Protein AF-A0AAU9JLN0-F1 (afdb_monomer)

pLDDT: mean 71.58, std 26.57, range [26.84, 98.38]

Structure (mmCIF, N/CA/C/O backbone):
data_AF-A0AAU9JLN0-F1
#
_entry.id   AF-A0AAU9JLN0-F1
#
loop_
_atom_site.group_PDB
_atom_site.id
_atom_site.type_symbol
_atom_site.label_atom_id
_atom_site.label_alt_id
_atom_site.label_comp_id
_atom_site.label_asym_id
_atom_site.label_entity_id
_atom_site.label_seq_id
_atom_site.pdbx_PDB_ins_code
_atom_site.Cartn_x
_atom_site.Cartn_y
_atom_site.Cartn_z
_atom_site.occupancy
_atom_site.B_iso_or_equiv
_atom_site.auth_seq_id
_atom_site.auth_comp_id
_atom_site.auth_asym_id
_atom_site.auth_atom_id
_atom_site.pdbx_PDB_model_num
ATOM 1 N N . MET A 1 1 ? 37.972 -68.932 9.916 1.00 33.62 1 MET A N 1
ATOM 2 C CA . MET A 1 1 ? 37.592 -70.362 9.798 1.00 33.62 1 MET A CA 1
ATOM 3 C C . MET A 1 1 ? 36.226 -70.548 10.461 1.00 33.62 1 MET A C 1
ATOM 5 O O . MET A 1 1 ? 35.851 -69.656 11.204 1.00 33.62 1 MET A O 1
ATOM 9 N N . SER A 1 2 ? 35.538 -71.670 10.201 1.00 33.97 2 SER A N 1
ATOM 10 C CA . SER A 1 2 ? 34.490 -72.303 11.046 1.00 33.97 2 SER A CA 1
ATOM 11 C C . SER A 1 2 ? 33.268 -71.503 11.576 1.00 33.97 2 SER A C 1
ATOM 13 O O . SER A 1 2 ? 33.394 -70.605 12.398 1.00 33.97 2 SER A O 1
ATOM 15 N N . PHE A 1 3 ? 32.080 -71.997 11.185 1.00 37.94 3 PHE A N 1
ATOM 16 C CA . PHE A 1 3 ? 30.768 -72.075 11.891 1.00 37.94 3 PHE A CA 1
ATOM 17 C C . PHE A 1 3 ? 30.858 -72.501 13.390 1.00 37.94 3 PHE A C 1
ATOM 19 O O . PHE A 1 3 ? 31.962 -72.914 13.759 1.00 37.94 3 PHE A O 1
ATOM 26 N N . PRO A 1 4 ? 29.780 -72.532 14.244 1.00 56.56 4 PRO A N 1
ATOM 27 C CA . PRO A 1 4 ? 28.303 -72.656 14.000 1.00 56.56 4 PRO A CA 1
ATOM 28 C C . PRO A 1 4 ? 27.383 -71.593 14.692 1.00 56.56 4 PRO A C 1
ATOM 30 O O . PRO A 1 4 ? 27.896 -70.743 15.404 1.00 56.56 4 PRO A O 1
ATOM 33 N N . GLN A 1 5 ? 26.078 -71.412 14.368 1.00 38.59 5 GLN A N 1
ATOM 34 C CA . GLN A 1 5 ? 24.814 -72.167 14.693 1.00 38.59 5 GLN A CA 1
ATOM 35 C C . GLN A 1 5 ? 24.485 -72.303 16.217 1.00 38.59 5 GLN A C 1
ATOM 37 O O . GLN A 1 5 ? 25.422 -72.431 16.990 1.00 38.59 5 GLN A O 1
ATOM 42 N N . MET A 1 6 ? 23.237 -72.361 16.752 1.00 33.56 6 MET A N 1
ATOM 43 C CA . MET A 1 6 ? 21.840 -72.296 16.228 1.00 33.56 6 MET A CA 1
ATOM 44 C C . MET A 1 6 ? 20.778 -72.152 17.371 1.00 33.56 6 MET A C 1
ATOM 46 O O . MET A 1 6 ? 21.068 -72.601 18.476 1.00 33.56 6 MET A O 1
ATOM 50 N N . LYS A 1 7 ? 19.511 -71.796 17.031 1.00 42.31 7 LYS A N 1
ATOM 51 C CA . LYS A 1 7 ? 18.227 -72.150 17.738 1.00 42.31 7 LYS A CA 1
ATOM 52 C C . LYS A 1 7 ? 17.957 -71.496 19.131 1.00 42.31 7 LYS A C 1
ATOM 54 O O . LYS A 1 7 ? 18.898 -70.928 19.675 1.00 42.31 7 LYS A O 1
ATOM 59 N N . PRO A 1 8 ? 16.727 -71.561 19.729 1.00 47.78 8 PRO A N 1
ATOM 60 C CA . PRO A 1 8 ? 15.522 -72.334 19.341 1.00 47.78 8 PRO A CA 1
ATOM 61 C C . PRO A 1 8 ? 14.133 -71.610 19.366 1.00 47.78 8 PRO A C 1
ATOM 63 O O . PRO A 1 8 ? 13.951 -70.582 20.008 1.00 47.78 8 PRO A O 1
ATOM 66 N N . ASP A 1 9 ? 13.130 -72.251 18.747 1.00 36.97 9 ASP A N 1
ATOM 67 C CA . ASP A 1 9 ? 11.669 -72.196 19.042 1.00 36.97 9 ASP A CA 1
ATOM 68 C C . ASP A 1 9 ? 11.343 -72.813 20.446 1.00 36.97 9 ASP A C 1
ATOM 70 O O . ASP A 1 9 ? 12.251 -73.470 20.968 1.00 36.97 9 ASP A O 1
ATOM 74 N N . PRO A 1 10 ? 10.113 -72.778 21.066 1.00 52.09 10 PRO A N 1
ATOM 75 C CA . PRO A 1 10 ? 8.803 -72.882 20.377 1.00 52.09 10 PRO A CA 1
ATOM 76 C C . PRO A 1 10 ? 7.479 -72.423 21.092 1.00 52.09 10 PRO A C 1
ATOM 78 O O . PRO A 1 10 ? 7.471 -71.969 22.230 1.00 52.09 10 PRO A O 1
ATOM 81 N N . LYS A 1 11 ? 6.341 -72.763 20.442 1.00 34.28 11 LYS A N 1
ATOM 82 C CA . LYS A 1 11 ? 4.957 -73.019 20.957 1.00 34.28 11 LYS A CA 1
ATOM 83 C C . LYS A 1 11 ? 3.983 -71.847 21.212 1.00 34.28 11 LYS A C 1
ATOM 85 O O . LYS A 1 11 ? 3.979 -71.235 22.273 1.00 34.28 11 LYS A O 1
ATOM 90 N N . SER A 1 12 ? 2.997 -71.735 20.315 1.00 37.78 12 SER A N 1
ATOM 91 C CA . SER A 1 12 ? 1.608 -71.298 20.594 1.00 37.78 12 SER A CA 1
ATOM 92 C C . SER A 1 12 ? 0.840 -72.371 21.406 1.00 37.78 12 SER A C 1
ATOM 94 O O . SER A 1 12 ? 1.302 -73.521 21.441 1.00 37.78 12 SER A O 1
ATOM 96 N N . PRO A 1 13 ? -0.300 -72.055 22.066 1.00 49.09 13 PRO A N 1
ATOM 97 C CA . PRO A 1 13 ? -1.613 -71.908 21.384 1.00 49.09 13 PRO A CA 1
ATOM 98 C C . PRO A 1 13 ? -2.563 -70.850 22.026 1.00 49.09 13 PRO A C 1
ATOM 100 O O . PRO A 1 13 ? -2.192 -70.244 23.023 1.00 49.09 13 PRO A O 1
ATOM 103 N N . ALA A 1 14 ? -3.835 -70.656 21.632 1.00 33.91 14 ALA A N 1
ATOM 104 C CA . ALA A 1 14 ? -4.521 -70.571 20.319 1.00 33.91 14 ALA A CA 1
ATOM 105 C C . ALA A 1 14 ? -6.039 -70.293 20.548 1.00 33.91 14 ALA A C 1
ATOM 107 O O . ALA A 1 14 ? -6.548 -70.618 21.619 1.00 33.91 14 ALA A O 1
ATOM 108 N N . SER A 1 15 ? -6.770 -69.831 19.515 1.00 35.56 15 SER A N 1
ATOM 109 C CA . SER A 1 15 ? -8.240 -69.572 19.476 1.00 35.56 15 SER A CA 1
ATOM 110 C C . SER A 1 15 ? -8.756 -68.405 20.355 1.00 35.56 15 SER A C 1
ATOM 112 O O . SER A 1 15 ? -8.112 -68.065 21.339 1.00 35.56 15 SER A O 1
ATOM 114 N N . HIS A 1 16 ? -9.876 -67.727 20.056 1.00 31.72 16 HIS A N 1
ATOM 115 C CA . HIS A 1 16 ? -10.867 -67.870 18.967 1.00 31.72 16 HIS A CA 1
ATOM 116 C C . HIS A 1 16 ? -11.436 -66.469 18.598 1.00 31.72 16 HIS A C 1
ATOM 118 O O . HIS A 1 16 ? -11.669 -65.690 19.514 1.00 31.72 16 HIS A O 1
ATOM 124 N N . TYR A 1 17 ? -11.607 -66.188 17.293 1.00 33.59 17 TYR A N 1
ATOM 125 C CA . TYR A 1 17 ? -12.673 -65.438 16.575 1.00 33.59 17 TYR A CA 1
ATOM 126 C C . TYR A 1 17 ? -13.617 -64.492 17.388 1.00 33.59 17 TYR A C 1
ATOM 128 O O . TYR A 1 17 ? -14.069 -64.857 18.469 1.00 33.59 17 TYR A O 1
ATOM 136 N N . ASP A 1 18 ? -14.025 -63.303 16.913 1.00 33.94 18 ASP A N 1
ATOM 137 C CA . ASP A 1 18 ? -14.249 -62.898 15.508 1.00 33.94 18 ASP A CA 1
ATOM 138 C C . ASP A 1 18 ? -14.056 -61.389 15.188 1.00 33.94 18 ASP A C 1
ATOM 140 O O . ASP A 1 18 ? -13.785 -60.577 16.071 1.00 33.94 18 ASP A O 1
ATOM 144 N N . GLU A 1 19 ? -14.197 -61.095 13.888 1.00 33.62 19 GLU A N 1
ATOM 145 C CA . GLU A 1 19 ? -14.323 -59.834 13.113 1.00 33.62 19 GLU A CA 1
ATOM 146 C C . GLU A 1 19 ? -14.952 -58.601 13.841 1.00 33.62 19 GLU A C 1
ATOM 148 O O . GLU A 1 19 ? -15.715 -58.739 14.792 1.00 33.62 19 GLU A O 1
ATOM 153 N N . GLU A 1 20 ? -14.715 -57.331 13.461 1.00 34.06 20 GLU A N 1
ATOM 154 C CA . GLU A 1 20 ? -14.281 -56.767 12.165 1.00 34.06 20 GLU A CA 1
ATOM 155 C C . GLU A 1 20 ? -13.652 -55.350 12.338 1.00 34.06 20 GLU A C 1
ATOM 157 O O . GLU A 1 20 ? -14.201 -54.552 13.097 1.00 34.06 20 GLU A O 1
ATOM 162 N N . ILE A 1 21 ? -12.531 -55.029 11.654 1.00 31.73 21 ILE A N 1
ATOM 163 C CA . ILE A 1 21 ? -12.060 -53.688 11.176 1.00 31.73 21 ILE A CA 1
ATOM 164 C C . ILE A 1 21 ? -10.569 -53.745 10.756 1.00 31.73 21 ILE A C 1
ATOM 166 O O . ILE A 1 21 ? -9.749 -54.353 11.433 1.00 31.73 21 ILE A O 1
ATOM 170 N N . SER A 1 22 ? -10.211 -52.987 9.704 1.00 33.84 22 SER A N 1
ATOM 171 C CA . SER A 1 22 ? -8.844 -52.645 9.238 1.00 33.84 22 SER A CA 1
ATOM 172 C C . SER A 1 22 ? -8.024 -53.696 8.457 1.00 33.84 22 SER A C 1
ATOM 174 O O . SER A 1 22 ? -7.289 -54.477 9.045 1.00 33.84 22 SER A O 1
ATOM 176 N N . LYS A 1 23 ? -7.955 -53.460 7.132 1.00 38.16 23 LYS A N 1
ATOM 177 C CA . LYS A 1 23 ? -6.810 -53.668 6.208 1.00 38.16 23 LYS A CA 1
ATOM 178 C C . LYS A 1 23 ? -6.261 -55.087 5.992 1.00 38.16 23 LYS A C 1
ATOM 180 O O . LYS A 1 23 ? -5.541 -55.598 6.833 1.00 38.16 23 LYS A O 1
ATOM 185 N N . GLU A 1 24 ? -6.405 -55.567 4.755 1.00 31.73 24 GLU A N 1
ATOM 186 C CA . GLU A 1 24 ? -5.376 -56.214 3.907 1.00 31.73 24 GLU A CA 1
ATOM 187 C C . GLU A 1 24 ? -6.020 -56.521 2.530 1.00 31.73 24 GLU A C 1
ATOM 189 O O . GLU A 1 24 ? -7.243 -56.486 2.417 1.00 31.73 24 GLU A O 1
ATOM 194 N N . SER A 1 25 ? -5.319 -56.763 1.417 1.00 32.12 25 SER A N 1
ATOM 195 C CA . SER A 1 25 ? -3.880 -56.701 1.101 1.00 32.12 25 SER A CA 1
ATOM 196 C C . SER A 1 25 ? -3.711 -56.459 -0.410 1.00 32.12 25 SER A C 1
ATOM 198 O O . SER A 1 25 ? -4.575 -56.878 -1.175 1.00 32.12 25 SER A O 1
ATOM 200 N N . ASP A 1 26 ? -2.602 -55.837 -0.835 1.00 30.94 26 ASP A N 1
ATOM 201 C CA . ASP A 1 26 ? -1.974 -56.131 -2.141 1.00 30.94 26 ASP A CA 1
ATOM 202 C C . ASP A 1 26 ? -0.512 -55.614 -2.178 1.00 30.94 26 ASP A C 1
ATOM 204 O O . ASP A 1 26 ? -0.141 -54.711 -2.933 1.00 30.94 26 ASP A O 1
ATOM 208 N N . GLU A 1 27 ? 0.349 -56.146 -1.296 1.00 34.91 27 GLU A N 1
ATOM 209 C CA . GLU A 1 27 ? 1.791 -55.829 -1.276 1.00 34.91 27 GLU A CA 1
ATOM 210 C C . GLU A 1 27 ? 2.532 -56.485 -2.455 1.00 34.91 27 GLU A C 1
ATOM 212 O O . GLU A 1 27 ? 3.310 -57.434 -2.311 1.00 34.91 27 GLU A O 1
ATOM 217 N N . HIS A 1 28 ? 2.306 -55.974 -3.664 1.00 36.28 28 HIS A N 1
ATOM 218 C CA . HIS A 1 28 ? 2.964 -56.498 -4.851 1.00 36.28 28 HIS A CA 1
ATOM 219 C C . HIS A 1 28 ? 4.433 -56.038 -4.932 1.00 36.28 28 HIS A C 1
ATOM 221 O O . HIS A 1 28 ? 4.737 -54.883 -5.238 1.00 36.28 28 HIS A O 1
ATOM 227 N N . LEU A 1 29 ? 5.358 -56.974 -4.677 1.00 35.97 29 LEU A N 1
ATOM 228 C CA . LEU A 1 29 ? 6.812 -56.759 -4.690 1.00 35.97 29 LEU A CA 1
ATOM 229 C C . LEU A 1 29 ? 7.298 -55.981 -5.926 1.00 35.97 29 LEU A C 1
ATOM 231 O O . LEU A 1 29 ? 7.240 -56.486 -7.048 1.00 35.97 29 LEU A O 1
ATOM 235 N N . PHE A 1 30 ? 7.958 -54.845 -5.691 1.00 34.69 30 PHE A N 1
ATOM 236 C CA . PHE A 1 30 ? 8.853 -54.211 -6.662 1.00 34.69 30 PHE A CA 1
ATOM 237 C C . PHE A 1 30 ? 10.308 -54.195 -6.169 1.00 34.69 30 PHE A C 1
ATOM 239 O O . PHE A 1 30 ? 10.913 -53.149 -5.933 1.00 34.69 30 PHE A O 1
ATOM 246 N N . GLU A 1 31 ? 10.921 -55.384 -6.103 1.00 33.72 31 GLU A N 1
ATOM 247 C CA . GLU A 1 31 ? 12.384 -55.512 -6.154 1.00 33.72 31 GLU A CA 1
ATOM 248 C C . GLU A 1 31 ? 12.900 -54.946 -7.493 1.00 33.72 31 GLU A C 1
ATOM 250 O O . GLU A 1 31 ? 13.101 -55.678 -8.469 1.00 33.72 31 GLU A O 1
ATOM 255 N N . LYS A 1 32 ? 13.140 -53.633 -7.566 1.00 35.75 32 LYS A N 1
ATOM 256 C CA . LYS A 1 32 ? 13.672 -52.977 -8.768 1.00 35.75 32 LYS A CA 1
ATOM 257 C C . LYS A 1 32 ? 15.176 -53.240 -8.910 1.00 35.75 32 LYS A C 1
ATOM 259 O O . LYS A 1 32 ? 16.009 -52.347 -8.774 1.00 35.75 32 LYS A O 1
ATOM 264 N N . LYS A 1 33 ? 15.520 -54.507 -9.172 1.00 32.62 33 LYS A N 1
ATOM 265 C CA . LYS A 1 33 ? 16.886 -55.007 -9.367 1.00 32.62 33 LYS A CA 1
ATOM 266 C C . LYS A 1 33 ? 17.632 -54.140 -10.381 1.00 32.62 33 LYS A C 1
ATOM 268 O O . LYS A 1 33 ? 17.256 -54.079 -11.552 1.00 32.62 33 LYS A O 1
ATOM 273 N N . VAL A 1 34 ? 18.725 -53.517 -9.935 1.00 35.38 34 VAL A N 1
ATOM 274 C CA . VAL A 1 34 ? 19.612 -52.686 -10.764 1.00 35.38 34 VAL A CA 1
ATOM 275 C C . VAL A 1 34 ? 20.434 -53.578 -11.701 1.00 35.38 34 VAL A C 1
ATOM 277 O O . VAL A 1 34 ? 21.626 -53.821 -11.507 1.00 35.38 34 VAL A O 1
ATOM 280 N N . TYR A 1 35 ? 19.786 -54.089 -12.746 1.00 32.38 35 TYR A N 1
ATOM 281 C CA . TYR A 1 35 ? 20.476 -54.727 -13.857 1.00 32.38 35 TYR A CA 1
ATOM 282 C C . TYR A 1 35 ? 21.181 -53.663 -14.697 1.00 32.38 35 TYR A C 1
ATOM 284 O O . TYR A 1 35 ? 20.546 -52.860 -15.378 1.00 32.38 35 TYR A O 1
ATOM 292 N N . ARG A 1 36 ? 22.518 -53.702 -14.689 1.00 34.16 36 ARG A N 1
ATOM 293 C CA . ARG A 1 36 ? 23.358 -52.970 -15.644 1.00 34.16 36 ARG A CA 1
ATOM 294 C C . ARG A 1 36 ? 23.072 -53.466 -17.065 1.00 34.16 36 ARG A C 1
ATOM 296 O O . ARG A 1 36 ? 23.708 -54.414 -17.522 1.00 34.16 36 ARG A O 1
ATOM 303 N N . GLN A 1 37 ? 22.138 -52.835 -17.773 1.00 34.88 37 GLN A N 1
ATOM 304 C CA . GLN A 1 37 ? 21.998 -53.050 -19.211 1.00 34.88 37 GLN A CA 1
ATOM 305 C C . GLN A 1 37 ? 23.091 -52.279 -19.959 1.00 34.88 37 GLN A C 1
ATOM 307 O O . GLN A 1 37 ? 23.350 -51.105 -19.699 1.00 34.88 37 GLN A O 1
ATOM 312 N N . SER A 1 38 ? 23.779 -52.976 -20.861 1.00 33.19 38 SER A N 1
ATOM 313 C CA . SER A 1 38 ? 24.889 -52.438 -21.645 1.00 33.19 38 SER A CA 1
ATOM 314 C C . SER A 1 38 ? 24.422 -51.413 -22.676 1.00 33.19 38 SER A C 1
ATOM 316 O O . SER A 1 38 ? 23.384 -51.588 -23.314 1.00 33.19 38 SER A O 1
ATOM 318 N N . SER A 1 39 ? 25.232 -50.379 -22.903 1.00 35.88 39 SER A N 1
ATOM 319 C CA . SER A 1 39 ? 24.972 -49.322 -23.880 1.00 35.88 39 SER A CA 1
ATOM 320 C C . SER A 1 39 ? 24.990 -49.842 -25.325 1.00 35.88 39 SER A C 1
ATOM 322 O O . SER A 1 39 ? 26.033 -49.926 -25.979 1.00 35.88 39 SER A O 1
ATOM 324 N N . ASN A 1 40 ? 23.805 -50.158 -25.852 1.00 35.91 40 ASN A N 1
ATOM 325 C CA . ASN A 1 40 ? 23.616 -50.499 -27.260 1.00 35.91 40 ASN A CA 1
ATOM 326 C C . ASN A 1 40 ? 23.890 -49.276 -28.147 1.00 35.91 40 ASN A C 1
ATOM 328 O O . ASN A 1 40 ? 23.070 -48.369 -28.276 1.00 35.91 40 ASN A O 1
ATOM 332 N N . ARG A 1 41 ? 25.069 -49.266 -28.775 1.00 39.62 41 ARG A N 1
ATOM 333 C CA . ARG A 1 41 ? 25.470 -48.263 -29.769 1.00 39.62 41 ARG A CA 1
ATOM 334 C C . ARG A 1 41 ? 24.532 -48.284 -30.987 1.00 39.62 41 ARG A C 1
ATOM 336 O O . ARG A 1 41 ? 24.311 -49.366 -31.534 1.00 39.62 41 ARG A O 1
ATOM 343 N N . PRO A 1 42 ? 24.117 -47.125 -31.529 1.00 43.03 42 PRO A N 1
ATOM 344 C CA . PRO A 1 42 ? 23.539 -47.058 -32.867 1.00 43.03 42 PRO A CA 1
ATOM 345 C C . PRO A 1 42 ? 24.624 -47.308 -33.933 1.00 43.03 42 PRO A C 1
ATOM 347 O O . PRO A 1 42 ? 25.301 -46.396 -34.402 1.00 43.03 42 PRO A O 1
ATOM 350 N N . HIS A 1 43 ? 24.798 -48.569 -34.331 1.00 32.16 43 HIS A N 1
ATOM 351 C CA . HIS A 1 43 ? 25.574 -48.949 -35.513 1.00 32.16 43 HIS A CA 1
ATOM 352 C C . HIS A 1 43 ? 24.659 -49.014 -36.749 1.00 32.16 43 HIS A C 1
ATOM 354 O O . HIS A 1 43 ? 24.009 -50.036 -36.934 1.00 32.16 43 HIS A O 1
ATOM 360 N N . SER A 1 44 ? 24.654 -47.993 -37.622 1.00 37.16 44 SER A N 1
ATOM 361 C CA . SER A 1 44 ? 24.560 -48.164 -39.094 1.00 37.16 44 SER A CA 1
ATOM 362 C C . SER A 1 44 ? 24.452 -46.835 -39.865 1.00 37.16 44 SER A C 1
ATOM 364 O O . SER A 1 44 ? 23.380 -46.246 -39.959 1.00 37.16 44 SER A O 1
ATOM 366 N N . ALA A 1 45 ? 25.527 -46.460 -40.556 1.00 39.09 45 ALA A N 1
ATOM 367 C CA . ALA A 1 45 ? 25.456 -45.867 -41.893 1.00 39.09 45 ALA A CA 1
ATOM 368 C C . ALA A 1 45 ? 26.704 -46.347 -42.649 1.00 39.09 45 ALA A C 1
ATOM 370 O O . ALA A 1 45 ? 27.827 -46.035 -42.255 1.00 39.09 45 ALA A O 1
ATOM 371 N N . LYS A 1 46 ? 26.533 -47.211 -43.657 1.00 40.28 46 LYS A N 1
ATOM 372 C CA . LYS A 1 46 ? 27.663 -47.831 -44.372 1.00 40.28 46 LYS A CA 1
ATOM 373 C C . LYS A 1 46 ? 28.161 -46.932 -45.502 1.00 40.28 46 LYS A C 1
ATOM 375 O O . LYS A 1 46 ? 27.370 -46.255 -46.152 1.00 40.28 46 LYS A O 1
ATOM 380 N N . ALA A 1 47 ? 29.462 -47.005 -45.777 1.00 34.94 47 ALA A N 1
ATOM 381 C CA . ALA A 1 47 ? 30.027 -46.493 -47.019 1.00 34.94 47 ALA A CA 1
ATOM 382 C C . ALA A 1 47 ? 29.454 -47.242 -48.237 1.00 34.94 47 ALA A C 1
ATOM 384 O O . ALA A 1 47 ? 29.152 -48.437 -48.156 1.00 34.94 47 ALA A O 1
ATOM 385 N N . ALA A 1 48 ? 29.356 -46.539 -49.364 1.00 37.31 48 ALA A N 1
ATOM 386 C CA . ALA A 1 48 ? 29.005 -47.096 -50.664 1.00 37.31 48 ALA A CA 1
ATOM 387 C C . ALA A 1 48 ? 29.966 -46.542 -51.729 1.00 37.31 48 ALA A C 1
ATOM 389 O O . ALA A 1 48 ? 29.714 -45.500 -52.332 1.00 37.31 48 ALA A O 1
ATOM 390 N N . ASP A 1 49 ? 31.088 -47.231 -51.941 1.00 33.56 49 ASP A N 1
ATOM 391 C CA . ASP A 1 49 ? 32.011 -46.933 -53.038 1.00 33.56 49 ASP A CA 1
ATOM 392 C C . ASP A 1 49 ? 31.374 -47.276 -54.391 1.00 33.56 49 ASP A C 1
ATOM 394 O O . ASP A 1 49 ? 31.025 -48.432 -54.633 1.00 33.56 49 ASP A O 1
ATOM 398 N N . PHE A 1 50 ? 31.307 -46.312 -55.317 1.00 36.03 50 PHE A N 1
ATOM 399 C CA . PHE A 1 50 ? 30.985 -46.594 -56.721 1.00 36.03 50 PHE A CA 1
ATOM 400 C C . PHE A 1 50 ? 31.912 -45.886 -57.722 1.00 36.03 50 PHE A C 1
ATOM 402 O O . PHE A 1 50 ? 31.646 -44.807 -58.238 1.00 36.03 50 PHE A O 1
ATOM 409 N N . GLN A 1 51 ? 33.012 -46.583 -58.016 1.00 36.88 51 GLN A N 1
ATOM 410 C CA . GLN A 1 51 ? 33.585 -46.777 -59.357 1.00 36.88 51 GLN A CA 1
ATOM 411 C C . GLN A 1 51 ? 33.585 -45.580 -60.337 1.00 36.88 51 GLN A C 1
ATOM 413 O O . GLN A 1 51 ? 32.768 -45.497 -61.253 1.00 36.88 51 GLN A O 1
ATOM 418 N N . ILE A 1 52 ? 34.637 -44.757 -60.283 1.00 33.56 52 ILE A N 1
ATOM 419 C CA . ILE A 1 52 ? 35.041 -43.930 -61.434 1.00 33.56 52 ILE A CA 1
ATOM 420 C C . ILE A 1 52 ? 35.661 -44.842 -62.506 1.00 33.56 52 ILE A C 1
ATOM 422 O O . ILE A 1 52 ? 36.638 -45.544 -62.233 1.00 33.56 52 ILE A O 1
ATOM 426 N N . SER A 1 53 ? 35.145 -44.817 -63.743 1.00 36.69 53 SER A N 1
ATOM 427 C CA . SER A 1 53 ? 35.654 -45.653 -64.842 1.00 36.69 53 SER A CA 1
ATOM 428 C C . SER A 1 53 ? 36.118 -44.868 -66.085 1.00 36.69 53 SER A C 1
ATOM 430 O O . SER A 1 53 ? 35.341 -44.362 -66.881 1.00 36.69 53 SER A O 1
ATOM 432 N N . LYS A 1 54 ? 37.447 -44.846 -66.255 1.00 34.38 54 LYS A N 1
ATOM 433 C CA . LYS A 1 54 ? 38.211 -44.925 -67.520 1.00 34.38 54 LYS A CA 1
ATOM 434 C C . LYS A 1 54 ? 37.679 -44.195 -68.778 1.00 34.38 54 LYS A C 1
ATOM 436 O O . LYS A 1 54 ? 36.942 -44.786 -69.560 1.00 34.38 54 LYS A O 1
ATOM 441 N N . THR A 1 55 ? 38.369 -43.119 -69.172 1.00 33.78 55 THR A N 1
ATOM 442 C CA . THR A 1 55 ? 38.786 -42.938 -70.583 1.00 33.78 55 THR A CA 1
ATOM 443 C C . THR A 1 55 ? 40.234 -42.446 -70.703 1.00 33.78 55 THR A C 1
ATOM 445 O O . THR A 1 55 ? 40.605 -41.417 -70.154 1.00 33.78 55 THR A O 1
ATOM 448 N N . SER A 1 56 ? 41.023 -43.215 -71.459 1.00 35.72 56 SER A N 1
ATOM 449 C CA . SER A 1 56 ? 42.322 -42.937 -72.112 1.00 35.72 56 SER A CA 1
ATOM 450 C C . SER A 1 56 ? 42.714 -41.457 -72.351 1.00 35.72 56 SER A C 1
ATOM 452 O O . SER A 1 56 ? 41.852 -40.665 -72.710 1.00 35.72 56 SER A O 1
ATOM 454 N N . ASN A 1 57 ? 43.998 -41.053 -72.382 1.00 35.03 57 ASN A N 1
ATOM 455 C CA . ASN A 1 57 ? 45.028 -41.564 -73.314 1.00 35.03 57 ASN A CA 1
ATOM 456 C C . ASN A 1 57 ? 46.451 -40.990 -73.047 1.00 35.03 57 ASN A C 1
ATOM 458 O O . ASN A 1 57 ? 46.538 -39.858 -72.601 1.00 35.03 57 ASN A O 1
ATOM 462 N N . ARG A 1 58 ? 47.513 -41.706 -73.495 1.00 35.81 58 ARG A N 1
ATOM 463 C CA . ARG A 1 58 ? 48.904 -41.243 -73.840 1.00 35.81 58 ARG A CA 1
ATOM 464 C C . ARG A 1 58 ? 49.705 -40.463 -72.756 1.00 35.81 58 ARG A C 1
ATOM 466 O O . ARG A 1 58 ? 49.235 -39.459 -72.262 1.00 35.81 58 ARG A O 1
ATOM 473 N N . LYS A 1 59 ? 50.932 -40.797 -72.313 1.00 42.44 59 LYS A N 1
ATOM 474 C CA . LYS A 1 59 ? 52.210 -41.362 -72.856 1.00 42.44 59 LYS A CA 1
ATOM 475 C C . LYS A 1 59 ? 53.337 -40.306 -72.703 1.00 42.44 59 LYS A C 1
ATOM 477 O O . LYS A 1 59 ? 53.080 -39.124 -72.878 1.00 42.44 59 LYS A O 1
ATOM 482 N N . THR A 1 60 ? 54.586 -40.766 -72.512 1.00 42.31 60 THR A N 1
ATOM 483 C CA . THR A 1 60 ? 55.840 -39.988 -72.260 1.00 42.31 60 THR A CA 1
ATOM 484 C C . THR A 1 60 ? 55.942 -39.347 -70.858 1.00 42.31 60 THR A C 1
ATOM 486 O O . THR A 1 60 ? 54.922 -38.976 -70.297 1.00 42.31 60 THR A O 1
ATOM 489 N N . GLY A 1 61 ? 57.114 -39.244 -70.206 1.00 36.06 61 GLY A N 1
ATOM 490 C CA . GLY A 1 61 ? 58.446 -39.811 -70.507 1.00 36.06 61 GLY A CA 1
ATOM 491 C C . GLY A 1 61 ? 59.466 -39.596 -69.357 1.00 36.06 61 GLY A C 1
ATOM 492 O O . GLY A 1 61 ? 59.356 -38.622 -68.623 1.00 36.06 61 GLY A O 1
ATOM 493 N N . ARG A 1 62 ? 60.446 -40.506 -69.182 1.00 40.62 62 ARG A N 1
ATOM 494 C CA . ARG A 1 62 ? 61.612 -40.362 -68.257 1.00 40.62 62 ARG A CA 1
ATOM 495 C C . ARG A 1 62 ? 62.727 -39.521 -68.928 1.00 40.62 62 ARG A C 1
ATOM 497 O O . ARG A 1 62 ? 62.768 -39.544 -70.158 1.00 40.62 62 ARG A O 1
ATOM 504 N N . PRO A 1 63 ? 63.605 -38.791 -68.195 1.00 51.44 63 PRO A N 1
ATOM 505 C CA . PRO A 1 63 ? 64.760 -39.328 -67.423 1.00 51.44 63 PRO A CA 1
ATOM 506 C C . PRO A 1 63 ? 64.872 -38.715 -65.996 1.00 51.44 63 PRO A C 1
ATOM 508 O O . PRO A 1 63 ? 64.067 -37.861 -65.654 1.00 51.44 63 PRO A O 1
ATOM 511 N N . ILE A 1 64 ? 65.720 -39.113 -65.028 1.00 42.91 64 ILE A N 1
ATOM 512 C CA . ILE A 1 64 ? 67.014 -39.845 -64.930 1.00 42.91 64 ILE A CA 1
ATOM 513 C C . ILE A 1 64 ? 68.294 -39.039 -65.271 1.00 42.91 64 ILE A C 1
ATOM 515 O O . ILE A 1 64 ? 68.881 -39.235 -66.329 1.00 42.91 64 ILE A O 1
ATOM 519 N N . SER A 1 65 ? 68.773 -38.224 -64.320 1.00 39.06 65 SER A N 1
ATOM 520 C CA . SER A 1 65 ? 70.196 -37.975 -63.952 1.00 39.06 65 SER A CA 1
ATOM 521 C C . SER A 1 65 ? 70.231 -36.890 -62.847 1.00 39.06 65 SER A C 1
ATOM 523 O O . SER A 1 65 ? 69.397 -35.996 -62.866 1.00 39.06 65 SER A O 1
ATOM 525 N N . ALA A 1 66 ? 71.005 -36.914 -61.754 1.00 41.59 66 ALA A N 1
ATOM 526 C CA . ALA A 1 66 ? 72.340 -37.433 -61.422 1.00 41.59 66 ALA A CA 1
ATOM 527 C C . ALA A 1 66 ? 73.518 -36.494 -61.773 1.00 41.59 66 ALA A C 1
ATOM 529 O O . ALA A 1 66 ? 74.186 -36.687 -62.788 1.00 41.59 66 ALA A O 1
ATOM 530 N N . HIS A 1 67 ? 73.859 -35.565 -60.863 1.00 39.38 67 HIS A N 1
ATOM 531 C CA . HIS A 1 67 ? 75.251 -35.114 -60.710 1.00 39.38 67 HIS A CA 1
ATOM 532 C C . HIS A 1 67 ? 75.627 -34.621 -59.302 1.00 39.38 67 HIS A C 1
ATOM 534 O O . HIS A 1 67 ? 74.792 -34.107 -58.561 1.00 39.38 67 HIS A O 1
ATOM 540 N N . LYS A 1 68 ? 76.913 -34.777 -58.957 1.00 47.12 68 LYS A N 1
ATOM 541 C CA . LYS A 1 68 ? 77.594 -34.143 -57.813 1.00 47.12 68 LYS A CA 1
ATOM 542 C C . LYS A 1 68 ? 78.482 -33.012 -58.337 1.00 47.12 68 LYS A C 1
ATOM 544 O O . LYS A 1 68 ? 79.180 -33.254 -59.311 1.00 47.12 68 LYS A O 1
ATOM 549 N N . GLN A 1 69 ? 78.539 -31.884 -57.629 1.00 38.94 69 GLN A N 1
ATOM 550 C CA . GLN A 1 69 ? 79.698 -30.990 -57.376 1.00 38.94 69 GLN A CA 1
ATOM 551 C C . GLN A 1 69 ? 79.124 -29.689 -56.762 1.00 38.94 69 GLN A C 1
ATOM 553 O O . GLN A 1 69 ? 78.057 -29.266 -57.186 1.00 38.94 69 GLN A O 1
ATOM 558 N N . ALA A 1 70 ? 79.605 -29.057 -55.685 1.00 37.06 70 ALA A N 1
ATOM 559 C CA . ALA A 1 70 ? 80.915 -28.890 -55.031 1.00 37.06 70 ALA A CA 1
ATOM 560 C C . ALA A 1 70 ? 81.499 -27.480 -55.273 1.00 37.06 70 ALA A C 1
ATOM 562 O O . ALA A 1 70 ? 82.017 -27.207 -56.348 1.00 37.06 70 ALA A O 1
ATOM 563 N N . GLN A 1 71 ? 81.491 -26.656 -54.209 1.00 39.75 71 GLN A N 1
ATOM 564 C CA . GLN A 1 71 ? 82.090 -25.304 -54.105 1.00 39.75 71 GLN A CA 1
ATOM 565 C C . GLN A 1 71 ? 81.377 -24.233 -54.984 1.00 39.75 71 GLN A C 1
ATOM 567 O O . GLN A 1 71 ? 80.714 -24.568 -55.953 1.00 39.75 71 GLN A O 1
ATOM 572 N N . VAL A 1 72 ? 81.334 -22.932 -54.656 1.00 38.09 72 VAL A N 1
ATOM 573 C CA . VAL A 1 72 ? 82.335 -22.055 -54.013 1.00 38.09 72 VAL A CA 1
ATOM 574 C C . VAL A 1 72 ? 81.741 -21.093 -52.958 1.00 38.09 72 VAL A C 1
ATOM 576 O O . VAL A 1 72 ? 80.590 -20.676 -53.017 1.00 38.09 72 VAL A O 1
ATOM 579 N N . SER A 1 73 ? 82.596 -20.726 -52.001 1.00 42.78 73 SER A N 1
ATOM 580 C CA . SER A 1 73 ? 82.448 -19.805 -50.864 1.00 42.78 73 SER A CA 1
ATOM 581 C C . SER A 1 73 ? 81.811 -18.424 -51.118 1.00 42.78 73 SER A C 1
ATOM 583 O O . SER A 1 73 ? 82.178 -17.750 -52.079 1.00 42.78 73 SER A O 1
ATOM 585 N N . ARG A 1 74 ? 81.059 -17.900 -50.124 1.00 35.44 74 ARG A N 1
ATOM 586 C CA . ARG A 1 74 ? 81.027 -16.456 -49.762 1.00 35.44 74 ARG A CA 1
ATOM 587 C C . ARG A 1 74 ? 80.518 -16.170 -48.325 1.00 35.44 74 ARG A C 1
ATOM 589 O O . ARG A 1 74 ? 79.328 -16.124 -48.075 1.00 35.44 74 ARG A O 1
ATOM 596 N N . LEU A 1 75 ? 81.486 -15.966 -47.423 1.00 47.69 75 LEU A N 1
ATOM 597 C CA . LEU A 1 75 ? 81.582 -15.022 -46.282 1.00 47.69 75 LEU A CA 1
ATOM 598 C C . LEU A 1 75 ? 80.358 -14.528 -45.452 1.00 47.69 75 LEU A C 1
ATOM 600 O O . LEU A 1 75 ? 79.366 -14.051 -45.983 1.00 47.69 75 LEU A O 1
ATOM 604 N N . ARG A 1 76 ? 80.651 -14.362 -44.140 1.00 39.56 76 ARG A N 1
ATOM 605 C CA . ARG A 1 76 ? 79.957 -13.622 -43.042 1.00 39.56 76 ARG A CA 1
ATOM 606 C C . ARG A 1 76 ? 78.759 -14.309 -42.358 1.00 39.56 76 ARG A C 1
ATOM 608 O O . ARG A 1 76 ? 77.856 -14.797 -43.015 1.00 39.56 76 ARG A O 1
ATOM 615 N N . GLY A 1 77 ? 78.740 -14.259 -41.013 1.00 39.09 77 GLY A N 1
ATOM 616 C CA . GLY A 1 77 ? 77.571 -14.660 -40.205 1.00 39.09 77 GLY A CA 1
ATOM 617 C C . GLY A 1 77 ? 77.806 -15.362 -38.851 1.00 39.09 77 GLY A C 1
ATOM 618 O O . GLY A 1 77 ? 76.998 -16.208 -38.492 1.00 39.09 77 GLY A O 1
ATOM 619 N N . LYS A 1 78 ? 78.866 -15.070 -38.073 1.00 50.22 78 LYS A N 1
ATOM 620 C CA . LYS A 1 78 ? 79.004 -15.638 -36.707 1.00 50.22 78 LYS A CA 1
ATOM 621 C C . LYS A 1 78 ? 78.038 -14.963 -35.716 1.00 50.22 78 LYS A C 1
ATOM 623 O O . LYS A 1 78 ? 78.418 -14.000 -35.052 1.00 50.22 78 LYS A O 1
ATOM 628 N N . THR A 1 79 ? 76.813 -15.465 -35.583 1.00 46.66 79 THR A N 1
ATOM 629 C CA . THR A 1 79 ? 75.884 -15.057 -34.513 1.00 46.66 79 THR A CA 1
ATOM 630 C C . THR A 1 79 ? 76.135 -15.853 -33.233 1.00 46.66 79 THR A C 1
ATOM 632 O O . THR A 1 79 ? 76.024 -17.076 -33.240 1.00 46.66 79 THR A O 1
ATOM 635 N N . LYS A 1 80 ? 76.421 -15.165 -32.118 1.00 54.34 80 LYS A N 1
ATOM 636 C CA . LYS A 1 80 ? 76.350 -15.755 -30.768 1.00 54.34 80 LYS A CA 1
ATOM 637 C C . LYS A 1 80 ? 74.929 -16.283 -30.521 1.00 54.34 80 LYS A C 1
ATOM 639 O O . LYS A 1 80 ? 73.995 -15.497 -30.676 1.00 54.34 80 LYS A O 1
ATOM 644 N N . ARG A 1 81 ? 74.764 -17.545 -30.100 1.00 53.38 81 ARG A N 1
ATOM 645 C CA . ARG A 1 81 ? 73.504 -18.028 -29.488 1.00 53.38 81 ARG A CA 1
ATOM 646 C C . ARG A 1 81 ? 73.607 -19.237 -28.543 1.00 53.38 81 ARG A C 1
ATOM 648 O O . ARG A 1 81 ? 72.626 -19.537 -27.876 1.00 53.38 81 ARG A O 1
ATOM 655 N N . ASP A 1 82 ? 74.781 -19.857 -28.401 1.00 49.03 82 ASP A N 1
ATOM 656 C CA . ASP A 1 82 ? 74.976 -21.038 -27.534 1.00 49.03 82 ASP A CA 1
ATOM 657 C C . ASP A 1 82 ? 75.482 -20.717 -26.109 1.00 49.03 82 ASP A C 1
ATOM 659 O O . ASP A 1 82 ? 75.721 -21.615 -25.302 1.00 49.03 82 ASP A O 1
ATOM 663 N N . SER A 1 83 ? 75.648 -19.436 -25.756 1.00 55.44 83 SER A N 1
ATOM 664 C CA . SER A 1 83 ? 76.056 -19.023 -24.402 1.00 55.44 83 SER A CA 1
ATOM 665 C C . SER A 1 83 ? 74.977 -19.280 -23.344 1.00 55.44 83 SER A C 1
ATOM 667 O O . SER A 1 83 ? 75.291 -19.608 -22.198 1.00 55.44 83 SER A O 1
ATOM 669 N N . ASP A 1 84 ? 73.708 -19.159 -23.727 1.00 52.66 84 ASP A N 1
ATOM 670 C CA . ASP A 1 84 ? 72.640 -18.839 -22.774 1.00 52.66 84 ASP A CA 1
ATOM 671 C C . ASP A 1 84 ? 72.015 -20.106 -22.161 1.00 52.66 84 ASP A C 1
ATOM 673 O O . ASP A 1 84 ? 71.661 -20.127 -20.980 1.00 52.66 84 ASP A O 1
ATOM 677 N N . VAL A 1 85 ? 72.002 -21.213 -22.916 1.00 56.94 85 VAL A N 1
ATOM 678 C CA . VAL A 1 85 ? 71.611 -22.553 -22.430 1.00 56.94 85 VAL A CA 1
ATOM 679 C C . VAL A 1 85 ? 72.504 -22.987 -21.258 1.00 56.94 85 VAL A C 1
ATOM 681 O O . VAL A 1 85 ? 72.028 -23.516 -20.253 1.00 56.94 85 VAL A O 1
ATOM 684 N N . THR A 1 86 ? 73.804 -22.691 -21.350 1.00 56.00 86 THR A N 1
ATOM 685 C CA . THR A 1 86 ? 74.801 -23.008 -20.315 1.00 56.00 86 THR A CA 1
ATOM 686 C C . THR A 1 86 ? 74.653 -22.129 -19.066 1.00 56.00 86 THR A C 1
ATOM 688 O O . THR A 1 86 ? 75.063 -22.532 -17.976 1.00 56.00 86 THR A O 1
ATOM 691 N N . PHE A 1 87 ? 74.058 -20.938 -19.200 1.00 59.31 87 PHE A N 1
ATOM 692 C CA . PHE A 1 87 ? 73.816 -20.019 -18.087 1.00 59.31 87 PHE A CA 1
ATOM 693 C C . PHE A 1 87 ? 72.578 -20.431 -17.279 1.00 59.31 87 PHE A C 1
ATOM 695 O O . PHE A 1 87 ? 72.660 -20.578 -16.060 1.00 59.31 87 PHE A O 1
ATOM 702 N N . LEU A 1 88 ? 71.461 -20.732 -17.954 1.00 55.47 88 LEU A N 1
ATOM 703 C CA . LEU A 1 88 ? 70.227 -21.197 -17.304 1.00 55.47 88 LEU A CA 1
ATOM 704 C C . LEU A 1 88 ? 70.428 -22.511 -16.528 1.00 55.47 88 LEU A C 1
ATOM 706 O O . LEU A 1 88 ? 69.877 -22.680 -15.442 1.00 55.47 88 LEU A O 1
ATOM 710 N N . ALA A 1 89 ? 71.291 -23.409 -17.016 1.00 58.03 89 ALA A N 1
ATOM 711 C CA . ALA A 1 89 ? 71.652 -24.640 -16.309 1.00 58.03 89 ALA A CA 1
ATOM 712 C C . ALA A 1 89 ? 72.341 -24.407 -14.944 1.00 58.03 89 ALA A C 1
ATOM 714 O O . ALA A 1 89 ? 72.287 -25.284 -14.080 1.00 58.03 89 ALA A O 1
ATOM 715 N N . ARG A 1 90 ? 72.968 -23.239 -14.727 1.00 58.25 90 ARG A N 1
ATOM 716 C CA . ARG A 1 90 ? 73.603 -22.854 -13.451 1.00 58.25 90 ARG A CA 1
ATOM 717 C C . ARG A 1 90 ? 72.657 -22.149 -12.475 1.00 58.25 90 ARG A C 1
ATOM 719 O O . ARG A 1 90 ? 73.009 -22.020 -11.310 1.00 58.25 90 ARG A O 1
ATOM 726 N N . LEU A 1 91 ? 71.471 -21.735 -12.926 1.00 57.31 91 LEU A N 1
ATOM 727 C CA . LEU A 1 91 ? 70.460 -21.058 -12.103 1.00 57.31 91 LEU A CA 1
ATOM 728 C C . LEU A 1 91 ? 69.426 -22.010 -11.477 1.00 57.31 91 LEU A C 1
ATOM 730 O O . LEU A 1 91 ? 68.531 -21.548 -10.779 1.00 57.31 91 LEU A O 1
ATOM 734 N N . ARG A 1 92 ? 69.537 -23.334 -11.678 1.00 53.62 92 ARG A N 1
ATOM 735 C CA . ARG A 1 92 ? 68.734 -24.321 -10.930 1.00 53.62 92 ARG A CA 1
ATOM 736 C C . ARG A 1 92 ? 69.150 -24.318 -9.450 1.00 53.62 92 ARG A C 1
ATOM 738 O O . ARG A 1 92 ? 70.272 -24.752 -9.170 1.00 53.62 92 ARG A O 1
ATOM 745 N N . PRO A 1 93 ? 68.283 -23.922 -8.497 1.00 58.28 93 PRO A N 1
ATOM 746 C CA . PRO A 1 93 ? 68.647 -23.929 -7.085 1.00 58.28 93 PRO A CA 1
ATOM 747 C C . PRO A 1 93 ? 68.813 -25.373 -6.597 1.00 58.28 93 PRO A C 1
ATOM 749 O O . PRO A 1 93 ? 67.890 -26.187 -6.677 1.00 58.28 93 PRO A O 1
ATOM 752 N N . ARG A 1 94 ? 70.011 -25.720 -6.119 1.00 51.34 94 ARG A N 1
ATOM 753 C CA . ARG A 1 94 ? 70.301 -27.051 -5.570 1.00 51.34 94 ARG A CA 1
ATOM 754 C C . ARG A 1 94 ? 69.909 -27.097 -4.098 1.00 51.34 94 ARG A C 1
ATOM 756 O O . ARG A 1 94 ? 70.734 -26.822 -3.237 1.00 51.34 94 ARG A O 1
ATOM 763 N N . GLY A 1 95 ? 68.655 -27.469 -3.852 1.00 60.56 95 GLY A N 1
ATOM 764 C CA . GLY A 1 95 ? 68.067 -27.528 -2.516 1.00 60.56 95 GLY A CA 1
ATOM 765 C C . GLY A 1 95 ? 67.240 -26.285 -2.215 1.00 60.56 95 GLY A C 1
ATOM 766 O O . GLY A 1 95 ? 67.677 -25.417 -1.471 1.00 60.56 95 GLY A O 1
ATOM 767 N N . ILE A 1 96 ? 66.035 -26.214 -2.788 1.00 63.34 96 ILE A N 1
ATOM 768 C CA . ILE A 1 96 ? 64.971 -25.392 -2.206 1.00 63.34 96 ILE A CA 1
ATOM 769 C C . ILE A 1 96 ? 64.301 -26.265 -1.137 1.00 63.34 96 ILE A C 1
ATOM 771 O O . ILE A 1 96 ? 63.762 -27.310 -1.509 1.00 63.34 96 ILE A O 1
ATOM 775 N N . PRO A 1 97 ? 64.297 -25.882 0.150 1.00 66.00 97 PRO A N 1
ATOM 776 C CA . PRO A 1 97 ? 63.480 -26.527 1.171 1.00 66.00 97 PRO A CA 1
ATOM 777 C C . PRO A 1 97 ? 62.031 -26.012 1.081 1.00 66.00 97 PRO A C 1
ATOM 779 O O . PRO A 1 97 ? 61.495 -25.461 2.034 1.00 66.00 97 PRO A O 1
ATOM 782 N N . MET A 1 98 ? 61.413 -26.139 -0.097 1.00 65.19 98 MET A N 1
ATOM 783 C CA . MET A 1 98 ? 59.960 -26.027 -0.231 1.00 65.19 98 MET A CA 1
ATOM 784 C C . MET A 1 98 ? 59.359 -27.413 -0.051 1.00 65.19 98 MET A C 1
ATOM 786 O O . MET A 1 98 ? 59.899 -28.392 -0.576 1.00 65.19 98 MET A O 1
ATOM 790 N N . ASP A 1 99 ? 58.242 -27.480 0.668 1.00 79.50 99 ASP A N 1
ATOM 791 C CA . ASP A 1 99 ? 57.513 -28.729 0.829 1.00 79.50 99 ASP A CA 1
ATOM 792 C C . ASP A 1 99 ? 57.025 -29.251 -0.530 1.00 79.50 99 ASP A C 1
ATOM 794 O O . ASP A 1 99 ? 56.663 -28.477 -1.419 1.00 79.50 99 ASP A O 1
ATOM 798 N N . LYS A 1 100 ? 57.022 -30.574 -0.699 1.00 80.62 100 LYS A N 1
ATOM 799 C CA . LYS A 1 100 ? 56.553 -31.237 -1.921 1.00 80.62 100 LYS A CA 1
ATOM 800 C C . LYS A 1 100 ? 55.061 -31.019 -2.135 1.00 80.62 100 LYS A C 1
ATOM 802 O O . LYS A 1 100 ? 54.642 -30.943 -3.285 1.00 80.62 100 LYS A O 1
ATOM 807 N N . GLU A 1 101 ? 54.299 -30.930 -1.047 1.00 75.69 101 GLU A N 1
ATOM 808 C CA . GLU A 1 101 ? 52.861 -30.666 -1.061 1.00 75.69 101 GLU A CA 1
ATOM 809 C C . GLU A 1 10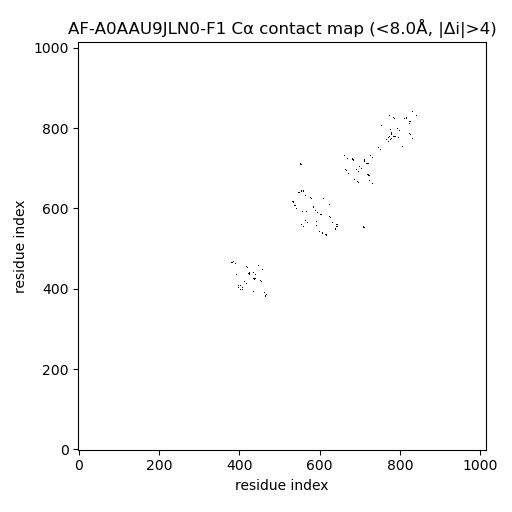1 ? 52.588 -29.260 -1.604 1.00 75.69 101 GLU A C 1
ATOM 811 O O . GLU A 1 101 ? 52.044 -29.124 -2.698 1.00 75.69 101 GLU A O 1
ATOM 816 N N . ARG A 1 102 ? 53.152 -28.228 -0.965 1.00 83.75 102 ARG A N 1
ATOM 817 C CA . ARG A 1 102 ? 53.106 -26.843 -1.458 1.00 83.75 102 ARG A CA 1
ATOM 818 C C . ARG A 1 102 ? 53.614 -26.693 -2.896 1.00 83.75 102 ARG A C 1
ATOM 820 O O . ARG A 1 102 ? 53.023 -25.973 -3.694 1.00 83.75 102 ARG A O 1
ATOM 827 N N . LEU A 1 103 ? 54.691 -27.392 -3.269 1.00 87.25 103 LEU A N 1
ATOM 828 C CA . LEU A 1 103 ? 55.215 -27.355 -4.640 1.00 87.25 103 LEU A CA 1
ATOM 829 C C . LEU A 1 103 ? 54.274 -28.029 -5.660 1.00 87.25 103 LEU A C 1
ATOM 831 O O . LEU A 1 103 ? 54.338 -27.711 -6.848 1.00 87.25 103 LEU A O 1
ATOM 835 N N . TYR A 1 104 ? 53.425 -28.962 -5.225 1.00 89.25 104 TYR A N 1
ATOM 836 C CA . TYR A 1 104 ? 52.377 -29.583 -6.036 1.00 89.25 104 TYR A CA 1
ATOM 837 C C . TYR A 1 104 ? 51.141 -28.678 -6.142 1.00 89.25 104 TYR A C 1
ATOM 839 O O . TYR A 1 104 ? 50.613 -28.514 -7.243 1.00 89.25 104 TYR A O 1
ATOM 847 N N . GLU A 1 105 ? 50.741 -28.022 -5.050 1.00 87.94 105 GLU A N 1
ATOM 848 C CA . GLU A 1 105 ? 49.685 -26.999 -5.026 1.00 87.94 105 GLU A CA 1
ATOM 849 C C . GLU A 1 105 ? 50.021 -25.816 -5.943 1.00 87.94 105 GLU A C 1
ATOM 851 O O . GLU A 1 105 ? 49.243 -25.506 -6.846 1.00 87.94 105 GLU A O 1
ATOM 856 N N . ASP A 1 106 ? 51.214 -25.222 -5.801 1.00 89.19 106 ASP A N 1
ATOM 857 C CA . ASP A 1 106 ? 51.709 -24.148 -6.673 1.00 89.19 106 ASP A CA 1
ATOM 858 C C . ASP A 1 106 ? 51.711 -24.592 -8.149 1.00 89.19 106 ASP A C 1
ATOM 860 O O . ASP A 1 106 ? 51.347 -23.825 -9.043 1.00 89.19 106 ASP A O 1
ATOM 864 N N . ASN A 1 107 ? 52.069 -25.851 -8.435 1.00 92.00 107 ASN A N 1
ATOM 865 C CA . ASN A 1 107 ? 52.042 -26.402 -9.793 1.00 92.00 107 ASN A CA 1
ATOM 866 C C . ASN A 1 107 ? 50.606 -26.551 -10.323 1.00 92.00 107 ASN A C 1
ATOM 868 O O . ASN A 1 107 ? 50.334 -26.189 -11.469 1.00 92.00 107 ASN A O 1
ATOM 872 N N . MET A 1 108 ? 49.671 -27.019 -9.491 1.00 92.38 108 MET A N 1
ATOM 873 C CA . MET A 1 108 ? 48.257 -27.140 -9.848 1.00 92.38 108 MET A CA 1
ATOM 874 C C . MET A 1 108 ? 47.617 -25.764 -10.078 1.00 92.38 108 MET A C 1
ATOM 876 O O . MET A 1 108 ? 46.952 -25.563 -11.094 1.00 92.38 108 MET A O 1
ATOM 880 N N . ALA A 1 109 ? 47.884 -24.790 -9.207 1.00 88.31 109 ALA A N 1
ATOM 881 C CA . ALA A 1 109 ? 47.429 -23.409 -9.348 1.00 88.31 109 ALA A CA 1
ATOM 882 C C . ALA A 1 109 ? 48.002 -22.746 -10.614 1.00 88.31 109 ALA A C 1
ATOM 884 O O . ALA A 1 109 ? 47.267 -22.117 -11.379 1.00 88.31 109 ALA A O 1
ATOM 885 N N . LEU A 1 110 ? 49.294 -22.946 -10.906 1.00 92.62 110 LEU A N 1
ATOM 886 C CA . LEU A 1 110 ? 49.914 -22.495 -12.157 1.00 92.62 110 LEU A CA 1
ATOM 887 C C . LEU A 1 110 ? 49.309 -23.185 -13.388 1.00 92.62 110 LEU A C 1
ATOM 889 O O . LEU A 1 110 ? 49.127 -22.532 -14.413 1.00 92.62 110 LEU A O 1
ATOM 893 N N . LYS A 1 111 ? 48.954 -24.471 -13.301 1.00 93.69 111 LYS A N 1
ATOM 894 C CA . LYS A 1 111 ? 48.309 -25.234 -14.382 1.00 93.69 111 LYS A CA 1
ATOM 895 C C . LYS A 1 111 ? 46.875 -24.760 -14.646 1.00 93.69 111 LYS A C 1
ATOM 897 O O . LYS A 1 111 ? 46.510 -24.574 -15.805 1.00 93.69 111 LYS A O 1
ATOM 902 N N . LEU A 1 112 ? 46.092 -24.493 -13.599 1.00 88.06 112 LEU A N 1
ATOM 903 C CA . LEU A 1 112 ? 44.765 -23.872 -13.705 1.00 88.06 112 LEU A CA 1
ATOM 904 C C . LEU A 1 112 ? 44.866 -22.474 -14.330 1.00 88.06 112 LEU A C 1
ATOM 906 O O . LEU A 1 112 ? 44.190 -22.187 -15.317 1.00 88.06 112 LEU A O 1
ATOM 910 N N . LYS A 1 113 ? 45.792 -21.638 -13.848 1.00 89.88 113 LYS A N 1
ATOM 911 C CA . LYS A 1 113 ? 46.050 -20.303 -14.407 1.00 89.88 113 LYS A CA 1
ATOM 912 C C . LYS A 1 113 ? 46.516 -20.351 -15.868 1.00 89.88 113 LYS A C 1
ATOM 914 O O . LYS A 1 113 ? 46.103 -19.516 -16.669 1.00 89.88 113 LYS A O 1
ATOM 919 N N . MET A 1 114 ? 47.329 -21.340 -16.241 1.00 94.56 114 MET A N 1
ATOM 920 C CA . MET A 1 114 ? 47.742 -21.573 -17.628 1.00 94.56 114 MET A CA 1
ATOM 921 C C . MET A 1 114 ? 46.549 -21.959 -18.514 1.00 94.56 114 MET A C 1
ATOM 923 O O . MET A 1 114 ? 46.456 -21.485 -19.645 1.00 94.56 114 MET A O 1
ATOM 927 N N . ASN A 1 115 ? 45.610 -22.765 -18.009 1.00 89.00 115 ASN A N 1
ATOM 928 C CA . ASN A 1 115 ? 44.371 -23.082 -18.724 1.00 89.00 115 ASN A CA 1
ATOM 929 C C . ASN A 1 115 ? 43.502 -21.831 -18.928 1.00 89.00 115 ASN A C 1
ATOM 931 O O . ASN A 1 115 ? 43.090 -21.578 -20.058 1.00 89.00 115 ASN A O 1
ATOM 935 N N . MET A 1 116 ? 43.311 -21.001 -17.895 1.00 86.06 116 MET A N 1
ATOM 936 C CA . MET A 1 116 ? 42.574 -19.730 -18.009 1.00 86.06 116 MET A CA 1
ATOM 937 C C . MET A 1 116 ? 43.191 -18.802 -19.069 1.00 86.06 116 MET A C 1
ATOM 939 O O . MET A 1 116 ? 42.489 -18.324 -19.957 1.00 86.06 116 MET A O 1
ATOM 943 N N . ILE A 1 117 ? 44.515 -18.612 -19.044 1.00 90.06 117 ILE A N 1
ATOM 944 C CA . ILE A 1 117 ? 45.236 -17.782 -20.028 1.00 90.06 117 ILE A CA 1
ATOM 945 C C . ILE A 1 117 ? 45.138 -18.375 -21.447 1.00 90.06 117 ILE A C 1
ATOM 947 O O . ILE A 1 117 ? 45.030 -17.635 -22.427 1.00 90.06 117 ILE A O 1
ATOM 951 N 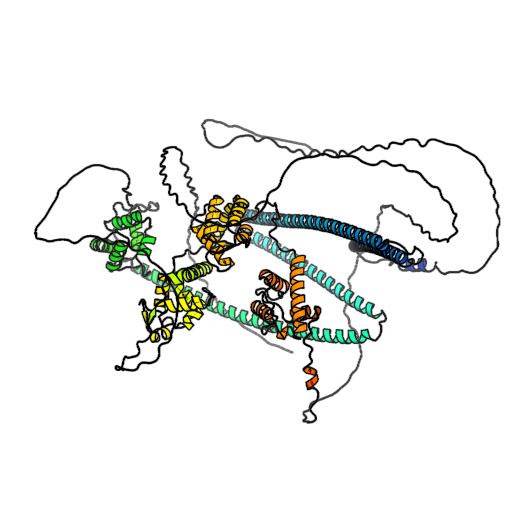N . ASN A 1 118 ? 45.138 -19.705 -21.586 1.00 91.69 118 ASN A N 1
ATOM 952 C CA . ASN A 1 118 ? 44.920 -20.364 -22.875 1.00 91.69 118 ASN A CA 1
ATOM 953 C C . ASN A 1 118 ? 43.487 -20.154 -23.393 1.00 91.69 118 ASN A C 1
ATOM 955 O O . ASN A 1 118 ? 43.312 -19.870 -24.579 1.00 91.69 118 ASN A O 1
ATOM 959 N N . GLU A 1 119 ? 42.470 -20.237 -22.533 1.00 90.69 119 GLU A N 1
ATOM 960 C CA . GLU A 1 119 ? 41.091 -19.909 -22.901 1.00 90.69 119 GLU A CA 1
ATOM 961 C C . GLU A 1 119 ? 40.933 -18.445 -23.315 1.00 90.69 119 GLU A C 1
ATOM 963 O O . GLU A 1 119 ? 40.278 -18.164 -24.316 1.00 90.69 119 GLU A O 1
ATOM 968 N N . GLU A 1 120 ? 41.537 -17.507 -22.582 1.00 87.62 120 GLU A N 1
ATOM 969 C CA . GLU A 1 120 ? 41.566 -16.092 -22.959 1.00 87.62 120 GLU A CA 1
ATOM 970 C C . GLU A 1 120 ? 42.250 -15.891 -24.313 1.00 87.62 120 GLU A C 1
ATOM 972 O O . GLU A 1 120 ? 41.705 -15.202 -25.172 1.00 87.62 120 GLU A O 1
ATOM 977 N N . MET A 1 121 ? 43.379 -16.560 -24.572 1.00 92.81 121 MET A N 1
ATOM 978 C CA . MET A 1 121 ? 44.012 -16.553 -25.894 1.00 92.81 121 MET A CA 1
ATOM 979 C C . MET A 1 121 ? 43.103 -17.116 -26.995 1.00 92.81 121 MET A C 1
ATOM 981 O O . MET A 1 121 ? 43.102 -16.577 -28.101 1.00 92.81 121 MET A O 1
ATOM 985 N N . VAL A 1 122 ? 42.315 -18.163 -26.731 1.00 92.00 122 VAL A N 1
ATOM 986 C CA . VAL A 1 122 ? 41.341 -18.698 -27.701 1.00 92.00 122 VAL A CA 1
ATOM 987 C C . VAL A 1 122 ? 40.189 -17.711 -27.926 1.00 92.00 122 VAL A C 1
ATOM 989 O O . VAL A 1 122 ? 39.845 -17.435 -29.078 1.00 92.00 122 VAL A O 1
ATOM 992 N N . LYS A 1 123 ? 39.641 -17.111 -26.861 1.00 89.31 123 LYS A N 1
ATOM 993 C CA . LYS A 1 123 ? 38.589 -16.079 -26.920 1.00 89.31 123 LYS A CA 1
ATOM 994 C C . LYS A 1 123 ? 39.075 -14.848 -27.706 1.00 89.31 123 LYS A C 1
ATOM 996 O O . LYS A 1 123 ? 38.387 -14.388 -28.618 1.00 89.31 123 LYS A O 1
ATOM 1001 N N . LEU A 1 124 ? 40.289 -14.365 -27.433 1.00 86.12 124 LEU A N 1
ATOM 1002 C CA . LEU A 1 124 ? 40.908 -13.223 -28.117 1.00 86.12 124 LEU A CA 1
ATOM 1003 C C . LEU A 1 124 ? 41.246 -13.522 -29.583 1.00 86.12 124 LEU A C 1
ATOM 1005 O O . LEU A 1 124 ? 40.925 -12.703 -30.439 1.00 86.12 124 LEU A O 1
ATOM 1009 N N . ARG A 1 125 ? 41.810 -14.695 -29.906 1.00 91.06 125 ARG A N 1
ATOM 1010 C CA . ARG A 1 125 ? 42.017 -15.120 -31.307 1.00 91.06 125 ARG A CA 1
ATOM 1011 C C . ARG A 1 125 ? 40.698 -15.234 -32.067 1.00 91.06 125 ARG A C 1
ATOM 1013 O O . ARG A 1 125 ? 40.633 -14.846 -33.224 1.00 91.06 125 ARG A O 1
ATOM 1020 N N . THR A 1 126 ? 39.636 -15.709 -31.419 1.00 89.94 126 THR A N 1
ATOM 1021 C CA . THR A 1 126 ? 38.308 -15.803 -32.045 1.00 89.94 126 THR A CA 1
ATOM 1022 C C . THR A 1 126 ? 37.746 -14.416 -32.372 1.00 89.94 126 THR A C 1
ATOM 1024 O O . THR A 1 126 ? 37.290 -14.211 -33.496 1.00 89.94 126 THR A O 1
ATOM 1027 N N . LYS A 1 127 ? 37.868 -13.444 -31.451 1.00 85.69 127 LYS A N 1
ATOM 1028 C CA . LYS A 1 127 ? 37.513 -12.033 -31.701 1.00 85.69 127 LYS A CA 1
ATOM 1029 C C . LYS A 1 127 ? 38.376 -11.390 -32.791 1.00 85.69 127 LYS A C 1
ATOM 1031 O O . LYS A 1 127 ? 37.850 -10.706 -33.662 1.00 85.69 127 LYS A O 1
ATOM 1036 N N . LEU A 1 128 ? 39.684 -11.646 -32.795 1.00 89.38 128 LEU A N 1
ATOM 1037 C CA . LEU A 1 128 ? 40.605 -11.146 -33.821 1.00 89.38 128 LEU A CA 1
ATOM 1038 C C . LEU A 1 128 ? 40.198 -11.672 -35.211 1.00 89.38 128 LEU A C 1
ATOM 1040 O O . LEU A 1 128 ? 39.971 -10.879 -36.120 1.00 89.38 128 LEU A O 1
ATOM 1044 N N . ASN A 1 129 ? 39.936 -12.976 -35.331 1.00 90.69 129 ASN A N 1
ATOM 1045 C CA . ASN A 1 129 ? 39.425 -13.600 -36.555 1.00 90.69 129 ASN A CA 1
ATOM 1046 C C . ASN A 1 129 ? 38.001 -13.130 -36.941 1.00 90.69 129 ASN A C 1
ATOM 1048 O O . ASN A 1 129 ? 37.560 -13.379 -38.063 1.00 90.69 129 ASN A O 1
ATOM 1052 N N . GLN A 1 130 ? 37.215 -12.529 -36.038 1.00 86.50 130 GLN A N 1
ATOM 1053 C CA . GLN A 1 130 ? 35.949 -11.863 -36.385 1.00 86.50 130 GLN A CA 1
ATOM 1054 C C . GLN A 1 130 ? 36.229 -10.487 -37.001 1.00 86.50 130 GLN A C 1
ATOM 1056 O O . GLN A 1 130 ? 35.788 -10.232 -38.122 1.00 86.50 130 GLN A O 1
ATOM 1061 N N . TYR A 1 131 ? 37.043 -9.657 -36.342 1.00 87.00 131 TYR A N 1
ATOM 1062 C CA . TYR A 1 131 ? 37.401 -8.329 -36.847 1.00 87.00 131 TYR A CA 1
ATOM 1063 C C . TYR A 1 131 ? 38.177 -8.369 -38.171 1.00 87.00 131 TYR A C 1
ATOM 1065 O O . TYR A 1 131 ? 37.907 -7.547 -39.039 1.00 87.00 131 TYR A O 1
ATOM 1073 N N . GLU A 1 132 ? 39.063 -9.345 -38.396 1.00 87.12 132 GLU A N 1
ATOM 1074 C CA . GLU A 1 132 ? 39.715 -9.537 -39.705 1.00 87.12 132 GLU A CA 1
ATOM 1075 C C . GLU A 1 132 ? 38.694 -9.776 -40.829 1.00 87.12 132 GLU A C 1
ATOM 1077 O O . GLU A 1 132 ? 38.814 -9.199 -41.908 1.00 87.12 132 GLU A O 1
ATOM 1082 N N . ARG A 1 133 ? 37.641 -10.567 -40.576 1.00 89.88 133 ARG A N 1
ATOM 1083 C CA . ARG A 1 133 ? 36.568 -10.807 -41.557 1.00 89.88 133 ARG A CA 1
ATOM 1084 C C . ARG A 1 133 ? 35.683 -9.579 -41.773 1.00 89.88 133 ARG A C 1
ATOM 1086 O O . ARG A 1 133 ? 35.225 -9.367 -42.892 1.00 89.88 133 ARG A O 1
ATOM 1093 N N . GLU A 1 134 ? 35.456 -8.758 -40.749 1.00 84.12 134 GLU A N 1
ATOM 1094 C CA . GLU A 1 134 ? 34.798 -7.459 -40.931 1.00 84.12 134 GLU A CA 1
ATOM 1095 C C . GLU A 1 134 ? 35.653 -6.464 -41.723 1.00 84.12 134 GLU A C 1
ATOM 1097 O O . GLU A 1 134 ? 35.110 -5.717 -42.532 1.00 84.12 134 GLU A O 1
ATOM 1102 N N . ILE A 1 135 ? 36.969 -6.434 -41.494 1.00 87.62 135 ILE A N 1
ATOM 1103 C CA . ILE A 1 135 ? 37.895 -5.569 -42.235 1.00 87.62 135 ILE A CA 1
ATOM 1104 C C . ILE A 1 135 ? 37.891 -5.971 -43.710 1.00 87.62 135 ILE A C 1
ATOM 1106 O O . ILE A 1 135 ? 37.641 -5.112 -44.545 1.00 87.62 135 ILE A O 1
ATOM 1110 N N . ILE A 1 136 ? 38.005 -7.268 -44.024 1.00 89.88 136 ILE A N 1
ATOM 1111 C CA . ILE A 1 136 ? 37.896 -7.775 -45.403 1.00 89.88 136 ILE A CA 1
ATOM 1112 C C . ILE A 1 136 ? 36.556 -7.365 -46.042 1.00 89.88 136 ILE A C 1
ATOM 1114 O O . ILE A 1 136 ? 36.565 -6.775 -47.116 1.00 89.88 136 ILE A O 1
ATOM 1118 N N . LYS A 1 137 ? 35.411 -7.554 -45.359 1.00 88.56 137 LYS A N 1
ATOM 1119 C CA . LYS A 1 137 ? 34.099 -7.077 -45.855 1.00 88.56 137 LYS A CA 1
ATOM 1120 C C . LYS A 1 137 ? 34.074 -5.566 -46.143 1.00 88.56 137 LYS A C 1
ATOM 1122 O O . LYS A 1 137 ? 33.403 -5.132 -47.079 1.00 88.56 137 LYS A O 1
ATOM 1127 N N . ARG A 1 138 ? 34.728 -4.751 -45.306 1.00 83.81 138 ARG A N 1
ATOM 1128 C CA . ARG A 1 138 ? 34.790 -3.289 -45.472 1.00 83.81 138 ARG A CA 1
ATOM 1129 C C . ARG A 1 138 ? 35.725 -2.898 -46.616 1.00 83.81 138 ARG A C 1
ATOM 1131 O O . ARG A 1 138 ? 35.369 -2.001 -47.373 1.00 83.81 138 ARG A O 1
ATOM 1138 N N . ASP A 1 139 ? 36.852 -3.583 -46.780 1.00 84.19 139 ASP A N 1
ATOM 1139 C CA . ASP A 1 139 ? 37.792 -3.365 -47.882 1.00 84.19 139 ASP A CA 1
ATOM 1140 C C . ASP A 1 139 ? 37.190 -3.792 -49.235 1.00 84.19 139 ASP A C 1
ATOM 1142 O O . ASP A 1 139 ? 37.273 -3.021 -50.190 1.00 84.19 139 ASP A O 1
ATOM 1146 N N . ASP A 1 140 ? 36.478 -4.927 -49.301 1.00 84.56 140 ASP A N 1
ATOM 1147 C CA . ASP A 1 140 ? 35.699 -5.358 -50.478 1.00 84.56 140 ASP A CA 1
ATOM 1148 C C . ASP A 1 140 ? 34.680 -4.276 -50.899 1.00 84.56 140 ASP A C 1
ATOM 1150 O O . ASP A 1 140 ? 34.597 -3.891 -52.069 1.00 84.56 140 ASP A O 1
ATOM 1154 N N . LEU A 1 141 ? 33.925 -3.736 -49.931 1.00 79.75 141 LEU A N 1
ATOM 1155 C CA . LEU A 1 141 ? 32.951 -2.663 -50.160 1.00 79.75 141 LEU A CA 1
ATOM 1156 C C . LEU A 1 141 ? 33.628 -1.353 -50.599 1.00 79.75 141 LEU A C 1
ATOM 1158 O O . LEU A 1 141 ? 33.105 -0.639 -51.457 1.00 79.75 141 LEU A O 1
ATOM 1162 N N . ILE A 1 142 ? 34.795 -1.029 -50.035 1.00 79.38 142 ILE A N 1
ATOM 1163 C CA . ILE A 1 142 ? 35.599 0.125 -50.451 1.00 79.38 142 ILE A CA 1
ATOM 1164 C C . ILE A 1 142 ? 36.103 -0.067 -51.886 1.00 79.38 142 ILE A C 1
ATOM 1166 O O . ILE A 1 142 ? 36.058 0.889 -52.656 1.00 79.38 142 ILE A O 1
ATOM 1170 N N . GLU A 1 143 ? 36.535 -1.264 -52.291 1.00 83.81 143 GLU A N 1
ATOM 1171 C CA . GLU A 1 143 ? 37.002 -1.526 -53.658 1.00 83.81 143 GLU A CA 1
ATOM 1172 C C . GLU A 1 143 ? 35.859 -1.526 -54.694 1.00 83.81 143 GLU A C 1
ATOM 1174 O O . GLU A 1 143 ? 36.046 -1.002 -55.801 1.00 83.81 143 GLU A O 1
ATOM 1179 N N . GLU A 1 144 ? 34.650 -1.980 -54.331 1.00 80.19 144 GLU A N 1
ATOM 1180 C CA . GLU A 1 144 ? 33.445 -1.790 -55.157 1.00 80.19 144 GLU A CA 1
ATOM 1181 C C . GLU A 1 144 ? 33.118 -0.292 -55.328 1.00 80.19 144 GLU A C 1
ATOM 1183 O O . GLU A 1 144 ? 32.908 0.180 -56.450 1.00 80.19 144 GLU A O 1
ATOM 1188 N N . LEU A 1 145 ? 33.151 0.486 -54.238 1.00 75.81 145 LEU A N 1
ATOM 1189 C CA . LEU A 1 145 ? 32.906 1.935 -54.259 1.00 75.81 145 LEU A CA 1
ATOM 1190 C C . LEU A 1 145 ? 34.016 2.744 -54.953 1.00 75.81 145 LEU A C 1
ATOM 1192 O O . LEU A 1 145 ? 33.760 3.861 -55.409 1.00 75.81 145 LEU A O 1
ATOM 1196 N N . ARG A 1 146 ? 35.239 2.208 -55.050 1.00 80.62 146 ARG A N 1
ATOM 1197 C CA . ARG A 1 146 ? 36.414 2.887 -55.628 1.00 80.62 146 ARG A CA 1
ATOM 1198 C C . ARG A 1 146 ? 36.501 2.784 -57.151 1.00 80.62 146 ARG A C 1
ATOM 1200 O O . ARG A 1 146 ? 37.199 3.595 -57.759 1.00 80.62 146 ARG A O 1
ATOM 1207 N N . ASN A 1 147 ? 35.758 1.866 -57.775 1.00 70.69 147 ASN A N 1
ATOM 1208 C CA . ASN A 1 147 ? 35.742 1.656 -59.230 1.00 70.69 147 ASN A CA 1
ATOM 1209 C C . ASN A 1 147 ? 34.416 2.058 -59.939 1.00 70.69 147 ASN A C 1
ATOM 1211 O O . ASN A 1 147 ? 33.928 1.311 -60.792 1.00 70.69 147 ASN A O 1
ATOM 1215 N N . PRO A 1 148 ? 33.816 3.245 -59.684 1.00 58.75 148 PRO A N 1
ATOM 1216 C CA . PRO A 1 148 ? 32.555 3.649 -60.316 1.00 58.75 148 PRO A CA 1
ATOM 1217 C C . PRO A 1 148 ? 32.718 4.116 -61.778 1.00 58.75 148 PRO A C 1
ATOM 1219 O O . PRO A 1 148 ? 31.727 4.429 -62.432 1.00 58.75 148 PRO A O 1
ATOM 1222 N N . ALA A 1 149 ? 33.953 4.220 -62.284 1.00 52.84 149 ALA A N 1
ATOM 1223 C CA . ALA A 1 149 ? 34.273 4.950 -63.513 1.00 52.84 149 ALA A CA 1
ATOM 1224 C C . ALA A 1 149 ? 34.091 4.157 -64.825 1.00 52.84 149 ALA A C 1
ATOM 1226 O O . ALA A 1 149 ? 33.898 4.775 -65.869 1.00 52.84 149 ALA A O 1
ATOM 1227 N N . GLU A 1 150 ? 34.138 2.819 -64.806 1.00 54.47 150 GLU A N 1
ATOM 1228 C CA . GLU A 1 150 ? 34.134 2.007 -66.043 1.00 54.47 150 GLU A CA 1
ATOM 1229 C C . GLU A 1 150 ? 32.765 1.406 -66.425 1.00 54.47 150 GLU A C 1
ATOM 1231 O O . GLU A 1 150 ? 32.609 0.863 -67.520 1.00 54.47 150 GLU A O 1
ATOM 1236 N N . LYS A 1 151 ? 31.735 1.514 -65.572 1.00 53.38 151 LYS A N 1
ATOM 1237 C CA . LYS A 1 151 ? 30.412 0.902 -65.813 1.00 53.38 151 LYS A CA 1
ATOM 1238 C C . LYS A 1 151 ? 29.354 1.905 -66.295 1.00 53.38 151 LYS A C 1
ATOM 1240 O O . LYS A 1 151 ? 28.459 2.275 -65.549 1.00 53.38 151 LYS A O 1
ATOM 1245 N N . ILE A 1 152 ? 29.481 2.253 -67.580 1.00 49.91 152 ILE A N 1
ATOM 1246 C CA . ILE A 1 152 ? 28.435 2.621 -68.567 1.00 49.91 152 ILE A CA 1
ATOM 1247 C C . ILE A 1 152 ? 27.352 3.643 -68.120 1.00 49.91 152 ILE A C 1
ATOM 1249 O O . ILE A 1 152 ? 26.516 3.342 -67.268 1.00 49.91 152 ILE A O 1
ATOM 1253 N N . PRO A 1 153 ? 27.229 4.812 -68.786 1.00 50.22 153 PRO A N 1
ATOM 1254 C CA . PRO A 1 153 ? 26.165 5.774 -68.500 1.00 50.22 153 PRO A CA 1
ATOM 1255 C C . PRO A 1 153 ? 24.806 5.329 -69.077 1.00 50.22 153 PRO A C 1
ATOM 1257 O O . PRO A 1 153 ? 24.458 5.664 -70.208 1.00 50.22 153 PRO A O 1
ATOM 1260 N N . GLY A 1 154 ? 24.002 4.611 -68.286 1.00 52.25 154 GLY A N 1
ATOM 1261 C CA . GLY A 1 154 ? 22.601 4.340 -68.624 1.00 52.25 154 GLY A CA 1
ATOM 1262 C C . GLY A 1 154 ? 21.886 3.358 -67.690 1.00 52.25 154 GLY A C 1
ATOM 1263 O O . GLY A 1 154 ? 22.381 2.268 -67.447 1.00 52.25 154 GLY A O 1
ATOM 1264 N N . GLN A 1 155 ? 20.682 3.742 -67.246 1.00 52.50 155 GLN A N 1
ATOM 1265 C CA . GLN A 1 155 ? 19.642 2.901 -66.620 1.00 52.50 155 GLN A CA 1
ATOM 1266 C C . GLN A 1 155 ? 19.963 2.211 -65.266 1.00 52.50 155 GLN A C 1
ATOM 1268 O O . GLN A 1 155 ? 20.667 1.215 -65.173 1.00 52.50 155 GLN A O 1
ATOM 1273 N N . ASN A 1 156 ? 19.287 2.692 -64.215 1.00 51.62 156 ASN A N 1
ATOM 1274 C CA . ASN A 1 156 ? 18.693 1.952 -63.079 1.00 51.62 156 ASN A CA 1
ATOM 1275 C C . ASN A 1 156 ? 19.558 1.063 -62.145 1.00 51.62 156 ASN A C 1
ATOM 1277 O O . ASN A 1 156 ? 19.057 0.640 -61.100 1.00 51.62 156 ASN A O 1
ATOM 1281 N N . ILE A 1 157 ? 20.847 0.832 -62.411 1.00 54.38 157 ILE A N 1
ATOM 1282 C CA . ILE A 1 157 ? 21.708 -0.050 -61.588 1.00 54.38 157 ILE A CA 1
ATOM 1283 C C . ILE A 1 157 ? 21.781 0.391 -60.109 1.00 54.38 157 ILE A C 1
ATOM 1285 O O . ILE A 1 157 ? 21.715 -0.452 -59.212 1.00 54.38 157 ILE A O 1
ATOM 1289 N N . LYS A 1 158 ? 21.825 1.704 -59.825 1.00 56.31 158 LYS A N 1
ATOM 1290 C CA . LYS A 1 158 ? 21.939 2.242 -58.450 1.00 56.31 158 LYS A CA 1
ATOM 1291 C C . LYS A 1 158 ? 20.803 1.807 -57.514 1.00 56.31 158 LYS A C 1
ATOM 1293 O O . LYS A 1 158 ? 21.049 1.568 -56.336 1.00 56.31 158 LYS A O 1
ATOM 1298 N N . GLN A 1 159 ? 19.580 1.669 -58.029 1.00 58.44 159 GLN A N 1
ATOM 1299 C CA . GLN A 1 159 ? 18.433 1.234 -57.225 1.00 58.44 159 GLN A CA 1
ATOM 1300 C C . GLN A 1 159 ? 18.534 -0.260 -56.869 1.00 58.44 159 GLN A C 1
ATOM 1302 O O . GLN A 1 159 ? 18.125 -0.671 -55.787 1.00 58.44 159 GLN A O 1
ATOM 1307 N N . THR A 1 160 ? 19.155 -1.059 -57.743 1.00 57.53 160 THR A N 1
ATOM 1308 C CA . THR A 1 160 ? 19.342 -2.503 -57.539 1.00 57.53 160 THR A CA 1
ATOM 1309 C C . THR A 1 160 ? 20.409 -2.795 -56.480 1.00 57.53 160 THR A C 1
ATOM 1311 O O . THR A 1 160 ? 20.159 -3.613 -55.599 1.00 57.53 160 THR A O 1
ATOM 1314 N N . HIS A 1 161 ? 21.554 -2.095 -56.498 1.00 68.50 161 HIS A N 1
ATOM 1315 C CA . HIS A 1 161 ? 22.589 -2.261 -55.462 1.00 68.50 161 HIS A CA 1
ATOM 1316 C C . HIS A 1 161 ? 22.103 -1.802 -54.078 1.00 68.50 161 HIS A C 1
ATOM 1318 O O . HIS A 1 161 ? 22.346 -2.494 -53.095 1.00 68.50 161 HIS A O 1
ATOM 1324 N N . LEU A 1 162 ? 21.343 -0.701 -53.979 1.00 75.38 162 LEU A N 1
ATOM 1325 C CA . LEU A 1 162 ? 20.771 -0.281 -52.693 1.00 75.38 162 LEU A CA 1
ATOM 1326 C C . LEU A 1 162 ? 19.804 -1.336 -52.128 1.00 75.38 162 LEU A C 1
ATOM 1328 O O . LEU A 1 162 ? 19.883 -1.674 -50.950 1.00 75.38 162 LEU A O 1
ATOM 1332 N N . VAL A 1 163 ? 18.936 -1.912 -52.968 1.00 72.44 163 VAL A N 1
ATOM 1333 C CA . VAL A 1 163 ? 18.033 -3.005 -52.561 1.00 72.44 163 VAL A CA 1
ATOM 1334 C C . VAL A 1 163 ? 18.800 -4.290 -52.217 1.00 72.44 163 VAL A C 1
ATOM 1336 O O . VAL A 1 163 ? 18.379 -5.012 -51.316 1.00 72.44 163 VAL A O 1
ATOM 1339 N N . ALA A 1 164 ? 19.921 -4.583 -52.883 1.00 77.00 164 ALA A N 1
ATOM 1340 C CA . ALA A 1 164 ? 20.783 -5.714 -52.538 1.00 77.00 164 ALA A CA 1
ATOM 1341 C C . ALA A 1 164 ? 21.446 -5.524 -51.163 1.00 77.00 164 ALA A C 1
ATOM 1343 O O . ALA A 1 164 ? 21.355 -6.416 -50.320 1.00 77.00 164 ALA A O 1
ATOM 1344 N N . ASN A 1 165 ? 22.016 -4.344 -50.899 1.00 75.44 165 ASN A N 1
ATOM 1345 C CA . ASN A 1 165 ? 22.655 -4.029 -49.621 1.00 75.44 165 ASN A CA 1
ATOM 1346 C C . ASN A 1 165 ? 21.637 -4.024 -48.475 1.00 75.44 165 ASN A C 1
ATOM 1348 O O . ASN A 1 165 ? 21.878 -4.660 -47.456 1.00 75.44 165 ASN A O 1
ATOM 1352 N N . LEU A 1 166 ? 20.456 -3.420 -48.662 1.00 78.69 166 LEU A N 1
ATOM 1353 C CA . LEU A 1 166 ? 19.377 -3.473 -47.668 1.00 78.69 166 LEU A CA 1
ATOM 1354 C C . LEU A 1 166 ? 18.908 -4.912 -47.399 1.00 78.69 166 LEU A C 1
ATOM 1356 O O . LEU A 1 166 ? 18.688 -5.274 -46.247 1.00 78.69 166 LEU A O 1
ATOM 1360 N N . LYS A 1 167 ? 18.811 -5.771 -48.426 1.00 84.12 167 LYS A N 1
ATOM 1361 C CA . LYS A 1 167 ? 18.511 -7.203 -48.238 1.00 84.12 167 LYS A CA 1
ATOM 1362 C C . LYS A 1 167 ? 19.616 -7.943 -47.481 1.00 84.12 167 LYS A C 1
ATOM 1364 O O . LYS A 1 167 ? 19.291 -8.812 -46.675 1.00 84.12 167 LYS A O 1
ATOM 1369 N N . GLN A 1 168 ? 20.886 -7.609 -47.711 1.00 88.38 168 GLN A N 1
ATOM 1370 C CA . GLN A 1 168 ? 22.003 -8.185 -46.961 1.00 88.38 168 GLN A CA 1
ATOM 1371 C C . GLN A 1 168 ? 21.987 -7.718 -45.500 1.00 88.38 168 GLN A C 1
ATOM 1373 O O . GLN A 1 168 ? 22.066 -8.565 -44.619 1.00 88.38 168 GLN A O 1
ATOM 1378 N N . SER A 1 169 ? 21.771 -6.429 -45.220 1.00 86.88 169 SER A N 1
ATOM 1379 C CA . SER A 1 169 ? 21.636 -5.926 -43.845 1.00 86.88 169 SER A CA 1
ATOM 1380 C C . SER A 1 169 ? 20.427 -6.525 -43.120 1.00 86.88 169 SER A C 1
ATOM 1382 O O . SER A 1 169 ? 20.553 -6.920 -41.970 1.00 86.88 169 SER A O 1
ATOM 1384 N N . ILE A 1 170 ? 19.277 -6.692 -43.788 1.00 89.12 170 ILE A N 1
ATOM 1385 C CA . ILE A 1 170 ? 18.113 -7.402 -43.219 1.00 89.12 170 ILE A CA 1
ATOM 1386 C C . ILE A 1 170 ? 18.446 -8.874 -42.928 1.00 89.12 170 ILE A C 1
ATOM 1388 O O . ILE A 1 170 ? 17.959 -9.431 -41.947 1.00 89.12 170 ILE A O 1
ATOM 1392 N N . LYS A 1 171 ? 19.273 -9.524 -43.757 1.00 93.56 171 LYS A N 1
ATOM 1393 C CA . LYS A 1 171 ? 19.729 -10.899 -43.512 1.00 93.56 171 LYS A CA 1
ATOM 1394 C C . LYS A 1 171 ? 20.709 -10.976 -42.338 1.00 93.56 171 LYS A C 1
ATOM 1396 O O . LYS A 1 171 ? 20.589 -11.894 -41.537 1.00 93.56 171 LYS A O 1
ATOM 1401 N N . GLU A 1 172 ? 21.648 -10.041 -42.237 1.00 89.75 172 GLU A N 1
ATOM 1402 C CA . GLU A 1 172 ? 22.624 -9.982 -41.143 1.00 89.75 172 GLU A CA 1
ATOM 1403 C C . GLU A 1 172 ? 21.927 -9.674 -39.812 1.00 89.75 172 GLU A C 1
ATOM 1405 O O . GLU A 1 172 ? 22.059 -10.466 -38.889 1.00 89.75 172 GLU A O 1
ATOM 1410 N N . LEU A 1 173 ? 21.035 -8.677 -39.759 1.00 89.62 173 LEU A N 1
ATOM 1411 C CA . LEU A 1 173 ? 20.203 -8.396 -38.579 1.00 89.62 173 LEU A CA 1
ATOM 1412 C C . LEU A 1 173 ? 19.334 -9.592 -38.153 1.00 89.62 173 LEU A C 1
ATOM 1414 O O . LEU A 1 173 ? 19.144 -9.814 -36.963 1.00 89.62 173 LEU A O 1
ATOM 1418 N N . ARG A 1 174 ? 18.825 -10.397 -39.096 1.00 89.19 174 ARG A N 1
ATOM 1419 C CA . ARG A 1 174 ? 18.099 -11.643 -38.774 1.00 89.19 174 ARG A CA 1
ATOM 1420 C C . ARG A 1 174 ? 19.004 -12.743 -38.220 1.00 89.19 174 ARG A C 1
ATOM 1422 O O . ARG A 1 174 ? 18.546 -13.522 -37.394 1.00 89.19 174 ARG A O 1
ATOM 1429 N N . MET A 1 175 ? 20.257 -12.821 -38.666 1.00 89.69 175 MET A N 1
ATOM 1430 C CA . MET A 1 175 ? 21.239 -13.751 -38.100 1.00 89.69 175 MET A CA 1
ATOM 1431 C C . MET A 1 175 ? 21.710 -13.299 -36.714 1.00 89.69 175 MET A C 1
ATOM 1433 O O . MET A 1 175 ? 21.890 -14.145 -35.845 1.00 89.69 175 MET A O 1
ATOM 1437 N N . ASP A 1 176 ? 21.857 -11.992 -36.491 1.00 88.19 176 ASP A N 1
ATOM 1438 C CA . ASP A 1 176 ? 22.220 -11.429 -35.188 1.00 88.19 176 ASP A CA 1
ATOM 1439 C C . ASP A 1 176 ? 21.074 -11.577 -34.172 1.00 88.19 176 ASP A C 1
ATOM 1441 O O . ASP A 1 176 ? 21.331 -11.948 -33.028 1.00 88.19 176 ASP A O 1
ATOM 1445 N N . LEU A 1 177 ? 19.813 -11.386 -34.594 1.00 87.19 177 LEU A N 1
ATOM 1446 C CA . LEU A 1 177 ? 18.630 -11.721 -33.789 1.00 87.19 177 LEU A CA 1
ATOM 1447 C C . LEU A 1 177 ? 18.610 -13.211 -33.427 1.00 87.19 177 LEU A C 1
ATOM 1449 O O . LEU A 1 177 ? 18.604 -13.528 -32.246 1.00 87.19 177 LEU A O 1
ATOM 1453 N N . GLN A 1 178 ? 18.732 -14.121 -34.403 1.00 91.62 178 GLN A N 1
ATOM 1454 C CA . GLN A 1 178 ? 18.771 -15.562 -34.118 1.00 91.62 178 GLN A CA 1
ATOM 1455 C C . GLN A 1 178 ? 19.923 -15.934 -33.161 1.00 91.62 178 GLN A C 1
ATOM 1457 O O . GLN A 1 178 ? 19.744 -16.743 -32.254 1.00 91.62 178 GLN A O 1
ATOM 1462 N N . ALA A 1 179 ? 21.105 -15.330 -33.320 1.00 87.50 179 ALA A N 1
ATOM 1463 C CA . ALA A 1 179 ? 22.231 -15.554 -32.414 1.00 87.50 179 ALA A CA 1
ATOM 1464 C C . ALA A 1 179 ? 21.957 -15.028 -30.992 1.00 87.50 179 ALA A C 1
ATOM 1466 O O . ALA A 1 179 ? 22.429 -15.621 -30.019 1.00 87.50 179 ALA A O 1
ATOM 1467 N N . LYS A 1 180 ? 21.176 -13.947 -30.856 1.00 91.44 180 LYS A N 1
ATOM 1468 C CA . LYS A 1 180 ? 20.696 -13.435 -29.566 1.00 91.44 180 LYS A CA 1
ATOM 1469 C C . LYS A 1 180 ? 19.610 -14.319 -28.962 1.00 91.44 180 LYS A C 1
ATOM 1471 O O . LYS A 1 180 ? 19.691 -14.600 -27.772 1.00 91.44 180 LYS A O 1
ATOM 1476 N N . ASP A 1 181 ? 18.690 -14.848 -29.761 1.00 90.00 181 ASP A N 1
ATOM 1477 C CA . ASP A 1 181 ? 17.704 -15.837 -29.317 1.00 90.00 181 ASP A CA 1
ATOM 1478 C C . ASP A 1 181 ? 18.398 -17.110 -28.805 1.00 90.00 181 ASP A C 1
ATOM 1480 O O . ASP A 1 181 ? 18.037 -17.641 -27.755 1.00 90.00 181 ASP A O 1
ATOM 1484 N N . GLU A 1 182 ? 19.438 -17.589 -29.494 1.00 91.75 182 GLU A N 1
ATOM 1485 C CA . GLU A 1 182 ? 20.259 -18.727 -29.057 1.00 91.75 182 GLU A CA 1
ATOM 1486 C C . GLU A 1 182 ? 21.042 -18.425 -27.760 1.00 91.75 182 GLU A C 1
ATOM 1488 O O . GLU A 1 182 ? 21.150 -19.294 -26.888 1.00 91.75 182 GLU A O 1
ATOM 1493 N N . GLU A 1 183 ? 21.537 -17.194 -27.581 1.00 90.00 183 GLU A N 1
ATOM 1494 C CA . GLU A 1 183 ? 22.194 -16.738 -26.347 1.00 90.00 183 GLU A CA 1
ATOM 1495 C C . GLU A 1 183 ? 21.207 -16.635 -25.169 1.00 90.00 183 GLU A C 1
ATOM 1497 O O . GLU A 1 183 ? 21.480 -17.179 -24.097 1.00 90.00 183 GLU A O 1
ATOM 1502 N N . ILE A 1 184 ? 20.025 -16.046 -25.375 1.00 87.38 184 ILE A N 1
ATOM 1503 C CA . ILE A 1 184 ? 18.938 -15.959 -24.385 1.00 87.38 184 ILE A CA 1
ATOM 1504 C C . ILE A 1 184 ? 18.460 -17.361 -23.989 1.00 87.38 184 ILE A C 1
ATOM 1506 O O . ILE A 1 184 ? 18.359 -17.668 -22.802 1.00 87.38 184 ILE A O 1
ATOM 1510 N N . ASN A 1 185 ? 18.239 -18.258 -24.954 1.00 87.31 185 ASN A N 1
ATOM 1511 C CA . ASN A 1 185 ? 17.852 -19.645 -24.680 1.00 87.31 185 ASN A CA 1
ATOM 1512 C C . ASN A 1 185 ? 18.928 -20.421 -23.903 1.00 87.31 185 ASN A C 1
ATOM 1514 O O . ASN A 1 185 ? 18.603 -21.329 -23.133 1.00 87.31 185 ASN A O 1
ATOM 1518 N N . LYS A 1 186 ? 20.209 -20.076 -24.074 1.00 91.31 186 LYS A N 1
ATOM 1519 C CA . LYS A 1 186 ? 21.302 -20.629 -23.267 1.00 91.31 186 LYS A CA 1
ATOM 1520 C C . LYS A 1 186 ? 21.308 -20.050 -21.849 1.00 91.31 186 LYS A C 1
ATOM 1522 O O . LYS A 1 186 ? 21.481 -20.811 -20.901 1.00 91.31 186 LYS A O 1
ATOM 1527 N N . LEU A 1 187 ? 21.074 -18.746 -21.689 1.00 89.44 187 LEU A N 1
ATOM 1528 C CA . LEU A 1 187 ? 20.966 -18.101 -20.377 1.00 89.44 187 LEU A CA 1
ATOM 1529 C C . LEU A 1 187 ? 19.766 -18.633 -19.580 1.00 89.44 187 LEU A C 1
ATOM 1531 O O . LEU A 1 187 ? 19.960 -19.053 -18.444 1.00 89.44 187 LEU A O 1
ATOM 1535 N N . LYS A 1 188 ? 18.573 -18.751 -20.184 1.00 88.50 188 LYS A N 1
ATOM 1536 C CA . LYS A 1 188 ? 17.389 -19.362 -19.543 1.00 88.50 188 LYS A CA 1
ATOM 1537 C C . LYS A 1 188 ? 17.668 -20.792 -19.049 1.00 88.50 188 LYS A C 1
ATOM 1539 O O . LYS A 1 188 ? 17.300 -21.142 -17.929 1.00 88.50 188 LYS A O 1
ATOM 1544 N N . LYS A 1 189 ? 18.380 -21.610 -19.839 1.00 88.69 189 LYS A N 1
ATOM 1545 C CA . LYS A 1 189 ? 18.804 -22.968 -19.434 1.00 88.69 189 LYS A CA 1
ATOM 1546 C C . LYS A 1 189 ? 19.814 -22.959 -18.287 1.00 88.69 189 LYS A C 1
ATOM 1548 O O . LYS A 1 189 ? 19.682 -23.770 -17.375 1.00 88.69 189 LYS A O 1
ATOM 1553 N N . ASN A 1 190 ? 20.787 -22.049 -18.314 1.00 88.31 190 ASN A N 1
ATOM 1554 C CA . ASN A 1 190 ? 21.748 -21.895 -17.224 1.00 88.31 190 ASN A CA 1
ATOM 1555 C C . ASN A 1 190 ? 21.047 -21.474 -15.924 1.00 88.31 190 ASN A C 1
ATOM 1557 O O . ASN A 1 190 ? 21.238 -22.141 -14.918 1.00 88.31 190 ASN A O 1
ATOM 1561 N N . ILE A 1 191 ? 20.193 -20.444 -15.953 1.00 87.88 191 ILE A N 1
ATOM 1562 C CA . ILE A 1 191 ? 19.459 -19.943 -14.777 1.00 87.88 191 ILE A CA 1
ATOM 1563 C C . ILE A 1 191 ? 18.600 -21.052 -14.154 1.00 87.88 191 ILE A C 1
ATOM 1565 O O . ILE A 1 191 ? 18.679 -21.275 -12.949 1.00 87.88 191 ILE A O 1
ATOM 1569 N N . LYS A 1 192 ? 17.853 -21.818 -14.967 1.00 88.50 192 LYS A N 1
ATOM 1570 C CA . LYS A 1 192 ? 17.076 -22.968 -14.471 1.00 88.50 192 LYS A CA 1
ATOM 1571 C C . LYS A 1 192 ? 17.963 -24.056 -13.846 1.00 88.50 192 LYS A C 1
ATOM 1573 O O . LYS A 1 192 ? 17.558 -24.670 -12.865 1.00 88.50 192 LYS A O 1
ATOM 1578 N N . SER A 1 193 ? 19.170 -24.275 -14.374 1.00 89.62 193 SER A N 1
ATOM 1579 C CA . SER A 1 193 ? 20.135 -25.220 -13.795 1.00 89.62 193 SER A CA 1
ATOM 1580 C C . SER A 1 193 ? 20.750 -24.714 -12.486 1.00 89.62 193 SER A C 1
ATOM 1582 O O . SER A 1 193 ? 20.946 -25.518 -11.579 1.00 89.62 193 SER A O 1
ATOM 1584 N N . THR A 1 194 ? 21.049 -23.415 -12.375 1.00 91.12 194 THR A N 1
ATOM 1585 C CA . THR A 1 194 ? 21.578 -22.810 -11.144 1.00 91.12 194 THR A CA 1
ATOM 1586 C C . THR A 1 194 ? 20.526 -22.848 -10.039 1.00 91.12 194 THR A C 1
ATOM 1588 O O . THR A 1 194 ? 20.804 -23.408 -8.987 1.00 91.12 194 THR A O 1
ATOM 1591 N N . ARG A 1 195 ? 19.293 -22.393 -10.313 1.00 90.12 195 ARG A N 1
ATOM 1592 C CA . ARG A 1 195 ? 18.188 -22.383 -9.337 1.00 90.12 195 ARG A CA 1
ATOM 1593 C C . ARG A 1 195 ? 17.837 -23.787 -8.823 1.00 90.12 195 ARG A C 1
ATOM 1595 O O . ARG A 1 195 ? 17.526 -23.940 -7.648 1.00 90.12 195 ARG A O 1
ATOM 1602 N N . SER A 1 196 ? 17.933 -24.818 -9.675 1.00 85.94 196 SER A N 1
ATOM 1603 C CA . SER A 1 196 ? 17.821 -26.225 -9.241 1.00 85.94 196 SER A CA 1
ATOM 1604 C C . SER A 1 196 ? 18.943 -26.591 -8.269 1.00 85.94 196 SER A C 1
ATOM 1606 O O . SER A 1 196 ? 18.671 -27.059 -7.171 1.00 85.94 196 SER A O 1
ATOM 1608 N N . SER A 1 197 ? 20.198 -26.297 -8.629 1.00 90.50 197 SER A N 1
ATOM 1609 C CA . SER A 1 197 ? 21.361 -26.593 -7.785 1.00 90.50 197 SER A CA 1
ATOM 1610 C C . SER A 1 197 ? 21.359 -25.830 -6.456 1.00 90.50 197 SER A C 1
ATOM 1612 O O . SER A 1 197 ? 21.862 -26.357 -5.470 1.00 90.50 197 SER A O 1
ATOM 1614 N N . GLU A 1 198 ? 20.832 -24.606 -6.416 1.00 89.06 198 GLU A N 1
ATOM 1615 C CA . GLU A 1 198 ? 20.684 -23.807 -5.194 1.00 89.06 198 GLU A CA 1
ATOM 1616 C C . GLU A 1 198 ? 19.631 -24.430 -4.267 1.00 89.06 198 GLU A C 1
ATOM 1618 O O . GLU A 1 198 ? 19.917 -24.673 -3.096 1.00 89.06 198 GLU A O 1
ATOM 1623 N N . MET A 1 199 ? 18.467 -24.804 -4.809 1.00 90.75 199 MET A N 1
ATOM 1624 C CA . MET A 1 199 ? 17.408 -25.480 -4.051 1.00 90.75 199 MET A CA 1
ATOM 1625 C C . MET A 1 199 ? 17.825 -26.892 -3.592 1.00 90.75 199 MET A C 1
ATOM 1627 O O . MET A 1 199 ? 17.467 -27.322 -2.500 1.00 90.75 199 MET A O 1
ATOM 1631 N N . GLU A 1 200 ? 18.630 -27.612 -4.380 1.00 89.88 200 GLU A N 1
ATOM 1632 C CA . GLU A 1 200 ? 19.237 -28.895 -3.990 1.00 89.88 200 GLU A CA 1
ATOM 1633 C C . GLU A 1 200 ? 20.217 -28.737 -2.808 1.00 89.88 200 GLU A C 1
ATOM 1635 O O . GLU A 1 200 ? 20.228 -29.576 -1.905 1.00 89.88 200 GLU A O 1
ATOM 1640 N N . ILE A 1 201 ? 21.002 -27.651 -2.771 1.00 91.62 201 ILE A N 1
ATOM 1641 C CA . ILE A 1 201 ? 21.899 -27.320 -1.648 1.00 91.62 201 ILE A CA 1
ATOM 1642 C C . ILE A 1 201 ? 21.096 -26.938 -0.396 1.00 91.62 201 ILE A C 1
ATOM 1644 O O . ILE A 1 201 ? 21.416 -27.399 0.699 1.00 91.62 201 ILE A O 1
ATOM 1648 N N . GLU A 1 202 ? 20.042 -26.135 -0.547 1.00 92.38 202 GLU A N 1
ATOM 1649 C CA . GLU A 1 202 ? 19.156 -25.726 0.549 1.00 92.38 202 GLU A CA 1
ATOM 1650 C C . GLU A 1 202 ? 18.420 -26.926 1.171 1.00 92.38 202 GLU A C 1
ATOM 1652 O O . GLU A 1 202 ? 18.436 -27.108 2.390 1.00 92.38 202 GLU A O 1
ATOM 1657 N N . ILE A 1 203 ? 17.863 -27.816 0.342 1.00 90.62 203 ILE A N 1
ATOM 1658 C CA . ILE A 1 203 ? 17.242 -29.070 0.793 1.00 90.62 203 ILE A CA 1
ATOM 1659 C C . ILE A 1 203 ? 18.256 -29.948 1.542 1.00 90.62 203 ILE A C 1
ATOM 1661 O O . ILE A 1 203 ? 17.918 -30.505 2.588 1.00 90.62 203 ILE A O 1
ATOM 1665 N N . GLN A 1 204 ? 19.503 -30.053 1.064 1.00 92.00 204 GLN A N 1
ATOM 1666 C CA . GLN A 1 204 ? 20.541 -30.808 1.772 1.00 92.00 204 GLN A CA 1
ATOM 1667 C C . GLN A 1 204 ? 20.885 -30.177 3.131 1.00 92.00 204 GLN A C 1
ATOM 1669 O O . GLN A 1 204 ? 20.986 -30.900 4.120 1.00 92.00 204 GLN A O 1
ATOM 1674 N N . ALA A 1 205 ? 20.988 -28.847 3.216 1.00 89.06 205 ALA A N 1
ATOM 1675 C CA . ALA A 1 205 ? 21.231 -28.148 4.478 1.00 89.06 205 ALA A CA 1
ATOM 1676 C C . ALA A 1 205 ? 20.104 -28.386 5.502 1.00 89.06 205 ALA A C 1
ATOM 1678 O O . ALA A 1 205 ? 20.382 -28.640 6.676 1.00 89.06 205 ALA A O 1
ATOM 1679 N N . TYR A 1 206 ? 18.838 -28.392 5.064 1.00 94.94 206 TYR A N 1
ATOM 1680 C CA . TYR A 1 206 ? 17.708 -28.759 5.924 1.00 94.94 206 TYR A CA 1
ATOM 1681 C C . TYR A 1 206 ? 17.742 -30.235 6.358 1.00 94.94 206 TYR A C 1
ATOM 1683 O O . TYR A 1 206 ? 17.446 -30.533 7.515 1.00 94.94 206 TYR A O 1
ATOM 1691 N N . ILE A 1 207 ? 18.141 -31.165 5.483 1.00 90.81 207 ILE A N 1
ATOM 1692 C CA . ILE A 1 207 ? 18.314 -32.589 5.831 1.00 90.81 207 ILE A CA 1
ATOM 1693 C C . ILE A 1 207 ? 19.410 -32.769 6.893 1.00 90.81 207 ILE A C 1
ATOM 1695 O O . ILE A 1 207 ? 19.215 -33.514 7.862 1.00 90.81 207 ILE A O 1
ATOM 1699 N N . ASP A 1 208 ? 20.536 -32.074 6.743 1.00 91.62 208 ASP A N 1
ATOM 1700 C CA . ASP A 1 208 ? 21.664 -32.140 7.672 1.00 91.62 208 ASP A CA 1
ATOM 1701 C C . ASP A 1 208 ? 21.292 -31.534 9.038 1.00 91.62 208 ASP A C 1
ATOM 1703 O O . ASP A 1 208 ? 21.550 -32.147 10.078 1.00 91.62 208 ASP A O 1
ATOM 1707 N N . GLU A 1 209 ? 20.584 -30.400 9.060 1.00 94.38 209 GLU A N 1
ATOM 1708 C CA . GLU A 1 209 ? 20.089 -29.773 10.294 1.00 94.38 209 GLU A CA 1
ATOM 1709 C C . GLU A 1 209 ? 19.020 -30.628 10.996 1.00 94.38 209 GLU A C 1
ATOM 1711 O O . GLU A 1 209 ? 19.106 -30.860 12.204 1.00 94.38 209 GLU A O 1
ATOM 1716 N N . CYS A 1 210 ? 18.057 -31.198 10.263 1.00 92.38 210 CYS A N 1
ATOM 1717 C CA . CYS A 1 210 ? 17.100 -32.153 10.830 1.00 92.38 210 CYS A CA 1
ATOM 1718 C C . CYS A 1 210 ? 17.792 -33.402 11.404 1.00 92.38 210 CYS A C 1
ATOM 1720 O O . CYS A 1 210 ? 17.335 -33.961 12.406 1.00 92.38 210 CYS A O 1
ATOM 1722 N N . THR A 1 211 ? 18.907 -33.831 10.808 1.00 90.75 211 THR A N 1
ATOM 1723 C CA . THR A 1 211 ? 19.724 -34.944 11.313 1.00 90.75 211 THR A CA 1
ATOM 1724 C C . THR A 1 211 ? 20.481 -34.545 12.585 1.00 90.75 211 THR A C 1
ATOM 1726 O O . THR A 1 211 ? 20.484 -35.306 13.557 1.00 90.75 211 THR A O 1
ATOM 1729 N N . ARG A 1 212 ? 21.040 -33.327 12.638 1.00 97.00 212 ARG A N 1
ATOM 1730 C CA . ARG A 1 212 ? 21.690 -32.752 13.830 1.00 97.00 212 ARG A CA 1
ATOM 1731 C C . ARG A 1 212 ? 20.717 -32.630 15.006 1.00 97.00 212 ARG A C 1
ATOM 1733 O O . ARG A 1 212 ? 21.034 -33.066 16.114 1.00 97.00 212 ARG A O 1
ATOM 1740 N N . LEU A 1 213 ? 19.518 -32.097 14.763 1.00 93.75 213 LEU A N 1
ATOM 1741 C CA . LEU A 1 213 ? 18.464 -31.958 15.771 1.00 93.75 213 LEU A CA 1
ATOM 1742 C C . LEU A 1 213 ? 17.963 -33.318 16.271 1.00 93.75 213 LEU A C 1
ATOM 1744 O O . LEU A 1 213 ? 17.766 -33.486 17.475 1.00 93.75 213 LEU A O 1
ATOM 1748 N N . ARG A 1 214 ? 17.832 -34.317 15.385 1.00 90.88 214 ARG A N 1
ATOM 1749 C CA . ARG A 1 214 ? 17.496 -35.691 15.789 1.00 90.88 214 ARG A CA 1
ATOM 1750 C C . ARG A 1 214 ? 18.565 -36.292 16.699 1.00 90.88 214 ARG A C 1
ATOM 1752 O O . ARG A 1 214 ? 18.216 -36.795 17.760 1.00 90.88 214 ARG A O 1
ATOM 1759 N N . HIS A 1 215 ? 19.847 -36.184 16.343 1.00 88.62 215 HIS A N 1
ATOM 1760 C CA . HIS A 1 215 ? 20.937 -36.674 17.194 1.00 88.62 215 HIS A CA 1
ATOM 1761 C C . HIS A 1 215 ? 20.957 -35.958 18.557 1.00 88.62 215 HIS A C 1
ATOM 1763 O O . HIS A 1 215 ? 21.242 -36.583 19.581 1.00 88.62 215 HIS A O 1
ATOM 1769 N N . HIS A 1 216 ? 20.638 -34.661 18.608 1.00 87.69 216 HIS A N 1
ATOM 1770 C CA . HIS A 1 216 ? 20.529 -33.943 19.878 1.00 87.69 216 HIS A CA 1
ATOM 1771 C C . HIS A 1 216 ? 19.357 -34.459 20.732 1.00 87.69 216 HIS A C 1
ATOM 1773 O O . HIS A 1 216 ? 19.530 -34.691 21.927 1.00 87.69 216 HIS A O 1
ATOM 1779 N N . LEU A 1 217 ? 18.194 -34.717 20.123 1.00 88.19 217 LEU A N 1
ATOM 1780 C CA . LEU A 1 217 ? 17.034 -35.289 20.813 1.00 88.19 217 LEU A CA 1
ATOM 1781 C C . LEU A 1 217 ? 17.293 -36.724 21.304 1.00 88.19 217 LEU A C 1
ATOM 1783 O O . LEU A 1 217 ? 16.968 -37.037 22.445 1.00 88.19 217 LEU A O 1
ATOM 1787 N N . GLU A 1 218 ? 17.915 -37.575 20.483 1.00 89.44 218 GLU A N 1
ATOM 1788 C CA . GLU A 1 218 ? 18.307 -38.943 20.856 1.00 89.44 218 GLU A CA 1
ATOM 1789 C C . GLU A 1 218 ? 19.287 -38.955 22.040 1.00 89.44 218 GLU A C 1
ATOM 1791 O O . GLU A 1 218 ? 19.166 -39.788 22.938 1.00 89.44 218 GLU A O 1
ATOM 1796 N N . GLU A 1 219 ? 20.222 -38.003 22.089 1.00 85.75 219 GLU A N 1
ATOM 1797 C CA . GLU A 1 219 ? 21.169 -37.866 23.198 1.00 85.75 219 GLU A CA 1
ATOM 1798 C C . GLU A 1 219 ? 20.493 -37.318 24.472 1.00 85.75 219 GLU A C 1
ATOM 1800 O O . GLU A 1 219 ? 20.716 -37.850 25.559 1.00 85.75 219 GLU A O 1
ATOM 1805 N N . VAL A 1 220 ? 19.576 -36.348 24.361 1.00 80.94 220 VAL A N 1
ATOM 1806 C CA . VAL A 1 220 ? 18.745 -35.887 25.494 1.00 80.94 220 VAL A CA 1
ATOM 1807 C C . VAL A 1 220 ? 17.849 -37.013 26.031 1.00 80.94 220 VAL A C 1
ATOM 1809 O O . VAL A 1 220 ? 17.718 -37.167 27.248 1.00 80.94 220 VAL A O 1
ATOM 1812 N N . MET A 1 221 ? 17.273 -37.845 25.157 1.00 81.00 221 MET A N 1
ATOM 1813 C CA . MET A 1 221 ? 16.517 -39.035 25.563 1.00 81.00 221 MET A CA 1
ATOM 1814 C C . MET A 1 221 ? 17.419 -40.066 26.247 1.00 81.00 221 MET A C 1
ATOM 1816 O O . MET A 1 221 ? 17.085 -40.521 27.337 1.00 81.00 221 MET A O 1
ATOM 1820 N N . ARG A 1 222 ? 18.608 -40.362 25.705 1.00 84.69 222 ARG A N 1
ATOM 1821 C CA . ARG A 1 222 ? 19.597 -41.246 26.351 1.00 84.69 222 ARG A CA 1
ATOM 1822 C C . ARG A 1 222 ? 19.994 -40.752 27.749 1.00 84.69 222 ARG A C 1
ATOM 1824 O O . ARG A 1 222 ? 20.112 -41.562 28.666 1.00 84.69 222 ARG A O 1
ATOM 1831 N N . GLN A 1 223 ? 20.171 -39.444 27.933 1.00 78.25 223 GLN A N 1
ATOM 1832 C CA . GLN A 1 223 ? 20.498 -38.849 29.235 1.00 78.25 223 GLN A CA 1
ATOM 1833 C C . GLN A 1 223 ? 19.329 -38.892 30.230 1.00 78.25 223 GLN A C 1
ATOM 1835 O O . GLN A 1 223 ? 19.558 -39.014 31.434 1.00 78.25 223 GLN A O 1
ATOM 1840 N N . ARG A 1 224 ? 18.085 -38.813 29.743 1.00 78.50 224 ARG A N 1
ATOM 1841 C CA . ARG A 1 224 ? 16.858 -38.936 30.544 1.00 78.50 224 ARG A CA 1
ATOM 1842 C C . ARG A 1 224 ? 16.559 -40.382 30.949 1.00 78.50 224 ARG A C 1
ATOM 1844 O O . ARG A 1 224 ? 16.181 -40.618 32.095 1.00 78.50 224 ARG A O 1
ATOM 1851 N N . ASP A 1 225 ? 16.705 -41.315 30.014 1.00 73.12 225 ASP A N 1
ATOM 1852 C CA . ASP A 1 225 ? 16.310 -42.717 30.177 1.00 73.12 225 ASP A CA 1
ATOM 1853 C C . ASP A 1 225 ? 17.428 -43.577 30.793 1.00 73.12 225 ASP A C 1
ATOM 1855 O O . ASP A 1 225 ? 17.188 -44.724 31.172 1.00 73.12 225 ASP A O 1
ATOM 1859 N N . SER A 1 226 ? 18.630 -43.015 30.975 1.00 68.69 226 SER A N 1
ATOM 1860 C CA . SER A 1 226 ? 19.650 -43.556 31.878 1.00 68.69 226 SER A CA 1
ATOM 1861 C C . SER A 1 226 ? 19.102 -43.564 33.317 1.00 68.69 226 SER A C 1
ATOM 1863 O O . SER A 1 226 ? 18.927 -42.497 33.921 1.00 68.69 226 SER A O 1
ATOM 1865 N N . PRO A 1 227 ? 18.772 -44.737 33.894 1.00 56.69 227 PRO A N 1
ATOM 1866 C CA . PRO A 1 227 ? 18.097 -44.793 35.182 1.00 56.69 227 PRO A CA 1
ATOM 1867 C C . PRO A 1 227 ? 19.040 -44.300 36.281 1.00 56.69 227 PRO A C 1
ATOM 1869 O O . PRO A 1 227 ? 20.230 -44.605 36.266 1.00 56.69 227 PRO A O 1
ATOM 1872 N N . ARG A 1 228 ? 18.504 -43.566 37.267 1.00 54.03 228 ARG A N 1
ATOM 1873 C CA . ARG A 1 228 ? 19.264 -42.992 38.395 1.00 54.03 228 ARG A CA 1
ATOM 1874 C C . ARG A 1 228 ? 19.899 -44.072 39.291 1.00 54.03 228 ARG A C 1
ATOM 1876 O O . ARG A 1 228 ? 19.413 -44.341 40.389 1.00 54.03 228 ARG A O 1
ATOM 1883 N N . SER A 1 229 ? 21.004 -44.666 38.848 1.00 51.16 229 SER A N 1
ATOM 1884 C CA . SER A 1 229 ? 21.868 -45.521 39.659 1.00 51.16 229 SER A CA 1
ATOM 1885 C C . SER A 1 229 ? 22.425 -44.714 40.831 1.00 51.16 229 SER A C 1
ATOM 1887 O O . SER A 1 229 ? 22.938 -43.609 40.656 1.00 51.16 229 SER A O 1
ATOM 1889 N N . SER A 1 230 ? 22.311 -45.252 42.044 1.00 49.09 230 SER A N 1
ATOM 1890 C CA . SER A 1 230 ? 22.479 -44.516 43.303 1.00 49.09 230 SER A CA 1
ATOM 1891 C C . SER A 1 230 ? 23.942 -44.261 43.710 1.00 49.09 230 SER A C 1
ATOM 1893 O O . SER A 1 230 ? 24.310 -44.453 44.867 1.00 49.09 230 SER A O 1
ATOM 1895 N N . GLN A 1 231 ? 24.781 -43.819 42.770 1.00 48.47 231 GLN A N 1
ATOM 1896 C CA . GLN A 1 231 ? 26.162 -43.373 42.989 1.00 48.47 231 GLN A CA 1
ATOM 1897 C C . GLN A 1 231 ? 26.309 -41.903 42.574 1.00 48.47 231 GLN A C 1
ATOM 1899 O O . GLN A 1 231 ? 27.007 -41.565 41.623 1.00 48.47 231 GLN A O 1
ATOM 1904 N N . GLY A 1 232 ? 25.649 -41.008 43.317 1.00 51.19 232 GLY A N 1
ATOM 1905 C CA . GLY A 1 232 ? 25.580 -39.569 43.014 1.00 51.19 232 GLY A CA 1
ATOM 1906 C C . GLY A 1 232 ? 26.912 -38.799 43.015 1.00 51.19 232 GLY A C 1
ATOM 1907 O O . GLY A 1 232 ? 26.899 -37.613 42.708 1.00 51.19 232 GLY A O 1
ATOM 1908 N N . PHE A 1 233 ? 28.035 -39.451 43.337 1.00 48.59 233 PHE A N 1
ATOM 1909 C CA . PHE A 1 233 ? 29.381 -38.871 43.280 1.00 48.59 233 PHE A CA 1
ATOM 1910 C C . PHE A 1 233 ? 30.150 -39.240 42.000 1.00 48.59 233 PHE A C 1
ATOM 1912 O O . PHE A 1 233 ? 30.769 -38.361 41.411 1.00 48.59 233 PHE A O 1
ATOM 1919 N N . ALA A 1 234 ? 30.046 -40.478 41.499 1.00 53.62 234 ALA A N 1
ATOM 1920 C CA . ALA A 1 234 ? 30.719 -40.884 40.255 1.00 53.62 234 ALA A CA 1
ATOM 1921 C C . ALA A 1 234 ? 30.207 -40.075 39.048 1.00 53.62 234 ALA A C 1
ATOM 1923 O O . ALA A 1 234 ? 30.982 -39.549 38.255 1.00 53.62 234 ALA A O 1
ATOM 1924 N N . ASN A 1 235 ? 28.890 -39.850 38.987 1.00 54.69 235 ASN A N 1
ATOM 1925 C CA . ASN A 1 235 ? 28.258 -39.048 37.937 1.00 54.69 235 ASN A CA 1
ATOM 1926 C C . ASN A 1 235 ? 28.630 -37.547 37.998 1.00 54.69 235 ASN A C 1
ATOM 1928 O O . ASN A 1 235 ? 28.267 -36.804 37.087 1.00 54.69 235 ASN A O 1
ATOM 1932 N N . ALA A 1 236 ? 29.297 -37.078 39.061 1.00 60.12 236 ALA A N 1
ATOM 1933 C CA . ALA A 1 236 ? 29.860 -35.729 39.125 1.00 60.12 236 ALA A CA 1
ATOM 1934 C C . ALA A 1 236 ? 31.263 -35.687 38.498 1.00 60.12 236 ALA A C 1
ATOM 1936 O O . ALA A 1 236 ? 31.554 -34.762 37.746 1.00 60.12 236 ALA A O 1
ATOM 1937 N N . GLU A 1 237 ? 32.091 -36.712 38.726 1.00 66.31 237 GLU A N 1
ATOM 1938 C CA . GLU A 1 237 ? 33.386 -36.863 38.049 1.00 66.31 237 GLU A CA 1
ATOM 1939 C C . GLU A 1 237 ? 33.203 -37.080 36.540 1.00 66.31 237 GLU A C 1
ATOM 1941 O O . GLU A 1 237 ? 33.821 -36.360 35.762 1.00 66.31 237 GLU A O 1
ATOM 1946 N N . ASP A 1 238 ? 32.276 -37.945 36.107 1.00 69.00 238 ASP A N 1
ATOM 1947 C CA . ASP A 1 238 ? 31.966 -38.128 34.676 1.00 69.00 238 ASP A CA 1
ATOM 1948 C C . ASP A 1 238 ? 31.442 -36.840 34.014 1.00 69.00 238 ASP A C 1
ATOM 1950 O O . ASP A 1 238 ? 31.765 -36.555 32.860 1.00 69.00 238 ASP A O 1
ATOM 1954 N N . ARG A 1 239 ? 30.659 -36.022 34.732 1.00 73.44 239 ARG A N 1
ATOM 1955 C CA . ARG A 1 239 ? 30.194 -34.717 34.225 1.00 73.44 239 ARG A CA 1
ATOM 1956 C C . ARG A 1 239 ? 31.317 -33.694 34.146 1.00 73.44 239 ARG A C 1
ATOM 1958 O O . ARG A 1 239 ? 31.395 -32.984 33.147 1.00 73.44 239 ARG A O 1
ATOM 1965 N N . ASN A 1 240 ? 32.187 -33.635 35.151 1.00 75.56 240 ASN A N 1
ATOM 1966 C CA . ASN A 1 240 ? 33.371 -32.781 35.114 1.00 75.56 240 ASN A CA 1
ATOM 1967 C C . ASN A 1 240 ? 34.311 -33.213 33.980 1.00 75.56 240 ASN A C 1
ATOM 1969 O O . ASN A 1 240 ? 34.800 -32.357 33.257 1.00 75.56 240 ASN A O 1
ATOM 1973 N N . TYR A 1 241 ? 34.485 -34.518 33.753 1.00 82.00 241 TYR A N 1
ATOM 1974 C CA . TYR A 1 241 ? 35.277 -35.055 32.648 1.00 82.00 241 TYR A CA 1
ATOM 1975 C C . TYR A 1 241 ? 34.654 -34.745 31.278 1.00 82.00 241 TYR A C 1
ATOM 1977 O O . TYR A 1 241 ? 35.356 -34.317 30.366 1.00 82.00 241 TYR A O 1
ATOM 1985 N N . GLN A 1 242 ? 33.330 -34.867 31.121 1.00 78.00 242 GLN A N 1
ATOM 1986 C CA . GLN A 1 242 ? 32.637 -34.431 29.901 1.00 78.00 242 GLN A CA 1
ATOM 1987 C C . GLN A 1 242 ? 32.777 -32.920 29.664 1.00 78.00 242 GLN A C 1
ATOM 1989 O O . GLN A 1 242 ? 33.036 -32.505 28.535 1.00 78.00 242 GLN A O 1
ATOM 1994 N N . GLN A 1 243 ? 32.668 -32.099 30.714 1.00 78.06 243 GLN A N 1
ATOM 1995 C CA . GLN A 1 243 ? 32.905 -30.656 30.633 1.00 78.06 243 GLN A CA 1
ATOM 1996 C C . GLN A 1 243 ? 34.370 -30.331 30.318 1.00 78.06 243 GLN A C 1
ATOM 1998 O O . GLN A 1 243 ? 34.624 -29.439 29.519 1.00 78.06 243 GLN A O 1
ATOM 2003 N N . GLU A 1 244 ? 35.335 -31.066 30.867 1.00 87.25 244 GLU A N 1
ATOM 2004 C CA . GLU A 1 244 ? 36.765 -30.906 30.586 1.00 87.25 244 GLU A CA 1
ATOM 2005 C C . GLU A 1 244 ? 37.106 -31.315 29.145 1.00 87.25 244 GLU A C 1
ATOM 2007 O O . GLU A 1 244 ? 37.842 -30.605 28.460 1.00 87.25 244 GLU A O 1
ATOM 2012 N N . VAL A 1 245 ? 36.519 -32.398 28.627 1.00 87.69 245 VAL A N 1
ATOM 2013 C CA . VAL A 1 245 ? 36.618 -32.780 27.208 1.00 87.69 245 VAL A CA 1
ATOM 2014 C C . VAL A 1 245 ? 35.975 -31.716 26.313 1.00 87.69 245 VAL A C 1
ATOM 2016 O O . VAL A 1 245 ? 36.564 -31.334 25.303 1.00 87.69 245 VAL A O 1
ATOM 2019 N N . GLN A 1 246 ? 34.810 -31.176 26.683 1.00 86.06 246 GLN A N 1
ATOM 2020 C CA . GLN A 1 246 ? 34.153 -30.109 25.924 1.00 86.06 246 GLN A CA 1
ATOM 2021 C C . GLN A 1 246 ? 34.959 -28.799 25.951 1.00 86.06 246 GLN A C 1
ATOM 2023 O O . GLN A 1 246 ? 35.120 -28.165 24.911 1.00 86.06 246 GLN A O 1
ATOM 2028 N N . MET A 1 247 ? 35.527 -28.426 27.100 1.00 86.62 247 MET A N 1
ATOM 2029 C CA . MET A 1 247 ? 36.414 -27.269 27.256 1.00 86.62 247 MET A CA 1
ATOM 2030 C C . MET A 1 247 ? 37.702 -27.433 26.447 1.00 86.62 247 MET A C 1
ATOM 2032 O O . MET A 1 247 ? 38.104 -26.497 25.763 1.00 86.62 247 MET A O 1
ATOM 2036 N N . ASN A 1 248 ? 38.320 -28.618 26.453 1.00 88.81 248 ASN A N 1
ATOM 2037 C CA . ASN A 1 248 ? 39.490 -28.907 25.621 1.00 88.81 248 ASN A CA 1
ATOM 2038 C C . ASN A 1 248 ? 39.151 -28.876 24.122 1.00 88.81 248 ASN A C 1
ATOM 2040 O O . ASN A 1 248 ? 39.926 -28.335 23.337 1.00 88.81 248 ASN A O 1
ATOM 2044 N N . ASN A 1 249 ? 37.982 -29.377 23.711 1.00 86.69 249 ASN A N 1
ATOM 2045 C CA . ASN A 1 249 ? 37.523 -29.276 22.323 1.00 86.69 249 ASN A CA 1
ATOM 2046 C C . ASN A 1 249 ? 37.307 -27.813 21.903 1.00 86.69 249 ASN A C 1
ATOM 2048 O O . ASN A 1 249 ? 37.845 -27.400 20.880 1.00 86.69 249 ASN A O 1
ATOM 2052 N N . LEU A 1 250 ? 36.620 -27.010 22.722 1.00 87.12 250 LEU A N 1
ATOM 2053 C CA . LEU A 1 250 ? 36.430 -25.574 22.482 1.00 87.12 250 LEU A CA 1
ATOM 2054 C C . LEU A 1 250 ? 37.756 -24.794 22.513 1.00 87.12 250 LEU A C 1
ATOM 2056 O O . LEU A 1 250 ? 37.911 -23.817 21.782 1.00 87.12 250 LEU A O 1
ATOM 2060 N N . HIS A 1 251 ? 38.733 -25.217 23.320 1.00 89.38 251 HIS A N 1
ATOM 2061 C CA . HIS A 1 251 ? 40.073 -24.627 23.341 1.00 89.38 251 HIS A CA 1
ATOM 2062 C C . HIS A 1 251 ? 40.852 -24.953 22.058 1.00 89.38 251 HIS A C 1
ATOM 2064 O O . HIS A 1 251 ? 41.415 -24.052 21.438 1.00 89.38 251 HIS A O 1
ATOM 2070 N N . ASN A 1 252 ? 40.815 -26.212 21.608 1.00 91.44 252 ASN A N 1
ATOM 2071 C CA . ASN A 1 252 ? 41.395 -26.648 20.336 1.00 91.44 252 ASN A CA 1
ATOM 2072 C C . ASN A 1 252 ? 40.740 -25.940 19.138 1.00 91.44 252 ASN A C 1
ATOM 2074 O O . ASN A 1 252 ? 41.440 -25.516 18.221 1.00 91.44 252 ASN A O 1
ATOM 2078 N N . GLU A 1 253 ? 39.418 -25.766 19.150 1.00 89.75 253 GLU A N 1
ATOM 2079 C CA . GLU A 1 253 ? 38.675 -25.032 18.120 1.00 89.75 253 GLU A CA 1
ATOM 2080 C C . GLU A 1 253 ? 39.060 -23.545 18.103 1.00 89.75 253 GLU A C 1
ATOM 2082 O O . GLU A 1 253 ? 39.425 -23.020 17.053 1.00 89.75 253 GLU A O 1
ATOM 2087 N N . ASN A 1 254 ? 39.113 -22.878 19.262 1.00 86.19 254 ASN A N 1
ATOM 2088 C CA . ASN A 1 254 ? 39.615 -21.502 19.358 1.00 86.19 254 ASN A CA 1
ATOM 2089 C C . ASN A 1 254 ? 41.075 -21.378 18.890 1.00 86.19 254 ASN A C 1
ATOM 2091 O O . ASN A 1 254 ? 41.427 -20.393 18.238 1.00 86.19 254 ASN A O 1
ATOM 2095 N N . GLN A 1 255 ? 41.928 -22.369 19.166 1.00 92.75 255 GLN A N 1
ATOM 2096 C CA . GLN A 1 255 ? 43.309 -22.394 18.681 1.00 92.75 255 GLN A CA 1
ATOM 2097 C C . GLN A 1 255 ? 43.372 -22.556 17.150 1.00 92.75 255 GLN A C 1
ATOM 2099 O O . GLN A 1 255 ? 44.157 -21.865 16.496 1.00 92.75 255 GLN A O 1
ATOM 2104 N N . GLN A 1 256 ? 42.519 -23.402 16.562 1.00 89.69 256 GLN A N 1
ATOM 2105 C CA . GLN A 1 256 ? 42.395 -23.552 15.107 1.00 89.69 256 GLN A CA 1
ATOM 2106 C C . GLN A 1 256 ? 41.865 -22.273 14.446 1.00 89.69 256 GLN A C 1
ATOM 2108 O O . GLN A 1 256 ? 42.471 -21.797 13.489 1.00 89.69 256 GLN A O 1
ATOM 2113 N N . LEU A 1 257 ? 40.808 -21.661 14.987 1.00 88.25 257 LEU A N 1
ATOM 2114 C CA . LEU A 1 257 ? 40.269 -20.386 14.502 1.00 88.25 257 LEU A CA 1
ATOM 2115 C C . LEU A 1 257 ? 41.305 -19.256 14.609 1.00 88.25 257 LEU A C 1
ATOM 2117 O O . LEU A 1 257 ? 41.472 -18.484 13.667 1.00 88.25 257 LEU A O 1
ATOM 2121 N N . THR A 1 258 ? 42.075 -19.204 15.701 1.00 88.94 258 THR A N 1
ATOM 2122 C CA . THR A 1 258 ? 43.192 -18.254 15.866 1.00 88.94 258 THR A CA 1
ATOM 2123 C C . THR A 1 258 ? 44.279 -18.471 14.808 1.00 88.94 258 THR A C 1
ATOM 2125 O O . THR A 1 258 ? 44.792 -17.505 14.242 1.00 88.94 258 THR A O 1
ATOM 2128 N N . LYS A 1 259 ? 44.605 -19.730 14.488 1.00 91.69 259 LYS A N 1
ATOM 2129 C CA . LYS A 1 259 ? 45.567 -20.084 13.433 1.00 91.69 259 LYS A CA 1
ATOM 2130 C C . LYS A 1 259 ? 45.063 -19.688 12.040 1.00 91.69 259 LYS A C 1
ATOM 2132 O O . LYS A 1 259 ? 45.816 -19.072 11.292 1.00 91.69 259 LYS A O 1
ATOM 2137 N N . VAL A 1 260 ? 43.796 -19.957 11.719 1.00 89.00 260 VAL A N 1
ATOM 2138 C CA . VAL A 1 260 ? 43.171 -19.554 10.445 1.00 89.00 260 VAL A CA 1
ATOM 2139 C C . VAL A 1 260 ? 43.114 -18.027 10.314 1.00 89.00 260 VAL A C 1
ATOM 2141 O O . VAL A 1 260 ? 43.450 -17.492 9.260 1.00 89.00 260 VAL A O 1
ATOM 2144 N N . LEU A 1 261 ? 42.775 -17.300 11.385 1.00 84.94 261 LEU A N 1
ATOM 2145 C CA . LEU A 1 261 ? 42.821 -15.832 11.399 1.00 84.94 261 LEU A CA 1
ATOM 2146 C C . LEU A 1 261 ? 44.241 -15.299 11.156 1.00 84.94 261 LEU A C 1
ATOM 2148 O O . LEU A 1 261 ? 44.411 -14.362 10.376 1.00 84.94 261 LEU A O 1
ATOM 2152 N N . ALA A 1 262 ? 45.264 -15.913 11.759 1.00 91.12 262 ALA A N 1
ATOM 2153 C CA . ALA A 1 262 ? 46.661 -15.551 11.520 1.00 91.12 262 ALA A CA 1
ATOM 2154 C C . ALA A 1 262 ? 47.099 -15.828 10.067 1.00 91.12 262 ALA A C 1
ATOM 2156 O O . ALA A 1 262 ? 47.774 -14.995 9.463 1.00 91.12 262 ALA A O 1
ATOM 2157 N N . GLU A 1 263 ? 46.673 -16.948 9.477 1.00 90.50 263 GLU A N 1
ATOM 2158 C CA . GLU A 1 263 ? 46.942 -17.299 8.075 1.00 90.50 263 GLU A CA 1
ATOM 2159 C C . GLU A 1 263 ? 46.268 -16.317 7.102 1.00 90.50 263 GLU A C 1
ATOM 2161 O O . GLU A 1 263 ? 46.930 -15.784 6.210 1.00 90.50 263 GLU A O 1
ATOM 2166 N N . VAL A 1 264 ? 44.993 -15.978 7.324 1.00 88.69 264 VAL A N 1
ATOM 2167 C CA . VAL A 1 264 ? 44.262 -14.955 6.550 1.00 88.69 264 VAL A CA 1
ATOM 2168 C C . VAL A 1 264 ? 44.892 -13.563 6.716 1.00 88.69 264 VAL A C 1
ATOM 2170 O O . VAL A 1 264 ? 44.973 -12.791 5.756 1.00 88.69 264 VAL A O 1
ATOM 2173 N N . GLN A 1 265 ? 45.397 -13.231 7.906 1.00 89.62 265 GLN A N 1
ATOM 2174 C CA . GLN A 1 265 ? 46.114 -11.979 8.155 1.00 89.62 265 GLN A CA 1
ATOM 2175 C C . GLN A 1 265 ? 47.488 -11.944 7.456 1.00 89.62 265 GLN A C 1
ATOM 2177 O O . GLN A 1 265 ? 47.896 -10.883 6.962 1.00 89.62 265 GLN A O 1
ATOM 2182 N N . GLU A 1 266 ? 48.190 -13.078 7.346 1.00 92.31 266 GLU A N 1
ATOM 2183 C CA . GLU A 1 266 ? 49.423 -13.184 6.557 1.00 92.31 266 GLU A CA 1
ATOM 2184 C C . GLU A 1 266 ? 49.127 -13.074 5.052 1.00 92.31 266 GLU A C 1
ATOM 2186 O O . GLU A 1 266 ? 49.780 -12.301 4.354 1.00 92.31 266 GLU A O 1
ATOM 2191 N N . GLU A 1 267 ? 48.092 -13.756 4.550 1.00 88.00 267 GLU A N 1
ATOM 2192 C CA . GLU A 1 267 ? 47.595 -13.639 3.171 1.00 88.00 267 GLU A CA 1
ATOM 2193 C C . GLU A 1 267 ? 47.271 -12.182 2.809 1.00 88.00 267 GLU A C 1
ATOM 2195 O O . GLU A 1 267 ? 47.792 -11.647 1.825 1.00 88.00 267 GLU A O 1
ATOM 2200 N N . ALA A 1 268 ? 46.474 -11.494 3.633 1.00 84.44 268 ALA A N 1
ATOM 2201 C CA . ALA A 1 268 ? 46.140 -10.082 3.448 1.00 84.44 268 ALA A CA 1
ATOM 2202 C C . ALA A 1 268 ? 47.389 -9.178 3.449 1.00 84.44 268 ALA A C 1
ATOM 2204 O O . ALA A 1 268 ? 47.439 -8.173 2.733 1.00 84.44 268 ALA A O 1
ATOM 2205 N N . SER A 1 269 ? 48.423 -9.543 4.212 1.00 88.38 269 SER A N 1
ATOM 2206 C CA . SER A 1 269 ? 49.711 -8.842 4.236 1.00 88.38 269 SER A CA 1
ATOM 2207 C C . SER A 1 269 ? 50.531 -9.106 2.965 1.00 88.38 269 SER A C 1
ATOM 2209 O O . SER A 1 269 ? 51.009 -8.154 2.344 1.00 88.38 269 SER A O 1
ATOM 2211 N N . ARG A 1 270 ? 50.593 -10.358 2.486 1.00 90.06 270 ARG A N 1
ATOM 2212 C CA . ARG A 1 270 ? 51.198 -10.735 1.193 1.00 90.06 270 ARG A CA 1
ATOM 2213 C C . ARG A 1 270 ? 50.506 -10.037 0.014 1.00 90.06 270 ARG A C 1
ATOM 2215 O O . ARG A 1 270 ? 51.171 -9.637 -0.941 1.00 90.06 270 ARG A O 1
ATOM 2222 N N . TRP A 1 271 ? 49.183 -9.861 0.055 1.00 82.75 271 TRP A N 1
ATOM 2223 C CA . TRP A 1 271 ? 48.441 -9.112 -0.969 1.00 82.75 271 TRP A CA 1
ATOM 2224 C C . TRP A 1 271 ? 48.749 -7.610 -0.937 1.00 82.75 271 TRP A C 1
ATOM 2226 O O . TRP A 1 271 ? 48.986 -7.021 -1.996 1.00 82.75 271 TRP A O 1
ATOM 2236 N N . LYS A 1 272 ? 48.843 -7.000 0.255 1.00 86.44 272 LYS A N 1
ATOM 2237 C CA . LYS A 1 272 ? 49.310 -5.610 0.417 1.00 86.44 272 LYS A CA 1
ATOM 2238 C C . LYS A 1 272 ? 50.731 -5.427 -0.125 1.00 86.44 272 LYS A C 1
ATOM 2240 O O . LYS A 1 272 ? 50.975 -4.467 -0.856 1.00 86.44 272 LYS A O 1
ATOM 2245 N N . GLU A 1 273 ? 51.648 -6.354 0.152 1.00 89.00 273 GLU A N 1
ATOM 2246 C CA . GLU A 1 273 ? 53.018 -6.300 -0.374 1.00 89.00 273 GLU A CA 1
ATOM 2247 C C . GLU A 1 273 ? 53.059 -6.422 -1.905 1.00 89.00 273 GLU A C 1
ATOM 2249 O O . GLU A 1 273 ? 53.652 -5.565 -2.563 1.00 89.00 273 GLU A O 1
ATOM 2254 N N . LYS A 1 274 ? 52.351 -7.398 -2.496 1.00 83.88 274 LYS A N 1
ATOM 2255 C CA . LYS A 1 274 ? 52.215 -7.539 -3.962 1.00 83.88 274 LYS A CA 1
ATOM 2256 C C . LYS A 1 274 ? 51.646 -6.277 -4.620 1.00 83.88 274 LYS A C 1
ATOM 2258 O O . LYS A 1 274 ? 52.072 -5.909 -5.716 1.00 83.88 274 LYS A O 1
ATOM 2263 N N . ALA A 1 275 ? 50.691 -5.592 -3.989 1.00 81.25 275 ALA A N 1
ATOM 2264 C CA . ALA A 1 275 ? 50.164 -4.325 -4.501 1.00 81.25 275 ALA A CA 1
ATOM 2265 C C . ALA A 1 275 ? 51.242 -3.221 -4.493 1.00 81.25 275 ALA A C 1
ATOM 2267 O O . ALA A 1 275 ? 51.417 -2.511 -5.486 1.00 81.25 275 ALA A O 1
ATOM 2268 N N . LEU A 1 276 ? 52.018 -3.137 -3.409 1.00 83.81 276 LEU A N 1
ATOM 2269 C CA . LEU A 1 276 ? 53.113 -2.179 -3.223 1.00 83.81 276 LEU A CA 1
ATOM 2270 C C . LEU A 1 276 ? 54.307 -2.464 -4.161 1.00 83.81 276 LEU A C 1
ATOM 2272 O O . LEU A 1 276 ? 54.959 -1.540 -4.651 1.00 83.81 276 LEU A O 1
ATOM 2276 N N . GLU A 1 277 ? 54.576 -3.730 -4.481 1.00 80.38 277 GLU A N 1
ATOM 2277 C CA . GLU A 1 277 ? 55.567 -4.125 -5.485 1.00 80.38 277 GLU A CA 1
ATOM 2278 C C . GLU A 1 277 ? 55.107 -3.787 -6.913 1.00 80.38 277 GLU A C 1
ATOM 2280 O O . GLU A 1 277 ? 55.877 -3.222 -7.692 1.00 80.38 277 GLU A O 1
ATOM 2285 N N . ASN A 1 278 ? 53.833 -4.010 -7.250 1.00 75.38 278 ASN A N 1
ATOM 2286 C CA . ASN A 1 278 ? 53.263 -3.564 -8.527 1.00 75.38 278 ASN A CA 1
ATOM 2287 C C . ASN A 1 278 ? 53.316 -2.028 -8.690 1.00 75.38 278 ASN A C 1
ATOM 2289 O O . ASN A 1 278 ? 53.603 -1.524 -9.777 1.00 75.38 278 ASN A O 1
ATOM 2293 N N . GLU A 1 279 ? 53.116 -1.277 -7.606 1.00 75.06 279 GLU A N 1
ATOM 2294 C CA . GLU A 1 279 ? 53.355 0.173 -7.513 1.00 75.06 279 GLU A CA 1
ATOM 2295 C C . GLU A 1 279 ? 54.818 0.559 -7.808 1.00 75.06 279 GLU A C 1
ATOM 2297 O O . GLU A 1 279 ? 55.075 1.514 -8.547 1.00 75.06 279 GLU A O 1
ATOM 2302 N N . LYS A 1 280 ? 55.794 -0.173 -7.247 1.00 77.69 280 LYS A N 1
ATOM 2303 C CA . LYS A 1 280 ? 57.233 0.028 -7.512 1.00 77.69 280 LYS A CA 1
ATOM 2304 C C . LYS A 1 280 ? 57.572 -0.279 -8.975 1.00 77.69 280 LYS A C 1
ATOM 2306 O O . LYS A 1 280 ? 58.224 0.531 -9.629 1.00 77.69 280 LYS A O 1
ATOM 2311 N N . ASN A 1 281 ? 57.066 -1.384 -9.518 1.00 66.88 281 ASN A N 1
ATOM 2312 C CA . ASN A 1 281 ? 57.332 -1.807 -10.894 1.00 66.88 281 ASN A CA 1
ATOM 2313 C C . ASN A 1 281 ? 56.737 -0.846 -11.939 1.00 66.88 281 ASN A C 1
ATOM 2315 O O . ASN A 1 281 ? 57.397 -0.546 -12.937 1.00 66.88 281 ASN A O 1
ATOM 2319 N N . LYS A 1 282 ? 55.558 -0.256 -11.682 1.00 63.78 282 LYS A N 1
ATOM 2320 C CA . LYS A 1 282 ? 54.983 0.805 -12.534 1.00 63.78 282 LYS A CA 1
ATOM 2321 C C . LYS A 1 282 ? 55.874 2.054 -12.646 1.00 63.78 282 LYS A C 1
ATOM 2323 O O . LYS A 1 282 ? 55.828 2.725 -13.673 1.00 63.78 282 LYS A O 1
ATOM 2328 N N . LYS A 1 283 ? 56.723 2.355 -11.653 1.00 57.97 283 LYS A N 1
ATOM 2329 C CA . LYS A 1 283 ? 57.596 3.552 -11.650 1.00 57.97 283 LYS A CA 1
ATOM 2330 C C . LYS A 1 283 ? 58.790 3.452 -12.616 1.00 57.97 283 LYS A C 1
ATOM 2332 O O . LYS A 1 283 ? 59.401 4.475 -12.912 1.00 57.97 283 LYS A O 1
ATOM 2337 N N . ASN A 1 284 ? 59.075 2.265 -13.164 1.00 53.66 284 ASN A N 1
ATOM 2338 C CA . ASN A 1 284 ? 60.128 2.053 -14.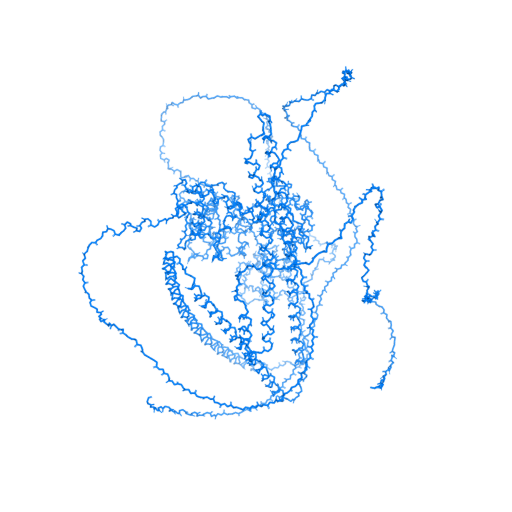168 1.00 53.66 284 ASN A CA 1
ATOM 2339 C C . ASN A 1 284 ? 59.647 2.217 -15.627 1.00 53.66 284 ASN A C 1
ATOM 2341 O O . ASN A 1 284 ? 60.470 2.261 -16.542 1.00 53.66 284 ASN A O 1
ATOM 2345 N N . ALA A 1 285 ? 58.337 2.347 -15.870 1.00 51.41 285 ALA A N 1
ATOM 2346 C CA . ALA A 1 285 ? 57.793 2.664 -17.191 1.00 51.41 285 ALA A CA 1
ATOM 2347 C C . ALA A 1 285 ? 57.811 4.189 -17.413 1.00 51.41 285 ALA A C 1
ATOM 2349 O O . ALA A 1 285 ? 56.975 4.910 -16.873 1.00 51.41 285 ALA A O 1
ATOM 2350 N N . ALA A 1 286 ? 58.781 4.691 -18.185 1.00 51.09 286 ALA A N 1
ATOM 2351 C CA . ALA A 1 286 ? 59.039 6.127 -18.340 1.00 51.09 286 ALA A CA 1
ATOM 2352 C C . ALA A 1 286 ? 57.822 6.913 -18.904 1.00 51.09 286 ALA A C 1
ATOM 2354 O O . ALA A 1 286 ? 57.466 6.722 -20.070 1.00 51.09 286 ALA A O 1
ATOM 2355 N N . PRO A 1 287 ? 57.197 7.826 -18.128 1.00 54.00 287 PRO A N 1
ATOM 2356 C CA . PRO A 1 287 ? 55.972 8.506 -18.539 1.00 54.00 287 PRO A CA 1
ATOM 2357 C C . PRO A 1 287 ? 56.234 9.824 -19.284 1.00 54.00 287 PRO A C 1
ATOM 2359 O O . PRO A 1 287 ? 57.259 10.490 -19.105 1.00 54.00 287 PRO A O 1
ATOM 2362 N N . LYS A 1 288 ? 55.245 10.264 -20.072 1.00 58.56 288 LYS A N 1
ATOM 2363 C CA . LYS A 1 288 ? 55.210 11.615 -20.652 1.00 58.56 288 LYS A CA 1
ATOM 2364 C C . LYS A 1 288 ? 55.050 12.640 -19.516 1.00 58.56 288 LYS A C 1
ATOM 2366 O O . LYS A 1 288 ? 54.101 12.574 -18.741 1.00 58.56 288 LYS A O 1
ATOM 2371 N N . LYS A 1 289 ? 55.980 13.596 -19.406 1.00 55.03 289 LYS A N 1
ATOM 2372 C CA . LYS A 1 289 ? 56.147 14.461 -18.213 1.00 55.03 289 LYS A CA 1
ATOM 2373 C C . LYS A 1 289 ? 55.020 15.469 -17.910 1.00 55.03 289 LYS A C 1
ATOM 2375 O O . LYS A 1 289 ? 55.089 16.110 -16.867 1.00 55.03 289 LYS A O 1
ATOM 2380 N N . GLY A 1 290 ? 54.030 15.640 -18.788 1.00 60.00 290 GLY A N 1
ATOM 2381 C CA . GLY A 1 290 ? 52.912 16.572 -18.577 1.00 60.00 290 GLY A CA 1
ATOM 2382 C C . GLY A 1 290 ? 51.846 15.995 -17.645 1.00 60.00 290 GLY A C 1
ATOM 2383 O O . GLY A 1 290 ? 51.777 16.346 -16.469 1.00 60.00 290 GLY A O 1
ATOM 2384 N N . GLU A 1 291 ? 51.053 15.062 -18.172 1.00 58.19 291 GLU A N 1
ATOM 2385 C CA . GLU A 1 291 ? 49.915 14.419 -17.490 1.00 58.19 291 GLU A CA 1
ATOM 2386 C C . GLU A 1 291 ? 50.312 13.803 -16.139 1.00 58.19 291 GLU A C 1
ATOM 2388 O O . GLU A 1 291 ? 49.582 13.932 -15.159 1.00 58.19 291 GLU A O 1
ATOM 2393 N N . ALA A 1 292 ? 51.513 13.219 -16.052 1.00 62.81 292 ALA A N 1
ATOM 2394 C CA . ALA A 1 292 ? 52.027 12.597 -14.833 1.00 62.81 292 ALA A CA 1
ATOM 2395 C C . ALA A 1 292 ? 52.140 13.558 -13.630 1.00 62.81 292 ALA A C 1
ATOM 2397 O O . ALA A 1 292 ? 52.017 13.107 -12.494 1.00 62.81 292 ALA A O 1
ATOM 2398 N N . ASN A 1 293 ? 52.352 14.863 -13.846 1.00 69.62 293 ASN A N 1
ATOM 2399 C CA . ASN A 1 293 ? 52.375 15.842 -12.751 1.00 69.62 293 ASN A CA 1
ATOM 2400 C C . ASN A 1 293 ? 50.962 16.256 -12.317 1.00 69.62 293 ASN A C 1
ATOM 2402 O O . ASN A 1 293 ? 50.726 16.414 -11.122 1.00 69.62 293 ASN A O 1
ATOM 2406 N N . ASN A 1 294 ? 50.020 16.379 -13.257 1.00 70.31 294 ASN A N 1
ATOM 2407 C CA . ASN A 1 294 ? 48.624 16.685 -12.934 1.00 70.31 294 ASN A CA 1
ATOM 2408 C C . ASN A 1 294 ? 47.997 15.529 -12.145 1.00 70.31 294 ASN A C 1
ATOM 2410 O O . ASN A 1 294 ? 47.532 15.743 -11.029 1.00 70.31 294 ASN A O 1
ATOM 2414 N N . LEU A 1 295 ? 48.124 14.297 -12.654 1.00 73.75 295 LEU A N 1
ATOM 2415 C CA . LEU A 1 295 ? 47.668 13.083 -11.972 1.00 73.75 295 LEU A CA 1
ATOM 2416 C C . LEU A 1 295 ? 48.338 12.905 -10.602 1.00 73.75 295 LEU A C 1
ATOM 2418 O O . LEU A 1 295 ? 47.690 12.481 -9.653 1.00 73.75 295 LEU A O 1
ATOM 2422 N N . LYS A 1 296 ? 49.619 13.266 -10.448 1.00 81.38 296 LYS A N 1
ATOM 2423 C CA . LYS A 1 296 ? 50.296 13.220 -9.142 1.00 81.38 296 LYS A CA 1
ATOM 2424 C C . LYS A 1 296 ? 49.716 14.228 -8.143 1.00 81.38 296 LYS A C 1
ATOM 2426 O O . LYS A 1 296 ? 49.539 13.874 -6.980 1.00 81.38 296 LYS A O 1
ATOM 2431 N N . ASN A 1 297 ? 49.415 15.452 -8.577 1.00 79.62 297 ASN A N 1
ATOM 2432 C CA . ASN A 1 297 ? 48.782 16.466 -7.728 1.00 79.62 297 ASN A CA 1
ATOM 2433 C C . ASN A 1 297 ? 47.343 16.068 -7.358 1.00 79.62 297 ASN A C 1
ATOM 2435 O O . ASN A 1 297 ? 46.917 16.270 -6.224 1.00 79.62 297 ASN A O 1
ATOM 2439 N N . GLU A 1 298 ? 46.616 15.460 -8.294 1.00 83.12 298 GLU A N 1
ATOM 2440 C CA . GLU A 1 298 ? 45.259 14.950 -8.104 1.00 83.12 298 GLU A CA 1
ATOM 2441 C C . GLU A 1 298 ? 45.221 13.755 -7.143 1.00 83.12 298 GLU A C 1
ATOM 2443 O O . GLU A 1 298 ? 44.492 13.797 -6.157 1.00 83.12 298 GLU A O 1
ATOM 2448 N N . ILE A 1 299 ? 46.098 12.762 -7.319 1.00 83.88 299 ILE A N 1
ATOM 2449 C CA . ILE A 1 299 ? 46.299 11.657 -6.365 1.00 83.88 299 ILE A CA 1
ATOM 2450 C C . ILE A 1 299 ? 46.686 12.193 -4.978 1.00 83.88 299 ILE A C 1
ATOM 2452 O O . ILE A 1 299 ? 46.211 11.679 -3.967 1.00 83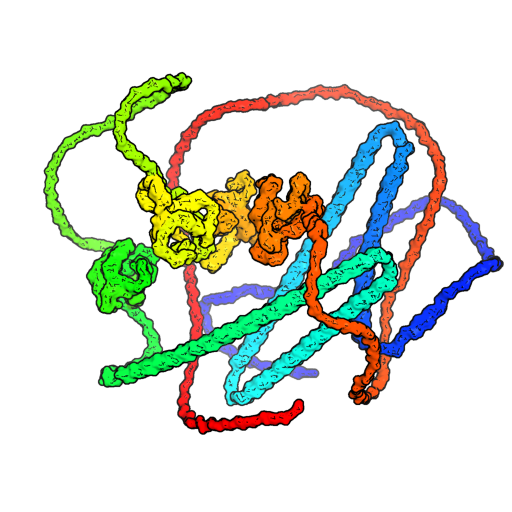.88 299 ILE A O 1
ATOM 2456 N N . GLN A 1 300 ? 47.509 13.245 -4.896 1.00 90.50 300 GLN A N 1
ATOM 2457 C CA . GLN A 1 300 ? 47.864 13.866 -3.616 1.00 90.50 300 GLN A CA 1
ATOM 2458 C C . GLN A 1 300 ? 46.676 14.604 -2.968 1.00 90.50 300 GLN A C 1
ATOM 2460 O O . GLN A 1 300 ? 46.533 14.551 -1.746 1.00 90.50 300 GLN A O 1
ATOM 2465 N N . LYS A 1 301 ? 45.801 15.239 -3.760 1.00 88.38 301 LYS A N 1
ATOM 2466 C CA . LYS A 1 301 ? 44.555 15.867 -3.287 1.00 88.38 301 LYS A CA 1
ATOM 2467 C C . LYS A 1 301 ? 43.550 14.816 -2.802 1.00 88.38 301 LYS A C 1
ATOM 2469 O O . LYS A 1 301 ? 43.072 14.924 -1.677 1.00 88.38 301 LYS A O 1
ATOM 2474 N N . LEU A 1 302 ? 43.298 13.779 -3.603 1.00 87.50 302 LEU A N 1
ATOM 2475 C CA . LEU A 1 302 ? 42.424 12.655 -3.255 1.00 87.50 302 LEU A CA 1
ATOM 2476 C C . LEU A 1 302 ? 42.917 11.941 -1.993 1.00 87.50 302 LEU A C 1
ATOM 2478 O O . LEU A 1 302 ? 42.125 11.666 -1.098 1.00 87.50 302 LEU A O 1
ATOM 2482 N N . LYS A 1 303 ? 44.232 11.721 -1.861 1.00 90.44 303 LYS A N 1
ATOM 2483 C CA . LYS A 1 303 ? 44.808 11.152 -0.640 1.00 90.44 303 LYS A CA 1
ATOM 2484 C C . LYS A 1 303 ? 44.598 12.054 0.579 1.00 90.44 303 LYS A C 1
ATOM 2486 O O . LYS A 1 303 ? 44.207 11.551 1.622 1.00 90.44 303 LYS A O 1
ATOM 2491 N N . ALA A 1 304 ? 44.776 13.369 0.451 1.00 86.75 304 ALA A N 1
ATOM 2492 C CA . ALA A 1 304 ? 44.489 14.299 1.545 1.00 86.75 304 ALA A CA 1
ATOM 2493 C C . ALA A 1 304 ? 42.994 14.330 1.930 1.00 86.75 304 ALA A C 1
ATOM 2495 O O . ALA A 1 304 ? 42.674 14.492 3.106 1.00 86.75 304 ALA A O 1
ATOM 2496 N N . GLN A 1 305 ? 42.080 14.140 0.969 1.00 85.62 305 GLN A N 1
ATOM 2497 C CA . GLN A 1 305 ? 40.645 13.983 1.238 1.00 85.62 305 GLN A CA 1
ATOM 2498 C C . GLN A 1 305 ? 40.338 12.652 1.943 1.00 85.62 305 GLN A C 1
ATOM 2500 O O . GLN A 1 305 ? 39.550 12.640 2.884 1.00 85.62 305 GLN A O 1
ATOM 2505 N N . LEU A 1 306 ? 40.995 11.555 1.556 1.00 86.25 306 LEU A N 1
ATOM 2506 C CA . LEU A 1 306 ? 40.836 10.233 2.174 1.00 86.25 306 LEU A CA 1
ATOM 2507 C C . LEU A 1 306 ? 41.396 10.214 3.611 1.00 86.25 306 LEU A C 1
ATOM 2509 O O . LEU A 1 306 ? 40.695 9.799 4.532 1.00 86.25 306 LEU A O 1
ATOM 2513 N N . ASP A 1 307 ? 42.593 10.768 3.827 1.00 88.06 307 ASP A N 1
ATOM 2514 C CA . ASP A 1 307 ? 43.207 10.940 5.154 1.00 88.06 307 ASP A CA 1
ATOM 2515 C C . ASP A 1 307 ? 42.344 11.841 6.075 1.00 88.06 307 ASP A C 1
ATOM 2517 O O . ASP A 1 307 ? 42.335 11.666 7.296 1.00 88.06 307 ASP A O 1
ATOM 2521 N N . ALA A 1 308 ? 41.611 12.814 5.515 1.00 87.56 308 ALA A N 1
ATOM 2522 C CA . ALA A 1 308 ? 40.653 13.643 6.255 1.00 87.56 308 ALA A CA 1
ATOM 2523 C C . ALA A 1 308 ? 39.335 12.899 6.545 1.00 87.56 308 ALA A C 1
ATOM 2525 O O . ALA A 1 308 ? 38.823 12.976 7.662 1.00 87.56 308 ALA A O 1
ATOM 2526 N N . GLY A 1 309 ? 38.821 12.133 5.579 1.00 88.25 309 GLY A N 1
ATOM 2527 C CA . GLY A 1 309 ? 37.648 11.275 5.745 1.00 88.25 309 GLY A CA 1
ATOM 2528 C C . GLY A 1 309 ? 37.846 10.241 6.854 1.00 88.25 309 GLY A C 1
ATOM 2529 O O . GLY A 1 309 ? 37.013 10.148 7.750 1.00 88.25 309 GLY A O 1
ATOM 2530 N N . GLN A 1 310 ? 38.992 9.551 6.870 1.00 86.38 310 GLN A N 1
ATOM 2531 C CA . GLN A 1 310 ? 39.341 8.594 7.928 1.00 86.38 310 GLN A CA 1
ATOM 2532 C C . GLN A 1 310 ? 39.415 9.243 9.317 1.00 86.38 310 GLN A C 1
ATOM 2534 O O . GLN A 1 310 ? 38.949 8.651 10.287 1.00 86.38 310 GLN A O 1
ATOM 2539 N N . LYS A 1 311 ? 39.934 10.474 9.431 1.00 89.94 311 LYS A N 1
ATOM 2540 C CA . LYS A 1 311 ? 39.936 11.213 10.707 1.00 89.94 311 LYS A CA 1
ATOM 2541 C C . LYS A 1 311 ? 38.527 11.573 11.170 1.00 89.94 311 LYS A C 1
ATOM 2543 O O . LYS A 1 311 ? 38.221 11.396 12.343 1.00 89.94 311 LYS A O 1
ATOM 2548 N N . ASN A 1 312 ? 37.665 12.027 10.262 1.00 86.06 312 ASN A N 1
ATOM 2549 C CA . ASN A 1 312 ? 36.268 12.323 10.585 1.00 86.06 312 ASN A CA 1
ATOM 2550 C C . ASN A 1 312 ? 35.495 11.056 10.994 1.00 86.06 312 ASN A C 1
ATOM 2552 O O . ASN A 1 312 ? 34.658 11.117 11.891 1.00 86.06 312 ASN A O 1
ATOM 2556 N N . LEU A 1 313 ? 35.791 9.912 10.367 1.00 87.19 313 LEU A N 1
ATOM 2557 C CA . LEU A 1 313 ? 35.195 8.617 10.702 1.00 8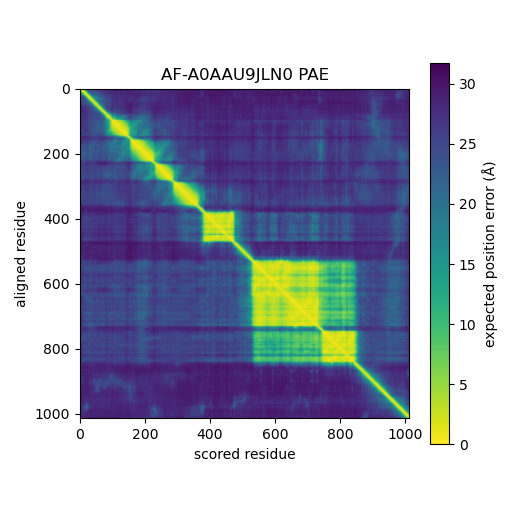7.19 313 LEU A CA 1
ATOM 2558 C C . LEU A 1 313 ? 35.651 8.151 12.096 1.00 87.19 313 LEU A C 1
ATOM 2560 O O . LEU A 1 313 ? 34.805 7.869 12.935 1.00 87.19 313 LEU A O 1
ATOM 2564 N N . ALA A 1 314 ? 36.954 8.199 12.392 1.00 90.62 314 ALA A N 1
ATOM 2565 C CA . ALA A 1 314 ? 37.494 7.844 13.709 1.00 90.62 314 ALA A CA 1
ATOM 2566 C C . ALA A 1 314 ? 36.968 8.738 14.854 1.00 90.62 314 ALA A C 1
ATOM 2568 O O . ALA A 1 314 ? 36.791 8.264 15.975 1.00 90.62 314 ALA A O 1
ATOM 2569 N N . VAL A 1 315 ? 36.679 10.021 14.588 1.00 91.06 315 VAL A N 1
ATOM 2570 C CA . VAL A 1 315 ? 36.005 10.904 15.561 1.00 91.06 315 VAL A CA 1
ATOM 2571 C C . VAL A 1 315 ? 34.553 10.467 15.781 1.00 91.06 315 VAL A C 1
ATOM 2573 O O . VAL A 1 315 ? 34.159 10.263 16.926 1.00 91.06 315 VAL A O 1
ATOM 2576 N N . LYS A 1 316 ? 33.780 10.226 14.709 1.00 90.06 316 LYS A N 1
ATOM 2577 C CA . LYS A 1 316 ? 32.406 9.696 14.819 1.00 90.06 316 LYS A CA 1
ATOM 2578 C C . LYS A 1 316 ? 32.353 8.355 15.561 1.00 90.06 316 LYS A C 1
ATOM 2580 O O . LYS A 1 316 ? 31.439 8.133 16.347 1.00 90.06 316 LYS A O 1
ATOM 2585 N N . GLU A 1 317 ? 33.321 7.472 15.330 1.00 87.06 317 GLU A N 1
ATOM 2586 C CA . GLU A 1 317 ? 33.437 6.175 16.005 1.00 87.06 317 GLU A CA 1
ATOM 2587 C C . GLU A 1 317 ? 33.688 6.342 17.514 1.00 87.06 317 GLU A C 1
ATOM 2589 O O . GLU A 1 317 ? 33.041 5.681 18.328 1.00 87.06 317 GLU A O 1
ATOM 2594 N N . ALA A 1 318 ? 34.558 7.281 17.906 1.00 90.94 318 ALA A N 1
ATOM 2595 C CA . ALA A 1 318 ? 34.788 7.624 19.309 1.00 90.94 318 ALA A CA 1
ATOM 2596 C C . ALA A 1 318 ? 33.539 8.229 19.982 1.00 90.94 318 ALA A C 1
ATOM 2598 O O . ALA A 1 318 ? 33.208 7.846 21.107 1.00 90.94 318 ALA A O 1
ATOM 2599 N N . ASP A 1 319 ? 32.810 9.112 19.292 1.00 89.69 319 ASP A N 1
ATOM 2600 C CA . ASP A 1 319 ? 31.561 9.701 19.794 1.00 89.69 319 ASP A CA 1
ATOM 2601 C C . ASP A 1 319 ? 30.460 8.638 19.966 1.00 89.69 319 ASP A C 1
ATOM 2603 O O . ASP A 1 319 ? 29.832 8.557 21.025 1.00 89.69 319 ASP A O 1
ATOM 2607 N N . LEU A 1 320 ? 30.267 7.758 18.975 1.00 89.00 320 LEU A N 1
ATOM 2608 C CA . LEU A 1 320 ? 29.332 6.628 19.059 1.00 89.00 320 LEU A CA 1
ATOM 2609 C C . LEU A 1 320 ? 29.700 5.662 20.193 1.00 89.00 320 LEU A C 1
ATOM 2611 O O . LEU A 1 320 ? 28.815 5.176 20.903 1.00 89.00 320 LEU A O 1
ATOM 2615 N N . LYS A 1 321 ? 30.996 5.422 20.422 1.00 91.62 321 LYS A N 1
ATOM 2616 C CA . LYS A 1 321 ? 31.468 4.615 21.551 1.00 91.62 321 LYS A CA 1
ATOM 2617 C C . LYS A 1 321 ? 31.140 5.268 22.898 1.00 91.62 321 LYS A C 1
ATOM 2619 O O . LYS A 1 321 ? 30.623 4.581 23.777 1.00 91.62 321 LYS A O 1
ATOM 2624 N N . MET A 1 322 ? 31.347 6.580 23.050 1.00 93.56 322 MET A N 1
ATOM 2625 C CA . MET A 1 322 ? 30.945 7.311 24.263 1.00 93.56 322 MET A CA 1
ATOM 2626 C C . MET A 1 322 ? 29.427 7.266 24.498 1.00 93.56 322 MET A C 1
ATOM 2628 O O . MET A 1 322 ? 28.992 7.087 25.637 1.00 93.56 322 MET A O 1
ATOM 2632 N N . ILE A 1 323 ? 28.616 7.373 23.440 1.00 89.81 323 ILE A N 1
ATOM 2633 C CA . ILE A 1 323 ? 27.154 7.225 23.528 1.00 89.81 323 ILE A CA 1
ATOM 2634 C C . ILE A 1 323 ? 26.788 5.803 23.985 1.00 89.81 323 ILE A C 1
ATOM 2636 O O . ILE A 1 323 ? 26.008 5.652 24.924 1.00 89.81 323 ILE A O 1
ATOM 2640 N N . SER A 1 324 ? 27.401 4.765 23.406 1.00 86.06 324 SER A N 1
ATOM 2641 C CA . SER A 1 324 ? 27.177 3.367 23.806 1.00 86.06 324 SER A CA 1
ATOM 2642 C C . SER A 1 324 ? 27.552 3.107 25.271 1.00 86.06 324 SER A C 1
ATOM 2644 O O . SER A 1 324 ? 26.784 2.492 26.011 1.00 86.06 324 SER A O 1
ATOM 2646 N N . GLU A 1 325 ? 28.699 3.615 25.733 1.00 91.69 325 GLU A N 1
ATOM 2647 C CA . GLU A 1 325 ? 29.127 3.496 27.133 1.00 91.69 325 GLU A CA 1
ATOM 2648 C C . GLU A 1 325 ? 28.206 4.261 28.098 1.00 91.69 325 GLU A C 1
ATOM 2650 O O . GLU A 1 325 ? 27.956 3.790 29.211 1.00 91.69 325 GLU A O 1
ATOM 2655 N N . LYS A 1 326 ? 27.646 5.402 27.673 1.00 92.81 326 LYS A N 1
ATOM 2656 C CA . LYS A 1 326 ? 26.637 6.145 28.438 1.00 92.81 326 LYS A CA 1
ATOM 2657 C C . LYS A 1 326 ? 25.326 5.361 28.549 1.00 92.81 326 LYS A C 1
ATOM 2659 O O . LYS A 1 326 ? 24.847 5.162 29.663 1.00 92.81 326 LYS A O 1
ATOM 2664 N N . SER A 1 327 ? 24.789 4.849 27.442 1.00 86.12 327 SER A N 1
ATOM 2665 C CA . SER A 1 327 ? 23.552 4.053 27.453 1.00 86.12 327 SER A CA 1
ATOM 2666 C C . SER A 1 327 ? 23.699 2.735 28.220 1.00 86.12 327 SER A C 1
ATOM 2668 O O . SER A 1 327 ? 22.759 2.320 28.891 1.00 86.12 327 SER A O 1
ATOM 2670 N N . LYS A 1 328 ? 24.883 2.103 28.211 1.00 90.00 328 LYS A N 1
ATOM 2671 C CA . LYS A 1 328 ? 25.172 0.930 29.059 1.00 90.00 328 LYS A CA 1
ATOM 2672 C C . LYS A 1 328 ? 25.107 1.260 30.553 1.00 90.00 328 LYS A C 1
ATOM 2674 O O . LYS A 1 328 ? 24.521 0.488 31.306 1.00 90.00 328 LYS A O 1
ATOM 2679 N N . LYS A 1 329 ? 25.642 2.412 30.976 1.00 94.00 329 LYS A N 1
ATOM 2680 C CA . LYS A 1 329 ? 25.520 2.885 32.368 1.00 94.00 329 LYS A CA 1
ATOM 2681 C C . LYS A 1 329 ? 24.072 3.205 32.731 1.00 94.00 329 LYS A C 1
ATOM 2683 O O . LYS A 1 329 ? 23.614 2.778 33.780 1.00 94.00 329 LYS A O 1
ATOM 2688 N N . GLU A 1 330 ? 23.332 3.878 31.850 1.00 91.25 330 GLU A N 1
ATOM 2689 C CA . GLU A 1 330 ? 21.909 4.186 32.065 1.00 91.25 330 GLU A CA 1
ATOM 2690 C C . GLU A 1 330 ? 21.046 2.914 32.169 1.00 91.25 330 GLU A C 1
ATOM 2692 O O . GLU A 1 330 ? 20.145 2.856 33.005 1.00 91.25 330 GLU A O 1
ATOM 2697 N N . ALA A 1 331 ? 21.357 1.867 31.398 1.00 89.19 331 ALA A N 1
ATOM 2698 C CA . ALA A 1 331 ? 20.723 0.555 31.525 1.00 89.19 331 ALA A CA 1
ATOM 2699 C C . ALA A 1 331 ? 21.089 -0.153 32.844 1.00 89.19 331 ALA A C 1
ATOM 2701 O O . ALA A 1 331 ? 20.202 -0.661 33.526 1.00 89.19 331 ALA A O 1
ATOM 2702 N N . GLN A 1 332 ? 22.365 -0.146 33.244 1.00 93.50 332 GLN A N 1
ATOM 2703 C CA . GLN A 1 332 ? 22.820 -0.733 34.512 1.00 93.50 332 GLN A CA 1
ATOM 2704 C C . GLN A 1 332 ? 22.166 -0.043 35.725 1.00 93.50 332 GLN A C 1
ATOM 2706 O O . GLN A 1 332 ? 21.654 -0.710 36.620 1.00 93.50 332 GLN A O 1
ATOM 2711 N N . ASP A 1 333 ? 22.071 1.286 35.693 1.00 92.06 333 ASP A N 1
ATOM 2712 C CA . ASP A 1 333 ? 21.351 2.108 36.669 1.00 92.06 333 ASP A CA 1
ATOM 2713 C C . ASP A 1 333 ? 19.848 1.790 36.749 1.00 92.06 333 ASP A C 1
ATOM 2715 O O . ASP A 1 333 ? 19.224 2.041 37.782 1.00 92.06 333 ASP A O 1
ATOM 2719 N N . LEU A 1 334 ? 19.229 1.329 35.656 1.00 91.38 334 LEU A N 1
ATOM 2720 C CA . LEU A 1 334 ? 17.823 0.912 35.625 1.00 91.38 334 LEU A CA 1
ATOM 2721 C C . LEU A 1 334 ? 17.647 -0.505 36.181 1.00 91.38 334 LEU A C 1
ATOM 2723 O O . LEU A 1 334 ? 16.733 -0.712 36.977 1.00 91.38 334 LEU A O 1
ATOM 2727 N N . VAL A 1 335 ? 18.546 -1.437 35.847 1.00 91.31 335 VAL A N 1
ATOM 2728 C CA . VAL A 1 335 ? 18.579 -2.794 36.424 1.00 91.31 335 VAL A CA 1
ATOM 2729 C C . VAL A 1 335 ? 18.710 -2.720 37.948 1.00 91.31 335 VAL A C 1
ATOM 2731 O O . VAL A 1 335 ? 17.848 -3.238 38.651 1.00 91.31 335 VAL A O 1
ATOM 2734 N N . SER A 1 336 ? 19.675 -1.959 38.476 1.00 93.12 336 SER A N 1
ATOM 2735 C CA . SER A 1 336 ? 19.857 -1.810 39.931 1.00 93.12 336 SER A CA 1
ATOM 2736 C C . SER A 1 336 ? 18.657 -1.166 40.646 1.00 93.12 336 SER A C 1
ATOM 2738 O O . SER A 1 336 ? 18.403 -1.434 41.822 1.00 93.12 336 SER A O 1
ATOM 2740 N N . LYS A 1 337 ? 17.876 -0.319 39.958 1.00 93.69 337 LYS A N 1
ATOM 2741 C CA . LYS A 1 337 ? 16.611 0.229 40.493 1.00 93.69 337 LYS A CA 1
ATOM 2742 C C . LYS A 1 337 ? 15.483 -0.802 40.471 1.00 93.69 337 LYS A C 1
ATOM 2744 O O . LYS A 1 337 ? 14.646 -0.781 41.374 1.00 93.69 337 LYS A O 1
ATOM 2749 N N . LEU A 1 338 ? 15.462 -1.678 39.467 1.00 91.25 338 LEU A N 1
ATOM 2750 C CA . LEU A 1 338 ? 14.490 -2.759 39.328 1.00 91.25 338 LEU A CA 1
ATOM 2751 C C . LEU A 1 338 ? 14.721 -3.828 40.404 1.00 91.25 338 LEU A C 1
ATOM 2753 O O . LEU A 1 338 ? 13.782 -4.138 41.133 1.00 91.25 338 LEU A O 1
ATOM 2757 N N . GLU A 1 339 ? 15.963 -4.269 40.612 1.00 91.81 339 GLU A N 1
ATOM 2758 C CA . GLU A 1 339 ? 16.362 -5.180 41.701 1.00 91.81 339 GLU A CA 1
ATOM 2759 C C . GLU A 1 339 ? 15.921 -4.641 43.077 1.00 91.81 339 GLU A C 1
ATOM 2761 O O . GLU A 1 339 ? 15.201 -5.314 43.814 1.00 91.81 339 GLU A O 1
ATOM 2766 N N . MET A 1 340 ? 16.221 -3.369 43.385 1.00 93.50 340 MET A N 1
ATOM 2767 C CA . MET A 1 340 ? 15.747 -2.694 44.608 1.00 93.50 340 MET A CA 1
ATOM 2768 C C . MET A 1 340 ? 14.216 -2.552 44.720 1.00 93.50 340 MET A C 1
ATOM 2770 O O . MET A 1 340 ? 13.711 -2.214 45.797 1.00 93.50 340 MET A O 1
ATOM 2774 N N . SER A 1 341 ? 13.468 -2.731 43.628 1.00 90.50 341 SER A N 1
ATOM 2775 C CA . SER A 1 341 ? 12.001 -2.743 43.638 1.00 90.50 341 SER A CA 1
ATOM 2776 C C . SER A 1 341 ? 11.446 -4.153 43.855 1.00 90.50 341 SER A C 1
ATOM 2778 O O . SER A 1 341 ? 10.506 -4.316 44.632 1.00 90.50 341 SER A O 1
ATOM 2780 N N . GLU A 1 342 ? 12.081 -5.176 43.278 1.00 91.31 342 GLU A N 1
ATOM 2781 C CA . GLU A 1 342 ? 11.758 -6.583 43.528 1.00 91.31 342 GLU A CA 1
ATOM 2782 C C . GLU A 1 342 ? 12.054 -6.995 44.971 1.00 91.31 342 GLU A C 1
ATOM 2784 O O . GLU A 1 342 ? 11.258 -7.717 45.568 1.00 91.31 342 GLU A O 1
ATOM 2789 N N . GLU A 1 343 ? 13.142 -6.488 45.557 1.00 94.38 343 GLU A N 1
ATOM 2790 C CA . GLU A 1 343 ? 13.482 -6.688 46.971 1.00 94.38 343 GLU A CA 1
ATOM 2791 C C . GLU A 1 343 ? 12.318 -6.248 47.876 1.00 94.38 343 GLU A C 1
ATOM 2793 O O . GLU A 1 343 ? 11.813 -7.019 48.690 1.00 94.38 343 GLU A O 1
ATOM 2798 N N . LYS A 1 344 ? 11.783 -5.044 47.631 1.00 95.12 344 LYS A N 1
ATOM 2799 C CA . LYS A 1 344 ? 10.636 -4.481 48.366 1.00 95.12 344 LYS A CA 1
ATOM 2800 C C . LYS A 1 344 ? 9.334 -5.233 48.102 1.00 95.12 344 LYS A C 1
ATOM 2802 O O . LYS A 1 344 ? 8.484 -5.310 48.986 1.00 95.12 344 LYS A O 1
ATOM 2807 N N . ILE A 1 345 ? 9.154 -5.795 46.907 1.00 91.00 345 ILE A N 1
ATOM 2808 C CA . ILE A 1 345 ? 8.008 -6.659 46.594 1.00 91.00 345 ILE A CA 1
ATOM 2809 C C . ILE A 1 345 ? 8.129 -7.993 47.351 1.00 91.00 345 ILE A C 1
ATOM 2811 O O . ILE A 1 345 ? 7.131 -8.476 47.887 1.00 91.00 345 ILE A O 1
ATOM 2815 N N . ARG A 1 346 ? 9.336 -8.564 47.476 1.00 93.00 346 ARG A N 1
ATOM 2816 C CA . ARG A 1 346 ? 9.601 -9.751 48.308 1.00 93.00 346 ARG A CA 1
ATOM 2817 C C . ARG A 1 346 ? 9.340 -9.463 49.794 1.00 93.00 346 ARG A C 1
ATOM 2819 O O . ARG A 1 346 ? 8.600 -10.223 50.418 1.00 93.00 346 ARG A O 1
ATOM 2826 N N . GLU A 1 347 ? 9.815 -8.335 50.329 1.00 94.06 347 GLU A N 1
ATOM 2827 C CA . GLU A 1 347 ? 9.501 -7.879 51.698 1.00 94.06 347 GLU A CA 1
ATOM 2828 C C . GLU A 1 347 ? 7.987 -7.719 51.935 1.00 94.06 347 GLU A C 1
ATOM 2830 O O . GLU A 1 347 ? 7.448 -8.224 52.923 1.00 94.06 347 GLU A O 1
ATOM 2835 N N . GLN A 1 348 ? 7.271 -7.050 51.022 1.00 91.94 348 GLN A N 1
ATOM 2836 C CA . GLN A 1 348 ? 5.822 -6.843 51.137 1.00 91.94 348 GLN A CA 1
ATOM 2837 C C . GLN A 1 348 ? 5.036 -8.157 51.065 1.00 91.94 348 GLN A C 1
ATOM 2839 O O . GLN A 1 348 ? 4.096 -8.346 51.838 1.00 91.94 348 GLN A O 1
ATOM 2844 N N . ASN A 1 349 ? 5.426 -9.086 50.188 1.00 89.69 349 ASN A N 1
ATOM 2845 C CA . ASN A 1 349 ? 4.804 -10.407 50.108 1.00 89.69 349 ASN A CA 1
ATOM 2846 C C . ASN A 1 349 ? 5.021 -11.219 51.394 1.00 89.69 349 ASN A C 1
ATOM 2848 O O . ASN A 1 349 ? 4.072 -11.819 51.900 1.00 89.69 349 ASN A O 1
ATOM 2852 N N . LEU A 1 350 ? 6.224 -11.168 51.974 1.00 94.44 350 LEU A N 1
ATOM 2853 C CA . LEU A 1 350 ? 6.536 -11.828 53.243 1.00 94.44 350 LEU A CA 1
ATOM 2854 C C . LEU A 1 350 ? 5.742 -11.222 54.418 1.00 94.44 350 LEU A C 1
ATOM 2856 O O . LEU A 1 350 ? 5.235 -11.958 55.266 1.00 94.44 350 LEU A O 1
ATOM 2860 N N . LEU A 1 351 ? 5.529 -9.901 54.434 1.00 94.88 351 LEU A N 1
ATOM 2861 C CA . LEU A 1 351 ? 4.642 -9.240 55.400 1.00 94.88 351 LEU A CA 1
ATOM 2862 C C . LEU A 1 351 ? 3.166 -9.651 55.215 1.00 94.88 351 LEU A C 1
ATOM 2864 O O . LEU A 1 351 ? 2.466 -9.910 56.196 1.00 94.88 351 LEU A O 1
ATOM 2868 N N . ILE A 1 352 ? 2.686 -9.756 53.971 1.00 89.62 352 ILE A N 1
ATOM 2869 C CA . ILE A 1 352 ? 1.334 -10.251 53.653 1.00 89.62 352 ILE A CA 1
ATOM 2870 C C . ILE A 1 352 ? 1.159 -11.700 54.129 1.00 89.62 352 ILE A C 1
ATOM 2872 O O . ILE A 1 352 ? 0.103 -12.049 54.662 1.00 89.62 352 ILE A O 1
ATOM 2876 N N . GLU A 1 353 ? 2.179 -12.545 53.980 1.00 92.12 353 GLU A N 1
ATOM 2877 C CA . GLU A 1 353 ? 2.162 -13.925 54.464 1.00 92.12 353 GLU A CA 1
ATOM 2878 C C . GLU A 1 353 ? 2.157 -14.004 55.999 1.00 92.12 353 GLU A C 1
ATOM 2880 O O . GLU A 1 353 ? 1.330 -14.719 56.569 1.00 92.12 353 GLU A O 1
ATOM 2885 N N . GLN A 1 354 ? 2.972 -13.200 56.689 1.00 92.38 354 GLN A N 1
ATOM 2886 C CA . GLN A 1 354 ? 2.920 -13.083 58.153 1.00 92.38 354 GLN A CA 1
ATOM 2887 C C . GLN A 1 354 ? 1.525 -12.664 58.648 1.00 92.38 354 GLN A C 1
ATOM 2889 O O . GLN A 1 354 ? 0.992 -13.277 59.576 1.00 92.38 354 GLN A O 1
ATOM 2894 N N . LEU A 1 355 ? 0.894 -11.676 58.005 1.00 89.06 355 LEU A N 1
ATOM 2895 C CA . LEU A 1 355 ? -0.461 -11.223 58.344 1.00 89.06 355 LEU A CA 1
ATOM 2896 C C . LEU A 1 355 ? -1.525 -12.304 58.078 1.00 89.06 355 LEU A C 1
ATOM 2898 O O . LEU A 1 355 ? -2.410 -12.513 58.911 1.00 89.06 355 LEU A O 1
ATOM 2902 N N . ARG A 1 356 ? -1.424 -13.047 56.966 1.00 86.06 356 ARG A N 1
ATOM 2903 C CA . ARG A 1 356 ? -2.284 -14.216 56.690 1.00 86.06 356 ARG A CA 1
ATOM 2904 C C . ARG A 1 356 ? -2.132 -15.292 57.765 1.00 86.06 356 ARG A C 1
ATOM 2906 O O . ARG A 1 356 ? -3.137 -15.816 58.247 1.00 86.06 356 ARG A O 1
ATOM 2913 N N . ASN A 1 357 ? -0.902 -15.580 58.182 1.00 85.19 357 ASN A N 1
ATOM 2914 C CA . ASN A 1 357 ? -0.618 -16.581 59.205 1.00 85.19 357 ASN A CA 1
ATOM 2915 C C . ASN A 1 357 ? -1.174 -16.161 60.578 1.00 85.19 357 ASN A C 1
ATOM 2917 O O . ASN A 1 357 ? -1.843 -16.972 61.224 1.00 85.19 357 ASN A O 1
ATOM 2921 N N . GLN A 1 358 ? -1.030 -14.889 60.974 1.00 87.62 358 GLN A N 1
ATOM 2922 C CA . GLN A 1 358 ? -1.651 -14.341 62.192 1.00 87.62 358 GLN A CA 1
ATOM 2923 C C . GLN A 1 358 ? -3.186 -14.463 62.173 1.00 87.62 358 GLN A C 1
ATOM 2925 O O . GLN A 1 358 ? -3.774 -14.965 63.135 1.00 87.62 358 GLN A O 1
ATOM 2930 N N . LEU A 1 359 ? -3.836 -14.091 61.063 1.00 79.50 359 LEU A N 1
ATOM 2931 C CA . LEU A 1 359 ? -5.288 -14.243 60.888 1.00 79.50 359 LEU A CA 1
ATOM 2932 C C . LEU A 1 359 ? -5.730 -15.716 60.956 1.00 79.50 359 LEU A C 1
ATOM 2934 O O . LEU A 1 359 ? -6.745 -16.031 61.577 1.00 79.50 359 LEU A O 1
ATOM 2938 N N . SER A 1 360 ? -4.948 -16.637 60.381 1.00 73.44 360 SER A N 1
ATOM 2939 C CA . SER A 1 360 ? -5.239 -18.080 60.419 1.00 73.44 360 SER A CA 1
ATOM 2940 C C . SER A 1 360 ? -5.139 -18.692 61.826 1.00 73.44 360 SER A C 1
ATOM 2942 O O . SER A 1 360 ? -5.834 -19.668 62.128 1.00 73.44 360 SER A O 1
ATOM 2944 N N . GLY A 1 361 ? -4.300 -18.115 62.695 1.00 66.44 361 GLY A N 1
ATOM 2945 C CA . GLY A 1 361 ? -4.120 -18.552 64.080 1.00 66.44 361 GLY A CA 1
ATOM 2946 C C . GLY A 1 361 ? -5.285 -18.156 64.989 1.00 66.44 361 GLY A C 1
ATOM 2947 O O . GLY A 1 361 ? -5.723 -18.959 65.812 1.00 66.44 361 GLY A O 1
ATOM 2948 N N . GLN A 1 362 ? -5.836 -16.951 64.813 1.00 57.00 362 GLN A N 1
ATOM 2949 C CA . GLN A 1 362 ? -6.919 -16.439 65.665 1.00 57.00 362 GLN A CA 1
ATOM 2950 C C . GLN A 1 362 ? -8.275 -17.131 65.424 1.00 57.00 362 GLN A C 1
ATOM 2952 O O . GLN A 1 362 ? -9.113 -17.169 66.321 1.00 57.00 362 GLN A O 1
ATOM 2957 N N . GLY A 1 363 ? -8.487 -17.748 64.256 1.00 49.88 363 GLY A N 1
ATOM 2958 C CA . GLY A 1 363 ? -9.753 -18.404 63.897 1.00 49.88 363 GLY A CA 1
ATOM 2959 C C . GLY A 1 363 ? -10.031 -19.778 64.534 1.00 49.88 363 GLY A C 1
ATOM 2960 O O . GLY A 1 363 ? -11.046 -20.385 64.204 1.00 49.88 363 GLY A O 1
ATOM 2961 N N . LYS A 1 364 ? -9.152 -20.313 65.398 1.00 47.22 364 LYS A N 1
ATOM 2962 C CA . LYS A 1 364 ? -9.209 -21.721 65.863 1.00 47.22 364 LYS A CA 1
ATOM 2963 C C . LYS A 1 364 ? -9.664 -21.938 67.318 1.00 47.22 364 LYS A C 1
ATOM 2965 O O . LYS A 1 364 ? -9.559 -23.056 67.817 1.00 47.22 364 LYS A O 1
ATOM 2970 N N . ALA A 1 365 ? -10.192 -20.914 67.991 1.00 44.56 365 ALA A N 1
ATOM 2971 C CA . ALA A 1 365 ? -10.688 -21.034 69.370 1.00 44.56 365 ALA A CA 1
ATOM 2972 C C . ALA A 1 365 ? -12.145 -21.540 69.472 1.00 44.56 365 ALA A C 1
ATOM 2974 O O . ALA A 1 365 ? -12.462 -22.326 70.363 1.00 44.56 365 ALA A O 1
ATOM 2975 N N . GLU A 1 366 ? -13.028 -21.131 68.555 1.00 44.25 366 GLU A N 1
ATOM 2976 C CA . GLU A 1 366 ? -14.476 -21.370 68.654 1.00 44.25 366 GLU A CA 1
ATOM 2977 C C . GLU A 1 366 ? -15.042 -22.096 67.426 1.00 44.25 366 GLU A C 1
ATOM 2979 O O . GLU A 1 366 ? -15.594 -21.476 66.522 1.00 44.25 366 GLU A O 1
ATOM 2984 N N . ASN A 1 367 ? -14.903 -23.428 67.401 1.00 40.88 367 ASN A N 1
ATOM 2985 C CA . ASN A 1 367 ? -15.925 -24.385 66.931 1.00 40.88 367 ASN A CA 1
ATOM 2986 C C . ASN A 1 367 ? -15.386 -25.825 67.011 1.00 40.88 367 ASN A C 1
ATOM 2988 O O . ASN A 1 367 ? -14.838 -26.361 66.050 1.00 40.88 367 ASN A O 1
ATOM 2992 N N . SER A 1 368 ? -15.557 -26.480 68.165 1.00 39.50 368 SER A N 1
ATOM 2993 C CA . SER A 1 368 ? -15.306 -27.921 68.307 1.00 39.50 368 SER A CA 1
ATOM 2994 C C . SER A 1 368 ? -16.560 -28.665 68.777 1.00 39.50 368 SER A C 1
ATOM 2996 O O . SER A 1 368 ? -16.909 -28.634 69.956 1.00 39.50 368 SER A O 1
ATOM 2998 N N . LYS A 1 369 ? -17.237 -29.338 67.832 1.00 41.72 369 LYS A N 1
ATOM 2999 C CA . LYS A 1 369 ? -18.072 -30.552 67.990 1.00 41.72 369 LYS A CA 1
ATOM 3000 C C . LYS A 1 369 ? -18.748 -30.884 66.655 1.00 41.72 369 LYS A C 1
ATOM 3002 O O . LYS A 1 369 ? -19.292 -29.988 66.029 1.00 41.72 369 LYS A O 1
ATOM 3007 N N . GLN A 1 370 ? -18.778 -32.181 66.318 1.00 38.56 370 GLN A N 1
ATOM 3008 C CA . GLN A 1 370 ? -19.372 -32.771 65.101 1.00 38.56 370 GLN A CA 1
ATOM 3009 C C . GLN A 1 370 ? -18.659 -32.350 63.786 1.00 38.56 370 GLN A C 1
ATOM 3011 O O . GLN A 1 370 ? -18.264 -31.206 63.628 1.00 38.56 370 GLN A O 1
ATOM 3016 N N . ASN A 1 371 ? -18.401 -33.224 62.806 1.00 36.81 371 ASN A N 1
ATOM 3017 C CA . ASN A 1 371 ? -18.633 -34.673 62.697 1.00 36.81 371 ASN A CA 1
ATOM 3018 C C . ASN A 1 371 ? -17.373 -35.408 62.195 1.00 36.81 371 ASN A C 1
ATOM 3020 O O . ASN A 1 371 ? -16.426 -34.789 61.721 1.00 36.81 371 ASN A O 1
ATOM 3024 N N . LYS A 1 372 ? -17.362 -36.742 62.328 1.00 40.84 372 LYS A N 1
ATOM 3025 C CA . LYS A 1 372 ? -16.211 -37.613 62.039 1.00 40.84 372 LYS A CA 1
ATOM 3026 C C . LYS A 1 372 ? -16.646 -38.823 61.205 1.00 40.84 372 LYS A C 1
ATOM 3028 O O . LYS A 1 372 ? -17.056 -39.821 61.793 1.00 40.84 372 LYS A O 1
ATOM 3033 N N . MET A 1 373 ? -16.517 -38.762 59.877 1.00 34.88 373 MET A N 1
ATOM 3034 C CA . MET A 1 373 ? -16.495 -39.964 59.029 1.00 34.88 373 MET A CA 1
ATOM 3035 C C . MET A 1 373 ? -15.915 -39.700 57.627 1.00 34.88 373 MET A C 1
ATOM 3037 O O . MET A 1 373 ? -16.156 -38.646 57.054 1.00 34.88 373 MET A O 1
ATOM 3041 N N . GLU A 1 374 ? -15.159 -40.692 57.144 1.00 35.34 374 GLU A N 1
ATOM 3042 C CA . GLU A 1 374 ? -14.852 -41.052 55.745 1.00 35.34 374 GLU A CA 1
ATOM 3043 C C . GLU A 1 374 ? -14.307 -39.993 54.758 1.00 35.34 374 GLU A C 1
ATOM 3045 O O . GLU A 1 374 ? -15.018 -39.157 54.207 1.00 35.34 374 GLU A O 1
ATOM 3050 N N . GLU A 1 375 ? -13.018 -40.142 54.418 1.00 35.22 375 GLU A N 1
ATOM 3051 C CA . GLU A 1 375 ? -12.452 -39.620 53.171 1.00 35.22 375 GLU A CA 1
ATOM 3052 C C . GLU A 1 375 ? -12.784 -40.545 51.988 1.00 35.22 375 GLU A C 1
ATOM 3054 O O . GLU A 1 375 ? -12.394 -41.711 51.978 1.00 35.22 375 GLU A O 1
ATOM 3059 N N . SER A 1 376 ? -13.366 -39.994 50.922 1.00 36.31 376 SER A N 1
ATOM 3060 C CA . SER A 1 376 ? -13.369 -40.618 49.592 1.00 36.31 376 SER A CA 1
ATOM 3061 C C . SER A 1 376 ? -13.043 -39.566 48.529 1.00 36.31 376 SER A C 1
ATOM 3063 O O . SER A 1 376 ? -13.874 -38.714 48.206 1.00 36.31 376 SER A O 1
ATOM 3065 N N . LYS A 1 377 ? -11.816 -39.588 47.996 1.00 42.34 377 LYS A N 1
ATOM 3066 C CA . LYS A 1 377 ? -11.321 -38.575 47.048 1.00 42.34 377 LYS A CA 1
ATOM 3067 C C . LYS A 1 377 ? -11.781 -38.856 45.614 1.00 42.34 377 LYS A C 1
ATOM 3069 O O . LYS A 1 377 ? -11.021 -39.348 44.789 1.00 42.34 377 LYS A O 1
ATOM 3074 N N . VAL A 1 378 ? -13.019 -38.470 45.321 1.00 39.72 378 VAL A N 1
ATOM 3075 C CA . VAL A 1 378 ? -13.524 -38.248 43.958 1.00 39.72 378 VAL A CA 1
ATOM 3076 C C . VAL A 1 378 ? -13.771 -36.749 43.806 1.00 39.72 378 VAL A C 1
ATOM 3078 O O . VAL A 1 378 ? -14.367 -36.141 44.695 1.00 39.72 378 VAL A O 1
ATOM 3081 N N . GLN A 1 379 ? -13.322 -36.128 42.708 1.00 40.06 379 GLN A N 1
ATOM 3082 C CA . GLN A 1 379 ? -13.663 -34.723 42.457 1.00 40.06 379 GLN A CA 1
ATOM 3083 C C . GLN A 1 379 ? -15.191 -34.586 42.348 1.00 40.06 379 GLN A C 1
ATOM 3085 O O . GLN A 1 379 ? -15.797 -35.271 41.516 1.00 40.06 379 GLN A O 1
ATOM 3090 N N . PRO A 1 380 ? -15.842 -33.713 43.139 1.00 39.66 380 PRO A N 1
ATOM 3091 C CA . PRO A 1 380 ? -17.278 -33.533 43.042 1.00 39.66 380 PRO A CA 1
ATOM 3092 C C . PRO A 1 380 ? -17.605 -32.818 41.730 1.00 39.66 380 PRO A C 1
ATOM 3094 O O . PRO A 1 380 ? -17.564 -31.588 41.646 1.00 39.66 380 PRO A O 1
ATOM 3097 N N . LYS A 1 381 ? -17.991 -33.597 40.710 1.00 44.31 381 LYS A N 1
ATOM 3098 C CA . LYS A 1 381 ? -18.809 -33.107 39.595 1.00 44.31 381 LYS A CA 1
ATOM 3099 C C . LYS A 1 381 ? -20.042 -32.458 40.222 1.00 44.31 381 LYS A C 1
ATOM 3101 O O . LYS A 1 381 ? -20.950 -33.169 40.645 1.00 44.31 381 LYS A O 1
ATOM 3106 N N . LYS A 1 382 ? -20.035 -31.126 40.353 1.00 56.84 382 LYS A N 1
ATOM 3107 C CA . LYS A 1 382 ? -21.127 -30.364 40.970 1.00 56.84 382 LYS A CA 1
ATOM 3108 C C . LYS A 1 382 ? -22.403 -30.679 40.198 1.00 56.84 382 LYS A C 1
ATOM 3110 O O . LYS A 1 382 ? -22.557 -30.246 39.058 1.00 56.84 382 LYS A O 1
ATOM 3115 N N . SER A 1 383 ? -23.279 -31.481 40.796 1.00 70.12 383 SER A N 1
ATOM 3116 C CA . SER A 1 383 ? -24.550 -31.855 40.195 1.00 70.12 383 SER A CA 1
ATOM 3117 C C . SER A 1 383 ? -25.366 -30.585 40.003 1.00 70.12 383 SER A C 1
ATOM 3119 O O . SER A 1 383 ? -25.771 -29.946 40.976 1.00 70.12 383 SER A O 1
ATOM 3121 N N . LYS A 1 384 ? -25.559 -30.187 38.740 1.00 84.12 384 LYS A N 1
ATOM 3122 C CA . LYS A 1 384 ? -26.312 -28.980 38.406 1.00 84.12 384 LYS A CA 1
ATOM 3123 C C . LYS A 1 384 ? -27.679 -29.041 39.076 1.00 84.12 384 LYS A C 1
ATOM 3125 O O . LYS A 1 384 ? -28.379 -30.054 39.006 1.00 84.12 384 LYS A O 1
ATOM 3130 N N . LEU A 1 385 ? -28.045 -27.957 39.748 1.00 85.38 385 LEU A N 1
ATOM 3131 C CA . LEU A 1 385 ? -29.292 -27.878 40.486 1.00 85.38 385 LEU A CA 1
ATOM 3132 C C . LEU A 1 385 ? -30.455 -27.971 39.497 1.00 85.38 385 LEU A C 1
ATOM 3134 O O . LEU A 1 385 ? -30.596 -27.155 38.582 1.00 85.38 385 LEU A O 1
ATOM 3138 N N . LYS A 1 386 ? -31.304 -28.981 39.683 1.00 82.06 386 LYS A N 1
ATOM 3139 C CA . LYS A 1 386 ? -32.560 -29.099 38.942 1.00 82.06 386 LYS A CA 1
ATOM 3140 C C . LYS A 1 386 ? -33.577 -28.133 39.551 1.00 82.06 386 LYS A C 1
ATOM 3142 O O . LYS A 1 386 ? -33.584 -27.908 40.757 1.00 82.06 386 LYS A O 1
ATOM 3147 N N . ASN A 1 387 ? -34.446 -27.573 38.710 1.00 88.44 387 ASN A N 1
ATOM 3148 C CA . ASN A 1 387 ? -35.358 -26.460 39.021 1.00 88.44 387 ASN A CA 1
ATOM 3149 C C . ASN A 1 387 ? -34.710 -25.080 39.289 1.00 88.44 387 ASN A C 1
ATOM 3151 O O . ASN A 1 387 ? -34.860 -24.531 40.381 1.00 88.44 387 ASN A O 1
ATOM 3155 N N . PRO A 1 388 ? -34.132 -24.426 38.259 1.00 92.38 388 PRO A N 1
ATOM 3156 C CA . PRO A 1 388 ? -33.795 -23.002 38.321 1.00 92.38 388 PRO A CA 1
ATOM 3157 C C . PRO A 1 388 ? -34.981 -22.111 38.716 1.00 92.38 388 PRO A C 1
ATOM 3159 O O . PRO A 1 388 ? -36.137 -22.368 38.352 1.00 92.38 388 PRO A O 1
ATOM 3162 N N . ASN A 1 389 ? -34.687 -21.035 39.452 1.00 93.06 389 ASN A N 1
ATOM 3163 C CA . ASN A 1 389 ? -35.696 -20.123 39.991 1.00 93.06 389 ASN A CA 1
ATOM 3164 C C . ASN A 1 389 ? -36.460 -19.353 38.877 1.00 93.06 389 ASN A C 1
ATOM 3166 O O . ASN A 1 389 ? -36.069 -19.316 37.704 1.00 93.06 389 ASN A O 1
ATOM 3170 N N . LYS A 1 390 ? -37.583 -18.702 39.228 1.00 93.62 390 LYS A N 1
ATOM 3171 C CA . LYS A 1 390 ? -38.465 -17.975 38.276 1.00 93.62 390 LYS A CA 1
ATOM 3172 C C . LYS A 1 390 ? -37.834 -16.712 37.651 1.00 93.62 390 LYS A C 1
ATOM 3174 O O . LYS A 1 390 ? -38.511 -16.004 36.895 1.00 93.62 390 LYS A O 1
ATOM 3179 N N . PHE A 1 391 ? -36.584 -16.403 37.982 1.00 95.06 391 PHE A N 1
ATOM 3180 C CA . PHE A 1 391 ? -35.771 -15.346 37.387 1.00 95.06 391 PHE A CA 1
ATOM 3181 C C . PHE A 1 391 ? -34.801 -15.948 36.358 1.00 95.06 391 PHE A C 1
ATOM 3183 O O . PHE A 1 391 ? -34.889 -15.595 35.182 1.00 95.06 391 PHE A O 1
ATOM 3190 N N . LEU A 1 392 ? -34.013 -16.959 36.740 1.00 95.31 392 LEU A N 1
ATOM 3191 C CA . LEU A 1 392 ? -33.141 -17.714 35.832 1.00 95.31 392 LEU A CA 1
ATOM 3192 C C . LEU A 1 392 ? -33.913 -18.350 34.666 1.00 95.31 392 LEU A C 1
ATOM 3194 O O . LEU A 1 392 ? -33.529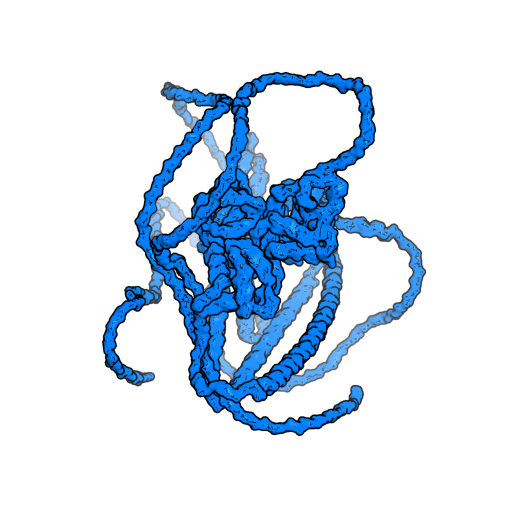 -18.169 33.512 1.00 95.31 392 LEU A O 1
ATOM 3198 N N . LYS A 1 393 ? -35.064 -18.994 34.925 1.00 94.88 393 LYS A N 1
ATOM 3199 C CA . LYS A 1 393 ? -35.934 -19.545 33.862 1.00 94.88 393 LYS A CA 1
ATOM 3200 C C . LYS A 1 393 ? -36.424 -18.472 32.872 1.00 94.88 393 LYS A C 1
ATOM 3202 O O . LYS A 1 393 ? -36.699 -18.785 31.718 1.00 94.88 393 LYS A O 1
ATOM 3207 N N . LYS A 1 394 ? -36.502 -17.195 33.280 1.00 95.38 394 LYS A N 1
ATOM 3208 C CA . LYS A 1 394 ? -36.803 -16.076 32.367 1.00 95.38 394 LYS A CA 1
ATOM 3209 C C . LYS A 1 394 ? -35.583 -15.599 31.584 1.00 95.38 394 LYS A C 1
ATOM 3211 O O . LYS A 1 394 ? -35.758 -15.282 30.413 1.00 95.38 394 LYS A O 1
ATOM 3216 N N . ILE A 1 395 ? -34.396 -15.570 32.194 1.00 96.06 395 ILE A N 1
ATOM 3217 C CA . ILE A 1 395 ? -33.137 -15.247 31.503 1.00 96.06 395 ILE A CA 1
ATOM 3218 C C . ILE A 1 395 ? -32.861 -16.296 30.426 1.00 96.06 395 ILE A C 1
ATOM 3220 O O . ILE A 1 395 ? -32.792 -15.936 29.261 1.00 96.06 395 ILE A O 1
ATOM 3224 N N . HIS A 1 396 ? -32.847 -17.587 30.769 1.00 96.25 396 HIS A N 1
ATOM 3225 C CA . HIS A 1 396 ? -32.679 -18.675 29.798 1.00 96.25 396 HIS A CA 1
ATOM 3226 C C . HIS A 1 396 ? -33.703 -18.590 28.644 1.00 96.25 396 HIS A C 1
ATOM 3228 O O . HIS A 1 396 ? -33.341 -18.679 27.477 1.00 96.25 396 HIS A O 1
ATOM 3234 N N . SER A 1 397 ? -34.970 -18.270 28.938 1.00 95.44 397 SER A N 1
ATOM 3235 C CA . SER A 1 397 ? -36.001 -18.052 27.909 1.00 95.44 397 SER A CA 1
ATOM 3236 C C . SER A 1 397 ? -35.807 -16.768 27.066 1.00 95.44 397 SER A C 1
ATOM 3238 O O . SER A 1 397 ? -36.466 -16.610 26.036 1.00 95.44 397 SER A O 1
ATOM 3240 N N . ILE A 1 398 ? -34.942 -15.829 27.466 1.00 95.50 398 ILE A N 1
ATOM 3241 C CA . ILE A 1 398 ? -34.446 -14.740 26.603 1.00 95.50 398 ILE A CA 1
ATOM 3242 C C . ILE A 1 398 ? -33.290 -15.259 25.743 1.00 95.50 398 ILE A C 1
ATOM 3244 O O . ILE A 1 398 ? -33.375 -15.132 24.524 1.00 95.50 398 ILE A O 1
ATOM 3248 N N . LEU A 1 399 ? -32.279 -15.880 26.364 1.00 96.19 399 LEU A N 1
ATOM 3249 C CA . LEU A 1 399 ? -31.090 -16.440 25.707 1.00 96.19 399 LEU A CA 1
ATOM 3250 C C . LEU A 1 399 ? -31.472 -17.355 24.535 1.00 96.19 399 LEU A C 1
ATOM 3252 O O . LEU A 1 399 ? -31.148 -17.055 23.388 1.00 96.19 399 LEU A O 1
ATOM 3256 N N . ALA A 1 400 ? -32.291 -18.378 24.796 1.00 95.38 400 ALA A N 1
ATOM 3257 C CA . ALA A 1 400 ? -32.766 -19.326 23.789 1.00 95.38 400 ALA A CA 1
ATOM 3258 C C . ALA A 1 400 ? -33.593 -18.661 22.668 1.00 95.38 400 ALA A C 1
ATOM 3260 O O . ALA A 1 400 ? -33.474 -19.039 21.506 1.00 95.38 400 ALA A O 1
ATOM 3261 N N . LYS A 1 401 ? -34.391 -17.619 22.971 1.00 95.12 401 LYS A N 1
ATOM 3262 C CA . LYS A 1 401 ? -35.135 -16.870 21.933 1.00 95.12 401 LYS A CA 1
ATOM 3263 C C . LYS A 1 401 ? -34.222 -15.964 21.089 1.00 95.12 401 LYS A C 1
ATOM 3265 O O . LYS A 1 401 ? -34.594 -15.605 19.974 1.00 95.12 401 LYS A O 1
ATOM 3270 N N . LYS A 1 402 ? -33.067 -15.552 21.615 1.00 95.50 402 LYS A N 1
ATOM 3271 C CA . LYS A 1 402 ? -32.126 -14.642 20.946 1.00 95.50 402 LYS A CA 1
ATOM 3272 C C . LYS A 1 402 ? -30.892 -15.334 20.356 1.00 95.50 402 LYS A C 1
ATOM 3274 O O . LYS A 1 402 ? -30.164 -14.658 19.644 1.00 95.50 402 LYS A O 1
ATOM 3279 N N . LYS A 1 403 ? -30.690 -16.634 20.614 1.00 95.56 403 LYS A N 1
ATOM 3280 C CA . LYS A 1 403 ? -29.475 -17.398 20.270 1.00 95.56 403 LYS A CA 1
ATOM 3281 C C . LYS A 1 403 ? -28.188 -16.714 20.773 1.00 95.56 403 LYS A C 1
ATOM 3283 O O . LYS A 1 403 ? -27.216 -16.602 20.040 1.00 95.56 403 LYS A O 1
ATOM 3288 N N . ILE A 1 404 ? -28.210 -16.241 22.022 1.00 96.00 404 ILE A N 1
ATOM 3289 C CA . ILE A 1 404 ? -27.056 -15.627 22.705 1.00 96.00 404 ILE A CA 1
ATOM 3290 C C . ILE A 1 404 ? -26.741 -16.377 23.999 1.00 96.00 404 ILE A C 1
ATOM 3292 O O . ILE A 1 404 ? -27.652 -16.880 24.660 1.00 96.00 404 ILE A O 1
ATOM 3296 N N . ASP A 1 405 ? -25.469 -16.417 24.375 1.00 96.50 405 ASP A N 1
ATOM 3297 C CA . ASP A 1 405 ? -24.996 -16.964 25.645 1.00 96.50 405 ASP A CA 1
ATOM 3298 C C . ASP A 1 405 ? -25.184 -15.976 26.824 1.00 96.50 405 ASP A C 1
ATOM 3300 O O . ASP A 1 405 ? -25.624 -14.829 26.664 1.00 96.50 405 ASP A O 1
ATOM 3304 N N . ILE A 1 406 ? -24.870 -16.440 28.039 1.00 97.00 406 ILE A N 1
ATOM 3305 C CA . ILE A 1 406 ? -25.048 -15.673 29.279 1.00 97.00 406 ILE A CA 1
ATOM 3306 C C . ILE A 1 406 ? -24.035 -14.523 29.437 1.00 97.00 406 ILE A C 1
ATOM 3308 O O . ILE A 1 406 ? -24.393 -13.497 30.020 1.00 97.00 406 ILE A O 1
ATOM 3312 N N . GLU A 1 407 ? -22.817 -14.632 28.895 1.00 96.88 407 GLU A N 1
ATOM 3313 C CA . GLU A 1 407 ? -21.832 -13.546 28.924 1.00 96.88 407 GLU A CA 1
ATOM 3314 C C . GLU A 1 407 ? -22.210 -12.432 27.954 1.00 96.88 407 GLU A C 1
ATOM 3316 O O . GLU A 1 407 ? -22.244 -11.267 28.344 1.00 96.88 407 GLU A O 1
ATOM 3321 N N . THR A 1 408 ? -22.555 -12.772 26.714 1.00 96.38 408 THR A N 1
ATOM 3322 C CA . THR A 1 408 ? -23.035 -11.825 25.702 1.00 96.38 408 THR A CA 1
ATOM 3323 C C . THR A 1 408 ? -24.272 -11.088 26.210 1.00 96.38 408 THR A C 1
ATOM 3325 O O . THR A 1 408 ? -24.340 -9.860 26.145 1.00 96.38 408 THR A O 1
ATOM 3328 N N . PHE A 1 409 ? -25.223 -11.797 26.828 1.00 97.25 409 PHE A N 1
ATOM 3329 C CA . PHE A 1 409 ? -26.356 -11.170 27.512 1.00 97.25 409 PHE A CA 1
ATOM 3330 C C . PHE A 1 409 ? -25.931 -10.251 28.667 1.00 97.25 409 PHE A C 1
ATOM 3332 O O . PHE A 1 409 ? -26.500 -9.170 28.815 1.00 97.25 409 PHE A O 1
ATOM 3339 N N . SER A 1 410 ? -24.925 -10.642 29.457 1.00 96.44 410 SER A N 1
ATOM 3340 C CA . SER A 1 410 ? -24.359 -9.821 30.534 1.00 96.44 410 SER A CA 1
ATOM 3341 C C . SER A 1 410 ? -23.703 -8.533 30.008 1.00 96.44 410 SER A C 1
ATOM 3343 O O . SER A 1 410 ? -23.932 -7.457 30.560 1.00 96.44 410 SER A O 1
ATOM 3345 N N . ARG A 1 411 ? -22.941 -8.613 28.911 1.00 95.88 411 ARG A N 1
ATOM 3346 C CA . ARG A 1 411 ? -22.318 -7.458 28.238 1.00 95.88 411 ARG A CA 1
ATOM 3347 C C . ARG A 1 411 ? -23.380 -6.531 27.621 1.00 95.88 411 ARG A C 1
ATOM 3349 O O . ARG A 1 411 ? -23.252 -5.315 27.704 1.00 95.88 411 ARG A O 1
ATOM 3356 N N . LEU A 1 412 ? -24.472 -7.084 27.079 1.00 96.50 412 LEU A N 1
ATOM 3357 C CA . LEU A 1 412 ? -25.589 -6.315 26.500 1.00 96.50 412 LEU A CA 1
ATOM 3358 C C . LEU A 1 412 ? -26.407 -5.511 27.529 1.00 96.50 412 LEU A C 1
ATOM 3360 O O . LEU A 1 412 ? -26.992 -4.485 27.169 1.00 96.50 412 LEU A O 1
ATOM 3364 N N . ILE A 1 413 ? -26.477 -5.957 28.789 1.00 96.25 413 ILE A N 1
ATOM 3365 C CA . ILE A 1 413 ? -27.132 -5.197 29.869 1.00 96.25 413 ILE A CA 1
ATOM 3366 C C . ILE A 1 413 ? -26.180 -4.212 30.563 1.00 96.25 413 ILE A C 1
ATOM 3368 O O . ILE A 1 413 ? -26.634 -3.146 30.982 1.00 96.25 413 ILE A O 1
ATOM 3372 N N . ASP A 1 414 ? -24.877 -4.506 30.652 1.00 96.12 414 ASP A N 1
ATOM 3373 C CA . ASP A 1 414 ? -23.889 -3.637 31.309 1.00 96.12 414 ASP A CA 1
ATOM 3374 C C . ASP A 1 414 ? -23.322 -2.546 30.390 1.00 96.12 414 ASP A C 1
ATOM 3376 O O . ASP A 1 414 ? -22.137 -2.495 30.065 1.00 96.12 414 ASP A O 1
ATOM 3380 N N . LYS A 1 415 ? -24.178 -1.595 30.015 1.00 91.94 415 LYS A N 1
ATOM 3381 C CA . LYS A 1 415 ? -23.797 -0.436 29.184 1.00 91.94 415 LYS A CA 1
ATOM 3382 C C . LYS A 1 415 ? -22.764 0.504 29.818 1.00 91.94 415 LYS A C 1
ATOM 3384 O O . LYS A 1 415 ? -22.354 1.465 29.173 1.00 91.94 415 LYS A O 1
ATOM 3389 N N . LYS A 1 416 ? -22.391 0.274 31.079 1.00 91.00 416 LYS A N 1
ATOM 3390 C CA . LYS A 1 416 ? -21.391 1.047 31.826 1.00 91.00 416 LYS A CA 1
ATOM 3391 C C . LYS A 1 416 ? -20.097 0.245 32.042 1.00 91.00 416 LYS A C 1
ATOM 3393 O O . LYS A 1 416 ? -19.135 0.816 32.542 1.00 91.00 416 LYS A O 1
ATOM 3398 N N . MET A 1 417 ? -20.076 -1.044 31.674 1.00 88.94 417 MET A N 1
ATOM 3399 C CA . MET A 1 417 ? -19.009 -2.015 31.963 1.00 88.94 417 MET A CA 1
ATOM 3400 C C . MET A 1 417 ? -18.585 -2.018 33.446 1.00 88.94 417 MET A C 1
ATOM 3402 O O . MET A 1 417 ? -17.420 -2.221 33.780 1.00 88.94 417 MET A O 1
ATOM 3406 N N . THR A 1 418 ? -19.532 -1.773 34.359 1.00 92.00 418 THR A N 1
ATOM 3407 C CA . THR A 1 418 ? -19.268 -1.632 35.801 1.00 92.00 418 THR A CA 1
ATOM 3408 C C . THR A 1 418 ? -19.234 -2.963 36.563 1.00 92.00 418 THR A C 1
ATOM 3410 O O . THR A 1 418 ? -19.109 -2.965 37.792 1.00 92.00 418 THR A O 1
ATOM 3413 N N . GLY A 1 419 ? -19.426 -4.103 35.886 1.00 93.69 419 GLY A N 1
ATOM 3414 C CA . GLY A 1 419 ? -19.537 -5.448 36.477 1.00 93.69 419 GLY A CA 1
ATOM 3415 C C . GLY A 1 419 ? -20.734 -5.610 37.427 1.00 93.69 419 GLY A C 1
ATOM 3416 O O . GLY A 1 419 ? -20.915 -6.651 38.069 1.00 93.69 419 GLY A O 1
ATOM 3417 N N . THR A 1 420 ? -21.536 -4.554 37.547 1.00 94.81 420 THR A N 1
ATOM 3418 C CA . THR A 1 420 ? -22.600 -4.343 38.519 1.00 94.81 420 THR A CA 1
ATOM 3419 C C . THR A 1 420 ? -23.677 -3.464 37.901 1.00 94.81 420 THR A C 1
ATOM 3421 O O . THR A 1 420 ? -23.372 -2.482 37.226 1.00 94.81 420 THR A O 1
ATOM 3424 N N . I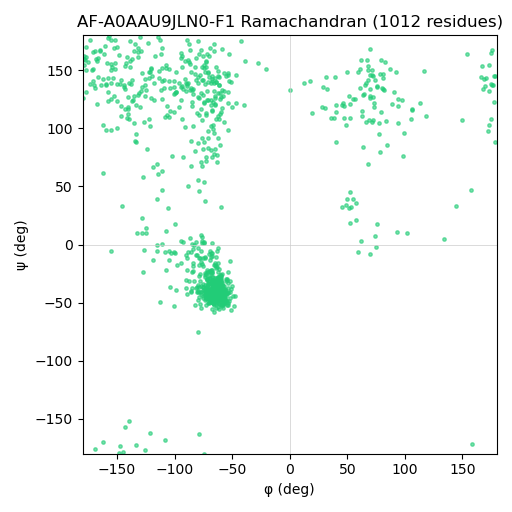LE A 1 421 ? -24.943 -3.805 38.146 1.00 95.81 421 ILE A N 1
ATOM 3425 C CA . ILE A 1 421 ? -26.100 -3.084 37.603 1.00 95.81 421 ILE A CA 1
ATOM 3426 C C . ILE A 1 421 ? -27.209 -2.954 38.655 1.00 95.81 421 ILE A C 1
ATOM 3428 O O . ILE A 1 421 ? -27.476 -3.883 39.423 1.00 95.81 421 ILE A O 1
ATOM 3432 N N . ASP A 1 422 ? -27.842 -1.783 38.720 1.00 95.69 422 ASP A N 1
ATOM 3433 C CA . ASP A 1 422 ? -28.960 -1.512 39.628 1.00 95.69 422 ASP A CA 1
ATOM 3434 C C . ASP A 1 422 ? -30.250 -2.221 39.173 1.00 95.69 422 ASP A C 1
ATOM 3436 O O . ASP A 1 422 ? -30.454 -2.483 37.986 1.00 95.69 422 ASP A O 1
ATOM 3440 N N . ILE A 1 423 ? -31.145 -2.536 40.119 1.00 95.62 423 ILE A N 1
ATOM 3441 C CA . ILE A 1 423 ? -32.340 -3.368 39.862 1.00 95.62 423 ILE A CA 1
ATOM 3442 C C . ILE A 1 423 ? -33.222 -2.784 38.747 1.00 95.62 423 ILE A C 1
ATOM 3444 O O . ILE A 1 423 ? -33.716 -3.518 37.890 1.00 95.62 423 ILE A O 1
ATOM 3448 N N . ASP A 1 424 ? -33.438 -1.468 38.763 1.00 95.69 424 ASP A N 1
ATOM 3449 C CA . ASP A 1 424 ? -34.299 -0.790 37.794 1.00 95.69 424 ASP A CA 1
ATOM 3450 C C . ASP A 1 424 ? -33.630 -0.649 36.417 1.00 95.69 424 ASP A C 1
ATOM 3452 O O . ASP A 1 424 ? -34.303 -0.874 35.409 1.00 95.69 424 ASP A O 1
ATOM 3456 N N . ASP A 1 425 ? -32.310 -0.416 36.362 1.00 96.19 425 ASP A N 1
ATOM 3457 C CA . ASP A 1 425 ? -31.523 -0.464 35.119 1.00 96.19 425 ASP A CA 1
ATOM 3458 C C . ASP A 1 425 ? -31.661 -1.855 34.469 1.00 96.19 425 ASP A C 1
ATOM 3460 O O . ASP A 1 425 ? -32.088 -1.954 33.315 1.00 96.19 425 ASP A O 1
ATOM 3464 N N . PHE A 1 426 ? -31.440 -2.937 35.232 1.00 96.56 426 PHE A N 1
ATOM 3465 C CA . PHE A 1 426 ? -31.583 -4.325 34.766 1.00 96.56 426 PHE A CA 1
ATOM 3466 C C . PHE A 1 426 ? -33.002 -4.642 34.264 1.00 96.56 426 PHE A C 1
ATOM 3468 O O . PHE A 1 426 ? -33.182 -5.257 33.207 1.00 96.56 426 PHE A O 1
ATOM 3475 N N . VAL A 1 427 ? -34.042 -4.220 34.994 1.00 96.38 427 VAL A N 1
ATOM 3476 C CA . VAL A 1 427 ? -35.444 -4.400 34.568 1.00 96.38 427 VAL A CA 1
ATOM 3477 C C . VAL A 1 427 ? -35.756 -3.578 33.310 1.00 96.38 427 VAL A C 1
ATOM 3479 O O . VAL A 1 427 ? -36.563 -4.016 32.484 1.00 96.38 427 VAL A O 1
ATOM 3482 N N . SER A 1 428 ? -35.113 -2.422 33.121 1.00 96.44 428 SER A N 1
ATOM 3483 C CA . SER A 1 428 ? -35.278 -1.595 31.922 1.00 96.44 428 SER A CA 1
ATOM 3484 C C . SER A 1 428 ? -34.592 -2.199 30.690 1.00 96.44 428 SER A C 1
ATOM 3486 O O . SER A 1 428 ? -35.193 -2.218 29.616 1.00 96.44 428 SER A O 1
ATOM 3488 N N . GLU A 1 429 ? -33.382 -2.744 30.833 1.00 96.31 429 GLU A N 1
ATOM 3489 C CA . GLU A 1 429 ? -32.603 -3.303 29.722 1.00 96.31 429 GLU A CA 1
ATOM 3490 C C . GLU A 1 429 ? -33.119 -4.686 29.307 1.00 96.31 429 GLU A C 1
ATOM 3492 O O . GLU A 1 429 ? -33.370 -4.925 28.126 1.00 96.31 429 GLU A O 1
ATOM 3497 N N . THR A 1 430 ? -33.457 -5.566 30.255 1.00 95.31 430 THR A N 1
ATOM 3498 C CA . THR A 1 430 ? -34.097 -6.857 29.920 1.00 95.31 430 THR A CA 1
ATOM 3499 C C . THR A 1 430 ? -35.470 -6.692 29.251 1.00 95.31 430 THR A C 1
ATOM 3501 O O . THR A 1 430 ? -35.843 -7.493 28.388 1.00 95.31 430 THR A O 1
ATOM 3504 N N . LYS A 1 431 ? -36.200 -5.604 29.553 1.00 95.62 431 LYS A N 1
ATOM 3505 C CA . LYS A 1 431 ? -37.409 -5.214 28.806 1.00 95.62 431 LYS A CA 1
ATOM 3506 C C . LYS A 1 431 ? -37.088 -4.859 27.344 1.00 95.62 431 LYS A C 1
ATOM 3508 O O . LYS A 1 431 ? -37.875 -5.241 26.482 1.00 95.62 431 LYS A O 1
ATOM 3513 N N . LYS A 1 432 ? -35.972 -4.172 27.060 1.00 94.94 432 LYS A N 1
ATOM 3514 C CA . LYS A 1 432 ? -35.536 -3.814 25.691 1.00 94.94 432 LYS A CA 1
ATOM 3515 C C . LYS A 1 432 ? -35.074 -5.043 24.895 1.00 94.94 432 LYS A C 1
ATOM 3517 O O . LYS A 1 432 ? -35.429 -5.167 23.730 1.00 94.94 432 LYS A O 1
ATOM 3522 N N . ILE A 1 433 ? -34.378 -5.991 25.533 1.00 92.50 433 ILE A N 1
ATOM 3523 C CA . ILE A 1 433 ? -33.908 -7.240 24.892 1.00 92.50 433 ILE A CA 1
ATOM 3524 C C . ILE A 1 433 ? -35.079 -8.175 24.499 1.00 92.50 433 ILE A C 1
ATOM 3526 O O . ILE A 1 433 ? -34.948 -8.974 23.568 1.00 92.50 433 ILE A O 1
ATOM 3530 N N . GLY A 1 434 ? -36.253 -8.035 25.135 1.00 82.81 434 GLY A N 1
ATOM 3531 C CA . GLY A 1 434 ? -37.526 -8.510 24.567 1.00 82.81 434 GLY A CA 1
ATOM 3532 C C . GLY A 1 434 ? -38.461 -9.303 25.487 1.00 82.81 434 GLY A C 1
ATOM 3533 O O . GLY A 1 434 ? -39.491 -9.783 25.013 1.00 82.81 434 GLY A O 1
ATOM 3534 N N . LYS A 1 435 ? -38.166 -9.462 26.788 1.00 89.38 435 LYS A N 1
ATOM 3535 C CA . LYS A 1 435 ? -39.115 -10.059 27.757 1.00 89.38 435 LYS A CA 1
ATOM 3536 C C . LYS A 1 435 ? -39.127 -9.288 29.077 1.00 89.38 435 LYS A C 1
ATOM 3538 O O . LYS A 1 435 ? -38.122 -9.189 29.771 1.00 89.38 435 LYS A O 1
ATOM 3543 N N . LYS A 1 436 ? -40.308 -8.808 29.490 1.00 92.38 436 LYS A N 1
ATOM 3544 C CA . LYS A 1 436 ? -40.493 -8.088 30.762 1.00 92.38 436 LYS A CA 1
ATOM 3545 C C . LYS A 1 436 ? -40.303 -9.026 31.966 1.00 92.38 436 LYS A C 1
ATOM 3547 O O . LYS A 1 436 ? -41.197 -9.800 32.345 1.00 92.38 436 LYS A O 1
ATOM 3552 N N . ILE A 1 437 ? -39.141 -8.940 32.607 1.00 96.19 437 ILE A N 1
ATOM 3553 C CA . ILE A 1 437 ? -38.918 -9.505 33.941 1.00 96.19 437 ILE A CA 1
ATOM 3554 C C . ILE A 1 437 ? -39.646 -8.604 34.959 1.00 96.19 437 ILE A C 1
ATOM 3556 O O . ILE A 1 437 ? -39.687 -7.383 34.816 1.00 96.19 437 ILE A O 1
ATOM 3560 N N . LYS A 1 438 ? -40.328 -9.197 35.950 1.00 95.12 438 LYS A N 1
ATOM 3561 C CA . LYS A 1 438 ? -41.021 -8.432 37.006 1.00 95.12 438 LYS A CA 1
ATOM 3562 C C . LYS A 1 438 ? -39.994 -8.102 38.091 1.00 95.12 438 LYS A C 1
ATOM 3564 O O . LYS A 1 438 ? -39.327 -9.032 38.531 1.00 95.12 438 LYS A O 1
ATOM 3569 N N . LYS A 1 439 ? -39.923 -6.850 38.568 1.00 95.75 439 LYS A N 1
ATOM 3570 C CA . LYS A 1 439 ? -38.950 -6.411 39.594 1.00 95.75 439 LYS A CA 1
ATOM 3571 C C . LYS A 1 439 ? -38.885 -7.366 40.799 1.00 95.75 439 LYS A C 1
ATOM 3573 O O . LYS A 1 439 ? -37.807 -7.851 41.108 1.00 95.75 439 LYS A O 1
ATOM 3578 N N . LYS A 1 440 ? -40.043 -7.811 41.308 1.00 94.31 440 LYS A N 1
ATOM 3579 C CA . LYS A 1 440 ? -40.168 -8.834 42.372 1.00 94.31 440 LYS A CA 1
ATOM 3580 C C . LYS A 1 440 ? -39.404 -10.148 42.139 1.00 94.31 440 LYS A C 1
ATOM 3582 O O . LYS A 1 440 ? -38.981 -10.765 43.104 1.00 94.31 440 LYS A O 1
ATOM 3587 N N . HIS A 1 441 ? -39.224 -10.596 40.892 1.00 94.31 441 HIS A N 1
ATOM 3588 C CA . HIS A 1 441 ? -38.420 -11.792 40.589 1.00 94.31 441 HIS A CA 1
ATOM 3589 C C . HIS A 1 441 ? -36.916 -11.494 40.707 1.00 94.31 441 HIS A C 1
ATOM 3591 O O . HIS A 1 441 ? -36.158 -12.347 41.153 1.00 94.31 441 HIS A O 1
ATOM 3597 N N . VAL A 1 442 ? -36.501 -10.285 40.312 1.00 94.38 442 VAL A N 1
ATOM 3598 C CA . VAL A 1 442 ? -35.115 -9.804 40.419 1.00 94.38 442 VAL A CA 1
ATOM 3599 C C . VAL A 1 442 ? -34.763 -9.568 41.886 1.00 94.38 442 VAL A C 1
ATOM 3601 O O . VAL A 1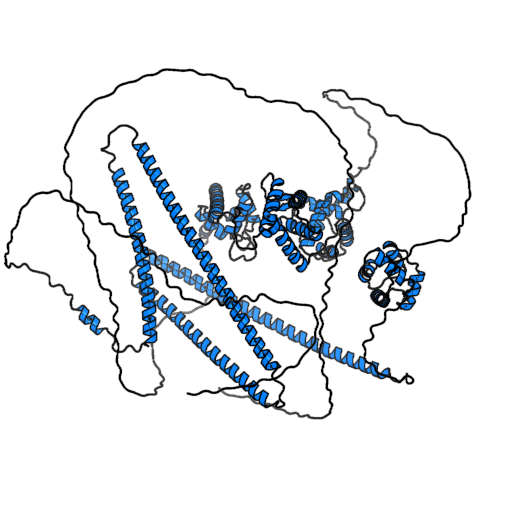 442 ? -33.759 -10.073 42.359 1.00 94.38 442 VAL A O 1
ATOM 3604 N N . GLU A 1 443 ? -35.642 -8.892 42.631 1.00 93.62 443 GLU A N 1
ATOM 3605 C CA . GLU A 1 443 ? -35.545 -8.673 44.083 1.00 93.62 443 GLU A CA 1
ATOM 3606 C C . GLU A 1 443 ? -35.498 -9.991 44.873 1.00 93.62 443 GLU A C 1
ATOM 3608 O O . GLU A 1 443 ? -34.809 -10.069 45.887 1.00 93.62 443 GLU A O 1
ATOM 3613 N N . GLN A 1 444 ? -36.201 -11.036 44.415 1.00 91.88 444 GLN A N 1
ATOM 3614 C CA . GLN A 1 444 ? -36.139 -12.362 45.031 1.00 91.88 444 GLN A CA 1
ATOM 3615 C C . GLN A 1 444 ? -34.784 -13.043 44.785 1.00 91.88 444 GLN A C 1
ATOM 3617 O O . GLN A 1 444 ? -34.158 -13.467 45.749 1.00 91.88 444 GLN A O 1
ATOM 3622 N N . ALA A 1 445 ? -34.304 -13.092 43.538 1.00 87.00 445 ALA A N 1
ATOM 3623 C CA . ALA A 1 445 ? -32.997 -13.678 43.216 1.00 87.00 445 ALA A CA 1
ATOM 3624 C C . ALA A 1 445 ? -31.822 -12.868 43.801 1.00 87.00 445 ALA A C 1
ATOM 3626 O O . ALA A 1 445 ? -30.803 -13.428 44.185 1.00 87.00 445 ALA A O 1
ATOM 3627 N N . LEU A 1 446 ? -31.967 -11.547 43.942 1.00 87.62 446 LEU A N 1
ATOM 3628 C CA . LEU A 1 446 ? -30.972 -10.691 44.591 1.00 87.62 446 LEU A CA 1
ATOM 3629 C C . LEU A 1 446 ? -30.695 -11.109 46.040 1.00 87.62 446 LEU A C 1
ATOM 3631 O O . LEU A 1 446 ? -29.546 -11.033 46.451 1.00 87.62 446 LEU A O 1
ATOM 3635 N N . LYS A 1 447 ? -31.685 -11.628 46.782 1.00 87.50 447 LYS A N 1
ATOM 3636 C CA . LYS A 1 447 ? -31.470 -12.168 48.141 1.00 87.50 447 LYS A CA 1
ATOM 3637 C C . LYS A 1 447 ? -30.595 -13.427 48.182 1.00 87.50 447 LYS A C 1
ATOM 3639 O O . LYS A 1 447 ? -30.110 -13.778 49.249 1.00 87.50 447 LYS A O 1
ATOM 3644 N N . GLU A 1 448 ? -30.422 -14.103 47.047 1.00 84.50 448 GLU A N 1
ATOM 3645 C CA . GLU A 1 448 ? -29.614 -15.321 46.898 1.00 84.50 448 GLU A CA 1
ATOM 3646 C C . GLU A 1 448 ? -28.205 -15.008 46.341 1.00 84.50 448 GLU A C 1
ATOM 3648 O O . GLU A 1 448 ? -27.307 -15.837 46.453 1.00 84.50 448 GLU A O 1
ATOM 3653 N N . ILE A 1 449 ? -28.005 -13.825 45.733 1.00 84.06 449 ILE A N 1
ATOM 3654 C CA . ILE A 1 449 ? -26.839 -13.509 44.877 1.00 84.06 449 ILE A CA 1
ATOM 3655 C C . ILE A 1 449 ? -26.108 -12.210 45.301 1.00 84.06 449 ILE A C 1
ATOM 3657 O O . ILE A 1 449 ? -24.929 -12.036 44.990 1.00 84.06 449 ILE A O 1
ATOM 3661 N N . SER A 1 450 ? -26.766 -11.270 45.992 1.00 79.81 450 SER A N 1
ATOM 3662 C CA . SER A 1 450 ? -26.284 -9.892 46.194 1.00 79.81 450 SER A CA 1
ATOM 3663 C C . SER A 1 450 ? -26.493 -9.352 47.605 1.00 79.81 450 SER A C 1
ATOM 3665 O O . SER A 1 450 ? -27.566 -9.445 48.194 1.00 79.81 450 SER A O 1
ATOM 3667 N N . ASP A 1 451 ? -25.465 -8.663 48.087 1.00 69.00 451 ASP A N 1
ATOM 3668 C CA . ASP A 1 451 ? -25.374 -8.168 49.455 1.00 69.00 451 ASP A CA 1
ATOM 3669 C C . ASP A 1 451 ? -25.979 -6.758 49.636 1.00 69.00 451 ASP A C 1
ATOM 3671 O O . ASP A 1 451 ? -26.298 -6.361 50.756 1.00 69.00 451 ASP A O 1
ATOM 3675 N N . LYS A 1 452 ? -26.096 -5.958 48.557 1.00 78.62 452 LYS A N 1
ATOM 3676 C CA . LYS A 1 452 ? -26.382 -4.500 48.628 1.00 78.62 452 LYS A CA 1
ATOM 3677 C C . LYS A 1 452 ? -27.246 -3.946 47.480 1.00 78.62 452 LYS A C 1
ATOM 3679 O O . LYS A 1 452 ? -27.058 -2.814 47.045 1.00 78.62 452 LYS A O 1
ATOM 3684 N N . GLY A 1 453 ? -28.183 -4.736 46.952 1.00 87.50 453 GLY A N 1
ATOM 3685 C CA . GLY A 1 453 ? -29.187 -4.267 45.978 1.00 87.50 453 GLY A CA 1
ATOM 3686 C C . GLY A 1 453 ? -28.689 -4.023 44.543 1.00 87.50 453 GLY A C 1
ATOM 3687 O O . GLY A 1 453 ? -29.501 -3.726 43.671 1.00 87.50 453 GLY A O 1
ATOM 3688 N N . LYS A 1 454 ? -27.391 -4.204 44.272 1.00 93.56 454 LYS A N 1
ATOM 3689 C CA . LYS A 1 454 ? -26.804 -4.225 42.922 1.00 93.56 454 LYS A CA 1
ATOM 3690 C C . LYS A 1 454 ? -26.559 -5.662 42.473 1.00 93.56 454 LYS A C 1
ATOM 3692 O O . LYS A 1 454 ? -26.039 -6.471 43.241 1.00 93.56 454 LYS A O 1
ATOM 3697 N N . ILE A 1 455 ? -26.913 -5.997 41.237 1.00 94.25 455 ILE A N 1
ATOM 3698 C CA . ILE A 1 455 ? -26.646 -7.317 40.657 1.00 94.25 455 ILE A CA 1
ATOM 3699 C C . ILE A 1 455 ? -25.178 -7.342 40.233 1.00 94.25 455 ILE A C 1
ATOM 3701 O O . ILE A 1 455 ? -24.813 -6.643 39.293 1.00 94.25 455 ILE A O 1
ATOM 3705 N N . HIS A 1 456 ? -24.342 -8.135 40.906 1.00 95.12 456 HIS A N 1
ATOM 3706 C CA . HIS A 1 456 ? -22.994 -8.444 40.420 1.00 95.12 456 HIS A CA 1
ATOM 3707 C C . HIS A 1 456 ? -23.093 -9.436 39.264 1.00 95.12 456 HIS A C 1
ATOM 3709 O O . HIS A 1 456 ? -23.647 -10.525 39.421 1.00 95.12 456 HIS A O 1
ATOM 3715 N N . LEU A 1 457 ? -22.549 -9.074 38.109 1.00 95.38 457 LEU A N 1
ATOM 3716 C CA . LEU A 1 457 ? -22.777 -9.814 36.872 1.00 95.38 457 LEU A CA 1
ATOM 3717 C C . LEU A 1 457 ? -21.938 -11.092 36.770 1.00 95.38 457 LEU A C 1
ATOM 3719 O O . LEU A 1 457 ? -22.471 -12.130 36.390 1.00 95.38 457 LEU A O 1
ATOM 3723 N N . GLY A 1 458 ? -20.695 -11.079 37.261 1.00 95.00 458 GLY A N 1
ATOM 3724 C CA . GLY A 1 458 ? -19.913 -12.310 37.440 1.00 95.00 458 GLY A CA 1
ATOM 3725 C C . GLY A 1 458 ? -20.594 -13.311 38.387 1.00 95.00 458 GLY A C 1
ATOM 3726 O O . GLY A 1 458 ? -20.657 -14.500 38.084 1.00 95.00 458 GLY A O 1
ATOM 3727 N N . LYS A 1 459 ? -21.211 -12.829 39.483 1.00 94.88 459 LYS A N 1
ATOM 3728 C CA . LYS A 1 459 ? -22.038 -13.681 40.360 1.00 94.88 459 LYS A CA 1
ATOM 3729 C C . LYS A 1 459 ? -23.282 -14.206 39.622 1.00 94.88 459 LYS A C 1
ATOM 3731 O O . LYS A 1 459 ? -23.670 -15.343 39.855 1.00 94.88 459 LYS A O 1
ATOM 3736 N N . LEU A 1 460 ? -23.904 -13.418 38.736 1.00 95.56 460 LEU A N 1
ATOM 3737 C CA . LEU A 1 460 ? -25.066 -13.846 37.942 1.00 95.56 460 LEU A CA 1
ATOM 3738 C C . LEU A 1 460 ? -24.718 -14.953 36.932 1.00 95.56 460 LEU A C 1
ATOM 3740 O O . LEU A 1 460 ? -25.494 -15.897 36.813 1.00 95.56 460 LEU A O 1
ATOM 3744 N N . ILE A 1 461 ? -23.573 -14.856 36.246 1.00 96.25 461 ILE A N 1
ATOM 3745 C CA . ILE A 1 461 ? -23.077 -15.888 35.317 1.00 96.25 461 ILE A CA 1
ATOM 3746 C C . ILE A 1 461 ? -22.834 -17.195 36.082 1.00 96.25 461 ILE A C 1
ATOM 3748 O O . ILE A 1 461 ? -23.492 -18.197 35.805 1.00 96.25 461 ILE A O 1
ATOM 3752 N N . GLN A 1 462 ? -22.023 -17.153 37.145 1.00 94.31 462 GLN A N 1
ATOM 3753 C CA . GLN A 1 462 ? -21.768 -18.317 38.004 1.00 94.31 462 GLN A CA 1
ATOM 3754 C C . GLN A 1 462 ? -23.068 -18.914 38.567 1.00 94.31 462 GLN A C 1
ATOM 3756 O O . GLN A 1 462 ? -23.247 -20.131 38.605 1.00 94.31 462 GLN A O 1
ATOM 3761 N N . TYR A 1 463 ? -24.017 -18.079 38.999 1.00 94.12 463 TYR A N 1
ATOM 3762 C CA . TYR A 1 463 ? -25.297 -18.554 39.526 1.00 94.12 463 TYR A CA 1
ATOM 3763 C C . TYR A 1 463 ? -26.217 -19.139 38.441 1.00 94.12 463 TYR A C 1
ATOM 3765 O O . TYR A 1 463 ? -27.063 -19.966 38.758 1.00 94.12 463 TYR A O 1
ATOM 3773 N N . TYR A 1 464 ? -26.053 -18.761 37.170 1.00 96.06 464 TYR A N 1
ATOM 3774 C CA . TYR A 1 464 ? -26.760 -19.357 36.034 1.00 96.06 464 TYR A CA 1
ATOM 3775 C C . TYR A 1 464 ? -26.191 -20.742 35.674 1.00 96.06 464 TYR A C 1
ATOM 3777 O O . TYR A 1 464 ? -26.953 -21.696 35.525 1.00 96.06 464 TYR A O 1
ATOM 3785 N N . GLU A 1 465 ? -24.864 -20.875 35.600 1.00 95.81 465 GLU A N 1
ATOM 3786 C CA . GLU A 1 465 ? -24.153 -22.111 35.215 1.00 95.81 465 GLU A CA 1
ATOM 3787 C C . GLU A 1 465 ? -24.391 -23.294 36.166 1.00 95.81 465 GLU A C 1
ATOM 3789 O O . GLU A 1 465 ? -24.376 -24.455 35.744 1.00 95.81 465 GLU A O 1
ATOM 3794 N N . ASN A 1 466 ? -24.637 -22.999 37.447 1.00 94.88 466 ASN A N 1
ATOM 3795 C CA . ASN A 1 466 ? -24.920 -23.991 38.485 1.00 94.88 466 ASN A CA 1
ATOM 3796 C C . ASN A 1 466 ? -26.280 -24.705 38.321 1.00 94.88 466 ASN A C 1
ATOM 3798 O O . ASN A 1 466 ? -26.544 -25.649 39.067 1.00 94.88 466 ASN A O 1
ATOM 3802 N N . TYR A 1 467 ? -27.140 -24.296 37.379 1.00 95.19 467 TYR A N 1
ATOM 3803 C CA . TYR A 1 467 ? -28.447 -24.918 37.136 1.00 95.19 467 TYR A CA 1
ATOM 3804 C C . TYR A 1 467 ? -28.527 -25.667 35.804 1.00 95.19 467 TYR A C 1
ATOM 3806 O O . TYR A 1 467 ? -27.871 -25.336 34.816 1.00 95.19 467 TYR A O 1
ATOM 3814 N N . GLU A 1 468 ? -29.392 -26.678 35.780 1.00 92.94 468 GLU A N 1
ATOM 3815 C CA . GLU A 1 468 ? -29.779 -27.406 34.573 1.00 92.94 468 GLU A CA 1
ATOM 3816 C C . GLU A 1 468 ? -31.120 -26.864 34.055 1.00 92.94 468 GLU A C 1
ATOM 3818 O O . GLU A 1 468 ? -32.078 -26.696 34.821 1.00 92.94 468 GLU A O 1
ATOM 3823 N N . PHE A 1 469 ? -31.187 -26.559 32.758 1.00 94.31 469 PHE A N 1
ATOM 3824 C CA . PHE A 1 469 ? -32.385 -26.051 32.093 1.00 94.31 469 PHE A CA 1
ATOM 3825 C C . PHE A 1 469 ? -32.921 -27.126 31.144 1.00 94.31 469 PHE A C 1
ATOM 3827 O O . PHE A 1 469 ? -32.190 -27.629 30.301 1.00 94.31 469 PHE A O 1
ATOM 3834 N N . GLU A 1 470 ? -34.192 -27.492 31.305 1.00 87.31 470 GLU A N 1
ATOM 3835 C CA . GLU A 1 470 ? -34.878 -28.432 30.413 1.00 87.31 470 GLU A CA 1
ATOM 3836 C C . GLU A 1 470 ? -35.337 -27.696 29.145 1.00 87.31 470 GLU A C 1
ATOM 3838 O O . GLU A 1 470 ? -36.247 -26.862 29.218 1.00 87.31 470 GLU A O 1
ATOM 3843 N N . ASP A 1 471 ? -34.754 -28.026 27.991 1.00 72.81 471 ASP A N 1
ATOM 3844 C CA . ASP A 1 471 ? -35.199 -27.539 26.680 1.00 72.81 471 ASP A CA 1
ATOM 3845 C C . ASP A 1 471 ? -36.537 -28.184 26.280 1.00 72.81 471 ASP A C 1
ATOM 3847 O O . ASP A 1 471 ? -36.604 -29.163 25.536 1.00 72.81 471 ASP A O 1
ATOM 3851 N N . LYS A 1 472 ? -37.645 -27.622 26.782 1.00 59.69 472 LYS A N 1
ATOM 3852 C CA . LYS A 1 472 ? -39.025 -28.100 26.539 1.00 59.69 472 LYS A CA 1
ATOM 3853 C C . LYS A 1 472 ? -39.561 -27.809 25.124 1.00 59.69 472 LYS A C 1
ATOM 3855 O O . LYS A 1 472 ? -40.737 -27.500 24.965 1.00 59.69 472 LYS A O 1
ATOM 3860 N N . ASN A 1 473 ? -38.707 -27.912 24.108 1.00 47.88 473 ASN A N 1
ATOM 3861 C CA . ASN A 1 473 ? -39.066 -27.796 22.691 1.00 47.88 473 ASN A CA 1
ATOM 3862 C C . ASN A 1 473 ? -39.217 -29.170 22.001 1.00 47.88 473 ASN A C 1
ATOM 3864 O O . ASN A 1 473 ? -39.213 -29.246 20.777 1.00 47.88 473 ASN A O 1
ATOM 3868 N N . SER A 1 474 ? -39.367 -30.255 22.769 1.00 38.97 474 SER A N 1
ATOM 3869 C CA . SER A 1 474 ? -39.720 -31.583 22.253 1.00 38.97 474 SER A CA 1
ATOM 3870 C C . SER A 1 474 ? -40.918 -32.181 23.013 1.00 38.97 474 SER A C 1
ATOM 3872 O O . SER A 1 474 ? -40.962 -32.155 24.242 1.00 38.97 474 SER A O 1
ATOM 3874 N N . SER A 1 475 ? -41.859 -32.756 22.249 1.00 34.22 475 SER A N 1
ATOM 3875 C CA . SER A 1 475 ? -43.102 -33.458 22.649 1.00 34.22 475 SER A CA 1
ATOM 3876 C C . SER A 1 475 ? -44.315 -32.640 23.162 1.00 34.22 475 SER A C 1
ATOM 3878 O O . SER A 1 475 ? -44.171 -31.687 23.918 1.00 34.22 475 SER A O 1
ATOM 3880 N N . SER A 1 476 ? -45.511 -33.111 22.753 1.00 30.36 476 SER A N 1
ATOM 3881 C CA . SER A 1 476 ? -46.902 -32.697 23.075 1.00 30.36 476 SER A CA 1
ATOM 3882 C C . SER A 1 476 ? -47.303 -31.232 22.796 1.00 30.36 476 SER A C 1
ATOM 3884 O O . SER A 1 476 ? -46.649 -30.306 23.254 1.00 30.36 476 SER A O 1
ATOM 3886 N N . SER A 1 477 ? -48.352 -30.890 22.035 1.00 34.41 477 SER A N 1
ATOM 3887 C CA . SER A 1 477 ? -49.590 -31.570 21.580 1.00 34.41 477 SER A CA 1
ATOM 3888 C C . SER A 1 477 ? -50.723 -31.735 22.616 1.00 34.41 477 SER A C 1
ATOM 3890 O O . SER A 1 477 ? -50.474 -32.146 23.745 1.00 34.41 477 SER A O 1
ATOM 3892 N N . SER A 1 478 ? -51.938 -31.452 22.117 1.00 33.88 478 SER A N 1
ATOM 3893 C CA . SER A 1 478 ? -53.323 -31.571 22.631 1.00 33.88 478 SER A CA 1
ATOM 3894 C C . SER A 1 478 ? -53.873 -30.673 23.771 1.00 33.88 478 SER A C 1
ATOM 3896 O O . SER A 1 478 ? -53.300 -30.542 24.846 1.00 33.88 478 SER A O 1
ATOM 3898 N N . SER A 1 479 ? -55.092 -30.170 23.496 1.00 34.31 479 SER A N 1
ATOM 3899 C CA . SER A 1 479 ? -56.302 -30.104 24.354 1.00 34.31 479 SER A CA 1
ATOM 3900 C C . SER A 1 479 ? -56.373 -29.244 25.641 1.00 34.31 479 SER A C 1
ATOM 3902 O O . SER A 1 479 ? -55.951 -29.678 26.709 1.00 34.31 479 SER A O 1
ATOM 3904 N N . ASP A 1 480 ? -57.110 -28.129 25.498 1.00 34.19 480 ASP A N 1
ATOM 3905 C CA . ASP A 1 480 ? -58.357 -27.775 26.227 1.00 34.19 480 ASP A CA 1
ATOM 3906 C C . ASP A 1 480 ? -58.391 -27.054 27.605 1.00 34.19 480 ASP A C 1
ATOM 3908 O O . ASP A 1 480 ? -57.503 -27.170 28.444 1.00 34.19 480 ASP A O 1
ATOM 3912 N N . GLU A 1 481 ? -59.508 -26.311 27.775 1.00 33.31 481 GLU A N 1
ATOM 3913 C CA . GLU A 1 481 ? -60.094 -25.655 28.975 1.00 33.31 481 GLU A CA 1
ATOM 3914 C C . GLU A 1 481 ? -59.316 -24.474 29.648 1.00 33.31 481 GLU A C 1
ATOM 3916 O O . GLU A 1 481 ? -58.100 -24.493 29.797 1.00 33.31 481 GLU A O 1
ATOM 3921 N N . GLU A 1 482 ? -59.932 -23.362 30.102 1.00 36.34 482 GLU A N 1
ATOM 3922 C CA . GLU A 1 482 ? -61.331 -22.892 30.000 1.00 36.34 482 GLU A CA 1
ATOM 3923 C C . GLU A 1 482 ? -61.499 -21.358 30.244 1.00 36.34 482 GLU A C 1
ATOM 3925 O O . GLU A 1 482 ? -60.606 -20.682 30.754 1.00 36.34 482 GLU A O 1
ATOM 3930 N N . VAL A 1 483 ? -62.721 -20.871 29.972 1.00 30.94 483 VAL A N 1
ATOM 3931 C CA . VAL A 1 483 ? -63.463 -19.748 30.603 1.00 30.94 483 VAL A CA 1
ATOM 3932 C C . VAL A 1 483 ? -63.047 -18.267 30.435 1.00 30.94 483 VAL A C 1
ATOM 3934 O O . VAL A 1 483 ? -61.972 -17.772 30.761 1.00 30.94 483 VAL A O 1
ATOM 3937 N N . GLU A 1 484 ? -64.084 -17.539 30.020 1.00 34.88 484 GLU A N 1
ATOM 3938 C CA . GLU A 1 484 ? -64.295 -16.104 29.856 1.00 34.88 484 GLU A CA 1
ATOM 3939 C C . GLU A 1 484 ? -63.984 -15.195 31.072 1.00 34.88 484 GLU A C 1
ATOM 3941 O O . GLU A 1 484 ? -64.130 -15.581 32.234 1.00 34.88 484 GLU A O 1
ATOM 3946 N N . LYS A 1 485 ? -63.870 -13.881 30.799 1.00 32.16 485 LYS A N 1
ATOM 3947 C CA . LYS A 1 485 ? -64.993 -12.977 31.146 1.00 32.16 485 LYS A CA 1
ATOM 3948 C C . LYS A 1 485 ? -65.020 -11.666 30.362 1.00 32.16 485 LYS A C 1
ATOM 3950 O O . LYS A 1 485 ? -64.032 -10.944 30.274 1.00 32.16 485 LYS A O 1
ATOM 3955 N N . GLN A 1 486 ? -66.201 -11.361 29.829 1.00 35.50 486 GLN A N 1
ATOM 3956 C CA . GLN A 1 486 ? -66.524 -10.092 29.182 1.00 35.50 486 GLN A CA 1
ATOM 3957 C C . GLN A 1 486 ? -66.666 -8.963 30.213 1.00 35.50 486 GLN A C 1
ATOM 3959 O O . GLN A 1 486 ? -67.043 -9.199 31.363 1.00 35.50 486 GLN A O 1
ATOM 3964 N N . ASN A 1 487 ? -66.512 -7.716 29.766 1.00 28.58 487 ASN A N 1
ATOM 3965 C CA . ASN A 1 487 ? -67.415 -6.656 30.211 1.00 28.58 487 ASN A CA 1
ATOM 3966 C C . ASN A 1 487 ? -67.513 -5.564 29.142 1.00 28.58 487 ASN A C 1
ATOM 3968 O O . ASN A 1 487 ? -66.499 -5.062 28.664 1.00 28.58 487 ASN A O 1
ATOM 3972 N N . ASN A 1 488 ? -68.740 -5.227 28.761 1.00 35.12 488 ASN A N 1
ATOM 3973 C CA . ASN A 1 488 ? -69.065 -4.330 27.655 1.00 35.12 488 ASN A CA 1
ATOM 3974 C C . ASN A 1 488 ? -69.863 -3.133 28.198 1.00 35.12 488 ASN A C 1
ATOM 3976 O O . ASN A 1 488 ? -70.582 -3.294 29.188 1.00 35.12 488 ASN A O 1
ATOM 3980 N N . LYS A 1 489 ? -69.779 -1.949 27.575 1.00 34.62 489 LYS A N 1
ATOM 3981 C CA . LYS A 1 489 ? -70.765 -0.878 27.815 1.00 34.62 489 LYS A CA 1
ATOM 3982 C C . LYS A 1 489 ? -70.812 0.168 26.707 1.00 34.62 489 LYS A C 1
ATOM 3984 O O . LYS A 1 489 ? -69.779 0.583 26.191 1.00 34.62 489 LYS A O 1
ATOM 3989 N N . GLU A 1 490 ? -72.030 0.578 26.358 1.00 36.38 490 GLU A N 1
ATOM 3990 C CA . GLU A 1 490 ? -72.310 1.429 25.198 1.00 36.38 490 GLU A CA 1
ATOM 3991 C C . GLU A 1 490 ? -71.985 2.920 25.477 1.00 36.38 490 GLU A C 1
ATOM 3993 O O . GLU A 1 490 ? -71.894 3.347 26.630 1.00 36.38 490 GLU A O 1
ATOM 3998 N N . ASN A 1 491 ? -71.861 3.788 24.464 1.00 30.56 491 ASN A N 1
ATOM 3999 C CA . ASN A 1 491 ? -73.061 4.375 23.851 1.00 30.56 491 ASN A CA 1
ATOM 4000 C C . ASN A 1 491 ? -72.895 4.987 22.447 1.00 30.56 491 ASN A C 1
ATOM 4002 O O . ASN A 1 491 ? -71.800 5.261 21.969 1.00 30.56 491 ASN A O 1
ATOM 4006 N N . GLN A 1 492 ? -74.047 5.201 21.806 1.00 36.75 492 GLN A N 1
ATOM 4007 C CA . GLN A 1 492 ? -74.225 5.692 20.436 1.00 36.75 492 GLN A CA 1
ATOM 4008 C C . GLN A 1 492 ? -74.230 7.232 20.341 1.00 36.75 492 GLN A C 1
ATOM 4010 O O . GLN A 1 492 ? -74.722 7.883 21.264 1.00 36.75 492 GLN A O 1
ATOM 4015 N N . LYS A 1 493 ? -73.883 7.790 19.163 1.00 33.56 493 LYS A N 1
ATOM 4016 C CA . LYS A 1 493 ? -74.831 8.487 18.243 1.00 33.56 493 LYS A CA 1
ATOM 4017 C C . LYS A 1 493 ? -74.140 9.245 17.088 1.00 33.56 493 LYS A C 1
ATOM 4019 O O . LYS A 1 493 ? -73.212 9.987 17.351 1.00 33.56 493 LYS A O 1
ATOM 4024 N N . GLN A 1 494 ? -74.711 9.097 15.877 1.00 34.50 494 GLN A N 1
ATOM 4025 C CA . GLN A 1 494 ? -75.044 10.124 14.847 1.00 34.50 494 GLN A CA 1
ATOM 4026 C C . GLN A 1 494 ? -73.982 11.167 14.393 1.00 34.50 494 GLN A C 1
ATOM 4028 O O . GLN A 1 494 ? -73.223 11.674 15.199 1.00 34.50 494 GLN A O 1
ATOM 4033 N N . ALA A 1 495 ? -73.954 11.674 13.149 1.00 31.36 495 ALA A N 1
ATOM 4034 C CA . ALA A 1 495 ? -74.540 11.304 11.843 1.00 31.36 495 ALA A CA 1
ATOM 4035 C C . ALA A 1 495 ? -73.961 12.253 10.747 1.00 31.36 495 ALA A C 1
ATOM 4037 O O . ALA A 1 495 ? -73.314 13.233 11.102 1.00 31.36 495 ALA A O 1
ATOM 4038 N N . ASN A 1 496 ? -74.304 12.023 9.464 1.00 33.03 496 ASN A N 1
ATOM 4039 C CA . ASN A 1 496 ? -74.061 12.887 8.278 1.00 33.03 496 ASN A CA 1
ATOM 4040 C C . ASN A 1 496 ? -72.584 13.054 7.845 1.00 33.03 496 ASN A C 1
ATOM 4042 O O . ASN A 1 496 ? -71.728 13.294 8.680 1.00 33.03 496 ASN A O 1
ATOM 4046 N N . GLN A 1 497 ? -72.170 13.106 6.576 1.00 37.62 497 GLN A N 1
ATOM 4047 C CA . GLN A 1 497 ? -72.634 12.777 5.208 1.00 37.62 497 GLN A CA 1
ATOM 4048 C C . GLN A 1 497 ? -71.496 13.303 4.262 1.00 37.62 497 GLN A C 1
ATOM 4050 O O . GLN A 1 497 ? -70.593 13.983 4.758 1.00 37.62 497 GLN A O 1
ATOM 4055 N N . PRO A 1 498 ? -71.447 12.968 2.955 1.00 52.50 498 PRO A N 1
ATOM 4056 C CA . PRO A 1 498 ? -70.185 12.934 2.189 1.00 52.50 498 PRO A CA 1
ATOM 4057 C C . PRO A 1 498 ? -70.046 14.005 1.084 1.00 52.50 498 PRO A C 1
ATOM 4059 O O . PRO A 1 498 ? -71.017 14.680 0.759 1.00 52.50 498 PRO A O 1
ATOM 4062 N N . PHE A 1 499 ? -68.876 14.059 0.426 1.00 33.22 499 PHE A N 1
ATOM 4063 C CA . PHE A 1 499 ? -68.707 14.539 -0.962 1.00 33.22 499 PHE A CA 1
ATOM 4064 C C . PHE A 1 499 ? -67.652 13.686 -1.726 1.00 33.22 499 PHE A C 1
ATOM 4066 O O . PHE A 1 499 ? -66.839 13.052 -1.049 1.00 33.22 499 PHE A O 1
ATOM 4073 N N . PRO A 1 500 ? -67.679 13.611 -3.081 1.00 46.84 500 PRO A N 1
ATOM 4074 C CA . PRO A 1 500 ? -66.991 12.570 -3.860 1.00 46.84 500 PRO A CA 1
ATOM 4075 C C . PRO A 1 500 ? -65.960 13.111 -4.886 1.00 46.84 500 PRO A C 1
ATOM 4077 O O . PRO A 1 500 ? -65.523 14.259 -4.812 1.00 46.84 500 PRO A O 1
ATOM 4080 N N . ASP A 1 501 ? -65.590 12.260 -5.846 1.00 36.19 501 ASP A N 1
ATOM 4081 C CA . ASP A 1 501 ? -64.569 12.441 -6.888 1.00 36.19 501 ASP A CA 1
ATOM 4082 C C . ASP A 1 501 ? -64.839 13.568 -7.905 1.00 36.19 501 ASP A C 1
ATOM 4084 O O . ASP A 1 501 ? -65.990 13.830 -8.265 1.00 36.19 501 ASP A O 1
ATOM 4088 N N . LYS A 1 502 ? -63.753 14.130 -8.467 1.00 35.56 502 LYS A N 1
ATOM 4089 C CA . LYS A 1 502 ? -63.394 14.079 -9.911 1.00 35.56 502 LYS A CA 1
ATOM 4090 C C . LYS A 1 502 ? -62.255 15.047 -10.266 1.00 35.56 502 LYS A C 1
ATOM 4092 O O . LYS A 1 502 ? -62.242 16.182 -9.798 1.00 35.56 502 LYS A O 1
ATOM 4097 N N . ILE A 1 503 ? -61.358 14.623 -11.161 1.00 33.88 503 ILE A N 1
ATOM 4098 C CA . ILE A 1 503 ? -60.414 15.484 -11.895 1.00 33.88 503 ILE A CA 1
ATOM 4099 C C . ILE A 1 503 ? -60.327 14.951 -13.330 1.00 33.88 503 ILE A C 1
ATOM 4101 O O . ILE A 1 503 ? -60.045 13.770 -13.515 1.00 33.88 503 ILE A O 1
ATOM 4105 N N . ASP A 1 504 ? -60.538 15.819 -14.321 1.00 31.77 504 ASP A N 1
ATOM 4106 C CA . ASP A 1 504 ? -60.419 15.516 -15.751 1.00 31.77 504 ASP A CA 1
ATOM 4107 C C . ASP A 1 504 ? -59.432 16.499 -16.423 1.00 31.77 504 ASP A C 1
ATOM 4109 O O . ASP A 1 504 ? -59.502 17.703 -16.193 1.00 31.77 504 ASP A O 1
ATOM 4113 N N . ILE A 1 505 ? -58.518 15.942 -17.229 1.00 36.31 505 ILE A N 1
ATOM 4114 C CA . ILE A 1 505 ? -58.084 16.376 -18.578 1.00 36.31 505 ILE A CA 1
ATOM 4115 C C . ILE A 1 505 ? -57.903 17.892 -18.863 1.00 36.31 505 ILE A C 1
ATOM 4117 O O . ILE A 1 505 ? -58.885 18.617 -18.953 1.00 36.31 505 ILE A O 1
ATOM 4121 N N . GLU A 1 506 ? -56.681 18.316 -19.246 1.00 32.72 506 GLU A N 1
ATOM 4122 C CA . GLU A 1 506 ? -56.434 18.969 -20.560 1.00 32.72 506 GLU A CA 1
ATOM 4123 C C . GLU A 1 506 ? -54.937 19.048 -20.961 1.00 32.72 506 GLU A C 1
ATOM 4125 O O . GLU A 1 506 ? -54.044 18.746 -20.170 1.00 32.72 506 GLU A O 1
ATOM 4130 N N . VAL A 1 507 ? -54.672 19.376 -22.237 1.00 34.88 507 VAL A N 1
ATOM 4131 C CA . VAL A 1 507 ? -53.397 19.180 -22.972 1.00 34.88 507 VAL A CA 1
ATOM 4132 C C . VAL A 1 507 ? -52.818 20.534 -23.454 1.00 34.88 507 VAL A C 1
ATOM 4134 O O . VAL A 1 507 ? -53.594 21.424 -23.801 1.00 34.88 507 VAL A O 1
ATOM 4137 N N . PRO A 1 508 ? -51.481 20.747 -23.489 1.00 49.28 508 PRO A N 1
ATOM 4138 C CA . PRO A 1 508 ? -50.884 22.072 -23.719 1.00 49.28 508 PRO A CA 1
ATOM 4139 C C . PRO A 1 508 ? -50.674 22.452 -25.199 1.00 49.28 508 PRO A C 1
ATOM 4141 O O . PRO A 1 508 ? -50.470 21.590 -26.053 1.00 49.28 508 PRO A O 1
ATOM 4144 N N . ALA A 1 509 ? -50.589 23.762 -25.487 1.00 31.95 509 ALA A N 1
ATOM 4145 C CA . ALA A 1 509 ? -50.198 24.278 -26.805 1.00 31.95 509 ALA A CA 1
ATOM 4146 C C . ALA A 1 509 ? -49.390 25.603 -26.775 1.00 31.95 509 ALA A C 1
ATOM 4148 O O . ALA A 1 509 ? -49.895 26.652 -26.395 1.00 31.95 509 ALA A O 1
ATOM 4149 N N . ALA A 1 510 ? -48.162 25.522 -27.305 1.00 35.53 510 ALA A N 1
ATOM 4150 C CA . ALA A 1 510 ? -47.481 26.490 -28.184 1.00 35.53 510 ALA A CA 1
ATOM 4151 C C . ALA A 1 510 ? -47.099 27.944 -27.756 1.00 35.53 510 ALA A C 1
ATOM 4153 O O . ALA A 1 510 ? -47.927 28.810 -27.508 1.00 35.53 510 ALA A O 1
ATOM 4154 N N . SER A 1 511 ? -45.808 28.233 -28.003 1.00 33.88 511 SER A N 1
ATOM 4155 C CA . SER A 1 511 ? -45.271 29.420 -28.714 1.00 33.88 511 SER A CA 1
ATOM 4156 C C . SER A 1 511 ? -44.801 30.710 -28.000 1.00 33.88 511 SER A C 1
ATOM 4158 O O . SER A 1 511 ? -45.554 31.650 -27.794 1.00 33.88 511 SER A O 1
ATOM 4160 N N . GLN A 1 512 ? -43.461 30.815 -27.959 1.00 35.06 512 GLN A N 1
ATOM 4161 C CA . GLN A 1 512 ? -42.628 31.887 -28.558 1.00 35.06 512 GLN A CA 1
ATOM 4162 C C . GLN A 1 512 ? -42.455 33.286 -27.908 1.00 35.06 512 GLN A C 1
ATOM 4164 O O . GLN A 1 512 ? -43.374 33.930 -27.425 1.00 35.06 512 GLN A O 1
ATOM 4169 N N . ALA A 1 513 ? -41.229 33.785 -28.139 1.00 34.16 513 ALA A N 1
ATOM 4170 C CA . ALA A 1 513 ? -40.788 35.182 -28.260 1.00 34.16 513 ALA A CA 1
ATOM 4171 C C . ALA A 1 513 ? -40.627 36.072 -27.004 1.00 34.16 513 ALA A C 1
ATOM 4173 O O . ALA A 1 513 ? -41.474 36.193 -26.129 1.00 34.16 513 ALA A O 1
ATOM 4174 N N . ALA A 1 514 ? -39.506 36.798 -27.011 1.00 35.56 514 ALA A N 1
ATOM 4175 C CA . ALA A 1 514 ? -39.174 37.949 -26.168 1.00 35.56 514 ALA A CA 1
ATOM 4176 C C . ALA A 1 514 ? -38.787 39.129 -27.095 1.00 35.56 514 ALA A C 1
ATOM 4178 O O . ALA A 1 514 ? -38.724 38.922 -28.311 1.00 35.56 514 ALA A O 1
ATOM 4179 N N . PRO A 1 515 ? -38.366 40.313 -26.601 1.00 64.19 515 PRO A N 1
ATOM 4180 C CA . PRO A 1 515 ? -38.687 41.038 -25.358 1.00 64.19 515 PRO A CA 1
ATOM 4181 C C . PRO A 1 515 ? -39.438 42.370 -25.680 1.00 64.19 515 PRO A C 1
ATOM 4183 O O . PRO A 1 515 ? -39.577 42.703 -26.859 1.00 64.19 515 PRO A O 1
ATOM 4186 N N . PRO A 1 516 ? -39.872 43.209 -24.700 1.00 45.50 516 PRO A N 1
ATOM 4187 C CA . PRO A 1 516 ? -39.021 44.372 -24.359 1.00 45.50 516 PRO A CA 1
ATOM 4188 C C . PRO A 1 516 ? -39.196 45.042 -22.964 1.00 45.50 516 PRO A C 1
ATOM 4190 O O . PRO A 1 516 ? -40.268 45.092 -22.374 1.00 45.50 516 PRO A O 1
ATOM 4193 N N . LYS A 1 517 ? -38.115 45.709 -22.531 1.00 43.94 517 LYS A N 1
ATOM 4194 C CA . LYS A 1 517 ? -38.026 46.986 -21.773 1.00 43.94 517 LYS A CA 1
ATOM 4195 C C . LYS A 1 517 ? -39.259 47.508 -20.987 1.00 43.94 517 LYS A C 1
ATOM 4197 O O . LYS A 1 517 ? -40.142 48.147 -21.555 1.00 43.94 517 LYS A O 1
ATOM 4202 N N . GLN A 1 518 ? -39.133 47.519 -19.660 1.00 37.34 518 GLN A N 1
ATOM 4203 C CA . GLN A 1 518 ? -39.661 48.561 -18.754 1.00 37.34 518 GLN A CA 1
ATOM 4204 C C . GLN A 1 518 ? -38.426 49.134 -18.021 1.00 37.34 518 GLN A C 1
ATOM 4206 O O . GLN A 1 518 ? -37.559 48.359 -17.631 1.00 37.34 518 GLN A O 1
ATOM 4211 N N . LYS A 1 519 ? -38.102 50.434 -17.970 1.00 37.25 519 LYS A N 1
ATOM 4212 C CA . LYS A 1 519 ? -38.854 51.695 -17.804 1.00 37.25 519 LYS A CA 1
ATOM 4213 C C . LYS A 1 519 ? -39.361 51.883 -16.366 1.00 37.25 519 LYS A C 1
ATOM 4215 O O . LYS A 1 519 ? -40.041 51.024 -15.828 1.00 37.25 519 LYS A O 1
ATOM 4220 N N . GLN A 1 520 ? -38.945 52.992 -15.754 1.00 44.91 520 GLN A N 1
ATOM 4221 C CA . GLN A 1 520 ? -39.091 53.283 -14.325 1.00 44.91 520 GLN A CA 1
ATOM 4222 C C . GLN A 1 520 ? -40.527 53.673 -13.955 1.00 44.91 520 GLN A C 1
ATOM 4224 O O . GLN A 1 520 ? -41.132 54.488 -14.650 1.00 44.91 520 GLN A O 1
ATOM 4229 N N . GLU A 1 521 ? -40.984 53.216 -12.791 1.00 37.34 521 GLU A N 1
ATOM 4230 C CA . GLU A 1 521 ? -42.033 53.865 -11.999 1.00 37.34 521 GLU A CA 1
ATOM 4231 C C . GLU A 1 521 ? -41.621 53.848 -10.512 1.00 37.34 521 GLU A C 1
ATOM 4233 O O . GLU A 1 521 ? -40.684 53.142 -10.132 1.00 37.34 521 GLU A O 1
ATOM 4238 N N . VAL A 1 522 ? -42.200 54.726 -9.686 1.00 44.00 522 VAL A N 1
ATOM 4239 C CA . VAL A 1 522 ? -41.593 55.186 -8.421 1.00 44.00 522 VAL A CA 1
ATOM 4240 C C . VAL A 1 522 ? -42.613 55.243 -7.277 1.00 44.00 522 VAL A C 1
ATOM 4242 O O . VAL A 1 522 ? -43.709 55.758 -7.474 1.00 44.00 522 VAL A O 1
ATOM 4245 N N . LYS A 1 523 ? -42.160 54.862 -6.063 1.00 44.59 523 LYS A N 1
ATOM 4246 C CA . LYS A 1 523 ? -42.857 54.829 -4.744 1.00 44.59 523 LYS A CA 1
ATOM 4247 C C . LYS A 1 523 ? -43.801 53.629 -4.513 1.00 44.59 523 LYS A C 1
ATOM 4249 O O . LYS A 1 523 ? -44.268 53.042 -5.481 1.00 44.59 523 LYS A O 1
ATOM 4254 N N . PRO A 1 524 ? -44.118 53.291 -3.238 1.00 43.03 524 PRO A N 1
ATOM 4255 C CA . PRO A 1 524 ? -43.688 53.932 -1.981 1.00 43.03 524 PRO A CA 1
ATOM 4256 C C . PRO A 1 524 ? -42.737 53.088 -1.106 1.00 43.03 524 PRO A C 1
ATOM 4258 O O . PRO A 1 524 ? -42.641 51.874 -1.244 1.00 43.03 524 PRO A O 1
ATOM 4261 N N . GLN A 1 525 ? -42.072 53.742 -0.146 1.00 52.28 525 GLN A N 1
ATOM 4262 C CA . GLN A 1 525 ? -41.414 53.062 0.980 1.00 52.28 525 GLN A CA 1
ATOM 4263 C C . GLN A 1 525 ? -42.450 52.486 1.958 1.00 52.28 525 GLN A C 1
ATOM 4265 O O . GLN A 1 525 ? -43.451 53.149 2.244 1.00 52.28 525 GLN A O 1
ATOM 4270 N N . PRO A 1 526 ? -42.121 51.356 2.603 1.00 49.78 526 PRO A N 1
ATOM 4271 C CA . PRO A 1 526 ? -42.443 51.205 4.019 1.00 49.78 526 PRO A CA 1
ATOM 4272 C C . PRO A 1 526 ? -41.269 50.663 4.864 1.00 49.78 526 PRO A C 1
ATOM 4274 O O . PRO A 1 526 ? -40.809 49.546 4.671 1.00 49.78 526 PRO A O 1
ATOM 4277 N N . LYS A 1 527 ? -40.863 51.471 5.852 1.00 48.06 527 LYS A N 1
ATOM 4278 C CA . LYS A 1 527 ? -40.476 51.099 7.232 1.00 48.06 527 LYS A CA 1
ATOM 4279 C C . LYS A 1 527 ? -39.729 49.770 7.468 1.00 48.06 527 LYS A C 1
ATOM 4281 O O . LYS A 1 527 ? -40.344 48.712 7.549 1.00 48.06 527 LYS A O 1
ATOM 4286 N N . ASP A 1 528 ? -38.445 49.895 7.803 1.00 56.34 528 ASP A N 1
ATOM 4287 C CA . ASP A 1 528 ? -37.773 49.169 8.898 1.00 56.34 528 ASP A CA 1
ATOM 4288 C C . ASP A 1 528 ? -37.947 47.639 8.979 1.00 56.34 528 ASP A C 1
ATOM 4290 O O . ASP A 1 528 ? -38.008 47.055 10.067 1.00 56.34 528 ASP A O 1
ATOM 4294 N N . SER A 1 529 ? -37.941 46.951 7.836 1.00 55.91 529 SER A N 1
ATOM 4295 C CA . SER A 1 529 ? -37.672 45.514 7.811 1.00 55.91 529 SER A CA 1
ATOM 4296 C C . SER A 1 529 ? -36.240 45.263 8.299 1.00 55.91 529 SER A C 1
ATOM 4298 O O . SER A 1 529 ? -35.279 45.556 7.581 1.00 55.91 529 SER A O 1
ATOM 4300 N N . LYS A 1 530 ? -36.083 44.713 9.512 1.00 67.94 530 LYS A N 1
ATOM 4301 C CA . LYS A 1 530 ? -34.785 44.201 9.985 1.00 67.94 530 LYS A CA 1
ATOM 4302 C C . LYS A 1 530 ? -34.205 43.247 8.928 1.00 67.94 530 LYS A C 1
ATOM 4304 O O . LYS A 1 530 ? -34.981 42.461 8.377 1.00 67.94 530 LYS A O 1
ATOM 4309 N N . PRO A 1 531 ? -32.888 43.276 8.651 1.00 75.69 531 PRO A N 1
ATOM 4310 C CA . PRO A 1 531 ? -32.287 42.336 7.714 1.00 75.69 531 PRO A CA 1
ATOM 4311 C C . PRO A 1 531 ? -32.539 40.910 8.210 1.00 75.69 531 PRO A C 1
ATOM 4313 O O . PRO A 1 531 ? -32.121 40.540 9.307 1.00 75.69 531 PRO A O 1
ATOM 4316 N N . VAL A 1 532 ? -33.269 40.129 7.415 1.00 84.69 532 VAL A N 1
ATOM 4317 C CA . VAL A 1 532 ? -33.483 38.706 7.679 1.00 84.69 532 VAL A CA 1
ATOM 4318 C C . VAL A 1 532 ? -32.165 38.009 7.376 1.00 84.69 532 VAL A C 1
ATOM 4320 O O . VAL A 1 532 ? -31.743 37.980 6.220 1.00 84.69 532 VAL A O 1
ATOM 4323 N N . GLU A 1 533 ? -31.491 37.494 8.406 1.00 86.56 533 GLU A N 1
ATOM 4324 C CA . GLU A 1 533 ? -30.250 36.748 8.200 1.00 86.56 533 GLU A CA 1
ATOM 4325 C C . GLU A 1 533 ? -30.512 35.537 7.289 1.00 86.56 533 GLU A C 1
ATOM 4327 O O . GLU A 1 533 ? -31.486 34.807 7.507 1.00 86.56 533 GLU A O 1
ATOM 4332 N N . PRO A 1 534 ? -29.670 35.302 6.267 1.00 92.06 534 PRO A N 1
ATOM 4333 C CA . PRO A 1 534 ? -29.830 34.150 5.399 1.00 92.06 534 PRO A CA 1
ATOM 4334 C C . PRO A 1 534 ? -29.611 32.866 6.202 1.00 92.06 534 PRO A C 1
ATOM 4336 O O . PRO A 1 534 ? -28.580 32.673 6.856 1.00 92.06 534 PRO A O 1
ATOM 4339 N N . LYS A 1 535 ? -30.600 31.974 6.136 1.00 94.62 535 LYS A N 1
ATOM 4340 C CA . LYS A 1 535 ? -30.493 30.621 6.675 1.00 94.62 535 LYS A CA 1
ATOM 4341 C C . LYS A 1 535 ? -29.756 29.717 5.696 1.00 94.62 535 LYS A C 1
ATOM 4343 O O . LYS A 1 535 ? -29.990 29.776 4.489 1.00 94.62 535 LYS A O 1
ATOM 4348 N N . ILE A 1 536 ? -28.929 28.831 6.229 1.00 95.19 536 ILE A N 1
ATOM 4349 C CA . ILE A 1 536 ? -28.256 27.766 5.493 1.00 95.19 536 ILE A CA 1
ATOM 4350 C C . ILE A 1 536 ? -28.888 26.434 5.914 1.00 95.19 536 ILE A C 1
ATOM 4352 O O . ILE A 1 536 ? -29.108 26.190 7.100 1.00 95.19 536 ILE A O 1
ATOM 4356 N N . LYS A 1 537 ? -29.188 25.572 4.939 1.00 96.06 537 LYS A N 1
ATOM 4357 C CA . LYS A 1 537 ? -29.640 24.193 5.185 1.00 96.06 537 LYS A CA 1
ATOM 4358 C C . LYS A 1 537 ? -28.495 23.376 5.783 1.00 96.06 537 LYS A C 1
ATOM 4360 O O . LYS A 1 537 ? -27.363 23.510 5.306 1.00 96.06 537 LYS A O 1
ATOM 4365 N N . THR A 1 538 ? -28.787 22.538 6.773 1.00 96.44 538 THR A N 1
ATOM 4366 C CA . THR A 1 538 ? -27.799 21.621 7.359 1.00 96.44 538 THR A CA 1
ATOM 4367 C C . THR A 1 538 ? -27.463 20.456 6.431 1.00 96.44 538 THR A C 1
ATOM 4369 O O . THR A 1 538 ? -28.215 20.126 5.507 1.00 96.44 538 THR A O 1
ATOM 4372 N N . VAL A 1 539 ? -26.286 19.869 6.643 1.00 97.44 539 VAL A N 1
ATOM 4373 C CA . VAL A 1 539 ? -25.789 18.723 5.871 1.00 97.44 539 VAL A CA 1
ATOM 4374 C C . VAL A 1 539 ? -26.583 17.468 6.245 1.00 97.44 539 VAL A C 1
ATOM 4376 O O . VAL A 1 539 ? -26.772 17.169 7.424 1.00 97.44 539 VAL A O 1
ATOM 4379 N N . LYS A 1 540 ? -27.054 16.706 5.251 1.00 97.00 540 LYS A N 1
ATOM 4380 C CA . LYS A 1 540 ? -27.778 15.446 5.490 1.00 97.00 540 LYS A CA 1
ATOM 4381 C C . LYS A 1 540 ? -26.816 14.251 5.530 1.00 97.00 540 LYS A C 1
ATOM 4383 O O . LYS A 1 540 ? -25.938 14.197 4.673 1.00 97.00 540 LYS A O 1
ATOM 4388 N N . PRO A 1 541 ? -27.030 13.240 6.399 1.00 97.06 541 PRO A N 1
ATOM 4389 C CA . PRO A 1 541 ? -26.192 12.035 6.452 1.00 97.06 541 PRO A CA 1
ATOM 4390 C C . PRO A 1 541 ? -25.996 11.341 5.097 1.00 97.06 541 PRO A C 1
ATOM 4392 O O . PRO A 1 541 ? -24.894 10.917 4.779 1.00 97.06 541 PRO A O 1
ATOM 4395 N N . ASN A 1 542 ? -27.035 11.298 4.255 1.00 96.94 542 ASN A N 1
ATOM 4396 C CA . ASN A 1 542 ? -26.977 10.711 2.911 1.00 96.94 542 ASN A CA 1
ATOM 4397 C C . ASN A 1 542 ? -25.969 11.403 1.971 1.00 96.94 542 ASN A C 1
ATOM 4399 O O . ASN A 1 542 ? -25.589 10.814 0.973 1.00 96.94 542 ASN A O 1
ATOM 4403 N N . GLN A 1 543 ? -25.568 12.649 2.246 1.00 97.25 543 GLN A N 1
ATOM 4404 C CA . GLN A 1 543 ? -24.551 13.376 1.467 1.00 97.25 543 GLN A CA 1
ATOM 4405 C C . GLN A 1 543 ? -23.118 13.033 1.906 1.00 97.25 543 GLN A C 1
ATOM 4407 O O . GLN A 1 543 ? -22.168 13.546 1.329 1.00 97.25 543 GLN A O 1
ATOM 4412 N N . LEU A 1 544 ? -22.984 12.209 2.948 1.00 97.56 544 LEU A N 1
ATOM 4413 C CA . LEU A 1 544 ? -21.736 11.753 3.555 1.00 97.56 544 LEU A CA 1
ATOM 4414 C C . LEU A 1 544 ? -21.653 10.223 3.601 1.00 97.56 544 LEU A C 1
ATOM 4416 O O . LEU A 1 544 ? -20.760 9.693 4.252 1.00 97.56 544 LEU A O 1
ATOM 4420 N N . SER A 1 545 ? -22.569 9.499 2.944 1.00 97.19 545 SER A N 1
ATOM 4421 C CA . SER A 1 545 ? -22.597 8.029 2.972 1.00 97.19 545 SER A CA 1
ATOM 4422 C C . SER A 1 545 ? -21.262 7.424 2.552 1.00 97.19 545 SER A C 1
ATOM 4424 O O . SER A 1 545 ? -20.769 6.512 3.208 1.00 97.19 545 SER A O 1
ATOM 4426 N N . ASP A 1 546 ? -20.641 7.978 1.515 1.00 96.88 546 ASP A N 1
ATOM 4427 C CA . ASP A 1 546 ? -19.362 7.497 1.005 1.00 96.88 546 ASP A CA 1
ATOM 4428 C C . ASP A 1 546 ? -18.189 7.959 1.887 1.00 96.88 546 ASP A C 1
ATOM 4430 O O . ASP A 1 546 ? -17.371 7.132 2.282 1.00 96.88 546 ASP A O 1
ATOM 4434 N N . THR A 1 547 ? -18.175 9.200 2.386 1.00 97.69 547 THR A N 1
ATOM 4435 C CA . THR A 1 547 ? -17.206 9.641 3.414 1.00 97.69 547 THR A CA 1
ATOM 4436 C C . THR A 1 547 ? -17.267 8.778 4.688 1.00 97.69 547 THR A C 1
ATOM 4438 O O . THR A 1 547 ? -16.241 8.481 5.302 1.00 97.69 547 THR A O 1
ATOM 4441 N N . PHE A 1 548 ? -18.458 8.318 5.089 1.00 98.00 548 PHE A N 1
ATOM 4442 C CA . PHE A 1 548 ? -18.644 7.388 6.206 1.00 98.00 548 PHE A CA 1
ATOM 4443 C C . PHE A 1 548 ? -18.098 5.986 5.888 1.00 98.00 548 PHE A C 1
ATOM 4445 O O . PHE A 1 548 ? -17.400 5.422 6.735 1.00 98.00 548 PHE A O 1
ATOM 4452 N N . LYS A 1 549 ? -18.315 5.452 4.673 1.00 97.44 549 LYS A N 1
ATOM 4453 C CA . LYS A 1 549 ? -17.649 4.215 4.215 1.00 97.44 549 LYS A CA 1
ATOM 4454 C C . LYS A 1 549 ? -16.123 4.371 4.258 1.00 97.44 549 LYS A C 1
ATOM 4456 O O . LYS A 1 549 ? -15.463 3.555 4.900 1.00 97.44 549 LYS A O 1
ATOM 4461 N N . HIS A 1 550 ? -15.573 5.441 3.668 1.00 97.56 550 HIS A N 1
ATOM 4462 C CA . HIS A 1 550 ? -14.136 5.748 3.675 1.00 97.56 550 HIS A CA 1
ATOM 4463 C C . HIS A 1 550 ? -13.551 5.721 5.094 1.00 97.56 550 HIS A C 1
ATOM 4465 O O . HIS A 1 550 ? -12.511 5.103 5.318 1.00 97.56 550 HIS A O 1
ATOM 4471 N N . ILE A 1 551 ? -14.230 6.351 6.060 1.00 97.94 551 ILE A N 1
ATOM 4472 C CA . ILE A 1 551 ? -13.818 6.367 7.470 1.00 97.94 551 ILE A CA 1
ATOM 4473 C C . ILE A 1 551 ? -13.867 4.966 8.092 1.00 97.94 551 ILE A C 1
ATOM 4475 O O . ILE A 1 551 ? -12.917 4.588 8.776 1.00 97.94 551 ILE A O 1
ATOM 4479 N N . SER A 1 552 ? -14.930 4.188 7.855 1.00 97.69 552 SER A N 1
ATOM 4480 C CA . SER A 1 552 ? -15.036 2.823 8.394 1.00 97.69 552 SER A CA 1
ATOM 4481 C C . SER A 1 552 ? -13.937 1.898 7.859 1.00 97.69 552 SER A C 1
ATOM 4483 O O . SER A 1 552 ? -13.237 1.273 8.652 1.00 97.69 552 SER A O 1
ATOM 4485 N N . LEU A 1 553 ? -13.691 1.899 6.544 1.00 97.94 553 LEU A N 1
ATOM 4486 C CA . LEU A 1 553 ? -12.670 1.060 5.914 1.00 97.94 553 LEU A CA 1
ATOM 4487 C C . LEU A 1 553 ? -11.250 1.476 6.325 1.00 97.94 553 LEU A C 1
ATOM 4489 O O . LEU A 1 553 ? -10.418 0.616 6.584 1.00 97.94 553 LEU A O 1
ATOM 4493 N N . ARG A 1 554 ? -10.954 2.777 6.464 1.00 97.56 554 ARG A N 1
ATOM 4494 C CA . ARG A 1 554 ? -9.627 3.225 6.939 1.00 97.56 554 ARG A CA 1
ATOM 4495 C C . ARG A 1 554 ? -9.394 2.891 8.414 1.00 97.56 554 ARG A C 1
ATOM 4497 O O . ARG A 1 554 ? -8.310 2.436 8.767 1.00 97.56 554 ARG A O 1
ATOM 4504 N N . MET A 1 555 ? -10.415 3.018 9.265 1.00 97.44 555 MET A N 1
ATOM 4505 C CA . MET A 1 555 ? -10.351 2.515 10.645 1.00 97.44 555 MET A CA 1
ATOM 4506 C C . MET A 1 555 ? -10.121 0.996 10.684 1.00 97.44 555 MET A C 1
ATOM 4508 O O . MET A 1 555 ? -9.341 0.525 11.509 1.00 97.44 555 MET A O 1
ATOM 4512 N N . GLN A 1 556 ? -10.750 0.243 9.777 1.00 97.25 556 GLN A N 1
ATOM 4513 C CA . GLN A 1 556 ? -10.592 -1.206 9.655 1.00 97.25 556 GLN A CA 1
ATOM 4514 C C . GLN A 1 556 ? -9.184 -1.607 9.174 1.00 97.25 556 GLN A C 1
ATOM 4516 O O . GLN A 1 556 ? -8.586 -2.488 9.788 1.00 97.25 556 GLN A O 1
ATOM 4521 N N . LEU A 1 557 ? -8.606 -0.913 8.179 1.00 96.88 557 LEU A N 1
ATOM 4522 C CA . LEU A 1 557 ? -7.205 -1.092 7.748 1.00 96.88 557 LEU A CA 1
ATOM 4523 C C . LEU A 1 557 ? -6.212 -0.837 8.891 1.00 96.88 557 LEU A C 1
ATOM 4525 O O . LEU A 1 557 ? -5.261 -1.588 9.074 1.00 96.88 557 LEU A O 1
ATOM 4529 N N . HIS A 1 558 ? -6.458 0.184 9.714 1.00 96.62 558 HIS A N 1
ATOM 4530 C CA . HIS A 1 558 ? -5.660 0.447 10.915 1.00 96.62 558 HIS A CA 1
ATOM 4531 C C . HIS A 1 558 ? -5.992 -0.488 12.103 1.00 96.62 558 HIS A C 1
ATOM 4533 O O . HIS A 1 558 ? -5.495 -0.267 13.207 1.00 96.62 558 HIS A O 1
ATOM 4539 N N . ARG A 1 559 ? -6.823 -1.525 11.899 1.00 97.19 559 ARG A N 1
ATOM 4540 C CA . ARG A 1 559 ? -7.314 -2.485 12.910 1.00 97.19 559 ARG A CA 1
ATOM 4541 C C . ARG A 1 559 ? -7.923 -1.818 14.159 1.00 97.19 559 ARG A C 1
ATOM 4543 O O . ARG A 1 559 ? -7.877 -2.357 15.264 1.00 97.19 559 ARG A O 1
ATOM 4550 N N . LEU A 1 560 ? -8.526 -0.637 13.992 1.00 97.00 560 LEU A N 1
ATOM 4551 C CA . LEU A 1 560 ? -9.141 0.138 15.069 1.00 97.00 560 LEU A CA 1
ATOM 4552 C C . LEU A 1 560 ? -10.646 -0.162 15.183 1.00 97.00 560 LEU A C 1
ATOM 4554 O O . LEU A 1 560 ? -11.392 0.041 14.219 1.00 97.00 560 LEU A O 1
ATOM 4558 N N . PRO A 1 561 ? -11.145 -0.575 16.363 1.00 97.25 561 PRO A N 1
ATOM 4559 C CA . PRO A 1 561 ? -12.567 -0.833 16.547 1.00 97.25 561 PRO A CA 1
ATOM 4560 C C . PRO A 1 561 ? -13.341 0.483 16.628 1.00 97.25 561 PRO A C 1
ATOM 4562 O O . PRO A 1 561 ? -12.819 1.510 17.073 1.00 97.25 561 PRO A O 1
ATOM 4565 N N . LYS A 1 562 ? -14.630 0.449 16.283 1.00 96.56 562 LYS A N 1
ATOM 4566 C CA . LYS A 1 562 ? -15.528 1.617 16.331 1.00 96.56 562 LYS A CA 1
ATOM 4567 C C . LYS A 1 562 ? -15.567 2.309 17.702 1.00 96.56 562 LYS A C 1
ATOM 4569 O O . LYS A 1 562 ? -15.731 3.523 17.781 1.00 96.56 562 LYS A O 1
ATOM 4574 N N . GLN A 1 563 ? -15.352 1.565 18.787 1.00 96.50 563 GLN A N 1
ATOM 4575 C CA . GLN A 1 563 ? -15.251 2.085 20.154 1.00 96.50 563 GLN A CA 1
ATOM 4576 C C . GLN A 1 563 ? -13.975 2.925 20.382 1.00 96.50 563 GLN A C 1
ATOM 4578 O O . GLN A 1 563 ? -14.003 3.871 21.169 1.00 96.50 563 GLN A O 1
ATOM 4583 N N . SER A 1 564 ? -12.882 2.644 19.662 1.00 96.88 564 SER A N 1
ATOM 4584 C CA . SER A 1 564 ? -11.619 3.401 19.723 1.00 96.88 564 SER A CA 1
ATOM 4585 C C . SER A 1 564 ? -11.638 4.701 18.916 1.00 96.88 564 SER A C 1
ATOM 4587 O O . SER A 1 564 ? -10.682 5.470 18.990 1.00 96.88 564 SER A O 1
ATOM 4589 N N . LEU A 1 565 ? -12.724 5.011 18.198 1.00 95.50 565 LEU A N 1
ATOM 4590 C CA . LEU A 1 565 ? -12.870 6.236 17.400 1.00 95.50 565 LEU A CA 1
ATOM 4591 C C . LEU A 1 565 ? -12.647 7.527 18.218 1.00 95.50 565 LEU A C 1
ATOM 4593 O O . LEU A 1 565 ? -12.147 8.515 17.686 1.00 95.50 565 LEU A O 1
ATOM 4597 N N . MET A 1 566 ? -12.945 7.516 19.525 1.00 95.44 566 MET A N 1
ATOM 4598 C CA . MET A 1 566 ? -12.651 8.652 20.412 1.00 95.44 566 MET A CA 1
ATOM 4599 C C . MET A 1 566 ? -11.161 8.813 20.757 1.00 95.44 566 MET A C 1
ATOM 4601 O O . MET A 1 566 ? -10.727 9.923 21.063 1.00 95.44 566 MET A O 1
ATOM 4605 N N . LEU A 1 567 ? -10.382 7.731 20.725 1.00 95.31 567 LEU A N 1
ATOM 4606 C CA . LEU A 1 567 ? -8.926 7.803 20.838 1.00 95.31 567 LEU A CA 1
ATOM 4607 C C . LEU A 1 567 ? -8.352 8.271 19.497 1.00 95.31 567 LEU A C 1
ATOM 4609 O O . LEU A 1 567 ? -7.736 9.330 19.449 1.00 95.31 567 LEU A O 1
ATOM 4613 N N . ALA A 1 568 ? -8.695 7.576 18.409 1.00 94.06 568 ALA A N 1
ATOM 4614 C CA . ALA A 1 568 ? -8.225 7.852 17.051 1.00 94.06 568 ALA A CA 1
ATOM 4615 C C . ALA A 1 568 ? -8.356 9.326 16.619 1.00 94.06 568 ALA A C 1
ATOM 4617 O O . ALA A 1 568 ? -7.419 9.886 16.062 1.00 94.06 568 ALA A O 1
ATOM 4618 N N . LEU A 1 569 ? -9.495 9.976 16.894 1.00 94.44 569 LEU A N 1
ATOM 4619 C CA . LEU A 1 569 ? -9.694 11.391 16.549 1.00 94.44 569 LEU A CA 1
ATOM 4620 C C . LEU A 1 569 ? -9.004 12.376 17.503 1.00 94.44 569 LEU A C 1
ATOM 4622 O O . LEU A 1 569 ? -8.670 13.480 17.085 1.00 94.44 569 LEU A O 1
ATOM 4626 N N . PHE A 1 570 ? -8.861 12.052 18.793 1.00 96.31 570 PHE A N 1
ATOM 4627 C CA . PHE A 1 570 ? -8.628 13.068 19.835 1.00 96.31 570 PHE A CA 1
ATOM 4628 C C . PHE A 1 570 ? -7.489 12.753 20.813 1.00 96.31 570 PHE A C 1
ATOM 4630 O O . PHE A 1 570 ? -7.313 13.470 21.800 1.00 96.31 570 PHE A O 1
ATOM 4637 N N . GLU A 1 571 ? -6.684 11.726 20.550 1.00 93.25 571 GLU A N 1
ATOM 4638 C CA . GLU A 1 571 ? -5.477 11.411 21.320 1.00 93.25 571 GLU A CA 1
ATOM 4639 C C . GLU A 1 571 ? -4.457 12.558 21.301 1.00 93.25 571 GLU A C 1
ATOM 4641 O O . GLU A 1 571 ? -3.933 12.925 22.352 1.00 93.25 571 GLU A O 1
ATOM 4646 N N . SER A 1 572 ? -4.262 13.218 20.153 1.00 88.88 572 SER A N 1
ATOM 4647 C CA . SER A 1 572 ? -3.339 14.356 20.033 1.00 88.88 572 SER A CA 1
ATOM 4648 C C . SER A 1 572 ? -3.842 15.667 20.662 1.00 88.88 572 SER A C 1
ATOM 4650 O O . SER A 1 572 ? -3.173 16.693 20.530 1.00 88.88 572 SER A O 1
ATOM 4652 N N . LEU A 1 573 ? -5.024 15.694 21.296 1.00 91.56 573 LEU A N 1
ATOM 4653 C CA . LEU A 1 573 ? -5.565 16.902 21.930 1.00 91.56 573 LEU A CA 1
ATOM 4654 C C . LEU A 1 573 ? -5.259 16.931 23.440 1.00 91.56 573 LEU A C 1
ATOM 4656 O O . LEU A 1 573 ? -5.786 16.104 24.187 1.00 91.56 573 LEU A O 1
ATOM 4660 N N . PRO A 1 574 ? -4.508 17.935 23.944 1.00 89.44 574 PRO A N 1
ATOM 4661 C CA . PRO A 1 574 ? -4.092 17.994 25.350 1.00 89.44 574 PRO A CA 1
ATOM 4662 C C . PRO A 1 574 ? -5.238 18.285 26.335 1.00 89.44 574 PRO A C 1
ATOM 4664 O O . PRO A 1 574 ? -5.040 18.220 27.545 1.00 89.44 574 PRO A O 1
ATOM 4667 N N . ASN A 1 575 ? -6.438 18.620 25.849 1.00 91.94 575 ASN A N 1
ATOM 4668 C CA . ASN A 1 575 ? -7.629 18.790 26.675 1.00 91.94 575 ASN A CA 1
ATOM 4669 C C . ASN A 1 575 ? -8.860 18.200 25.966 1.00 91.94 575 ASN A C 1
ATOM 4671 O O . ASN A 1 575 ? -9.384 18.789 25.021 1.00 91.94 575 ASN A O 1
ATOM 4675 N N . LYS A 1 576 ? -9.342 17.060 26.477 1.00 91.19 576 LYS A N 1
ATOM 4676 C CA . LYS A 1 576 ? -10.476 16.286 25.936 1.00 91.19 576 LYS A CA 1
ATOM 4677 C C . LYS A 1 576 ? -11.858 16.910 26.210 1.00 91.19 576 LYS A C 1
ATOM 4679 O O . LYS A 1 576 ? -12.872 16.331 25.825 1.00 91.19 576 LYS A O 1
ATOM 4684 N N . GLU A 1 577 ? -11.912 18.075 26.859 1.00 93.38 577 GLU A N 1
ATOM 4685 C CA . GLU A 1 577 ? -13.145 18.831 27.131 1.00 93.38 577 GLU A CA 1
ATOM 4686 C C . GLU A 1 577 ? -13.198 20.190 26.411 1.00 93.38 577 GLU A C 1
ATOM 4688 O O . GLU A 1 577 ? -14.233 20.856 26.427 1.00 93.38 577 GLU A O 1
ATOM 4693 N N . LYS A 1 578 ? -12.118 20.602 25.729 1.00 96.44 578 LYS A N 1
ATOM 4694 C CA . LYS A 1 578 ? -12.112 21.818 24.904 1.00 96.44 578 LYS A CA 1
ATOM 4695 C C . LYS A 1 578 ? -13.083 21.648 23.715 1.00 96.44 578 LYS A C 1
ATOM 4697 O O . LYS A 1 578 ? -12.923 20.688 22.963 1.00 96.44 578 LYS A O 1
ATOM 4702 N N . PRO A 1 579 ? -14.030 22.578 23.476 1.00 97.19 579 PRO A N 1
ATOM 4703 C CA . PRO A 1 579 ? -14.838 22.573 22.258 1.00 97.19 579 PRO A CA 1
ATOM 4704 C C . PRO A 1 579 ? -13.964 22.764 21.014 1.00 97.19 579 PRO A C 1
ATOM 4706 O O . PRO A 1 579 ? -13.154 23.696 20.961 1.00 97.19 579 PRO A O 1
ATOM 4709 N N . ILE A 1 580 ? -14.147 21.895 20.024 1.00 97.69 580 ILE A N 1
ATOM 4710 C CA . ILE A 1 580 ? -13.357 21.848 18.789 1.00 97.69 580 ILE A CA 1
ATOM 4711 C C . ILE A 1 580 ? -13.988 22.762 17.735 1.00 97.69 580 ILE A C 1
ATOM 4713 O O . ILE A 1 580 ? -15.209 22.806 17.587 1.00 97.69 580 ILE A O 1
ATOM 4717 N N . THR A 1 581 ? -13.152 23.500 17.004 1.00 97.44 581 THR A N 1
ATOM 4718 C CA . THR A 1 581 ? -13.553 24.326 15.854 1.00 97.44 581 THR A CA 1
ATOM 4719 C C . THR A 1 581 ? -13.398 23.579 14.527 1.00 97.44 581 THR A C 1
ATOM 4721 O O . THR A 1 581 ? -12.623 22.632 14.421 1.00 97.44 581 THR A O 1
ATOM 4724 N N . LYS A 1 582 ? -14.089 24.042 13.477 1.00 96.75 582 LYS A N 1
ATOM 4725 C CA . LYS A 1 582 ? -14.016 23.451 12.129 1.00 96.75 582 LYS A CA 1
ATOM 4726 C C . LYS A 1 582 ? -12.585 23.200 11.609 1.00 96.75 582 LYS A C 1
ATOM 4728 O O . LYS A 1 582 ? -12.322 22.053 11.268 1.00 96.75 582 LYS A O 1
ATOM 4733 N N . PRO A 1 583 ? -11.648 24.175 11.589 1.00 96.88 583 PRO A N 1
ATOM 4734 C CA . PRO A 1 583 ? -10.293 23.923 11.088 1.00 96.88 583 PRO A CA 1
ATOM 4735 C C . PRO A 1 583 ? -9.485 22.962 11.972 1.00 96.88 583 PRO A C 1
ATOM 4737 O O . PRO A 1 583 ? -8.661 22.220 11.452 1.00 96.88 583 PRO A O 1
ATOM 4740 N N . GLU A 1 584 ? -9.729 22.928 13.288 1.00 96.88 584 GLU A N 1
ATOM 4741 C CA . GLU A 1 584 ? -9.115 21.915 14.159 1.00 96.88 584 GLU A CA 1
ATOM 4742 C C . GLU A 1 584 ? -9.619 20.511 13.804 1.00 96.88 584 GLU A C 1
ATOM 4744 O O . GLU A 1 584 ? -8.822 19.584 13.751 1.00 96.88 584 GLU A O 1
ATOM 4749 N N . LEU A 1 585 ? -10.918 20.358 13.519 1.00 97.12 585 LEU A N 1
ATOM 4750 C CA . LEU A 1 585 ? -11.510 19.079 13.121 1.00 97.12 585 LEU A CA 1
ATOM 4751 C C . LEU A 1 585 ? -11.046 18.625 11.727 1.00 97.12 585 LEU A C 1
ATOM 4753 O O . LEU A 1 585 ? -10.757 17.446 11.543 1.00 97.12 585 LEU A O 1
ATOM 4757 N N . SER A 1 586 ? -10.905 19.545 10.770 1.00 97.12 586 SER A N 1
ATOM 4758 C CA . SER A 1 586 ? -10.389 19.228 9.433 1.00 97.12 586 SER A CA 1
ATOM 4759 C C . SER A 1 586 ? -8.961 18.671 9.487 1.00 97.12 586 SER A C 1
ATOM 4761 O O . SER A 1 586 ? -8.703 17.614 8.921 1.00 97.12 586 SER A O 1
ATOM 4763 N N . VAL A 1 587 ? -8.072 19.291 10.274 1.00 96.69 587 VAL A N 1
ATOM 4764 C CA . VAL A 1 587 ? -6.685 18.822 10.482 1.00 96.69 587 VAL A CA 1
ATOM 4765 C C . VAL A 1 587 ? -6.609 17.453 11.183 1.00 96.69 587 VAL A C 1
ATOM 4767 O O . VAL A 1 587 ? -5.582 16.783 11.106 1.00 96.69 587 VAL A O 1
ATOM 4770 N N . LEU A 1 588 ? -7.673 17.004 11.861 1.00 97.00 588 LEU A N 1
ATOM 4771 C CA . LEU A 1 588 ? -7.751 15.649 12.425 1.00 97.00 588 LEU A CA 1
ATOM 4772 C C . LEU A 1 588 ? -8.188 14.607 11.384 1.00 97.00 588 LEU A C 1
ATOM 4774 O O . LEU A 1 588 ? -7.724 13.474 11.446 1.00 97.00 588 LEU A O 1
ATOM 4778 N N . PHE A 1 589 ? -9.015 14.983 10.403 1.00 97.56 589 PHE A N 1
ATOM 4779 C CA . PHE A 1 589 ? -9.383 14.107 9.282 1.00 97.56 589 PHE A CA 1
ATOM 4780 C C . PHE A 1 589 ? -8.303 14.017 8.191 1.00 97.56 589 PHE A C 1
ATOM 4782 O O . PHE A 1 589 ? -8.198 12.982 7.541 1.00 97.56 589 PHE A O 1
ATOM 4789 N N . GLU A 1 590 ? -7.466 15.046 8.030 1.00 96.75 590 GLU A N 1
ATOM 4790 C CA . GLU A 1 590 ? -6.272 15.026 7.162 1.00 96.75 590 GLU A CA 1
ATOM 4791 C C . GLU A 1 590 ? -5.158 14.081 7.678 1.00 96.75 590 GLU A C 1
ATOM 4793 O O . GLU A 1 590 ? -4.186 13.829 6.969 1.00 96.75 590 GLU A O 1
ATOM 4798 N N . ARG A 1 591 ? -5.260 13.554 8.910 1.00 95.38 591 ARG A N 1
ATOM 4799 C CA . ARG A 1 591 ? -4.225 12.726 9.563 1.00 95.38 591 ARG A CA 1
ATOM 4800 C C . ARG A 1 591 ? -4.605 11.245 9.642 1.00 95.38 591 ARG A C 1
ATOM 4802 O O . ARG A 1 591 ? -5.796 10.942 9.744 1.00 95.38 591 ARG A O 1
ATOM 4809 N N . PRO A 1 592 ? -3.626 10.321 9.704 1.00 94.25 592 PRO A N 1
ATOM 4810 C CA . PRO A 1 592 ? -3.879 8.930 10.075 1.00 94.25 592 PRO A CA 1
ATOM 4811 C C . PRO A 1 592 ? -4.635 8.840 11.415 1.00 94.25 592 PRO A C 1
ATOM 4813 O O . PRO A 1 592 ? -4.337 9.621 12.322 1.00 94.25 592 PRO A O 1
ATOM 4816 N N . PRO A 1 593 ? -5.604 7.917 11.565 1.00 95.62 593 PRO A N 1
ATOM 4817 C CA . PRO A 1 593 ? -5.966 6.851 10.624 1.00 95.62 593 PRO A CA 1
ATOM 4818 C C . PRO A 1 593 ? -6.910 7.281 9.484 1.00 95.62 593 PRO A C 1
ATOM 4820 O O . PRO A 1 593 ? -7.293 6.447 8.673 1.00 95.62 593 PRO A O 1
ATOM 4823 N N . PHE A 1 594 ? -7.339 8.545 9.416 1.00 96.00 594 PHE A N 1
ATOM 4824 C CA . PHE A 1 594 ? -8.365 8.989 8.464 1.00 96.00 594 PHE A CA 1
ATOM 4825 C C . PHE A 1 594 ? -7.782 9.451 7.125 1.00 96.00 594 PHE A C 1
ATOM 4827 O O . PHE A 1 594 ? -8.314 9.076 6.084 1.00 96.00 594 PHE A O 1
ATOM 4834 N N . SER A 1 595 ? -6.687 10.215 7.142 1.00 94.88 595 SER A N 1
ATOM 4835 C CA . SER A 1 595 ? -5.868 10.627 5.984 1.00 94.88 595 SER A CA 1
ATOM 4836 C C . SER A 1 595 ? -6.665 11.119 4.763 1.00 94.88 595 SER A C 1
ATOM 4838 O O . SER A 1 595 ? -6.294 10.836 3.620 1.00 94.88 595 SER A O 1
ATOM 4840 N N . LEU A 1 596 ? -7.824 11.750 4.975 1.00 96.12 596 LEU A N 1
ATOM 4841 C CA . LEU A 1 596 ? -8.726 12.140 3.891 1.00 96.12 596 LEU A CA 1
ATOM 4842 C C . LEU A 1 596 ? -8.049 13.203 3.013 1.00 96.12 596 LEU A C 1
ATOM 4844 O O . LEU A 1 596 ? -7.369 14.095 3.519 1.00 96.12 596 LEU A O 1
ATOM 4848 N N . THR A 1 597 ? -8.225 13.088 1.697 1.00 93.75 597 THR A N 1
ATOM 4849 C CA . THR A 1 597 ? -7.524 13.912 0.699 1.00 93.75 597 THR A CA 1
ATOM 4850 C C . THR A 1 597 ? -8.404 15.003 0.095 1.00 93.75 597 THR A C 1
ATOM 4852 O O . THR A 1 597 ? -7.911 16.109 -0.141 1.00 93.75 597 THR A O 1
ATOM 4855 N N . ASP A 1 598 ? -9.701 14.747 -0.125 1.00 96.12 598 ASP A N 1
ATOM 4856 C CA . ASP A 1 598 ? -10.608 15.786 -0.614 1.00 96.12 598 ASP A CA 1
ATOM 4857 C C . ASP A 1 598 ? -11.014 16.763 0.496 1.00 96.12 598 ASP A C 1
ATOM 4859 O O . ASP A 1 598 ? -11.709 16.441 1.463 1.00 96.12 598 ASP A O 1
ATOM 4863 N N . LYS A 1 599 ? -10.623 18.019 0.297 1.00 96.44 599 LYS A N 1
ATOM 4864 C CA . LYS A 1 599 ? -10.941 19.132 1.188 1.00 96.44 599 LYS A CA 1
ATOM 4865 C C . LYS A 1 599 ? -12.421 19.507 1.150 1.00 96.44 599 LYS A C 1
ATOM 4867 O O . LYS A 1 599 ? -12.889 20.078 2.133 1.00 96.44 599 LYS A O 1
ATOM 4872 N N . ALA A 1 600 ? -13.164 19.193 0.085 1.00 96.62 600 ALA A N 1
ATOM 4873 C CA . ALA A 1 600 ? -14.606 19.420 0.057 1.00 96.62 600 ALA A CA 1
ATOM 4874 C C . ALA A 1 600 ? -15.351 18.408 0.946 1.00 96.62 600 ALA A C 1
ATOM 4876 O O . ALA A 1 600 ? -16.144 18.836 1.787 1.00 96.62 600 ALA A O 1
ATOM 4877 N N . GLU A 1 601 ? -15.041 17.109 0.866 1.00 96.69 601 GLU A N 1
ATOM 4878 C CA . GLU A 1 601 ? -15.539 16.111 1.827 1.00 96.69 601 GLU A CA 1
ATOM 4879 C C . GLU A 1 601 ? -15.146 16.441 3.274 1.00 96.69 601 GLU A C 1
ATOM 4881 O O . GLU A 1 601 ? -16.007 16.439 4.158 1.00 96.69 601 GLU A O 1
ATOM 4886 N N . ILE A 1 602 ? -13.881 16.801 3.530 1.00 97.62 602 ILE A N 1
ATOM 4887 C CA . ILE A 1 602 ? -13.409 17.174 4.875 1.00 97.62 602 ILE A CA 1
ATOM 4888 C C . ILE A 1 602 ? -14.162 18.399 5.410 1.00 97.62 602 ILE A C 1
ATOM 4890 O O . ILE A 1 602 ? -14.567 18.406 6.575 1.00 97.62 602 ILE A O 1
ATOM 4894 N N . ASP A 1 603 ? -14.392 19.428 4.589 1.00 96.88 603 ASP A N 1
ATOM 4895 C CA . ASP A 1 603 ? -15.171 20.612 4.969 1.00 96.88 603 ASP A CA 1
ATOM 4896 C C . ASP A 1 603 ? -16.630 20.248 5.302 1.00 96.88 603 ASP A C 1
ATOM 4898 O O . ASP A 1 603 ? -17.180 20.728 6.302 1.00 96.88 603 ASP A O 1
ATOM 4902 N N . LEU A 1 604 ? -17.225 19.355 4.506 1.00 97.06 604 LEU A N 1
ATOM 4903 C CA . LEU A 1 604 ? -18.625 18.941 4.579 1.00 97.06 604 LEU A CA 1
ATOM 4904 C C . LEU A 1 604 ? -18.896 17.998 5.767 1.00 97.06 604 LEU A C 1
ATOM 4906 O O . LEU A 1 604 ? -19.887 18.202 6.476 1.00 97.06 604 LEU A O 1
ATOM 4910 N N . ILE A 1 605 ? -17.991 17.060 6.082 1.00 98.19 605 ILE A N 1
ATOM 4911 C CA . ILE A 1 605 ? -18.077 16.239 7.303 1.00 98.19 605 ILE A CA 1
ATOM 4912 C C . ILE A 1 605 ? -17.726 17.042 8.560 1.00 98.19 605 ILE A C 1
ATOM 4914 O O . ILE A 1 605 ? -18.444 16.952 9.558 1.00 98.19 605 ILE A O 1
ATOM 4918 N N . SER A 1 606 ? -16.698 17.902 8.510 1.00 97.75 606 SER A N 1
ATOM 4919 C CA . SER A 1 606 ? -16.360 18.796 9.629 1.00 97.75 606 SER A CA 1
ATOM 4920 C C . SER A 1 606 ? -17.530 19.726 9.950 1.00 97.75 606 SER A C 1
ATOM 4922 O O . SER A 1 606 ? -17.786 20.029 11.112 1.00 97.75 606 SER A O 1
ATOM 4924 N N . ARG A 1 607 ? -18.276 20.162 8.927 1.00 97.12 607 ARG A N 1
ATOM 4925 C CA . ARG A 1 607 ? -19.519 20.913 9.099 1.00 97.12 607 ARG A CA 1
ATOM 4926 C C . ARG A 1 607 ? -20.618 20.043 9.715 1.00 97.12 607 ARG A C 1
ATOM 4928 O O . ARG A 1 607 ? -21.111 20.401 10.778 1.00 97.12 607 ARG A O 1
ATOM 4935 N N . PHE A 1 608 ? -20.957 18.896 9.122 1.00 97.75 608 PHE A N 1
ATOM 4936 C CA . PHE A 1 608 ? -22.000 17.993 9.636 1.00 97.75 608 PHE A CA 1
ATOM 4937 C C . PHE A 1 608 ? -21.822 17.628 11.119 1.00 97.75 608 PHE A C 1
ATOM 4939 O O . PHE A 1 608 ? -22.796 17.598 11.875 1.00 97.75 608 PHE A O 1
ATOM 4946 N N . LEU A 1 609 ? -20.582 17.371 11.544 1.00 98.00 609 LEU A N 1
ATOM 4947 C CA . LEU A 1 609 ? -20.251 16.978 12.915 1.00 98.00 609 LEU A CA 1
ATOM 4948 C C . LEU A 1 609 ? -20.300 18.131 13.931 1.00 98.00 609 LEU A C 1
ATOM 4950 O O . LEU A 1 609 ? -20.408 17.865 15.125 1.00 98.00 609 LEU A O 1
ATOM 4954 N N . LEU A 1 610 ? -20.249 19.387 13.475 1.00 97.69 610 LEU A N 1
ATOM 4955 C CA . LEU A 1 610 ? -20.328 20.585 14.321 1.00 97.69 610 LEU A CA 1
ATOM 4956 C C . LEU A 1 610 ? -21.690 21.300 14.247 1.00 97.69 610 LEU A C 1
ATOM 4958 O O . LEU A 1 610 ? -21.967 22.167 15.075 1.00 97.69 610 LEU A O 1
ATOM 4962 N N . GLU A 1 611 ? -22.540 20.965 13.273 1.00 96.62 611 GLU A N 1
ATOM 4963 C CA . GLU A 1 611 ? -23.918 21.459 13.201 1.00 96.62 611 GLU A CA 1
ATOM 4964 C C . GLU A 1 611 ? -24.805 20.819 14.295 1.00 96.62 611 GLU A C 1
ATOM 4966 O O . GLU A 1 611 ? -24.698 19.610 14.533 1.00 96.62 611 GLU A O 1
ATOM 4971 N N . PRO A 1 612 ? -25.720 21.569 14.946 1.00 95.19 612 PRO A N 1
ATOM 4972 C CA . PRO A 1 612 ? -26.832 20.983 15.701 1.00 95.19 612 PRO A CA 1
ATOM 4973 C C . PRO A 1 612 ? -27.730 20.102 14.813 1.00 95.19 612 PRO A C 1
ATOM 4975 O O . PRO A 1 612 ? -27.646 20.132 13.586 1.00 95.19 612 PRO A O 1
ATOM 4978 N N . ASP A 1 613 ? -28.627 19.334 15.435 1.00 94.62 613 ASP A N 1
ATOM 4979 C CA . ASP A 1 613 ? -29.602 18.475 14.736 1.00 94.62 613 ASP A CA 1
ATOM 4980 C C . ASP A 1 613 ? -30.795 19.260 14.121 1.00 94.62 613 ASP A C 1
ATOM 4982 O O . ASP A 1 613 ? -31.734 18.661 13.595 1.00 94.62 613 ASP A O 1
ATOM 4986 N N . ASP A 1 614 ? -30.767 20.598 14.162 1.00 93.81 614 ASP A N 1
ATOM 4987 C CA . ASP A 1 614 ? -31.759 21.473 13.523 1.00 93.81 614 ASP A CA 1
ATOM 4988 C C . ASP A 1 614 ? -31.641 21.466 11.977 1.00 93.81 614 ASP A C 1
ATOM 4990 O O . ASP A 1 614 ? -30.546 21.336 11.427 1.00 93.81 614 ASP A O 1
ATOM 4994 N N . PRO A 1 615 ? -32.745 21.644 11.223 1.00 92.25 615 PRO A N 1
ATOM 4995 C CA . PRO A 1 615 ? -32.728 21.585 9.754 1.00 92.25 615 PRO A CA 1
ATOM 4996 C C . PRO A 1 615 ? -32.191 22.857 9.065 1.00 92.25 615 PRO A C 1
ATOM 4998 O O . PRO A 1 615 ? -31.868 22.830 7.873 1.00 92.25 615 PRO A O 1
ATOM 5001 N N . GLU A 1 616 ? -32.129 23.984 9.778 1.00 95.00 616 GLU A N 1
ATOM 5002 C CA . GLU A 1 616 ? -31.695 25.284 9.256 1.00 95.00 616 GLU A CA 1
ATOM 5003 C C . GLU A 1 616 ? -30.916 26.066 10.323 1.00 95.00 616 GLU A C 1
ATOM 5005 O O . GLU A 1 616 ? -31.365 26.171 11.462 1.00 95.00 616 GLU A O 1
ATOM 5010 N N . ILE A 1 617 ? -29.789 26.672 9.941 1.00 95.50 617 ILE A N 1
ATOM 5011 C CA . ILE A 1 617 ? -28.907 27.454 10.825 1.00 95.50 617 ILE A CA 1
ATOM 5012 C C . ILE A 1 617 ? -28.689 28.847 10.219 1.00 95.50 617 ILE A C 1
ATOM 5014 O O . ILE A 1 617 ? -28.554 28.974 9.000 1.00 95.50 617 ILE A O 1
ATOM 5018 N N . SER A 1 618 ? -28.622 29.907 11.029 1.00 94.38 618 SER A N 1
ATOM 5019 C CA . SER A 1 618 ? -28.271 31.245 10.524 1.00 94.38 618 SER A CA 1
ATOM 5020 C C . SER A 1 618 ? -26.811 31.305 10.057 1.00 94.38 618 SER A C 1
ATOM 5022 O O . SER A 1 618 ? -25.919 30.789 10.731 1.00 94.38 618 SER A O 1
ATOM 5024 N N . GLN A 1 619 ? -26.522 32.002 8.951 1.00 91.75 619 GLN A N 1
ATOM 5025 C CA . GLN A 1 619 ? -25.143 32.167 8.455 1.00 91.75 619 GLN A CA 1
ATOM 5026 C C . GLN A 1 619 ? -24.176 32.747 9.510 1.00 91.75 619 GLN A C 1
ATOM 5028 O O . GLN A 1 619 ? -22.995 32.403 9.521 1.00 91.75 619 GLN A O 1
ATOM 5033 N N . SER A 1 620 ? -24.678 33.576 10.429 1.00 90.44 620 SER A N 1
ATOM 5034 C CA . SER A 1 620 ? -23.942 34.093 11.590 1.00 90.44 620 SER A CA 1
ATOM 5035 C C . SER A 1 620 ? -23.424 32.986 12.523 1.00 90.44 620 SER A C 1
ATOM 5037 O O . SER A 1 620 ? -22.279 33.043 12.968 1.00 90.44 620 SER A O 1
ATOM 5039 N N . GLN A 1 621 ? -24.234 31.955 12.781 1.00 90.94 621 GLN A N 1
ATOM 5040 C CA . GLN A 1 621 ? -23.898 30.816 13.640 1.00 90.94 621 GLN A CA 1
ATOM 5041 C C . GLN A 1 621 ? -22.971 29.817 12.938 1.00 90.94 621 GLN A C 1
ATOM 5043 O O . GLN A 1 621 ? -22.077 29.270 13.581 1.00 90.94 621 GLN A O 1
ATOM 5048 N N . ALA A 1 622 ? -23.136 29.618 11.624 1.00 89.94 622 ALA A N 1
ATOM 5049 C CA . ALA A 1 622 ? -22.346 28.671 10.827 1.00 89.94 622 ALA A CA 1
ATOM 5050 C C . ALA A 1 622 ? -20.821 28.906 10.926 1.00 89.94 622 ALA A C 1
ATOM 5052 O O . ALA A 1 622 ? -20.040 27.957 10.911 1.00 89.94 622 ALA A O 1
ATOM 5053 N N . ASN A 1 623 ? -20.399 30.163 11.101 1.00 89.12 623 ASN A N 1
ATOM 5054 C CA . ASN A 1 623 ? -18.992 30.552 11.258 1.00 89.12 623 ASN A CA 1
ATOM 5055 C C . ASN A 1 623 ? -18.427 30.336 12.679 1.00 89.12 623 ASN A C 1
ATOM 5057 O O . ASN A 1 623 ? -17.227 30.500 12.891 1.00 89.12 623 ASN A O 1
ATOM 5061 N N . ILE A 1 624 ? -19.273 30.013 13.664 1.00 93.12 624 ILE A N 1
ATOM 5062 C CA . ILE A 1 624 ? -18.912 29.898 15.090 1.00 93.12 624 ILE A CA 1
ATOM 5063 C C . ILE A 1 624 ? -19.301 28.513 15.650 1.00 93.12 624 ILE A C 1
ATOM 5065 O O . ILE A 1 624 ? -19.309 28.310 16.864 1.00 93.12 624 ILE A O 1
ATOM 5069 N N . LEU A 1 625 ? -19.602 27.544 14.776 1.00 96.00 625 LEU A N 1
ATOM 5070 C CA . LEU A 1 625 ? -19.919 26.170 15.168 1.00 96.00 625 LEU A CA 1
ATOM 5071 C C . LEU A 1 625 ? -18.744 25.530 15.920 1.00 96.00 625 LEU A C 1
ATOM 5073 O O . LEU A 1 625 ? -17.601 25.527 15.452 1.00 96.00 625 LEU A O 1
ATOM 5077 N N . LYS A 1 626 ? -19.053 24.995 17.102 1.00 97.06 626 LYS A N 1
ATOM 5078 C CA . LYS A 1 626 ? -18.144 24.252 17.977 1.00 97.06 626 LYS A CA 1
ATOM 5079 C C . LYS A 1 626 ? -18.939 23.179 18.699 1.00 97.06 626 LYS A C 1
ATOM 5081 O O . LYS A 1 626 ? -20.047 23.450 19.153 1.00 97.06 626 LYS A O 1
ATOM 5086 N N . SER A 1 627 ? -18.343 22.009 18.869 1.00 97.50 627 SER A N 1
ATOM 5087 C CA . SER A 1 627 ? -18.923 20.903 19.630 1.00 97.50 627 SER A CA 1
ATOM 5088 C C . SER A 1 627 ? -17.837 20.237 20.474 1.00 97.50 627 SER A C 1
ATOM 5090 O O . SER A 1 627 ? -16.638 20.410 20.230 1.00 97.50 627 SER A O 1
ATOM 5092 N N . THR A 1 628 ? -18.239 19.539 21.530 1.00 97.31 628 THR A N 1
ATOM 5093 C CA . THR A 1 628 ? -17.322 18.789 22.386 1.00 97.31 628 THR A CA 1
ATOM 5094 C C . THR A 1 628 ? -16.884 17.484 21.706 1.00 97.31 628 THR A C 1
ATOM 5096 O O . THR A 1 628 ? -17.650 16.892 20.942 1.00 97.31 628 THR A O 1
ATOM 5099 N N . PRO A 1 629 ? -15.692 16.949 22.027 1.00 97.44 629 PRO A N 1
ATOM 5100 C CA . PRO A 1 629 ? -15.226 15.673 21.472 1.00 97.44 629 PRO A CA 1
ATOM 5101 C C . PRO A 1 629 ? -16.212 14.505 21.670 1.00 97.44 629 PRO A C 1
ATOM 5103 O O . PRO A 1 629 ? -16.321 13.626 20.818 1.00 97.44 629 PRO A O 1
ATOM 5106 N N . LYS A 1 630 ? -16.959 14.506 22.787 1.00 96.88 630 LYS A N 1
ATOM 5107 C CA . LYS A 1 630 ? -17.949 13.471 23.141 1.00 96.88 630 LYS A CA 1
ATOM 5108 C C . LYS A 1 630 ? -19.177 13.512 22.219 1.00 96.88 630 LYS A C 1
ATOM 5110 O O . LYS A 1 630 ? -19.658 12.465 21.798 1.00 96.88 630 LYS A O 1
ATOM 5115 N N . GLU A 1 631 ? -19.660 14.707 21.887 1.00 97.44 631 GLU A N 1
ATOM 5116 C CA . GLU A 1 631 ? -20.773 14.917 20.951 1.00 97.44 631 GLU A CA 1
ATOM 5117 C C . GLU A 1 631 ? -20.372 14.547 19.517 1.00 97.44 631 GLU A C 1
ATOM 5119 O O . GLU A 1 631 ? -21.118 13.835 18.850 1.00 97.44 631 GLU A O 1
ATOM 5124 N N . ILE A 1 632 ? -19.171 14.942 19.075 1.00 97.94 632 ILE A N 1
ATOM 5125 C CA . ILE A 1 632 ? -18.640 14.604 17.743 1.00 97.94 632 ILE A CA 1
ATOM 5126 C C . ILE A 1 632 ? -18.537 13.080 17.570 1.00 97.94 632 ILE A C 1
ATOM 5128 O O . ILE A 1 632 ? -19.030 12.542 16.579 1.00 97.94 632 ILE A O 1
ATOM 5132 N N . VAL A 1 633 ? -17.981 12.364 18.558 1.00 97.25 633 VAL A N 1
ATOM 5133 C CA . VAL A 1 633 ? -17.935 10.887 18.572 1.00 97.25 633 VAL A CA 1
ATOM 5134 C C . VAL A 1 633 ? -19.336 10.277 18.546 1.00 97.25 633 VAL A C 1
ATOM 5136 O O . VAL A 1 633 ? -19.576 9.346 17.780 1.00 97.25 633 VAL A O 1
ATOM 5139 N N . ALA A 1 634 ? -20.274 10.797 19.343 1.00 97.50 634 ALA A N 1
ATOM 5140 C CA . ALA A 1 634 ? -21.642 10.285 19.378 1.00 97.50 634 ALA A CA 1
ATOM 5141 C C . ALA A 1 634 ? -22.387 10.512 18.050 1.00 97.50 634 ALA A C 1
ATOM 5143 O O . ALA A 1 634 ? -23.120 9.629 17.601 1.00 97.50 634 ALA A O 1
ATOM 5144 N N . LYS A 1 635 ? -22.185 11.664 17.394 1.00 97.81 635 LYS A N 1
ATOM 5145 C CA . LYS A 1 635 ? -22.794 11.974 16.095 1.00 97.81 635 LYS A CA 1
ATOM 5146 C C . LYS A 1 635 ? -22.164 11.146 14.975 1.00 97.81 635 LYS A C 1
ATOM 5148 O O . LYS A 1 635 ? -22.901 10.592 14.165 1.00 97.81 635 LYS A O 1
ATOM 5153 N N . LEU A 1 636 ? -20.840 10.982 14.954 1.00 97.50 636 LEU A N 1
ATOM 5154 C CA . LEU A 1 636 ? -20.157 10.164 13.949 1.00 97.50 636 LEU A CA 1
ATOM 5155 C C . LEU A 1 636 ? -20.481 8.668 14.117 1.00 97.50 636 LEU A C 1
ATOM 5157 O O . LEU A 1 636 ? -20.944 8.029 13.177 1.00 97.50 636 LEU A O 1
ATOM 5161 N N . GLY A 1 637 ? -20.357 8.126 15.332 1.00 97.25 637 GLY A N 1
ATOM 5162 C CA . GLY A 1 637 ? -20.637 6.715 15.633 1.00 97.25 637 GLY A CA 1
ATOM 5163 C C . GLY A 1 637 ? -22.095 6.280 15.421 1.00 97.25 637 GLY A C 1
ATOM 5164 O O . GLY A 1 637 ? -22.348 5.089 15.263 1.00 97.25 637 GLY A O 1
ATOM 5165 N N . LYS A 1 638 ? -23.043 7.230 15.376 1.00 97.44 638 LYS A N 1
ATOM 5166 C CA . LYS A 1 638 ? -24.457 7.011 15.014 1.00 97.44 638 LYS A CA 1
ATOM 5167 C C . LYS A 1 638 ? -24.688 6.869 13.500 1.00 97.44 638 LYS A C 1
ATOM 5169 O O . LYS A 1 638 ? -25.701 6.292 13.119 1.00 97.44 638 LYS A O 1
ATOM 5174 N N . ASN A 1 639 ? -23.812 7.431 12.663 1.00 97.56 639 ASN A N 1
ATOM 5175 C CA . ASN A 1 639 ? -23.968 7.448 11.200 1.00 97.56 639 ASN A CA 1
ATOM 5176 C C . ASN A 1 639 ? -22.991 6.507 10.475 1.00 97.56 639 ASN A C 1
ATOM 5178 O O . ASN A 1 639 ? -23.285 6.088 9.362 1.00 97.56 639 ASN A O 1
ATOM 5182 N N . LEU A 1 640 ? -21.866 6.148 11.102 1.00 97.44 640 LEU A N 1
ATOM 5183 C CA . LEU A 1 640 ? -21.025 5.041 10.646 1.00 97.44 640 LEU A CA 1
ATOM 5184 C C . LEU A 1 640 ? -21.741 3.696 10.828 1.00 97.44 640 LEU A C 1
ATOM 5186 O O . LEU A 1 640 ? -22.405 3.473 11.845 1.00 97.44 640 LEU A O 1
ATOM 5190 N N . GLU A 1 641 ? -21.507 2.772 9.901 1.00 96.00 641 GLU A N 1
ATOM 5191 C CA . GLU A 1 641 ? -21.865 1.353 10.030 1.00 96.00 641 GLU A CA 1
ATOM 5192 C C . GLU A 1 641 ? -20.986 0.657 11.092 1.00 96.00 641 GLU A C 1
ATOM 5194 O O . GLU A 1 641 ? -20.056 1.263 11.636 1.00 96.00 641 GLU A O 1
ATOM 5199 N N . ASP A 1 642 ? -21.322 -0.569 11.493 1.00 95.75 642 ASP A N 1
ATOM 5200 C CA . ASP A 1 642 ? -20.484 -1.387 12.385 1.00 95.75 642 ASP A CA 1
ATOM 5201 C C . ASP A 1 642 ? -19.559 -2.274 11.533 1.00 95.75 642 ASP A C 1
ATOM 5203 O O . ASP A 1 642 ? -20.028 -2.898 10.583 1.00 95.75 642 ASP A O 1
ATOM 5207 N N . TRP A 1 643 ? -18.265 -2.339 11.866 1.00 96.19 643 TRP A N 1
ATOM 5208 C CA . TRP A 1 643 ? -17.271 -3.156 11.156 1.00 96.19 643 TRP A CA 1
ATOM 5209 C C . TRP A 1 643 ? -16.583 -4.157 12.090 1.00 96.19 643 TRP A C 1
ATOM 5211 O O . TRP A 1 643 ? -16.294 -3.846 13.249 1.00 96.19 643 TRP A O 1
ATOM 5221 N N . ASP A 1 644 ? -16.294 -5.347 11.562 1.00 95.06 644 ASP A N 1
ATOM 5222 C CA . ASP A 1 644 ? -15.426 -6.335 12.206 1.00 95.06 644 ASP A CA 1
ATOM 5223 C C . ASP A 1 644 ? -13.951 -5.960 11.984 1.00 95.06 644 ASP A C 1
ATOM 5225 O O . ASP A 1 644 ? -13.577 -5.485 10.911 1.00 95.06 644 ASP A O 1
ATOM 5229 N N . ILE A 1 645 ? -13.091 -6.215 12.972 1.00 97.12 645 ILE A N 1
ATOM 5230 C CA . ILE A 1 645 ? -11.639 -6.266 12.751 1.00 97.12 645 ILE A CA 1
ATOM 5231 C C . ILE A 1 645 ? -11.288 -7.706 12.400 1.00 97.12 645 ILE A C 1
ATOM 5233 O O . ILE A 1 645 ? -11.696 -8.619 13.118 1.00 97.12 645 ILE A O 1
ATOM 5237 N N . PHE A 1 646 ? -10.512 -7.893 11.339 1.00 97.06 646 PHE A N 1
ATOM 5238 C CA . PHE A 1 646 ? -9.891 -9.174 11.033 1.00 97.06 646 PHE A CA 1
ATOM 5239 C C . PHE A 1 646 ? -8.588 -9.307 11.829 1.00 97.06 646 PHE A C 1
ATOM 5241 O O . PHE A 1 646 ? -7.812 -8.355 11.943 1.00 97.06 646 PHE A O 1
ATOM 5248 N N . THR A 1 647 ? -8.382 -10.465 12.450 1.00 96.94 647 THR A N 1
ATOM 5249 C CA . THR A 1 647 ? -7.087 -10.832 13.035 1.00 96.94 647 THR A CA 1
ATOM 5250 C C . THR A 1 647 ? -6.120 -11.276 11.935 1.00 96.94 647 THR A C 1
ATOM 5252 O O . THR A 1 647 ? -6.539 -11.554 10.818 1.00 96.94 647 THR A O 1
ATOM 5255 N N . THR A 1 648 ? -4.825 -11.400 12.233 1.00 96.44 648 THR A N 1
ATOM 5256 C CA . THR A 1 648 ? -3.872 -12.007 11.283 1.00 96.44 648 THR A CA 1
ATOM 5257 C C . THR A 1 648 ? -4.248 -13.449 10.932 1.00 96.44 648 THR A C 1
ATOM 5259 O O . THR A 1 648 ? -4.039 -13.874 9.805 1.00 96.44 648 THR A O 1
ATOM 5262 N N . GLU A 1 649 ? -4.858 -14.180 11.871 1.00 97.44 649 GLU A N 1
ATOM 5263 C CA . GLU A 1 649 ? -5.361 -15.542 11.652 1.00 97.44 649 GLU A CA 1
ATOM 5264 C C . GLU A 1 649 ? -6.571 -15.545 10.695 1.00 97.44 649 GLU A C 1
ATOM 5266 O O . GLU A 1 649 ? -6.610 -16.352 9.769 1.00 97.44 649 GLU A O 1
ATOM 5271 N N . ASP A 1 650 ? -7.517 -14.604 10.858 1.00 97.44 650 ASP A N 1
ATOM 5272 C CA . ASP A 1 650 ? -8.612 -14.385 9.897 1.00 97.44 650 ASP A CA 1
ATOM 5273 C C . ASP A 1 650 ? -8.069 -14.054 8.497 1.00 97.44 650 ASP A C 1
ATOM 5275 O O . ASP A 1 650 ? -8.509 -14.641 7.514 1.00 97.44 650 ASP A O 1
ATOM 5279 N N . GLU A 1 651 ? -7.141 -13.094 8.409 1.00 97.62 651 GLU A N 1
ATOM 5280 C CA . GLU A 1 651 ? -6.562 -12.609 7.150 1.00 97.62 651 GLU A CA 1
ATOM 5281 C C . GLU A 1 651 ? -5.874 -13.751 6.388 1.00 97.62 651 GLU A C 1
ATOM 5283 O O . GLU A 1 651 ? -6.220 -14.009 5.236 1.00 97.62 651 GLU A O 1
ATOM 5288 N N . GLU A 1 652 ? -4.992 -14.512 7.046 1.00 96.75 652 GLU A N 1
ATOM 5289 C CA . GLU A 1 652 ? -4.332 -15.666 6.432 1.00 96.75 652 GLU A CA 1
ATOM 5290 C C . GLU A 1 652 ? -5.319 -16.750 5.962 1.00 96.75 652 GLU A C 1
ATOM 5292 O O . GLU A 1 652 ? -5.150 -17.321 4.881 1.00 96.75 652 GLU A O 1
ATOM 5297 N N . ASP A 1 653 ? -6.331 -17.090 6.765 1.00 97.75 653 ASP A N 1
ATOM 5298 C CA . ASP A 1 653 ? -7.302 -18.127 6.397 1.00 97.75 653 ASP A CA 1
ATOM 5299 C C . ASP A 1 653 ? -8.276 -17.659 5.311 1.00 97.75 653 ASP A C 1
ATOM 5301 O O . ASP A 1 653 ? -8.740 -18.477 4.507 1.00 97.75 653 ASP A O 1
ATOM 5305 N N . TYR A 1 654 ? -8.556 -16.359 5.223 1.00 98.12 654 TYR A N 1
ATOM 5306 C CA . TYR A 1 654 ? -9.252 -15.771 4.084 1.00 98.12 654 TYR A CA 1
ATOM 5307 C C . TYR A 1 654 ? -8.375 -15.772 2.828 1.00 98.12 654 TYR A C 1
ATOM 5309 O O . TYR A 1 654 ? -8.859 -16.206 1.785 1.00 98.12 654 TYR A O 1
ATOM 5317 N N . ASP A 1 655 ? -7.094 -15.409 2.908 1.00 97.31 655 ASP A N 1
ATOM 5318 C CA . ASP A 1 655 ? -6.166 -15.463 1.770 1.00 97.31 655 ASP A CA 1
ATOM 5319 C C . ASP A 1 655 ? -6.020 -16.884 1.205 1.00 97.31 655 ASP A C 1
ATOM 5321 O O . ASP A 1 655 ? -6.096 -17.079 -0.011 1.00 97.31 655 ASP A O 1
ATOM 5325 N N . LYS A 1 656 ? -5.924 -17.903 2.074 1.00 96.12 656 LYS A N 1
ATOM 5326 C CA . LYS A 1 656 ? -5.951 -19.327 1.681 1.00 96.12 656 LYS A CA 1
ATOM 5327 C C . LYS A 1 656 ? -7.248 -19.680 0.933 1.00 96.12 656 LYS A C 1
ATOM 5329 O O . LYS A 1 656 ? -7.204 -20.358 -0.094 1.00 96.12 656 LYS A O 1
ATOM 5334 N N . GLN A 1 657 ? -8.405 -19.202 1.405 1.00 97.38 657 GLN A N 1
ATOM 5335 C CA . GLN A 1 657 ? -9.702 -19.420 0.746 1.00 97.38 657 GLN A CA 1
ATOM 5336 C C . GLN A 1 657 ? -9.814 -18.693 -0.604 1.00 97.38 657 GLN A C 1
ATOM 5338 O O . GLN A 1 657 ? -10.337 -19.275 -1.558 1.00 97.38 657 GLN A O 1
ATOM 5343 N N . LEU A 1 658 ? -9.306 -17.460 -0.711 1.00 97.56 658 LEU A N 1
ATOM 5344 C CA . LEU A 1 658 ? -9.259 -16.712 -1.969 1.00 97.56 658 LEU A CA 1
ATOM 5345 C C . LEU A 1 658 ? -8.351 -17.416 -2.975 1.00 97.56 658 LEU A C 1
ATOM 5347 O O . LEU A 1 658 ? -8.811 -17.726 -4.068 1.00 97.56 658 LEU A O 1
ATOM 5351 N N . ALA A 1 659 ? -7.116 -17.755 -2.601 1.00 95.62 659 ALA A N 1
ATOM 5352 C CA . ALA A 1 659 ? -6.177 -18.440 -3.487 1.00 95.62 659 ALA A CA 1
ATOM 5353 C C . ALA A 1 659 ? -6.758 -19.753 -4.044 1.00 95.62 659 ALA A C 1
ATOM 5355 O O . ALA A 1 659 ? -6.689 -19.996 -5.247 1.00 95.62 659 ALA A O 1
ATOM 5356 N N . LEU A 1 660 ? -7.403 -20.576 -3.208 1.00 95.56 660 LEU A N 1
ATOM 5357 C CA . LEU A 1 660 ? -8.039 -21.825 -3.650 1.00 95.56 660 LEU A CA 1
ATOM 5358 C C . LEU A 1 660 ? -9.233 -21.593 -4.594 1.00 95.56 660 LEU A C 1
ATOM 5360 O O . LEU A 1 660 ? -9.354 -22.269 -5.618 1.00 95.56 660 LEU A O 1
ATOM 5364 N N . ALA A 1 661 ? -10.118 -20.647 -4.270 1.00 96.50 661 ALA A N 1
ATOM 5365 C CA . ALA A 1 661 ? -11.318 -20.376 -5.064 1.00 96.50 661 ALA A CA 1
ATOM 5366 C C . ALA A 1 661 ? -11.017 -19.650 -6.386 1.00 96.50 661 ALA A C 1
ATOM 5368 O O . ALA A 1 661 ? -11.682 -19.906 -7.393 1.00 96.50 661 ALA A O 1
ATOM 5369 N N . ILE A 1 662 ? -10.021 -18.761 -6.385 1.00 96.62 662 ILE A N 1
ATOM 5370 C CA . ILE A 1 662 ? -9.601 -1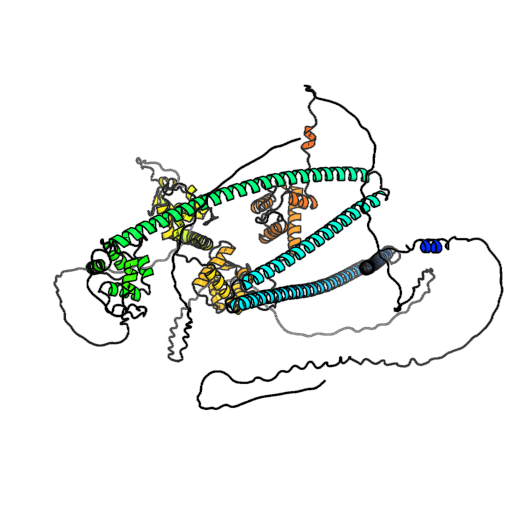7.983 -7.551 1.00 96.62 662 ILE A CA 1
ATOM 5371 C C . ILE A 1 662 ? -8.746 -18.836 -8.487 1.00 96.62 662 ILE A C 1
ATOM 5373 O O . ILE A 1 662 ? -9.056 -18.865 -9.674 1.00 96.62 662 ILE A O 1
ATOM 5377 N N . ASN A 1 663 ? -7.772 -19.617 -8.000 1.00 93.81 663 ASN A N 1
ATOM 5378 C CA . ASN A 1 663 ? -7.006 -20.519 -8.874 1.00 93.81 663 ASN A CA 1
ATOM 5379 C C . ASN A 1 663 ? -7.897 -21.532 -9.605 1.00 93.81 663 ASN A C 1
ATOM 5381 O O . ASN A 1 663 ? -7.723 -21.742 -10.804 1.00 93.81 663 ASN A O 1
ATOM 5385 N N . LYS A 1 664 ? -8.903 -22.104 -8.926 1.00 95.50 664 LYS A N 1
ATOM 5386 C CA . LYS A 1 664 ? -9.854 -23.043 -9.548 1.00 95.50 664 LYS A CA 1
ATOM 5387 C C . LYS A 1 664 ? -10.629 -22.427 -10.727 1.00 95.50 664 LYS A C 1
ATOM 5389 O O . LYS A 1 664 ? -11.001 -23.149 -11.646 1.00 95.50 664 LYS A O 1
ATOM 5394 N N . ASN A 1 665 ? -10.877 -21.116 -10.697 1.00 96.62 665 ASN A N 1
ATOM 5395 C CA . ASN A 1 665 ? -11.791 -20.418 -11.608 1.00 96.62 665 ASN A CA 1
ATOM 5396 C C . ASN A 1 665 ? -11.137 -19.198 -12.294 1.00 96.62 665 ASN A C 1
ATOM 5398 O O . ASN A 1 665 ? -11.830 -18.270 -12.712 1.00 96.62 665 ASN A O 1
ATOM 5402 N N . LYS A 1 666 ? -9.798 -19.165 -12.396 1.00 94.69 666 LYS A N 1
ATOM 5403 C CA . LYS A 1 666 ? -9.042 -17.977 -12.835 1.00 94.69 666 LYS A CA 1
ATOM 5404 C C . LYS A 1 666 ? -9.485 -17.494 -14.214 1.00 94.69 666 LYS A C 1
ATOM 5406 O O . LYS A 1 666 ? -9.762 -16.312 -14.383 1.00 94.69 666 LYS A O 1
ATOM 5411 N N . VAL A 1 667 ? -9.561 -18.407 -15.184 1.00 94.75 667 VAL A N 1
ATOM 5412 C CA . VAL A 1 667 ? -9.883 -18.088 -16.584 1.00 94.75 667 VAL A CA 1
ATOM 5413 C C . VAL A 1 667 ? -11.320 -17.583 -16.710 1.00 94.75 667 VAL A C 1
ATOM 5415 O O . VAL A 1 667 ? -11.536 -16.499 -17.244 1.00 94.75 667 VAL A O 1
ATOM 5418 N N . THR A 1 668 ? -12.291 -18.303 -16.139 1.00 97.44 668 THR A N 1
ATOM 5419 C CA . THR A 1 668 ? -13.713 -17.926 -16.195 1.00 97.44 668 THR A CA 1
ATOM 5420 C C . THR A 1 668 ? -13.987 -16.596 -15.496 1.00 97.44 668 THR A C 1
ATOM 5422 O O . THR A 1 668 ? -14.737 -15.779 -16.024 1.00 97.44 668 THR A O 1
ATOM 5425 N N . LEU A 1 669 ? -13.332 -16.314 -14.362 1.00 97.88 669 LEU A N 1
ATOM 5426 C CA . LEU A 1 669 ? -13.435 -15.010 -13.705 1.00 97.88 669 LEU A CA 1
ATOM 5427 C C . LEU A 1 669 ? -12.696 -13.899 -14.477 1.00 97.88 669 LEU A C 1
ATOM 5429 O O . LEU A 1 669 ? -13.190 -12.774 -14.526 1.00 97.88 669 LEU A O 1
ATOM 5433 N N . LYS A 1 670 ? -11.550 -14.185 -15.116 1.00 96.69 670 LYS A N 1
ATOM 5434 C CA . LYS A 1 670 ? -10.828 -13.219 -15.971 1.00 96.69 670 LYS A CA 1
ATOM 5435 C C . LYS A 1 670 ? -11.676 -12.816 -17.179 1.00 96.69 670 LYS A C 1
ATOM 5437 O O . LYS A 1 670 ? -11.745 -11.632 -17.501 1.00 96.69 670 LYS A O 1
ATOM 5442 N N . GLU A 1 671 ? -12.356 -13.772 -17.808 1.00 97.06 671 GLU A N 1
ATOM 5443 C CA . GLU A 1 671 ? -13.299 -13.529 -18.905 1.00 97.06 671 GLU A CA 1
ATOM 5444 C C . GLU A 1 671 ? -14.547 -12.772 -18.428 1.00 97.06 671 GLU A C 1
ATOM 5446 O O . GLU A 1 671 ? -14.879 -11.737 -19.006 1.00 97.06 671 GLU A O 1
ATOM 5451 N N . ALA A 1 672 ? -15.184 -13.201 -17.333 1.00 98.19 672 ALA A N 1
ATOM 5452 C CA . ALA A 1 672 ? -16.357 -12.525 -16.773 1.00 98.19 672 ALA A CA 1
ATOM 5453 C C . ALA A 1 672 ? -16.063 -11.068 -16.361 1.00 98.19 672 ALA A C 1
ATOM 5455 O O . ALA A 1 672 ? -16.856 -10.174 -16.642 1.00 98.19 672 ALA A O 1
ATOM 5456 N N . CYS A 1 673 ? -14.900 -10.788 -15.761 1.00 98.06 673 CYS A N 1
ATOM 5457 C CA . CYS A 1 673 ? -14.485 -9.419 -15.444 1.00 98.06 673 CYS A CA 1
ATOM 5458 C C . CYS A 1 673 ? -14.223 -8.570 -16.700 1.00 98.06 673 CYS A C 1
ATOM 5460 O O . CYS A 1 673 ? -14.590 -7.394 -16.715 1.00 98.06 673 CYS A O 1
ATOM 5462 N N . LYS A 1 674 ? -13.651 -9.148 -17.770 1.00 97.38 674 LYS A N 1
ATOM 5463 C CA . LYS A 1 674 ? -13.451 -8.445 -19.053 1.00 97.38 674 LYS A CA 1
ATOM 5464 C C . LYS A 1 674 ? -14.770 -7.994 -19.692 1.00 97.38 674 LYS A C 1
ATOM 5466 O O . LYS A 1 674 ? -14.794 -6.923 -20.286 1.00 97.38 674 LYS A O 1
ATOM 5471 N N . LEU A 1 675 ? -15.873 -8.730 -19.509 1.00 98.00 675 LEU A N 1
ATOM 5472 C CA . LEU A 1 675 ? -17.214 -8.320 -19.976 1.00 98.00 675 LEU A CA 1
ATOM 5473 C C . LEU A 1 675 ? -17.753 -7.039 -19.306 1.00 98.00 675 LEU A C 1
ATOM 5475 O O . LEU A 1 675 ? -18.765 -6.501 -19.749 1.00 98.00 675 LEU A O 1
ATOM 5479 N N . TYR A 1 676 ? -17.100 -6.555 -18.245 1.00 98.19 676 TYR A N 1
ATOM 5480 C CA . TYR A 1 676 ? -17.456 -5.329 -17.526 1.00 98.19 676 TYR A CA 1
ATOM 5481 C C . TYR A 1 676 ? -16.389 -4.220 -17.627 1.00 98.19 676 TYR A C 1
ATOM 5483 O O . TYR A 1 676 ? -16.594 -3.134 -17.077 1.00 98.19 676 TYR A O 1
ATOM 5491 N N . ASP A 1 677 ? -15.275 -4.479 -18.321 1.00 97.56 677 ASP A N 1
ATOM 5492 C CA . ASP A 1 677 ? -14.112 -3.596 -18.480 1.00 97.56 677 ASP A CA 1
ATOM 5493 C C . ASP A 1 677 ? -13.963 -3.157 -19.950 1.00 97.56 677 ASP A C 1
ATOM 5495 O O . ASP A 1 677 ? -12.947 -3.418 -20.590 1.00 97.56 677 ASP A O 1
ATOM 5499 N N . ASP A 1 678 ? -14.979 -2.464 -20.488 1.00 95.38 678 ASP A N 1
ATOM 5500 C CA . ASP A 1 678 ? -15.060 -1.977 -21.888 1.00 95.38 678 ASP A CA 1
ATOM 5501 C C . ASP A 1 678 ? -13.836 -1.166 -22.373 1.00 95.38 678 ASP A C 1
ATOM 5503 O O . ASP A 1 678 ? -13.704 -0.861 -23.560 1.00 95.38 678 ASP A O 1
ATOM 5507 N N . LYS A 1 679 ? -12.983 -0.728 -21.441 1.00 94.62 679 LYS A N 1
ATOM 5508 C CA . LYS A 1 679 ? -11.801 0.111 -21.671 1.00 94.62 679 LYS A CA 1
ATOM 5509 C C . LYS A 1 679 ? -10.480 -0.621 -21.433 1.00 94.62 679 LYS A C 1
ATOM 5511 O O . LYS A 1 679 ? -9.436 0.014 -21.533 1.00 94.62 679 LYS A O 1
ATOM 5516 N N . GLU A 1 680 ? -10.530 -1.899 -21.062 1.00 93.12 680 GLU A N 1
ATOM 5517 C CA . GLU A 1 680 ? -9.373 -2.721 -20.693 1.00 93.12 680 GLU A CA 1
ATOM 5518 C C . GLU A 1 680 ? -8.483 -2.087 -19.600 1.00 93.12 680 GLU A C 1
ATOM 5520 O O . GLU A 1 680 ? -7.271 -2.299 -19.557 1.00 93.12 680 GLU A O 1
ATOM 5525 N N . THR A 1 681 ? -9.097 -1.335 -18.682 1.00 93.56 681 THR A N 1
ATOM 5526 C CA . THR A 1 681 ? -8.438 -0.607 -17.584 1.00 93.56 681 THR A CA 1
ATOM 5527 C C . THR A 1 681 ? -7.981 -1.490 -16.424 1.00 93.56 681 THR A C 1
ATOM 5529 O O . THR A 1 681 ? -7.258 -1.025 -15.548 1.00 93.56 681 THR A O 1
ATOM 5532 N N . GLY A 1 682 ? -8.407 -2.754 -16.372 1.00 94.94 682 GLY A N 1
ATOM 5533 C CA . GLY A 1 682 ? -8.086 -3.665 -15.272 1.00 94.94 682 GLY A CA 1
ATOM 5534 C C . GLY A 1 682 ? -8.842 -3.385 -13.968 1.00 94.94 682 GLY A C 1
ATOM 5535 O O . GLY A 1 682 ? -8.562 -4.034 -12.957 1.00 94.94 682 GLY A O 1
ATOM 5536 N N . VAL A 1 683 ? -9.808 -2.458 -14.001 1.00 97.12 683 VAL A N 1
ATOM 5537 C CA . VAL A 1 683 ? -10.619 -2.010 -12.864 1.00 97.12 683 VAL A CA 1
ATOM 5538 C C . VAL A 1 683 ? -12.101 -2.035 -13.245 1.00 97.12 683 VAL A C 1
ATOM 5540 O O . VAL A 1 683 ? -12.488 -1.479 -14.268 1.00 97.12 683 VAL A O 1
ATOM 5543 N N . ILE A 1 684 ? -12.948 -2.645 -12.411 1.00 98.25 684 ILE A N 1
ATOM 5544 C CA . ILE A 1 684 ? -14.417 -2.637 -12.568 1.00 98.25 684 ILE A CA 1
ATOM 5545 C C . ILE A 1 684 ? -15.102 -2.272 -11.249 1.00 98.25 684 ILE A C 1
ATOM 5547 O O . ILE A 1 684 ? -14.459 -2.226 -10.202 1.00 98.25 684 ILE A O 1
ATOM 5551 N N . LYS A 1 685 ? -16.414 -2.005 -11.263 1.00 98.19 685 LYS A N 1
ATOM 5552 C CA . LYS A 1 685 ? -17.140 -1.671 -10.028 1.00 98.19 685 LYS A CA 1
ATOM 5553 C C . LYS A 1 685 ? -17.390 -2.891 -9.145 1.00 98.19 685 LYS A C 1
ATOM 5555 O O . LYS A 1 685 ? -17.624 -3.988 -9.642 1.00 98.19 685 LYS A O 1
ATOM 5560 N N . LEU A 1 686 ? -17.492 -2.680 -7.834 1.00 97.62 686 LEU A N 1
ATOM 5561 C CA . LEU A 1 686 ? -17.789 -3.729 -6.849 1.00 97.62 686 LEU A CA 1
ATOM 5562 C C . LEU A 1 686 ? -19.137 -4.438 -7.089 1.00 97.62 686 LEU A C 1
ATOM 5564 O O . LEU A 1 686 ? -19.291 -5.604 -6.730 1.00 97.62 686 LEU A O 1
ATOM 5568 N N . SER A 1 687 ? -20.108 -3.773 -7.724 1.00 97.81 687 SER A N 1
ATOM 5569 C CA . SER A 1 687 ? -21.337 -4.416 -8.214 1.00 97.81 687 SER A CA 1
ATOM 5570 C C . SER A 1 687 ? -21.076 -5.328 -9.417 1.00 97.81 687 SER A C 1
ATOM 5572 O O . SER A 1 687 ? -21.440 -6.497 -9.372 1.00 97.81 687 SER A O 1
ATOM 5574 N N . GLN A 1 688 ? -20.378 -4.829 -10.442 1.00 98.38 688 GLN A N 1
ATOM 5575 C CA . GLN A 1 688 ? -20.002 -5.601 -11.633 1.00 98.38 688 GLN A CA 1
ATOM 5576 C C . GLN A 1 688 ? -19.158 -6.829 -11.259 1.00 98.38 688 GLN A C 1
ATOM 5578 O O . GLN A 1 688 ? -19.413 -7.922 -11.748 1.00 98.38 688 GLN A O 1
ATOM 5583 N N . PHE A 1 689 ? -18.219 -6.687 -10.320 1.00 98.31 689 PHE A N 1
ATOM 5584 C CA . PHE A 1 689 ? -17.415 -7.802 -9.821 1.00 98.31 689 PHE A CA 1
ATOM 5585 C C . PHE A 1 689 ? -18.254 -8.853 -9.071 1.00 98.31 689 PHE A C 1
ATOM 5587 O O . PHE A 1 689 ? -18.024 -10.047 -9.240 1.00 98.31 689 PHE A O 1
ATOM 5594 N N . LYS A 1 690 ? -19.282 -8.453 -8.305 1.00 98.12 690 LYS A N 1
ATOM 5595 C CA . LYS A 1 690 ? -20.246 -9.409 -7.716 1.00 98.12 690 LYS A CA 1
ATOM 5596 C C . LYS A 1 690 ? -21.025 -10.179 -8.780 1.00 98.12 690 LYS A C 1
ATOM 5598 O O . LYS A 1 690 ? -21.368 -11.332 -8.542 1.00 98.12 690 LYS A O 1
ATOM 5603 N N . ASP A 1 691 ? -21.317 -9.565 -9.921 1.00 98.38 691 ASP A N 1
ATOM 5604 C CA . ASP A 1 691 ? -22.017 -10.230 -11.022 1.00 98.38 691 ASP A CA 1
ATOM 5605 C C . ASP A 1 691 ? -21.070 -11.116 -11.854 1.00 98.38 691 ASP A C 1
ATOM 5607 O O . ASP A 1 691 ? -21.452 -12.227 -12.217 1.00 98.38 691 ASP A O 1
ATOM 5611 N N . ALA A 1 692 ? -19.804 -10.721 -12.027 1.00 98.38 692 ALA A N 1
ATOM 5612 C CA . ALA A 1 692 ? -18.750 -11.565 -12.595 1.00 98.38 692 ALA A CA 1
ATOM 5613 C C . ALA A 1 692 ? -18.467 -12.818 -11.738 1.00 98.38 692 ALA A C 1
ATOM 5615 O O . ALA A 1 692 ? -18.345 -13.917 -12.275 1.00 98.38 692 ALA A O 1
ATOM 5616 N N . LEU A 1 693 ? -18.449 -12.691 -10.403 1.00 98.25 693 LEU A N 1
ATOM 5617 C CA . LEU A 1 693 ? -18.340 -13.841 -9.492 1.00 98.25 693 LEU A CA 1
ATOM 5618 C C . LEU A 1 693 ? -19.507 -14.829 -9.657 1.00 98.25 693 LEU A C 1
ATOM 5620 O O . LEU A 1 693 ? -19.274 -16.034 -9.672 1.00 98.25 693 LEU A O 1
ATOM 5624 N N . LYS A 1 694 ? -20.747 -14.343 -9.839 1.00 98.06 694 LYS A N 1
ATOM 5625 C CA . LYS A 1 694 ? -21.909 -15.209 -10.131 1.00 98.06 694 LYS A CA 1
ATOM 5626 C C . LYS A 1 694 ? -21.770 -15.913 -11.481 1.00 98.06 694 LYS A C 1
ATOM 5628 O O . LYS A 1 694 ? -22.099 -17.088 -11.578 1.00 98.06 694 LYS A O 1
ATOM 5633 N N . GLN A 1 695 ? -21.289 -15.214 -12.513 1.00 98.25 695 GLN A N 1
ATOM 5634 C CA . GLN A 1 695 ? -21.054 -15.801 -13.840 1.00 98.25 695 GLN A CA 1
ATOM 5635 C C . GLN A 1 695 ? -19.977 -16.896 -13.815 1.00 98.25 695 GLN A C 1
ATOM 5637 O O . GLN A 1 695 ? -20.072 -17.857 -14.572 1.00 98.25 695 GLN A O 1
ATOM 5642 N N . ALA A 1 696 ? -18.989 -16.777 -12.925 1.00 97.88 696 ALA A N 1
ATOM 5643 C CA . ALA A 1 696 ? -17.947 -17.779 -12.704 1.00 97.88 696 ALA A CA 1
ATOM 5644 C C . ALA A 1 696 ? -18.326 -18.883 -11.684 1.00 97.88 696 ALA A C 1
ATOM 5646 O O . ALA A 1 696 ? -17.470 -19.698 -11.349 1.00 97.88 696 ALA A O 1
ATOM 5647 N N . ASP A 1 697 ? -19.571 -18.907 -11.183 1.00 97.75 697 ASP A N 1
ATOM 5648 C CA . ASP A 1 697 ? -20.076 -19.810 -10.126 1.00 97.75 697 ASP A CA 1
ATOM 5649 C C . ASP A 1 697 ? -19.249 -19.784 -8.816 1.00 97.75 697 ASP A C 1
ATOM 5651 O O . ASP A 1 697 ? -18.999 -20.798 -8.160 1.00 97.75 697 ASP A O 1
ATOM 5655 N N . ILE A 1 698 ? -18.791 -18.589 -8.419 1.00 97.81 698 ILE A N 1
ATOM 5656 C CA . ILE A 1 698 ? -17.983 -18.368 -7.212 1.00 97.81 698 ILE A CA 1
ATOM 5657 C C . ILE A 1 698 ? -18.838 -17.721 -6.117 1.00 97.81 698 ILE A C 1
ATOM 5659 O O . ILE A 1 698 ? -19.179 -16.537 -6.174 1.00 97.81 698 ILE A O 1
ATOM 5663 N N . LEU A 1 699 ? -19.140 -18.491 -5.069 1.00 97.31 699 LEU A N 1
ATOM 5664 C CA . LEU A 1 699 ? -19.892 -18.031 -3.899 1.00 97.31 699 LEU A CA 1
ATOM 5665 C C . LEU A 1 699 ? -18.974 -17.865 -2.680 1.00 97.31 699 LEU A C 1
ATOM 5667 O O . LEU A 1 699 ? -18.502 -18.844 -2.105 1.00 97.31 699 LEU A O 1
ATOM 5671 N N . PHE A 1 700 ? -18.764 -16.619 -2.248 1.00 97.50 700 PHE A N 1
ATOM 5672 C CA . PHE A 1 700 ? -17.984 -16.294 -1.050 1.00 97.50 700 PHE A CA 1
ATOM 5673 C C . PHE A 1 700 ? -18.874 -15.990 0.172 1.00 97.50 700 PHE A C 1
ATOM 5675 O O . PHE A 1 700 ? -19.877 -15.282 0.038 1.00 97.50 700 PHE A O 1
ATOM 5682 N N . PRO A 1 701 ? -18.506 -16.443 1.390 1.00 97.62 701 PRO A N 1
ATOM 5683 C CA . PRO A 1 701 ? -19.157 -16.020 2.629 1.00 97.62 701 PRO A CA 1
ATOM 5684 C C . PRO A 1 701 ? -19.120 -14.497 2.822 1.00 97.62 701 PRO A C 1
ATOM 5686 O O . PRO A 1 701 ? -18.140 -13.839 2.481 1.00 97.62 701 PRO A O 1
ATOM 5689 N N . SER A 1 702 ? -20.147 -13.924 3.458 1.00 96.75 702 SER A N 1
ATOM 5690 C CA . SER A 1 702 ? -20.257 -12.461 3.607 1.00 96.75 702 SER A CA 1
ATOM 5691 C C . SER A 1 702 ? -19.100 -11.805 4.380 1.00 96.75 702 SER A C 1
ATOM 5693 O O . SER A 1 702 ? -18.832 -10.629 4.146 1.00 96.75 702 SER A O 1
ATOM 5695 N N . LYS A 1 703 ? -18.417 -12.532 5.281 1.00 97.19 703 LYS A N 1
ATOM 5696 C CA . LYS A 1 703 ? -17.191 -12.051 5.951 1.00 97.19 703 LYS A CA 1
ATOM 5697 C C . LYS A 1 703 ? -16.004 -12.000 4.989 1.00 97.19 703 LYS A C 1
ATOM 5699 O O . LYS A 1 703 ? -15.346 -10.970 4.906 1.00 97.19 703 LYS A O 1
ATOM 5704 N N . LEU A 1 704 ? -15.803 -13.061 4.206 1.00 97.56 704 LEU A N 1
ATOM 5705 C CA . LEU A 1 704 ? -14.765 -13.123 3.179 1.00 97.56 704 LEU A CA 1
ATOM 5706 C C . LEU A 1 704 ? -14.964 -12.027 2.123 1.00 97.56 704 LEU A C 1
ATOM 5708 O O . LEU A 1 704 ? -14.020 -11.330 1.776 1.00 97.56 704 LEU A O 1
ATOM 5712 N N . PHE A 1 705 ? -16.205 -11.773 1.692 1.00 97.31 705 PHE A N 1
ATOM 5713 C CA . PHE A 1 705 ? -16.481 -10.666 0.772 1.00 97.31 705 PHE A CA 1
ATOM 5714 C C . PHE A 1 705 ? -16.218 -9.279 1.399 1.00 97.31 705 PHE A C 1
ATOM 5716 O O . PHE A 1 705 ? -15.774 -8.358 0.708 1.00 97.31 705 PHE A O 1
ATOM 5723 N N . ALA A 1 706 ? -16.459 -9.102 2.703 1.00 97.25 706 ALA A N 1
ATOM 5724 C CA . ALA A 1 706 ? -16.097 -7.868 3.405 1.00 97.25 706 ALA A CA 1
ATOM 5725 C C . ALA A 1 706 ? -14.569 -7.682 3.479 1.00 97.25 706 ALA A C 1
ATOM 5727 O O . ALA A 1 706 ? -14.087 -6.572 3.262 1.00 97.25 706 ALA A O 1
ATOM 5728 N N . TYR A 1 707 ? -13.809 -8.762 3.686 1.00 98.12 707 TYR A N 1
ATOM 5729 C CA . TYR A 1 707 ? -12.346 -8.749 3.605 1.00 98.12 707 TYR A CA 1
ATOM 5730 C C . TYR A 1 707 ? -11.843 -8.419 2.188 1.00 98.12 707 TYR A C 1
ATOM 5732 O O . TYR A 1 707 ? -11.036 -7.510 2.028 1.00 98.12 707 TYR A O 1
ATOM 5740 N N . MET A 1 708 ? -12.405 -9.030 1.140 1.00 97.88 708 MET A N 1
ATOM 5741 C CA . MET A 1 708 ? -12.106 -8.658 -0.254 1.00 97.88 708 MET A CA 1
ATOM 5742 C C . MET A 1 708 ? -12.386 -7.175 -0.533 1.00 97.88 708 MET A C 1
ATOM 5744 O O . MET A 1 708 ? -11.591 -6.502 -1.179 1.00 97.88 708 MET A O 1
ATOM 5748 N N . SER A 1 709 ? -13.494 -6.641 -0.008 1.00 97.31 709 SER A N 1
ATOM 5749 C CA . SER A 1 709 ? -13.841 -5.219 -0.150 1.00 97.31 709 SER A CA 1
ATOM 5750 C C . SER A 1 709 ? -12.812 -4.303 0.531 1.00 97.31 709 SER A C 1
ATOM 5752 O O . SER A 1 709 ? -12.532 -3.218 0.026 1.00 97.31 709 SER A O 1
ATOM 5754 N N . LEU A 1 710 ? -12.216 -4.749 1.643 1.00 97.94 710 LEU A N 1
ATOM 5755 C CA . LEU A 1 710 ? -11.126 -4.061 2.337 1.00 97.94 710 LEU A CA 1
ATOM 5756 C C . LEU A 1 710 ? -9.804 -4.130 1.548 1.00 97.94 710 LEU A C 1
ATOM 5758 O O . LEU A 1 710 ? -9.115 -3.117 1.437 1.00 97.94 710 LEU A O 1
ATOM 5762 N N . LEU A 1 711 ? -9.484 -5.285 0.950 1.00 97.31 711 LEU A N 1
ATOM 5763 C CA . LEU A 1 711 ? -8.322 -5.464 0.071 1.00 97.31 711 LEU A CA 1
ATOM 5764 C C . LEU A 1 711 ? -8.407 -4.553 -1.161 1.00 97.31 711 LEU A C 1
ATOM 5766 O O . LEU A 1 711 ? -7.490 -3.775 -1.408 1.00 97.31 711 LEU A O 1
ATOM 5770 N N . PHE A 1 712 ? -9.526 -4.568 -1.891 1.00 97.75 712 PHE A N 1
ATOM 5771 C CA . PHE A 1 712 ? -9.731 -3.688 -3.050 1.00 97.75 712 PHE A CA 1
ATOM 5772 C C . PHE A 1 712 ? -9.580 -2.211 -2.670 1.00 97.75 712 PHE A C 1
ATOM 5774 O O . PHE A 1 712 ? -8.907 -1.449 -3.365 1.00 97.75 712 PHE A O 1
ATOM 5781 N N . TYR A 1 713 ? -10.132 -1.831 -1.516 1.00 97.69 713 TYR A N 1
ATOM 5782 C CA . TYR A 1 713 ? -10.000 -0.485 -0.982 1.00 97.69 713 TYR A CA 1
ATOM 5783 C C . TYR A 1 713 ? -8.554 -0.115 -0.615 1.00 97.69 713 TYR A C 1
ATOM 5785 O O . TYR A 1 713 ? -8.149 1.018 -0.858 1.00 97.69 713 TYR A O 1
ATOM 5793 N N . SER A 1 714 ? -7.744 -1.035 -0.078 1.00 96.25 714 SER A N 1
ATOM 5794 C CA . SER A 1 714 ? -6.338 -0.744 0.260 1.00 96.25 714 SER A CA 1
ATOM 5795 C C . SER A 1 714 ? -5.446 -0.408 -0.940 1.00 96.25 714 SER A C 1
ATOM 5797 O O . SER A 1 714 ? -4.421 0.239 -0.751 1.00 96.25 714 SER A O 1
ATOM 5799 N N . HIS A 1 715 ? -5.836 -0.794 -2.161 1.00 92.50 715 HIS A N 1
ATOM 5800 C CA . HIS A 1 715 ? -5.026 -0.589 -3.363 1.00 92.50 715 HIS A CA 1
ATOM 5801 C C . HIS A 1 715 ? -4.936 0.894 -3.766 1.00 92.50 715 HIS A C 1
ATOM 5803 O O . HIS A 1 715 ? -3.845 1.402 -4.002 1.00 92.50 715 HIS A O 1
ATOM 5809 N N . ASN A 1 716 ? -6.079 1.591 -3.832 1.00 91.50 716 ASN A N 1
ATOM 5810 C CA . ASN A 1 716 ? -6.171 2.989 -4.292 1.00 91.50 716 ASN A CA 1
ATOM 5811 C C . ASN A 1 716 ? -6.888 3.930 -3.298 1.00 91.50 716 ASN A C 1
ATOM 5813 O O . ASN A 1 716 ? -6.997 5.127 -3.553 1.00 91.50 716 ASN A O 1
ATOM 5817 N N . TYR A 1 717 ? -7.431 3.412 -2.190 1.00 94.75 717 TYR A N 1
ATOM 5818 C CA . TYR A 1 717 ? -8.377 4.103 -1.296 1.00 94.75 717 TYR A CA 1
ATOM 5819 C C . TYR A 1 717 ? -9.672 4.600 -1.972 1.00 94.75 717 TYR A C 1
ATOM 5821 O O . TYR A 1 717 ? -10.355 5.474 -1.431 1.00 94.75 717 TYR A O 1
ATOM 5829 N N . GLU A 1 718 ? -10.035 4.027 -3.122 1.00 96.06 718 GLU A N 1
ATOM 5830 C CA . GLU A 1 718 ? -11.265 4.304 -3.875 1.00 96.06 718 GLU A CA 1
ATOM 5831 C C . GLU A 1 718 ? -12.429 3.413 -3.417 1.00 96.06 718 GLU A C 1
ATOM 5833 O O . GLU A 1 718 ? -12.266 2.210 -3.215 1.00 96.06 718 GLU A O 1
ATOM 5838 N N . LEU A 1 719 ? -13.634 3.978 -3.302 1.00 96.31 719 LEU A N 1
ATOM 5839 C CA . LEU A 1 719 ? -14.844 3.205 -3.007 1.00 96.31 719 LEU A CA 1
ATOM 5840 C C . LEU A 1 719 ? -15.443 2.560 -4.255 1.00 96.31 719 LEU A C 1
ATOM 5842 O O . LEU A 1 719 ? -15.410 3.126 -5.344 1.00 96.31 719 LEU A O 1
ATOM 5846 N N . ASP A 1 720 ? -16.033 1.380 -4.056 1.00 96.56 720 ASP A N 1
ATOM 5847 C CA . ASP A 1 720 ? -16.679 0.562 -5.088 1.00 96.56 720 ASP A CA 1
ATOM 5848 C C . ASP A 1 720 ? -15.791 0.275 -6.327 1.00 96.56 720 ASP A C 1
ATOM 5850 O O . ASP A 1 720 ? -16.313 -0.140 -7.359 1.00 96.56 720 ASP A O 1
ATOM 5854 N N . SER A 1 721 ? -14.465 0.439 -6.213 1.00 97.31 721 SER A N 1
ATOM 5855 C CA . SER A 1 721 ? -13.439 0.204 -7.243 1.00 97.31 721 SER A CA 1
ATOM 5856 C C . SER A 1 721 ? -12.760 -1.152 -7.006 1.00 97.31 721 SER A C 1
ATOM 5858 O O . SER A 1 721 ? -12.360 -1.445 -5.880 1.00 97.31 721 SER A O 1
ATOM 5860 N N . VAL A 1 722 ? -12.663 -2.008 -8.031 1.00 98.06 722 VAL A N 1
ATOM 5861 C CA . VAL A 1 722 ? -12.089 -3.363 -7.932 1.00 98.06 722 VAL A CA 1
ATOM 5862 C C . VAL A 1 722 ? -10.990 -3.559 -8.982 1.00 98.06 722 VAL A C 1
ATOM 5864 O O . VAL A 1 722 ? -11.318 -3.767 -10.155 1.00 98.06 722 VAL A O 1
ATOM 5867 N N . PRO A 1 723 ? -9.699 -3.548 -8.593 1.00 97.25 723 PRO A N 1
ATOM 5868 C CA . PRO A 1 723 ? -8.566 -3.779 -9.492 1.00 97.25 723 PRO A CA 1
ATOM 5869 C C . PRO A 1 723 ? -8.417 -5.278 -9.803 1.00 97.25 723 PRO A C 1
ATOM 5871 O O . PRO A 1 723 ? -7.509 -5.960 -9.320 1.00 97.25 723 PRO A O 1
ATOM 5874 N N . TYR A 1 724 ? -9.354 -5.819 -10.587 1.00 97.38 724 TYR A N 1
ATOM 5875 C CA . TYR A 1 724 ? -9.506 -7.260 -10.792 1.00 97.38 724 TYR A CA 1
ATOM 5876 C C . TYR A 1 724 ? -8.264 -7.920 -11.413 1.00 97.38 724 TYR A C 1
ATOM 5878 O O . TYR A 1 724 ? -8.008 -9.083 -11.116 1.00 97.38 724 TYR A O 1
ATOM 5886 N N . ARG A 1 725 ? -7.461 -7.206 -12.222 1.00 94.06 725 ARG A N 1
ATOM 5887 C CA . ARG A 1 725 ? -6.194 -7.753 -12.755 1.00 94.06 725 ARG A CA 1
ATOM 5888 C C . ARG A 1 725 ? -5.174 -8.006 -11.651 1.00 94.06 725 ARG A C 1
ATOM 5890 O O . ARG A 1 725 ? -4.709 -9.131 -11.518 1.00 94.06 725 ARG A O 1
ATOM 5897 N N . HIS A 1 726 ? -4.894 -7.008 -10.813 1.00 93.25 726 HIS A N 1
ATOM 5898 C CA . HIS A 1 726 ? -3.981 -7.152 -9.674 1.00 93.25 726 HIS A CA 1
ATOM 5899 C C . HIS A 1 726 ? -4.463 -8.233 -8.698 1.00 93.25 726 HIS A C 1
ATOM 5901 O O . HIS A 1 726 ? -3.672 -9.059 -8.249 1.00 93.25 726 HIS A O 1
ATOM 5907 N N . PHE A 1 727 ? -5.774 -8.304 -8.451 1.00 96.38 727 PHE A N 1
ATOM 5908 C CA . PHE A 1 727 ? -6.375 -9.362 -7.640 1.00 96.38 727 PHE A CA 1
ATOM 5909 C C . PHE A 1 727 ? -6.185 -10.768 -8.247 1.00 96.38 727 PHE A C 1
ATOM 5911 O O . PHE A 1 727 ? -5.795 -11.697 -7.541 1.00 96.38 727 PHE A O 1
ATOM 5918 N N . LEU A 1 728 ? -6.389 -10.933 -9.559 1.00 95.12 728 LEU A N 1
ATOM 5919 C CA . LEU A 1 728 ? -6.136 -12.197 -10.263 1.00 95.12 728 LEU A CA 1
ATOM 5920 C C . LEU A 1 728 ? -4.638 -12.533 -10.389 1.00 95.12 728 LEU A C 1
ATOM 5922 O O . LEU A 1 728 ? -4.305 -13.713 -10.452 1.00 95.12 728 LEU A O 1
ATOM 5926 N N . LYS A 1 729 ? -3.734 -11.543 -10.397 1.00 91.00 729 LYS A N 1
ATOM 5927 C CA . LYS A 1 729 ? -2.275 -11.759 -10.363 1.00 91.00 729 LYS A CA 1
ATOM 5928 C C . LYS A 1 729 ? -1.814 -12.218 -8.971 1.00 91.00 729 LYS A C 1
ATOM 5930 O O . LYS A 1 729 ? -0.979 -13.111 -8.882 1.00 91.00 729 LYS A O 1
ATOM 5935 N N . ALA A 1 730 ? -2.410 -11.683 -7.901 1.00 92.06 730 ALA A N 1
ATOM 5936 C CA . ALA A 1 730 ? -2.118 -12.068 -6.518 1.00 92.06 730 ALA A CA 1
ATOM 5937 C C . ALA A 1 730 ? -2.681 -13.454 -6.135 1.00 92.06 730 ALA A C 1
ATOM 5939 O O . ALA A 1 730 ? -1.937 -14.312 -5.665 1.00 92.06 730 ALA A O 1
ATOM 5940 N N . TYR A 1 731 ? -3.978 -13.699 -6.363 1.00 95.25 731 TYR A N 1
ATOM 5941 C CA . TYR A 1 731 ? -4.669 -14.922 -5.910 1.00 95.25 731 TYR A CA 1
ATOM 5942 C C . TYR A 1 731 ? -4.853 -15.990 -7.003 1.00 95.25 731 TYR A C 1
ATOM 5944 O O . TYR A 1 731 ? -5.310 -17.093 -6.712 1.00 95.25 731 TYR A O 1
ATOM 5952 N N . GLY A 1 732 ? -4.503 -15.678 -8.255 1.00 89.88 732 GLY A N 1
ATOM 5953 C CA . GLY A 1 732 ? -4.517 -16.592 -9.406 1.00 89.88 732 GLY A CA 1
ATOM 5954 C C . GLY A 1 732 ? -3.116 -17.050 -9.838 1.00 89.88 732 GLY A C 1
ATOM 5955 O O . GLY A 1 732 ? -2.862 -17.219 -11.036 1.00 89.88 732 GLY A O 1
ATOM 5956 N N . SER A 1 733 ? -2.182 -17.170 -8.890 1.00 78.38 733 SER A N 1
ATOM 5957 C CA . SER A 1 733 ? -0.824 -17.660 -9.151 1.00 78.38 733 SER A CA 1
ATOM 5958 C C . SER A 1 733 ? -0.812 -19.196 -9.266 1.00 78.38 733 SER A C 1
ATOM 5960 O O . SER A 1 733 ? -1.309 -19.864 -8.350 1.00 78.38 733 SER A O 1
ATOM 5962 N N . PRO A 1 734 ? -0.273 -19.780 -10.358 1.00 59.72 734 PRO A N 1
ATOM 5963 C CA . PRO A 1 734 ? -0.341 -21.219 -10.609 1.00 59.72 734 PRO A CA 1
ATOM 5964 C C . PRO A 1 734 ? 0.441 -22.013 -9.552 1.00 59.72 734 PRO A C 1
ATOM 5966 O O . PRO A 1 734 ? 1.653 -21.865 -9.416 1.00 59.72 734 PRO A O 1
ATOM 5969 N N . MET A 1 735 ? -0.260 -22.895 -8.833 1.00 55.81 735 MET A N 1
ATOM 5970 C CA . MET A 1 735 ? 0.304 -23.715 -7.747 1.00 55.81 735 MET A CA 1
ATOM 5971 C C . MET A 1 735 ? 1.431 -24.664 -8.194 1.00 55.81 735 MET A C 1
ATOM 5973 O O . MET A 1 735 ? 2.314 -24.965 -7.397 1.00 55.81 735 MET A O 1
ATOM 5977 N N . ASP A 1 736 ? 1.431 -25.108 -9.457 1.00 52.81 736 ASP A N 1
ATOM 5978 C CA . ASP A 1 736 ? 2.264 -26.223 -9.935 1.00 52.81 736 ASP A CA 1
ATOM 5979 C C . ASP A 1 736 ? 3.109 -25.885 -11.180 1.00 52.81 736 ASP A C 1
ATOM 5981 O O . ASP A 1 736 ? 3.044 -26.552 -12.209 1.00 52.81 736 ASP A O 1
ATOM 5985 N N . GLY A 1 737 ? 3.959 -24.858 -11.084 1.00 57.16 737 GLY A N 1
ATOM 5986 C CA . GLY A 1 737 ? 5.201 -24.744 -11.875 1.00 57.16 737 GLY A CA 1
ATOM 5987 C C . GLY A 1 737 ? 5.099 -24.486 -13.388 1.00 57.16 737 GLY A C 1
ATOM 5988 O O . GLY A 1 737 ? 6.127 -24.210 -14.016 1.00 57.16 737 GLY A O 1
ATOM 5989 N N . GLU A 1 738 ? 3.909 -24.529 -13.983 1.00 54.12 738 GLU A N 1
ATOM 5990 C CA . GLU A 1 738 ? 3.663 -23.994 -15.321 1.00 54.12 738 GLU A CA 1
ATOM 5991 C C . GLU A 1 738 ? 3.508 -22.469 -15.228 1.00 54.12 738 GLU A C 1
ATOM 5993 O O . GLU A 1 738 ? 2.413 -21.928 -15.087 1.00 54.12 738 GLU A O 1
ATOM 5998 N N . GLU A 1 739 ? 4.651 -21.775 -15.314 1.00 52.38 739 GLU A N 1
ATOM 5999 C CA . GLU A 1 739 ? 4.736 -20.366 -15.724 1.00 52.38 739 GLU A CA 1
ATOM 6000 C C . GLU A 1 739 ? 4.232 -20.244 -17.178 1.00 52.38 739 GLU A C 1
ATOM 6002 O O . GLU A 1 739 ? 5.001 -20.030 -18.119 1.00 52.38 739 GLU A O 1
ATOM 6007 N N . GLU A 1 740 ? 2.923 -20.411 -17.380 1.00 52.16 740 GLU A N 1
ATOM 6008 C CA . GLU A 1 740 ? 2.252 -19.860 -18.549 1.00 52.16 740 GLU A CA 1
ATOM 6009 C C . GLU A 1 740 ? 2.312 -18.340 -18.387 1.00 52.16 740 GLU A C 1
ATOM 6011 O O . GLU A 1 740 ? 1.580 -17.746 -17.592 1.00 52.16 740 GLU A O 1
ATOM 6016 N N . TYR A 1 741 ? 3.279 -17.730 -19.079 1.00 57.81 741 TYR A N 1
ATOM 6017 C CA . TYR A 1 741 ? 3.464 -16.284 -19.143 1.00 57.81 741 TYR A CA 1
ATOM 6018 C C . TYR A 1 741 ? 2.262 -15.662 -19.868 1.00 57.81 741 TYR A C 1
ATOM 6020 O O . TYR A 1 741 ? 2.346 -15.326 -21.048 1.00 57.81 741 TYR A O 1
ATOM 6028 N N . GLU A 1 742 ? 1.130 -15.534 -19.170 1.00 54.44 742 GLU A N 1
ATOM 6029 C CA . GLU A 1 742 ? 0.087 -14.596 -19.567 1.00 54.44 742 GLU A CA 1
ATOM 6030 C C . GLU A 1 742 ? 0.749 -13.223 -19.706 1.00 54.44 742 GLU A C 1
ATOM 6032 O O . GLU A 1 742 ? 1.347 -12.725 -18.751 1.00 54.44 742 GLU A O 1
ATOM 6037 N N . GLU A 1 743 ? 0.654 -12.635 -20.898 1.00 50.28 743 GLU A N 1
ATOM 6038 C CA . GLU A 1 743 ? 1.276 -11.361 -21.269 1.00 50.28 743 GLU A CA 1
ATOM 6039 C C . GLU A 1 743 ? 0.531 -10.167 -20.629 1.00 50.28 743 GLU A C 1
ATOM 6041 O O . GLU A 1 743 ? 0.120 -9.225 -21.302 1.00 50.28 743 GLU A O 1
ATOM 6046 N N . ASP A 1 744 ? 0.360 -10.195 -19.302 1.00 52.91 744 ASP A N 1
ATOM 6047 C CA . ASP A 1 744 ? 0.353 -8.959 -18.525 1.00 52.91 744 ASP A CA 1
ATOM 6048 C C . ASP A 1 744 ? 1.737 -8.332 -18.759 1.00 52.91 744 ASP A C 1
ATOM 6050 O O . ASP A 1 744 ? 2.753 -8.910 -18.366 1.00 52.91 744 ASP A O 1
ATOM 6054 N N . GLU A 1 745 ? 1.782 -7.197 -19.461 1.00 56.94 745 GLU A N 1
ATOM 6055 C CA . GLU A 1 745 ? 3.015 -6.536 -19.900 1.00 56.94 745 GLU A CA 1
ATOM 6056 C C . GLU A 1 745 ? 3.808 -5.975 -18.702 1.00 56.94 745 GLU A C 1
ATOM 6058 O O . GLU A 1 745 ? 3.850 -4.768 -18.465 1.00 56.94 745 GLU A O 1
ATOM 6063 N N . ASP A 1 746 ? 4.485 -6.851 -17.951 1.00 60.56 746 ASP A N 1
ATOM 6064 C CA . ASP A 1 746 ? 5.602 -6.493 -17.077 1.00 60.56 746 ASP A CA 1
ATOM 6065 C C . ASP A 1 746 ? 6.731 -5.981 -17.984 1.00 60.56 746 ASP A C 1
ATOM 6067 O O . ASP A 1 746 ? 7.626 -6.729 -18.384 1.00 60.56 746 ASP A O 1
ATOM 6071 N N . ILE A 1 747 ? 6.613 -4.698 -18.356 1.00 67.62 747 ILE A N 1
ATOM 6072 C CA . ILE A 1 747 ? 7.449 -3.975 -19.319 1.00 67.62 747 ILE A CA 1
ATOM 6073 C C . ILE A 1 747 ? 8.902 -4.402 -19.117 1.00 67.62 747 ILE A C 1
ATOM 6075 O O . ILE A 1 747 ? 9.446 -4.240 -18.019 1.00 67.62 747 ILE A O 1
ATOM 6079 N N . SER A 1 748 ? 9.511 -4.960 -20.170 1.00 83.62 748 SER A N 1
ATOM 6080 C CA . SER A 1 748 ? 10.852 -5.547 -20.103 1.00 83.62 748 SER A CA 1
ATOM 6081 C C . SER A 1 748 ? 11.854 -4.540 -19.540 1.00 83.62 748 SER A C 1
ATOM 6083 O O . SER A 1 748 ? 11.747 -3.354 -19.844 1.00 83.62 748 SER A O 1
ATOM 6085 N N . ASP A 1 749 ? 12.885 -4.970 -18.809 1.00 84.19 749 ASP A N 1
ATOM 6086 C CA . ASP A 1 749 ? 13.936 -4.068 -18.300 1.00 84.19 749 ASP A CA 1
ATOM 6087 C C . ASP A 1 749 ? 14.522 -3.165 -19.404 1.00 84.19 749 ASP A C 1
ATOM 6089 O O . ASP A 1 749 ? 14.808 -1.986 -19.188 1.00 84.19 749 ASP A O 1
ATOM 6093 N N . GLU A 1 750 ? 14.648 -3.685 -20.634 1.00 87.12 750 GLU A N 1
ATOM 6094 C CA . GLU A 1 750 ? 15.115 -2.899 -21.780 1.00 87.12 750 GLU A CA 1
ATOM 6095 C C . GLU A 1 750 ? 14.091 -1.841 -22.231 1.00 87.12 750 GLU A C 1
ATOM 6097 O O . GLU A 1 750 ? 14.470 -0.800 -22.770 1.00 87.12 750 GLU A O 1
ATOM 6102 N N . GLU A 1 751 ? 12.801 -2.091 -22.016 1.00 87.00 751 GLU A N 1
ATOM 6103 C CA . GLU A 1 751 ? 11.672 -1.213 -22.329 1.00 87.00 751 GLU A CA 1
ATOM 6104 C C . GLU A 1 751 ? 11.388 -0.202 -21.218 1.00 87.00 751 GLU A C 1
ATOM 6106 O O . GLU A 1 751 ? 11.281 0.981 -21.540 1.00 87.00 751 GLU A O 1
ATOM 6111 N N . ARG A 1 752 ? 11.457 -0.586 -19.934 1.00 90.81 752 ARG A N 1
ATOM 6112 C CA . ARG A 1 752 ? 11.537 0.357 -18.802 1.00 90.81 752 ARG A CA 1
ATOM 6113 C C . ARG A 1 752 ? 12.691 1.325 -19.037 1.00 90.81 752 ARG A C 1
ATOM 6115 O O . ARG A 1 752 ? 12.507 2.540 -19.063 1.00 90.81 752 ARG A O 1
ATOM 6122 N N . ALA A 1 753 ? 13.868 0.799 -19.380 1.00 92.25 753 ALA A N 1
ATOM 6123 C CA . ALA A 1 753 ? 15.010 1.625 -19.741 1.00 92.25 753 ALA A CA 1
ATOM 6124 C C . ALA A 1 753 ? 14.777 2.471 -21.011 1.00 92.25 753 ALA A C 1
ATOM 6126 O O . ALA A 1 753 ? 15.381 3.535 -21.128 1.00 92.25 753 ALA A O 1
ATOM 6127 N N . LYS A 1 754 ? 13.958 2.059 -21.993 1.00 95.25 754 LYS A N 1
ATOM 6128 C CA . LYS A 1 754 ? 13.592 2.919 -23.147 1.00 95.25 754 LYS A CA 1
ATOM 6129 C C . LYS A 1 754 ? 12.679 4.068 -22.709 1.00 95.25 754 LYS A C 1
ATOM 6131 O O . LYS A 1 754 ? 12.971 5.205 -23.071 1.00 95.25 754 LYS A O 1
ATOM 6136 N N . VAL A 1 755 ? 11.650 3.789 -21.907 1.00 94.31 755 VAL A N 1
ATOM 6137 C CA . VAL A 1 755 ? 10.721 4.776 -21.326 1.00 94.31 755 VAL A CA 1
ATOM 6138 C C . VAL A 1 755 ? 11.484 5.814 -20.501 1.00 94.31 755 VAL A C 1
ATOM 6140 O O . VAL A 1 755 ? 11.429 7.009 -20.797 1.00 94.31 755 VAL A O 1
ATOM 6143 N N . VAL A 1 756 ? 12.283 5.371 -19.528 1.00 97.12 756 VAL A N 1
ATOM 6144 C CA . VAL A 1 756 ? 13.036 6.258 -18.627 1.00 97.12 756 VAL A CA 1
ATOM 6145 C C . VAL A 1 756 ? 14.044 7.115 -19.402 1.00 97.12 756 VAL A C 1
ATOM 6147 O O . VAL A 1 756 ? 14.077 8.336 -19.236 1.00 97.12 756 VAL A O 1
ATOM 6150 N N . ARG A 1 757 ? 14.811 6.526 -20.337 1.00 97.12 757 ARG A N 1
ATOM 6151 C CA . ARG A 1 757 ? 15.735 7.292 -21.203 1.00 97.12 757 ARG A CA 1
ATOM 6152 C C . ARG A 1 757 ? 15.004 8.262 -22.138 1.00 97.12 757 ARG A C 1
ATOM 6154 O O . ARG A 1 757 ? 15.546 9.328 -22.434 1.00 97.12 757 ARG A O 1
ATOM 6161 N N . HIS A 1 758 ? 13.793 7.934 -22.595 1.00 97.50 758 HIS A N 1
ATOM 6162 C CA . HIS A 1 758 ? 12.976 8.844 -23.398 1.00 97.50 758 HIS A CA 1
ATOM 6163 C C . HIS A 1 758 ? 12.583 10.084 -22.589 1.00 97.50 758 HIS A C 1
ATOM 6165 O O . HIS A 1 758 ? 12.897 11.203 -23.002 1.00 97.50 758 HIS A O 1
ATOM 6171 N N . TYR A 1 759 ? 11.963 9.903 -21.421 1.00 98.12 759 TYR A N 1
ATOM 6172 C CA . TYR A 1 759 ? 11.496 11.026 -20.607 1.00 98.12 759 TYR A CA 1
ATOM 6173 C C . TYR A 1 759 ? 12.643 11.869 -20.036 1.00 98.12 759 TYR A C 1
ATOM 6175 O O . TYR A 1 759 ? 12.572 13.093 -20.147 1.00 98.12 759 TYR A O 1
ATOM 6183 N N . LEU A 1 760 ? 13.748 11.265 -19.572 1.00 98.06 760 LEU A N 1
ATOM 6184 C CA . LEU A 1 760 ? 14.968 12.004 -19.198 1.00 98.06 760 LEU A CA 1
ATOM 6185 C C . LEU A 1 760 ? 15.511 12.851 -20.363 1.00 98.06 760 LEU A C 1
ATOM 6187 O O . LEU A 1 760 ? 15.860 14.020 -20.182 1.00 98.06 760 LEU A O 1
ATOM 6191 N N . GLY A 1 761 ? 15.517 12.301 -21.582 1.00 97.75 761 GLY A N 1
ATOM 6192 C CA . GLY A 1 761 ? 15.900 13.033 -22.789 1.00 97.75 761 GLY A CA 1
ATOM 6193 C C . GLY A 1 761 ? 14.962 14.202 -23.125 1.00 97.75 761 GLY A C 1
ATOM 6194 O O . GLY A 1 761 ? 15.424 15.241 -23.605 1.00 97.75 761 GLY A O 1
ATOM 6195 N N . VAL A 1 762 ? 13.657 14.075 -22.857 1.00 97.94 762 VAL A N 1
ATOM 6196 C CA . VAL A 1 762 ? 12.677 15.164 -23.028 1.00 97.94 762 VAL A CA 1
ATOM 6197 C C . VAL A 1 762 ? 12.848 16.236 -21.945 1.00 97.94 762 VAL A C 1
ATOM 6199 O O . VAL A 1 762 ? 12.922 17.419 -22.289 1.00 97.94 762 VAL A O 1
ATOM 6202 N N . MET A 1 763 ? 12.996 15.845 -20.674 1.00 98.19 763 MET A N 1
ATOM 6203 C CA . MET A 1 763 ? 13.280 16.748 -19.549 1.00 98.19 763 MET A CA 1
ATOM 6204 C C . MET A 1 763 ? 14.522 17.597 -19.844 1.00 98.19 763 MET A C 1
ATOM 6206 O O . MET A 1 763 ? 14.447 18.828 -19.840 1.00 98.19 763 MET A O 1
ATOM 6210 N N . ALA A 1 764 ? 15.634 16.954 -20.220 1.00 98.25 764 ALA A N 1
ATOM 6211 C CA . ALA A 1 764 ? 16.873 17.630 -20.593 1.00 98.25 764 ALA A CA 1
ATOM 6212 C C . ALA A 1 764 ? 16.673 18.634 -21.740 1.00 98.25 764 ALA A C 1
ATOM 6214 O O . ALA A 1 764 ? 17.091 19.789 -21.644 1.00 98.25 764 ALA A O 1
ATOM 6215 N N . GLN A 1 765 ? 15.974 18.243 -22.813 1.00 98.06 765 GLN A N 1
ATOM 6216 C CA . GLN A 1 765 ? 15.686 19.144 -23.933 1.00 98.06 765 GLN A CA 1
ATOM 6217 C C . GLN A 1 765 ? 14.841 20.360 -23.536 1.00 98.06 765 GLN A C 1
ATOM 6219 O O . GLN A 1 765 ? 15.026 21.432 -24.117 1.00 98.06 765 GLN A O 1
ATOM 6224 N N . ILE A 1 766 ? 13.902 20.221 -22.597 1.00 97.94 766 ILE A N 1
ATOM 6225 C CA . ILE A 1 766 ? 13.104 21.348 -22.095 1.00 97.94 766 ILE A CA 1
ATOM 6226 C C . ILE A 1 766 ? 13.977 22.251 -21.217 1.00 97.94 766 ILE A C 1
ATOM 6228 O O . ILE A 1 766 ? 14.010 23.462 -21.435 1.00 97.94 766 ILE A O 1
ATOM 6232 N N . MET A 1 767 ? 14.763 21.680 -20.304 1.00 98.12 767 MET A N 1
ATOM 6233 C CA . MET A 1 767 ? 15.678 22.428 -19.435 1.00 98.12 767 MET A CA 1
ATOM 6234 C C . MET A 1 767 ? 16.721 23.233 -20.221 1.00 98.12 767 MET A C 1
ATOM 6236 O O . MET A 1 767 ? 16.921 24.413 -19.937 1.00 98.12 767 MET A O 1
ATOM 6240 N N . ILE A 1 768 ? 17.307 22.653 -21.276 1.00 97.62 768 ILE A N 1
ATOM 6241 C CA . ILE A 1 768 ? 18.233 23.343 -22.191 1.00 97.62 768 ILE A CA 1
ATOM 6242 C C . ILE A 1 768 ? 17.547 24.528 -22.897 1.00 97.62 768 ILE A C 1
ATOM 6244 O O . ILE A 1 768 ? 18.147 25.597 -23.025 1.00 97.62 768 ILE A O 1
ATOM 6248 N N . LYS A 1 769 ? 16.282 24.380 -23.326 1.00 97.50 769 LYS A N 1
ATOM 6249 C CA . LYS A 1 769 ? 15.498 25.468 -23.953 1.00 97.50 769 LYS A CA 1
ATOM 6250 C C . LYS A 1 769 ? 15.175 26.589 -22.959 1.00 97.50 769 LYS A C 1
ATOM 6252 O O . LYS A 1 769 ? 15.273 27.759 -23.321 1.00 97.50 769 LYS A O 1
ATOM 6257 N N . LEU A 1 770 ? 14.816 26.235 -21.723 1.00 97.44 770 LEU A N 1
ATOM 6258 C CA . LEU A 1 770 ? 14.520 27.177 -20.636 1.00 97.44 770 LEU A CA 1
ATOM 6259 C C . LEU A 1 770 ? 15.781 27.799 -20.009 1.00 97.44 770 LEU A C 1
ATOM 6261 O O . LEU A 1 770 ? 15.675 28.825 -19.344 1.00 97.44 770 LEU A O 1
ATOM 6265 N N . LYS A 1 771 ? 16.957 27.199 -20.241 1.00 96.88 771 LYS A N 1
ATOM 6266 C CA . LYS A 1 771 ? 18.249 27.516 -19.605 1.00 96.88 771 LYS A CA 1
ATOM 6267 C C . LYS A 1 771 ? 18.231 27.409 -18.074 1.00 96.88 771 LYS A C 1
ATOM 6269 O O . LYS A 1 771 ? 18.898 28.195 -17.409 1.00 96.88 771 LYS A O 1
ATOM 6274 N N . LYS A 1 772 ? 17.485 26.438 -17.542 1.00 97.12 772 LYS A N 1
ATOM 6275 C CA . LYS A 1 772 ? 17.432 26.136 -16.105 1.00 97.12 772 LYS A CA 1
ATOM 6276 C C . LYS A 1 772 ? 18.334 24.959 -15.732 1.00 97.12 772 LYS A C 1
ATOM 6278 O O . LYS A 1 772 ? 18.474 24.024 -16.522 1.00 97.12 772 LYS A O 1
ATOM 6283 N N . THR A 1 773 ? 18.875 24.979 -14.517 1.00 97.12 773 THR A N 1
ATOM 6284 C CA . THR A 1 773 ? 19.559 23.831 -13.886 1.00 97.12 773 THR A CA 1
ATOM 6285 C C . THR A 1 773 ? 18.571 22.911 -13.147 1.00 97.12 773 THR A C 1
ATOM 6287 O O . THR A 1 773 ? 17.415 23.283 -12.936 1.00 97.12 773 THR A O 1
ATOM 6290 N N . VAL A 1 774 ? 18.992 21.700 -12.745 1.00 97.31 774 VAL A N 1
ATOM 6291 C CA . VAL A 1 774 ? 18.132 20.750 -11.992 1.00 97.31 774 VAL A CA 1
ATOM 6292 C C . VAL A 1 774 ? 17.615 21.393 -10.707 1.00 97.31 774 VAL A C 1
ATOM 6294 O O . VAL A 1 774 ? 16.411 21.383 -10.448 1.00 97.31 774 VAL A O 1
ATOM 6297 N N . LYS A 1 775 ? 18.508 22.070 -9.981 1.00 96.44 775 LYS A N 1
ATOM 6298 C CA . LYS A 1 775 ? 18.236 22.758 -8.713 1.00 96.44 775 LYS A CA 1
ATOM 6299 C C . LYS A 1 775 ? 17.341 24.012 -8.837 1.00 96.44 775 LYS A C 1
ATOM 6301 O O . LYS A 1 775 ? 16.954 24.582 -7.823 1.00 96.44 775 LYS A O 1
ATOM 6306 N N . GLU A 1 776 ? 16.980 24.433 -10.056 1.00 96.88 776 GLU A N 1
ATOM 6307 C CA . GLU A 1 776 ? 16.011 25.514 -10.356 1.00 96.88 776 GLU A CA 1
ATOM 6308 C C . GLU A 1 776 ? 14.637 25.009 -10.850 1.00 96.88 776 GLU A C 1
ATOM 6310 O O . GLU A 1 776 ? 13.721 25.805 -11.117 1.00 96.88 776 GLU A O 1
ATOM 6315 N N . VAL A 1 777 ? 14.514 23.698 -11.065 1.00 98.00 777 VAL A N 1
ATOM 6316 C CA . VAL A 1 777 ? 13.301 23.030 -11.563 1.00 98.00 777 VAL A CA 1
ATOM 6317 C C . VAL A 1 777 ? 12.709 22.145 -10.478 1.00 98.00 777 VAL A C 1
ATOM 6319 O O . VAL A 1 777 ? 11.517 22.241 -10.201 1.00 98.00 777 VAL A O 1
ATOM 6322 N N . PHE A 1 778 ? 13.545 21.315 -9.860 1.00 97.81 778 PHE A N 1
ATOM 6323 C CA . PHE A 1 778 ? 13.147 20.365 -8.834 1.00 97.81 778 PHE A CA 1
ATOM 6324 C C . PHE A 1 778 ? 13.439 20.944 -7.455 1.00 97.81 778 PHE A C 1
ATOM 6326 O O . PHE A 1 778 ? 14.534 21.446 -7.192 1.00 97.81 778 PHE A O 1
ATOM 6333 N N . LYS A 1 779 ? 12.449 20.871 -6.566 1.00 97.62 779 LYS A N 1
ATOM 6334 C CA . LYS A 1 779 ? 12.646 21.159 -5.146 1.00 97.62 779 LYS A CA 1
ATOM 6335 C C . LYS A 1 779 ? 13.274 19.936 -4.488 1.00 97.62 779 LYS A C 1
ATOM 6337 O O . LYS A 1 779 ? 12.870 18.811 -4.758 1.00 97.62 779 LYS A O 1
ATOM 6342 N N . PHE A 1 780 ? 14.227 20.174 -3.606 1.00 97.56 780 PHE A N 1
ATOM 6343 C CA . PHE A 1 780 ? 14.871 19.151 -2.795 1.00 97.56 780 PHE A CA 1
ATOM 6344 C C . PHE A 1 780 ? 14.900 19.610 -1.338 1.00 97.56 780 PHE A C 1
ATOM 6346 O O . PHE A 1 780 ? 14.700 20.792 -1.033 1.00 97.56 780 PHE A O 1
ATOM 6353 N N . ASP A 1 781 ? 15.088 18.660 -0.434 1.00 96.38 781 ASP A N 1
ATOM 6354 C CA . ASP A 1 781 ? 15.135 18.903 1.000 1.00 96.38 781 ASP A CA 1
ATOM 6355 C C . ASP A 1 781 ? 16.506 19.465 1.454 1.00 96.38 781 ASP A C 1
ATOM 6357 O O . ASP A 1 781 ? 17.300 19.977 0.664 1.00 96.38 781 ASP A O 1
ATOM 6361 N N . LYS A 1 782 ? 16.804 19.408 2.759 1.00 95.94 782 LYS A N 1
ATOM 6362 C CA . LYS A 1 782 ? 18.101 19.863 3.298 1.00 95.94 782 LYS A CA 1
ATOM 6363 C C . LYS A 1 782 ? 19.250 18.874 3.072 1.00 95.94 782 LYS A C 1
ATOM 6365 O O . LYS A 1 782 ? 20.399 19.263 3.270 1.00 95.94 782 LYS A O 1
ATOM 6370 N N . ASN A 1 783 ? 18.940 17.632 2.713 1.00 94.88 783 ASN A N 1
ATOM 6371 C CA . ASN A 1 783 ? 19.894 16.553 2.484 1.00 94.88 783 ASN A CA 1
ATOM 6372 C C . ASN A 1 783 ? 20.269 16.428 0.995 1.00 94.88 783 ASN A C 1
ATOM 6374 O O . ASN A 1 783 ? 21.285 15.822 0.682 1.00 94.88 783 ASN A O 1
ATOM 6378 N N . GLY A 1 784 ? 19.486 17.038 0.097 1.00 96.44 784 GLY A N 1
ATOM 6379 C CA . GLY A 1 784 ? 19.658 16.943 -1.356 1.00 96.44 784 GLY A CA 1
ATOM 6380 C C . GLY A 1 784 ? 18.675 15.982 -2.027 1.00 96.44 784 GLY A C 1
ATOM 6381 O O . GLY A 1 784 ? 18.832 15.694 -3.209 1.00 96.44 784 GLY A O 1
ATOM 6382 N N . LEU A 1 785 ? 17.660 15.498 -1.305 1.00 97.44 785 LEU A N 1
ATOM 6383 C CA . LEU A 1 785 ? 16.700 14.512 -1.793 1.00 97.44 785 LEU A CA 1
ATOM 6384 C C . LEU A 1 785 ? 15.436 15.175 -2.355 1.00 97.44 785 LEU A C 1
ATOM 6386 O O . LEU A 1 785 ? 14.867 16.093 -1.759 1.00 97.44 785 LEU A O 1
ATOM 6390 N N . ILE A 1 786 ? 14.986 14.681 -3.505 1.00 97.88 786 ILE A N 1
ATOM 6391 C CA . ILE A 1 786 ? 13.740 15.042 -4.181 1.00 97.88 786 ILE A CA 1
ATOM 6392 C C . ILE A 1 786 ? 12.725 13.934 -3.878 1.00 97.88 786 ILE A C 1
ATOM 6394 O O . ILE A 1 786 ? 12.895 12.799 -4.321 1.00 97.88 786 ILE A O 1
ATOM 6398 N N . SER A 1 787 ? 11.664 14.258 -3.135 1.00 96.81 787 SER A N 1
ATOM 6399 C CA . SER A 1 787 ? 10.539 13.335 -2.920 1.00 96.81 787 SER A CA 1
ATOM 6400 C C . SER A 1 787 ? 9.635 13.242 -4.165 1.00 96.81 787 SER A C 1
ATOM 6402 O O . SER A 1 787 ? 9.659 14.164 -4.991 1.00 96.81 787 SER A O 1
ATOM 6404 N N . PRO A 1 788 ? 8.784 12.204 -4.302 1.00 96.94 788 PRO A N 1
ATOM 6405 C CA . PRO A 1 788 ? 7.945 12.008 -5.489 1.00 96.94 788 PRO A CA 1
ATOM 6406 C C . PRO A 1 788 ? 7.062 13.217 -5.828 1.00 96.94 788 PRO A C 1
ATOM 6408 O O . PRO A 1 788 ? 7.021 13.641 -6.981 1.00 96.94 788 PRO A O 1
ATOM 6411 N N . ASP A 1 789 ? 6.446 13.854 -4.826 1.00 96.38 789 ASP A N 1
ATOM 6412 C CA . ASP A 1 789 ? 5.642 15.072 -5.014 1.00 96.38 789 ASP A CA 1
ATOM 6413 C C . ASP A 1 789 ? 6.459 16.233 -5.601 1.00 96.38 789 ASP A C 1
ATOM 6415 O O . ASP A 1 789 ? 6.008 16.932 -6.510 1.00 96.38 789 ASP A O 1
ATOM 6419 N N . ASN A 1 790 ? 7.687 16.431 -5.109 1.00 97.50 790 ASN A N 1
ATOM 6420 C CA . ASN A 1 790 ? 8.585 17.479 -5.597 1.00 97.50 790 ASN A CA 1
ATOM 6421 C C . ASN A 1 790 ? 9.134 17.153 -6.998 1.00 97.50 790 ASN A C 1
ATOM 6423 O O . ASN A 1 790 ? 9.398 18.070 -7.782 1.00 97.50 790 ASN A O 1
ATOM 6427 N N . PHE A 1 791 ? 9.274 15.866 -7.336 1.00 98.06 791 PHE A N 1
ATOM 6428 C CA . PHE A 1 791 ? 9.598 15.424 -8.690 1.00 98.06 791 PHE A CA 1
ATOM 6429 C C . PHE A 1 791 ? 8.446 15.728 -9.658 1.00 98.06 791 PHE A C 1
ATOM 6431 O O . PHE A 1 791 ? 8.662 16.342 -10.703 1.00 98.06 791 PHE A O 1
ATOM 6438 N N . ILE A 1 792 ? 7.210 15.402 -9.271 1.00 97.12 792 ILE A N 1
ATOM 6439 C CA . ILE A 1 792 ? 5.994 15.682 -10.045 1.00 97.12 792 ILE A CA 1
ATOM 6440 C C . ILE A 1 792 ? 5.769 17.197 -10.208 1.00 97.12 792 ILE A C 1
ATOM 6442 O O . ILE A 1 792 ? 5.475 17.650 -11.315 1.00 97.12 792 ILE A O 1
ATOM 6446 N N . GLU A 1 793 ? 5.977 18.016 -9.170 1.00 97.50 793 GLU A N 1
ATOM 6447 C CA . GLU A 1 793 ? 5.915 19.483 -9.297 1.00 97.50 793 GLU A CA 1
ATOM 6448 C C . GLU A 1 793 ? 7.026 20.031 -10.216 1.00 97.50 793 GLU A C 1
ATOM 6450 O O . GLU A 1 793 ? 6.807 20.982 -10.975 1.00 97.50 793 GLU A O 1
ATOM 6455 N N . GLY A 1 794 ? 8.208 19.407 -10.221 1.00 97.88 794 GLY A N 1
ATOM 6456 C CA . GLY A 1 794 ? 9.280 19.715 -11.170 1.00 97.88 794 GLY A CA 1
ATOM 6457 C C . GLY A 1 794 ? 8.906 19.377 -12.619 1.00 97.88 794 GLY A C 1
ATOM 6458 O O . GLY A 1 794 ? 9.103 20.202 -13.513 1.00 97.88 794 GLY A O 1
ATOM 6459 N N . LEU A 1 795 ? 8.273 18.224 -12.860 1.00 98.06 795 LEU A N 1
ATOM 6460 C CA . LEU A 1 795 ? 7.724 17.852 -14.171 1.00 98.06 795 LEU A CA 1
ATOM 6461 C C . LEU A 1 795 ? 6.631 18.834 -14.630 1.00 98.06 795 LEU A C 1
ATOM 6463 O O . LEU A 1 795 ? 6.657 19.284 -15.778 1.00 98.06 795 LEU A O 1
ATOM 6467 N N . GLN A 1 796 ? 5.736 19.260 -13.734 1.00 97.06 796 GLN A N 1
ATOM 6468 C CA . GLN A 1 796 ? 4.754 20.319 -14.015 1.00 97.06 796 GLN A CA 1
ATOM 6469 C C . GLN A 1 796 ? 5.427 21.674 -14.301 1.00 97.06 796 GLN A C 1
ATOM 6471 O O . GLN A 1 796 ? 4.998 22.410 -15.189 1.00 97.06 796 GLN A O 1
ATOM 6476 N N . THR A 1 797 ? 6.540 21.982 -13.629 1.00 97.75 797 THR A N 1
ATOM 6477 C CA . THR A 1 797 ? 7.366 23.181 -13.876 1.00 97.75 797 THR A CA 1
ATOM 6478 C C . THR A 1 797 ? 8.071 23.143 -15.243 1.00 97.75 797 THR A C 1
ATOM 6480 O O . THR A 1 797 ? 8.382 24.196 -15.807 1.00 97.75 797 THR A O 1
ATOM 6483 N N . LEU A 1 798 ? 8.278 21.952 -15.818 1.00 97.88 798 LEU A N 1
ATOM 6484 C CA . LEU A 1 798 ? 8.701 21.745 -17.212 1.00 97.88 798 LEU A CA 1
ATOM 6485 C C . LEU A 1 798 ? 7.523 21.715 -18.209 1.00 97.88 798 LEU A C 1
ATOM 6487 O O . LEU A 1 798 ? 7.752 21.674 -19.418 1.00 97.88 798 LEU A O 1
ATOM 6491 N N . GLY A 1 799 ? 6.274 21.748 -17.734 1.00 97.19 799 GLY A N 1
ATOM 6492 C CA . GLY A 1 799 ? 5.064 21.609 -18.551 1.00 97.19 799 GLY A CA 1
ATOM 6493 C C . GLY A 1 799 ? 4.772 20.173 -19.002 1.00 97.19 799 GLY A C 1
ATOM 6494 O O . GLY A 1 799 ? 4.008 19.970 -19.945 1.00 97.19 799 GLY A O 1
ATOM 6495 N N . MET A 1 800 ? 5.380 19.171 -18.360 1.00 97.44 800 MET A N 1
ATOM 6496 C CA . MET A 1 800 ? 5.217 17.746 -18.669 1.00 97.44 800 MET A CA 1
ATOM 6497 C C . MET A 1 800 ? 4.032 17.138 -17.898 1.00 97.44 800 MET A C 1
ATOM 6499 O O . MET A 1 800 ? 4.155 16.108 -17.247 1.00 97.44 800 MET A O 1
ATOM 6503 N N . ASN A 1 801 ? 2.868 17.787 -17.967 1.00 93.94 801 ASN A N 1
ATOM 6504 C CA . ASN A 1 801 ? 1.674 17.415 -17.194 1.00 93.94 801 ASN A CA 1
ATOM 6505 C C . ASN A 1 801 ? 0.973 16.140 -17.708 1.00 93.94 801 ASN A C 1
ATOM 6507 O O . ASN A 1 801 ? 0.072 15.635 -17.047 1.00 93.94 801 ASN A O 1
ATOM 6511 N N . ASN A 1 802 ? 1.360 15.651 -18.891 1.00 93.12 802 ASN A N 1
ATOM 6512 C CA . ASN A 1 802 ? 0.708 14.555 -19.612 1.00 93.12 802 ASN A CA 1
ATOM 6513 C C . ASN A 1 802 ? 1.636 13.327 -19.736 1.00 93.12 802 ASN A C 1
ATOM 6515 O O . ASN A 1 802 ? 1.707 12.713 -20.800 1.00 93.12 802 ASN A O 1
ATOM 6519 N N . ILE A 1 803 ? 2.408 13.016 -18.691 1.00 94.88 803 ILE A N 1
ATOM 6520 C CA . ILE A 1 803 ? 3.086 11.717 -18.566 1.00 94.88 803 ILE A CA 1
ATOM 6521 C C . ILE A 1 803 ? 2.084 10.746 -17.930 1.00 94.88 803 ILE A C 1
ATOM 6523 O O . ILE A 1 803 ? 1.407 11.112 -16.971 1.00 94.88 803 ILE A O 1
ATOM 6527 N N . GLU A 1 804 ? 1.975 9.529 -18.459 1.00 92.06 804 GLU A N 1
ATOM 6528 C CA . GLU A 1 804 ? 1.172 8.465 -17.843 1.00 92.06 804 GLU A CA 1
ATOM 6529 C C . GLU A 1 804 ? 1.764 8.081 -16.480 1.00 92.06 804 GLU A C 1
ATOM 6531 O O . GLU A 1 804 ? 2.984 8.046 -16.312 1.00 92.06 804 GLU A O 1
ATOM 6536 N N . GLN A 1 805 ? 0.913 7.836 -15.483 1.00 87.81 805 GLN A N 1
ATOM 6537 C CA . GLN A 1 805 ? 1.362 7.727 -14.092 1.00 87.81 805 GLN A CA 1
ATOM 6538 C C . GLN A 1 805 ? 2.349 6.568 -13.886 1.00 87.81 805 GLN A C 1
ATOM 6540 O O . GLN A 1 805 ? 3.348 6.740 -13.191 1.00 87.81 805 GLN A O 1
ATOM 6545 N N . ASP A 1 806 ? 2.148 5.451 -14.582 1.00 87.06 806 ASP A N 1
ATOM 6546 C CA . ASP A 1 806 ? 3.036 4.284 -14.542 1.00 87.06 806 ASP A CA 1
ATOM 6547 C C . ASP A 1 806 ? 4.428 4.612 -15.108 1.00 87.06 806 ASP A C 1
ATOM 6549 O O . ASP A 1 806 ? 5.448 4.210 -14.553 1.00 87.06 806 ASP A O 1
ATOM 6553 N N . HIS A 1 807 ? 4.502 5.450 -16.149 1.00 94.75 807 HIS A N 1
ATOM 6554 C CA . HIS A 1 807 ? 5.772 5.968 -16.657 1.00 94.75 807 HIS A CA 1
ATOM 6555 C C . HIS A 1 807 ? 6.469 6.897 -15.647 1.00 94.75 807 HIS A C 1
ATOM 6557 O O . HIS A 1 807 ? 7.696 6.899 -15.590 1.00 94.75 807 HIS A O 1
ATOM 6563 N N . VAL A 1 808 ? 5.731 7.649 -14.818 1.00 96.06 808 VAL A N 1
ATOM 6564 C CA . VAL A 1 808 ? 6.325 8.424 -13.708 1.00 96.06 808 VAL A CA 1
ATOM 6565 C C . VAL A 1 808 ? 6.855 7.493 -12.613 1.00 96.06 808 VAL A C 1
ATOM 6567 O O . VAL A 1 808 ? 7.956 7.726 -12.118 1.00 96.06 808 VAL A O 1
ATOM 6570 N N . VAL A 1 809 ? 6.132 6.418 -12.279 1.00 93.44 809 VAL A N 1
ATOM 6571 C CA . VAL A 1 809 ? 6.583 5.395 -11.317 1.00 93.44 809 VAL A CA 1
ATOM 6572 C C . VAL A 1 809 ? 7.863 4.710 -11.802 1.00 93.44 809 VAL A C 1
ATOM 6574 O O . VAL A 1 809 ? 8.827 4.660 -11.046 1.00 93.44 809 VAL A O 1
ATOM 6577 N N . LEU A 1 810 ? 7.940 4.294 -13.071 1.00 94.19 810 LEU A N 1
ATOM 6578 C CA . LEU A 1 810 ? 9.162 3.719 -13.657 1.00 94.19 810 LEU A CA 1
ATOM 6579 C C . LEU A 1 810 ? 10.360 4.684 -13.634 1.00 94.19 810 LEU A C 1
ATOM 6581 O O . LEU A 1 810 ? 11.502 4.249 -13.512 1.00 94.19 810 LEU A O 1
ATOM 6585 N N . ILE A 1 811 ? 10.125 5.995 -13.759 1.00 96.94 811 ILE A N 1
ATOM 6586 C CA . ILE A 1 811 ? 11.185 7.010 -13.647 1.00 96.94 811 ILE A CA 1
ATOM 6587 C C . ILE A 1 811 ? 11.627 7.190 -12.189 1.00 96.94 811 ILE A C 1
ATOM 6589 O O . ILE A 1 811 ? 12.815 7.375 -11.955 1.00 96.94 811 ILE A O 1
ATOM 6593 N N . LEU A 1 812 ? 10.709 7.123 -11.220 1.00 96.38 812 LEU A N 1
ATOM 6594 C CA . LEU A 1 812 ? 11.031 7.177 -9.788 1.00 96.38 812 LEU A CA 1
ATOM 6595 C C . LEU A 1 812 ? 11.803 5.925 -9.336 1.00 96.38 812 LEU A C 1
ATOM 6597 O O . LEU A 1 812 ? 12.833 6.061 -8.685 1.00 96.38 812 LEU A O 1
ATOM 6601 N N . GLU A 1 813 ? 11.353 4.733 -9.740 1.00 94.00 813 GLU A N 1
ATOM 6602 C CA . GLU A 1 813 ? 12.010 3.436 -9.499 1.00 94.00 813 GLU A CA 1
ATOM 6603 C C . GLU A 1 813 ? 13.444 3.432 -10.062 1.00 94.00 813 GLU A C 1
ATOM 6605 O O . GLU A 1 813 ? 14.403 3.158 -9.347 1.00 94.00 813 GLU A O 1
ATOM 6610 N N . ALA A 1 814 ? 13.619 3.833 -11.326 1.00 95.44 814 ALA A N 1
ATOM 6611 C CA . ALA A 1 814 ? 14.923 3.855 -11.996 1.00 95.44 814 ALA A CA 1
ATOM 6612 C C . ALA A 1 814 ? 15.850 5.027 -11.596 1.00 95.44 814 ALA A C 1
ATOM 6614 O O . ALA A 1 814 ? 16.929 5.172 -12.179 1.00 95.44 814 ALA A O 1
ATOM 6615 N N . LEU A 1 815 ? 15.433 5.878 -10.653 1.00 96.38 815 LEU A N 1
ATOM 6616 C CA . LEU A 1 815 ? 16.213 6.995 -10.100 1.00 96.38 815 LEU A CA 1
ATOM 6617 C C . LEU A 1 815 ? 16.257 6.975 -8.558 1.00 96.38 815 LEU A C 1
ATOM 6619 O O . LEU A 1 815 ? 16.686 7.961 -7.952 1.00 96.38 815 LEU A O 1
ATOM 6623 N N . GLN A 1 816 ? 15.796 5.895 -7.919 1.00 95.81 816 GLN A N 1
ATOM 6624 C CA . GLN A 1 816 ? 15.758 5.785 -6.464 1.00 95.81 816 GLN A CA 1
ATOM 6625 C C . GLN A 1 816 ? 17.176 5.761 -5.874 1.00 95.81 816 GLN A C 1
ATOM 6627 O O . GLN A 1 816 ? 18.038 5.000 -6.309 1.00 95.81 816 GLN A O 1
ATOM 6632 N N . TYR A 1 817 ? 17.399 6.581 -4.849 1.00 93.44 817 TYR A N 1
ATOM 6633 C CA . TYR A 1 817 ? 18.671 6.675 -4.141 1.00 93.44 817 TYR A CA 1
ATOM 6634 C C . TYR A 1 817 ? 18.886 5.458 -3.223 1.00 93.44 817 TYR A C 1
ATOM 6636 O O . TYR A 1 817 ? 18.081 5.201 -2.322 1.00 93.44 817 TYR A O 1
ATOM 6644 N N . GLU A 1 818 ? 19.979 4.716 -3.440 1.00 90.06 818 GLU A N 1
ATOM 6645 C CA . GLU A 1 818 ? 20.229 3.411 -2.797 1.00 90.06 818 GLU A CA 1
ATOM 6646 C C . GLU A 1 818 ? 20.342 3.480 -1.260 1.00 90.06 818 GLU A C 1
ATOM 6648 O O . GLU A 1 818 ? 20.000 2.513 -0.585 1.00 90.06 818 GLU A O 1
ATOM 6653 N N . GLU A 1 819 ? 20.778 4.607 -0.676 1.00 86.69 819 GLU A N 1
ATOM 6654 C CA . GLU A 1 819 ? 20.917 4.731 0.789 1.00 86.69 819 GLU A CA 1
ATOM 6655 C C . GLU A 1 819 ? 19.587 5.042 1.516 1.00 86.69 819 GLU A C 1
ATOM 6657 O O . GLU A 1 819 ? 19.538 5.015 2.748 1.00 86.69 819 GLU A O 1
ATOM 6662 N N . SER A 1 820 ? 18.497 5.349 0.797 1.00 81.38 820 SER A N 1
ATOM 6663 C CA . SER A 1 820 ? 17.171 5.604 1.392 1.00 81.38 820 SER A CA 1
ATOM 6664 C C . SER A 1 820 ? 16.313 4.334 1.462 1.00 81.38 820 SER A C 1
ATOM 6666 O O . SER A 1 820 ? 15.355 4.173 0.713 1.00 81.38 820 SER A O 1
ATOM 6668 N N . GLU A 1 821 ? 16.630 3.454 2.420 1.00 75.31 821 GLU A N 1
ATOM 6669 C CA . GLU A 1 821 ? 15.984 2.137 2.621 1.00 75.31 821 GLU A CA 1
ATOM 6670 C C . GLU A 1 821 ? 14.443 2.162 2.755 1.00 75.31 821 GLU A C 1
ATOM 6672 O O . GLU A 1 821 ? 13.801 1.142 2.519 1.00 75.31 821 GLU A O 1
ATOM 6677 N N . ASN A 1 822 ? 13.842 3.290 3.161 1.00 77.56 822 ASN A N 1
ATOM 6678 C CA . ASN A 1 822 ? 12.412 3.384 3.502 1.00 77.56 822 ASN A CA 1
ATOM 6679 C C . ASN A 1 822 ? 11.595 4.359 2.630 1.00 77.56 822 ASN A C 1
ATOM 6681 O O . ASN A 1 822 ? 10.369 4.319 2.686 1.00 77.56 822 ASN A O 1
ATOM 6685 N N . ASP A 1 823 ? 12.237 5.229 1.843 1.00 86.62 823 ASP A N 1
ATOM 6686 C CA . ASP A 1 823 ? 11.573 6.313 1.105 1.00 86.62 823 ASP A CA 1
ATOM 6687 C C . ASP A 1 823 ? 12.028 6.329 -0.362 1.00 86.62 823 ASP A C 1
ATOM 6689 O O . ASP A 1 823 ? 13.223 6.400 -0.650 1.00 86.62 823 ASP A O 1
ATOM 6693 N N . VAL A 1 824 ? 11.083 6.344 -1.310 1.00 91.50 824 VAL A N 1
ATOM 6694 C CA . VAL A 1 824 ? 11.384 6.461 -2.751 1.00 91.50 824 VAL A CA 1
ATOM 6695 C C . VAL A 1 824 ? 11.766 7.910 -3.081 1.00 91.50 824 VAL A C 1
ATOM 6697 O O . VAL A 1 824 ? 10.937 8.711 -3.510 1.00 91.50 824 VAL A O 1
ATOM 6700 N N . CYS A 1 825 ? 13.027 8.265 -2.838 1.00 96.50 825 CYS A N 1
ATOM 6701 C CA . CYS A 1 825 ? 13.594 9.587 -3.112 1.00 96.50 825 CYS A CA 1
ATOM 6702 C C . CYS A 1 825 ? 14.660 9.538 -4.214 1.00 96.50 825 CYS A C 1
ATOM 6704 O O . CYS A 1 825 ? 15.391 8.560 -4.334 1.00 96.50 825 CYS A O 1
ATOM 6706 N N . ILE A 1 826 ? 14.792 10.631 -4.972 1.00 97.56 826 ILE A N 1
ATOM 6707 C CA . ILE A 1 826 ? 15.846 10.821 -5.983 1.00 97.56 826 ILE A CA 1
ATOM 6708 C C . ILE A 1 826 ? 16.908 11.782 -5.432 1.00 97.56 826 ILE A C 1
ATOM 6710 O O . ILE A 1 826 ? 16.565 12.853 -4.925 1.00 97.56 826 ILE A O 1
ATOM 6714 N N . SER A 1 827 ? 18.197 11.467 -5.580 1.00 97.56 827 SER A N 1
ATOM 6715 C CA . SER A 1 827 ? 19.278 12.419 -5.280 1.00 97.56 827 SER A CA 1
ATOM 6716 C C . SER A 1 827 ? 19.337 13.543 -6.323 1.00 97.56 827 SER A C 1
ATOM 6718 O O . SER A 1 827 ? 19.475 13.304 -7.525 1.00 97.56 827 SER A O 1
ATOM 6720 N N . ALA A 1 828 ? 19.262 14.801 -5.878 1.00 97.62 828 ALA A N 1
ATOM 6721 C CA . ALA A 1 828 ? 19.319 15.968 -6.760 1.00 97.62 828 ALA A CA 1
ATOM 6722 C C . ALA A 1 828 ? 20.692 16.158 -7.431 1.00 97.62 828 ALA A C 1
ATOM 6724 O O . ALA A 1 828 ? 20.767 16.792 -8.485 1.00 97.62 828 ALA A O 1
ATOM 6725 N N . ASP A 1 829 ? 21.765 15.631 -6.832 1.00 96.56 829 ASP A N 1
ATOM 6726 C CA . ASP A 1 829 ? 23.112 15.665 -7.408 1.00 96.56 829 ASP A CA 1
ATOM 6727 C C . ASP A 1 829 ? 23.290 14.577 -8.481 1.00 96.56 829 ASP A C 1
ATOM 6729 O O . ASP A 1 829 ? 23.820 14.867 -9.553 1.00 96.56 829 ASP A O 1
ATOM 6733 N N . GLU A 1 830 ? 22.759 13.370 -8.263 1.00 96.94 830 GLU A N 1
ATOM 6734 C CA . GLU A 1 830 ? 22.765 12.291 -9.267 1.00 96.94 830 GLU A CA 1
ATOM 6735 C C . GLU A 1 830 ? 21.866 12.632 -10.459 1.00 96.94 830 GLU A C 1
ATOM 6737 O O . GLU A 1 830 ? 22.265 12.469 -11.612 1.00 96.94 830 GLU A O 1
ATOM 6742 N N . LEU A 1 831 ? 20.680 13.200 -10.205 1.00 97.81 831 LEU A N 1
ATOM 6743 C CA . LEU A 1 831 ? 19.803 13.706 -11.261 1.00 97.81 831 LEU A CA 1
ATOM 6744 C C . LEU A 1 831 ? 20.465 14.849 -12.054 1.00 97.81 831 LEU A C 1
ATOM 6746 O O . LEU A 1 831 ? 20.242 14.960 -13.262 1.00 97.81 831 LEU A O 1
ATOM 6750 N N . GLU A 1 832 ? 21.305 15.676 -11.416 1.00 97.56 832 GLU A N 1
ATOM 6751 C CA . GLU A 1 832 ? 22.124 16.663 -12.128 1.00 97.56 832 GLU A CA 1
ATOM 6752 C C . GLU A 1 832 ? 23.216 15.999 -12.974 1.00 97.56 832 GLU A C 1
ATOM 6754 O O . GLU A 1 832 ? 23.320 16.340 -14.150 1.00 97.56 832 GLU A O 1
ATOM 6759 N N . GLU A 1 833 ? 23.966 15.017 -12.467 1.00 97.06 833 GLU A N 1
ATOM 6760 C CA . GLU A 1 833 ? 24.974 14.293 -13.260 1.00 97.06 833 GLU A CA 1
ATOM 6761 C C . GLU A 1 833 ? 24.351 13.569 -14.472 1.00 97.06 833 GLU A C 1
ATOM 6763 O O . GLU A 1 833 ? 24.809 13.737 -15.610 1.00 97.06 833 GLU A O 1
ATOM 6768 N N . ILE A 1 834 ? 23.235 12.861 -14.269 1.00 97.44 834 ILE A N 1
ATOM 6769 C CA . ILE A 1 834 ? 22.473 12.188 -15.331 1.00 97.44 834 ILE A CA 1
ATOM 6770 C C . ILE A 1 834 ? 22.013 13.195 -16.394 1.00 97.44 834 ILE A C 1
ATOM 6772 O O . ILE A 1 834 ? 22.255 12.995 -17.587 1.00 97.44 834 ILE A O 1
ATOM 6776 N N . LEU A 1 835 ? 21.377 14.305 -16.005 1.00 97.94 835 LEU A N 1
ATOM 6777 C CA . LEU A 1 835 ? 20.873 15.291 -16.970 1.00 97.94 835 LEU A CA 1
ATOM 6778 C C . LEU A 1 835 ? 21.996 16.118 -17.625 1.00 97.94 835 LEU A C 1
ATOM 6780 O O . LEU A 1 835 ? 21.849 16.545 -18.775 1.00 97.94 835 LEU A O 1
ATOM 6784 N N . VAL A 1 836 ? 23.151 16.271 -16.972 1.00 96.88 836 VAL A N 1
ATOM 6785 C CA . VAL A 1 836 ? 24.374 16.831 -17.570 1.00 96.88 836 VAL A CA 1
ATOM 6786 C C . VAL A 1 836 ? 24.920 15.924 -18.677 1.00 96.88 836 VAL A C 1
ATOM 6788 O O . VAL A 1 836 ? 25.351 16.440 -19.712 1.00 96.88 836 VAL A O 1
ATOM 6791 N N . HIS A 1 837 ? 24.812 14.595 -18.558 1.00 97.25 837 HIS A N 1
ATOM 6792 C CA . HIS A 1 837 ? 25.113 13.684 -19.672 1.00 97.25 837 HIS A CA 1
ATOM 6793 C C . HIS A 1 837 ? 24.155 13.844 -20.869 1.00 97.25 837 HIS A C 1
ATOM 6795 O O . HIS A 1 837 ? 24.585 13.675 -22.011 1.00 97.25 837 HIS A O 1
ATOM 6801 N N . TYR A 1 838 ? 22.902 14.260 -20.645 1.00 97.81 838 TYR A N 1
ATOM 6802 C CA . TYR A 1 838 ? 21.976 14.682 -21.712 1.00 97.81 838 TYR A CA 1
ATOM 6803 C C . TYR A 1 838 ? 22.194 16.135 -22.194 1.00 97.81 838 TYR A C 1
ATOM 6805 O O . TYR A 1 838 ? 21.484 16.606 -23.087 1.00 97.81 838 TYR A O 1
ATOM 6813 N N . GLY A 1 839 ? 23.191 16.847 -21.658 1.00 96.88 839 GLY A N 1
ATOM 6814 C CA . GLY A 1 839 ? 23.601 18.181 -22.105 1.00 96.88 839 GLY A CA 1
ATOM 6815 C C . GLY A 1 839 ? 22.953 19.359 -21.371 1.00 96.88 839 GLY A C 1
ATOM 6816 O O . GLY A 1 839 ? 23.109 20.497 -21.823 1.00 96.88 839 GLY A O 1
ATOM 6817 N N . VAL A 1 840 ? 22.247 19.129 -20.256 1.00 97.38 840 VAL A N 1
ATOM 6818 C CA . VAL A 1 840 ? 21.818 20.218 -19.358 1.00 97.38 840 VAL A CA 1
ATOM 6819 C C . VAL A 1 840 ? 23.067 20.925 -18.806 1.00 97.38 840 VAL A C 1
ATOM 6821 O O . VAL A 1 840 ? 24.050 20.262 -18.468 1.00 97.38 840 VAL A O 1
ATOM 6824 N N . PRO A 1 841 ? 23.098 22.269 -18.733 1.00 91.62 841 PRO A N 1
ATOM 6825 C CA . PRO A 1 841 ? 24.233 22.968 -18.146 1.00 91.62 841 PRO A CA 1
ATOM 6826 C C . PRO A 1 841 ? 24.314 22.688 -16.640 1.00 91.62 841 PRO A C 1
ATOM 6828 O O . PRO A 1 841 ? 23.444 23.117 -15.891 1.00 91.62 841 PRO A O 1
ATOM 6831 N N . ALA A 1 842 ? 25.387 22.023 -16.203 1.00 91.62 842 ALA A N 1
ATOM 6832 C CA . ALA A 1 842 ? 25.730 21.907 -14.784 1.00 91.62 842 ALA A CA 1
ATOM 6833 C C . ALA A 1 842 ? 25.839 23.298 -14.135 1.00 91.62 842 ALA A C 1
ATOM 6835 O O . ALA A 1 842 ? 26.353 24.234 -14.769 1.00 91.62 842 ALA A O 1
ATOM 6836 N N . LEU A 1 843 ? 25.441 23.420 -12.867 1.00 85.88 843 LEU A N 1
ATOM 6837 C CA . LEU A 1 843 ? 25.556 24.645 -12.076 1.00 85.88 843 LEU A CA 1
ATOM 6838 C C . LEU A 1 843 ? 27.034 24.970 -11.784 1.00 85.88 843 LEU A C 1
ATOM 6840 O O . LEU A 1 843 ? 27.585 24.672 -10.726 1.00 85.88 843 LEU A O 1
ATOM 6844 N N . ARG A 1 844 ? 27.714 25.584 -12.758 1.00 73.25 844 ARG A N 1
ATOM 6845 C CA . ARG A 1 844 ? 29.111 26.012 -12.613 1.00 73.25 844 ARG A CA 1
ATOM 6846 C C . ARG A 1 844 ? 29.235 27.076 -11.530 1.00 73.25 844 ARG A C 1
ATOM 6848 O O . ARG A 1 844 ? 28.456 28.026 -11.529 1.00 73.25 844 ARG A O 1
ATOM 6855 N N . ASP A 1 845 ? 30.311 26.965 -10.747 1.00 56.12 845 ASP A N 1
ATOM 6856 C CA . ASP A 1 845 ? 30.766 27.764 -9.585 1.00 56.12 845 ASP A CA 1
ATOM 6857 C C . ASP A 1 845 ? 31.028 29.277 -9.860 1.00 56.12 845 ASP A C 1
ATOM 6859 O O . ASP A 1 845 ? 31.896 29.922 -9.271 1.00 56.12 845 ASP A O 1
ATOM 6863 N N . SER A 1 846 ? 30.266 29.867 -10.780 1.00 53.03 846 SER A N 1
ATOM 6864 C CA . SER A 1 846 ? 30.447 31.173 -11.426 1.00 53.03 846 SER A CA 1
ATOM 6865 C C . SER A 1 846 ? 30.334 32.362 -10.464 1.00 53.03 846 SER A C 1
ATOM 6867 O O . SER A 1 846 ? 30.756 33.473 -10.790 1.00 53.03 846 SER A O 1
ATOM 6869 N N . GLU A 1 847 ? 29.778 32.135 -9.273 1.00 53.03 847 GLU A N 1
ATOM 6870 C CA . GLU A 1 847 ? 29.685 33.129 -8.202 1.00 53.03 847 GLU A CA 1
ATOM 6871 C C . GLU A 1 847 ? 30.961 33.211 -7.345 1.00 53.03 847 GLU A C 1
ATOM 6873 O O . GLU A 1 847 ? 31.235 34.262 -6.761 1.00 53.03 847 GLU A O 1
ATOM 6878 N N . ARG A 1 848 ? 31.798 32.159 -7.299 1.00 51.75 848 ARG A N 1
ATOM 6879 C CA . ARG A 1 848 ? 33.022 32.165 -6.474 1.00 51.75 848 ARG A CA 1
ATOM 6880 C C . ARG A 1 848 ? 34.072 33.149 -6.992 1.00 51.75 848 ARG A C 1
ATOM 6882 O O . ARG A 1 848 ? 34.645 33.900 -6.196 1.00 51.75 848 ARG A O 1
ATOM 6889 N N . ASP A 1 849 ? 34.274 33.220 -8.308 1.00 50.16 849 ASP A N 1
ATOM 6890 C CA . ASP A 1 849 ? 35.344 34.027 -8.915 1.00 50.16 849 ASP A CA 1
ATOM 6891 C C . ASP A 1 849 ? 35.149 35.552 -8.779 1.00 50.16 849 ASP A C 1
ATOM 6893 O O . ASP A 1 849 ? 36.130 36.301 -8.789 1.00 50.16 849 ASP A O 1
ATOM 6897 N N . GLN A 1 850 ? 33.919 36.042 -8.571 1.00 50.53 850 GLN A N 1
ATOM 6898 C CA . GLN A 1 850 ? 33.649 37.487 -8.459 1.00 50.53 850 GLN A CA 1
ATOM 6899 C C . GLN A 1 850 ? 34.014 38.091 -7.088 1.00 50.53 850 GLN A C 1
ATOM 6901 O O . GLN A 1 850 ? 34.085 39.312 -6.943 1.00 50.53 850 GLN A O 1
ATOM 6906 N N . SER A 1 851 ? 34.296 37.256 -6.082 1.00 49.59 851 SER A N 1
ATOM 6907 C CA . SER A 1 851 ? 34.557 37.685 -4.697 1.00 49.59 851 SER A CA 1
ATOM 6908 C C . SER A 1 851 ? 36.005 38.125 -4.413 1.00 49.59 851 SER A C 1
ATOM 6910 O O . SER A 1 851 ? 36.266 38.837 -3.443 1.00 49.59 851 SER A O 1
ATOM 6912 N N . SER A 1 852 ? 36.963 37.741 -5.263 1.00 45.56 852 SER A N 1
ATOM 6913 C CA . SER A 1 852 ? 38.406 37.864 -4.984 1.00 45.56 852 SER A CA 1
ATOM 6914 C C . SER A 1 852 ? 38.996 39.276 -5.170 1.00 45.56 852 SER A C 1
ATOM 6916 O O . SER A 1 852 ? 40.114 39.549 -4.730 1.00 45.56 852 SER A O 1
ATOM 6918 N N . SER A 1 853 ? 38.256 40.206 -5.786 1.00 45.75 853 SER A N 1
ATOM 6919 C CA . SER A 1 853 ? 38.775 41.507 -6.236 1.00 45.75 853 SER A CA 1
ATOM 6920 C C . SER A 1 853 ? 38.234 42.705 -5.439 1.00 45.75 853 SER A C 1
ATOM 6922 O O . SER A 1 853 ? 37.555 43.566 -6.000 1.00 45.75 853 SER A O 1
ATOM 6924 N N . ARG A 1 854 ? 38.538 42.771 -4.125 1.00 46.03 854 ARG A N 1
ATOM 6925 C CA . ARG A 1 854 ? 38.669 44.011 -3.302 1.00 46.03 854 ARG A CA 1
ATOM 6926 C C . ARG A 1 854 ? 38.841 43.728 -1.793 1.00 46.03 854 ARG A C 1
ATOM 6928 O O . ARG A 1 854 ? 37.862 43.716 -1.053 1.00 46.03 854 ARG A O 1
ATOM 6935 N N . ARG A 1 855 ? 40.086 43.739 -1.293 1.00 39.75 855 ARG A N 1
ATOM 6936 C CA . ARG A 1 855 ? 40.502 44.714 -0.253 1.00 39.75 855 ARG A CA 1
ATOM 6937 C C . ARG A 1 855 ? 42.003 44.703 0.031 1.00 39.75 855 ARG A C 1
ATOM 6939 O O . ARG A 1 855 ? 42.650 43.668 0.104 1.00 39.75 855 ARG A O 1
ATOM 6946 N N . SER A 1 856 ? 42.534 45.902 0.233 1.00 42.75 856 SER A N 1
ATOM 6947 C CA . SER A 1 856 ? 43.891 46.169 0.702 1.00 42.75 856 SER A CA 1
ATOM 6948 C C . SER A 1 856 ? 43.941 46.327 2.223 1.00 42.75 856 SER A C 1
ATOM 6950 O O . SER A 1 856 ? 43.005 46.893 2.777 1.00 42.75 856 SER A O 1
ATOM 6952 N N . LYS A 1 857 ? 45.098 46.014 2.824 1.00 42.06 857 LYS A N 1
ATOM 6953 C CA . LYS A 1 857 ? 45.652 46.632 4.050 1.00 42.06 857 LYS A CA 1
ATOM 6954 C C . LYS A 1 857 ? 44.708 46.813 5.261 1.00 42.06 857 LYS A C 1
ATOM 6956 O O . LYS A 1 857 ? 44.019 47.822 5.344 1.00 42.06 857 LYS A O 1
ATOM 6961 N N . THR A 1 858 ? 44.944 46.017 6.302 1.00 33.56 858 THR A N 1
ATOM 6962 C CA . THR A 1 858 ? 45.448 46.536 7.594 1.00 33.56 858 THR A CA 1
ATOM 6963 C C . THR A 1 858 ? 46.185 45.432 8.353 1.00 33.56 858 THR A C 1
ATOM 6965 O O . THR A 1 858 ? 45.970 44.249 8.106 1.00 33.56 858 THR A O 1
ATOM 6968 N N . SER A 1 859 ? 47.096 45.830 9.237 1.00 38.31 859 SER A N 1
ATOM 6969 C CA . SER A 1 859 ? 47.958 44.959 10.041 1.00 38.31 859 SER A CA 1
ATOM 6970 C C . SER A 1 859 ? 47.620 45.056 11.528 1.00 38.31 859 SER A C 1
ATOM 6972 O O . SER A 1 859 ? 47.408 46.161 12.025 1.00 38.31 859 SER A O 1
ATOM 6974 N N . SER A 1 860 ? 47.701 43.938 12.245 1.00 35.50 860 SER A N 1
ATOM 6975 C CA . SER A 1 860 ? 47.924 43.902 13.697 1.00 35.50 860 SER A CA 1
ATOM 6976 C C . SER A 1 860 ? 48.591 42.579 14.079 1.00 35.50 860 SER A C 1
ATOM 6978 O O . SER A 1 860 ? 48.308 41.547 13.471 1.00 35.50 860 SER A O 1
ATOM 6980 N N . GLU A 1 861 ? 49.498 42.612 15.052 1.00 36.81 861 GLU A N 1
ATOM 6981 C CA . GLU A 1 861 ? 50.421 41.515 15.369 1.00 36.81 861 GLU A CA 1
ATOM 6982 C C . GLU A 1 861 ? 50.026 40.752 16.643 1.00 36.81 861 GLU A C 1
ATOM 6984 O O . GLU A 1 861 ? 49.497 41.333 17.588 1.00 36.81 861 GLU A O 1
ATOM 6989 N N . SER A 1 862 ? 50.377 39.464 16.719 1.00 33.56 862 SER A N 1
ATOM 6990 C CA . SER A 1 862 ? 50.802 38.819 17.977 1.00 33.56 862 SER A CA 1
ATOM 6991 C C . SER A 1 862 ? 51.547 37.498 17.715 1.00 33.56 862 SER A C 1
ATOM 6993 O O . SER A 1 862 ? 50.966 36.470 17.394 1.00 33.56 862 SER A O 1
ATOM 6995 N N . SER A 1 863 ? 52.875 37.574 17.848 1.00 33.34 863 SER A N 1
ATOM 6996 C CA . SER A 1 863 ? 53.790 36.578 18.453 1.00 33.34 863 SER A CA 1
ATOM 6997 C C . SER A 1 863 ? 53.153 35.274 19.001 1.00 33.34 863 SER A C 1
ATOM 6999 O O . SER A 1 863 ? 52.233 35.350 19.808 1.00 33.34 863 SER A O 1
ATOM 7001 N N . THR A 1 864 ? 53.632 34.051 18.741 1.00 32.59 864 THR A N 1
ATOM 7002 C CA . THR A 1 864 ? 54.990 33.464 18.920 1.00 32.59 864 THR A CA 1
ATOM 7003 C C . THR A 1 864 ? 55.028 32.069 18.235 1.00 32.59 864 THR A C 1
ATOM 7005 O O . THR A 1 864 ? 53.970 31.537 17.926 1.00 32.59 864 THR A O 1
ATOM 7008 N N . GLY A 1 865 ? 56.145 31.374 17.959 1.00 30.73 865 GLY A N 1
ATOM 7009 C CA . GLY A 1 865 ? 57.582 31.682 18.027 1.00 30.73 865 GLY A CA 1
ATOM 7010 C C . GLY A 1 865 ? 58.451 30.424 17.745 1.00 30.73 865 GLY A C 1
ATOM 7011 O O . GLY A 1 865 ? 58.003 29.320 18.012 1.00 30.73 865 GLY A O 1
ATOM 7012 N N . HIS A 1 866 ? 59.699 30.607 17.265 1.00 32.66 866 HIS A N 1
ATOM 7013 C CA . HIS A 1 866 ? 60.766 29.582 17.049 1.00 32.66 866 HIS A CA 1
ATOM 7014 C C . HIS A 1 866 ? 60.520 28.554 15.896 1.00 32.66 866 HIS A C 1
ATOM 7016 O O . HIS A 1 866 ? 59.419 28.058 15.730 1.00 32.66 866 HIS A O 1
ATOM 7022 N N . ILE A 1 867 ? 61.400 28.320 14.897 1.00 31.34 867 ILE A N 1
ATOM 7023 C CA . ILE A 1 867 ? 62.842 27.928 14.820 1.00 31.34 867 ILE A CA 1
ATOM 7024 C C . ILE A 1 867 ? 63.054 26.407 15.036 1.00 31.34 867 ILE A C 1
ATOM 7026 O O . ILE A 1 867 ? 62.565 25.902 16.031 1.00 31.34 867 ILE A O 1
ATOM 7030 N N . LYS A 1 868 ? 63.860 25.630 14.274 1.00 32.25 868 LYS A N 1
ATOM 7031 C CA . LYS A 1 868 ? 64.338 25.603 12.854 1.00 32.25 868 LYS A CA 1
ATOM 7032 C C . LYS A 1 868 ? 65.309 24.396 12.702 1.00 32.25 868 LYS A C 1
ATOM 7034 O O . LYS A 1 868 ? 66.150 24.248 13.578 1.00 32.25 868 LYS A O 1
ATOM 7039 N N . LYS A 1 869 ? 65.341 23.702 11.543 1.00 31.33 869 LYS A N 1
ATOM 7040 C CA . LYS A 1 869 ? 66.327 22.640 11.133 1.00 31.33 869 LYS A CA 1
ATOM 7041 C C . LYS A 1 869 ? 66.185 21.285 11.879 1.00 31.33 869 LYS A C 1
ATOM 7043 O O . LYS A 1 869 ? 65.737 21.302 13.012 1.00 31.33 869 LYS A O 1
ATOM 7048 N N . VAL A 1 870 ? 66.416 20.073 11.335 1.00 28.45 870 VAL A N 1
ATOM 7049 C CA . VAL A 1 870 ? 67.180 19.485 10.186 1.00 28.45 870 VAL A CA 1
ATOM 7050 C C . VAL A 1 870 ? 68.547 18.872 10.561 1.00 28.45 870 VAL A C 1
ATOM 7052 O O . VAL A 1 870 ? 69.541 19.591 10.605 1.00 28.45 870 VAL A O 1
ATOM 7055 N N . SER A 1 871 ? 68.551 17.544 10.770 1.00 27.77 871 SER A N 1
ATOM 7056 C CA . SER A 1 871 ? 69.518 16.478 10.373 1.00 27.77 871 SER A CA 1
ATOM 7057 C C . SER A 1 871 ? 69.001 15.138 10.962 1.00 27.77 871 SER A C 1
ATOM 7059 O O . SER A 1 871 ? 68.289 15.206 11.957 1.00 27.77 871 SER A O 1
ATOM 7061 N N . LEU A 1 872 ? 69.104 13.921 10.399 1.00 27.58 872 LEU A N 1
ATOM 7062 C CA . LEU A 1 872 ? 70.092 13.137 9.614 1.00 27.58 872 LEU A CA 1
ATOM 7063 C C . LEU A 1 872 ? 70.917 12.163 10.490 1.00 27.58 872 LEU A C 1
ATOM 7065 O O . LEU A 1 872 ? 71.635 12.637 11.363 1.00 27.58 872 LEU A O 1
ATOM 7069 N N . LEU A 1 873 ? 70.887 10.862 10.132 1.00 29.14 873 LEU A N 1
ATOM 7070 C CA . LEU A 1 873 ? 71.708 9.743 10.665 1.00 29.14 873 LEU A CA 1
ATOM 7071 C C . LEU A 1 873 ? 71.415 9.382 12.153 1.00 29.14 873 LEU A C 1
ATOM 7073 O O . LEU A 1 873 ? 70.789 10.170 12.851 1.00 29.14 873 LEU A O 1
ATOM 7077 N N . GLU A 1 874 ? 71.724 8.194 12.696 1.00 28.52 874 GLU A N 1
ATOM 7078 C CA . GLU A 1 874 ? 72.386 6.974 12.175 1.00 28.52 874 GLU A CA 1
ATOM 7079 C C . GLU A 1 874 ? 71.816 5.699 12.878 1.00 28.52 874 GLU A C 1
ATOM 7081 O O . GLU A 1 874 ? 70.902 5.804 13.694 1.00 28.52 874 GLU A O 1
ATOM 7086 N N . SER A 1 875 ? 72.300 4.492 12.549 1.00 35.03 875 SER A N 1
ATOM 7087 C CA . SER A 1 875 ? 71.938 3.184 13.183 1.00 35.03 875 SER A CA 1
ATOM 7088 C C . SER A 1 875 ? 73.122 2.660 14.051 1.00 35.03 875 SER A C 1
ATOM 7090 O O . SER A 1 875 ? 74.065 3.442 14.185 1.00 35.03 875 SER A O 1
ATOM 7092 N N . PRO A 1 876 ? 73.214 1.402 14.577 1.00 51.53 876 PRO A N 1
ATOM 7093 C CA . PRO A 1 876 ? 72.292 0.241 14.651 1.00 51.53 876 PRO A CA 1
ATOM 7094 C C . PRO A 1 876 ? 72.334 -0.523 16.033 1.00 51.53 876 PRO A C 1
ATOM 7096 O O . PRO A 1 876 ? 72.666 0.067 17.051 1.00 51.53 876 PRO A O 1
ATOM 7099 N N . GLU A 1 877 ? 72.035 -1.841 16.025 1.00 31.83 877 GLU A N 1
ATOM 7100 C CA . GLU A 1 877 ? 72.565 -2.936 16.897 1.00 31.83 877 GLU A CA 1
ATOM 7101 C C . GLU A 1 877 ? 72.194 -3.077 18.401 1.00 31.83 877 GLU A C 1
ATOM 7103 O O . GLU A 1 877 ? 72.779 -2.441 19.271 1.00 31.83 877 GLU A O 1
ATOM 7108 N N . ASN A 1 878 ? 71.324 -4.060 18.716 1.00 29.31 878 ASN A N 1
ATOM 7109 C CA . ASN A 1 878 ? 71.635 -5.304 19.475 1.00 29.31 878 ASN A CA 1
ATOM 7110 C C . ASN A 1 878 ? 70.360 -6.186 19.609 1.00 29.31 878 ASN A C 1
ATOM 7112 O O . ASN A 1 878 ? 69.277 -5.652 19.817 1.00 29.31 878 ASN A O 1
ATOM 7116 N N . TYR A 1 879 ? 70.356 -7.471 19.217 1.00 34.06 879 TYR A N 1
ATOM 7117 C CA . TYR A 1 879 ? 70.885 -8.693 19.875 1.00 34.06 879 TYR A CA 1
ATOM 7118 C C . TYR A 1 879 ? 69.981 -9.263 20.984 1.00 34.06 879 TYR A C 1
ATOM 7120 O O . TYR A 1 879 ? 69.897 -8.673 22.052 1.00 34.06 879 TYR A O 1
ATOM 7128 N N . GLU A 1 880 ? 69.427 -10.466 20.766 1.00 30.14 880 GLU A N 1
ATOM 7129 C CA . GLU A 1 880 ? 69.704 -11.617 21.644 1.00 30.14 880 GLU A CA 1
ATOM 7130 C C . GLU A 1 880 ? 69.427 -12.967 20.943 1.00 30.14 880 GLU A C 1
ATOM 7132 O O . GLU A 1 880 ? 69.108 -12.997 19.753 1.00 30.14 880 GLU A O 1
ATOM 7137 N N . TYR A 1 881 ? 69.688 -14.076 21.640 1.00 31.48 881 TYR A N 1
ATOM 7138 C CA . TYR A 1 881 ? 70.057 -15.383 21.074 1.00 31.48 881 TYR A CA 1
ATOM 7139 C C . TYR A 1 881 ? 69.073 -16.498 21.467 1.00 31.48 881 TYR A C 1
ATOM 7141 O O . TYR A 1 881 ? 68.551 -16.502 22.578 1.00 31.48 881 TYR A O 1
ATOM 7149 N N . SER A 1 882 ? 68.930 -17.522 20.620 1.00 30.95 882 SER A N 1
ATOM 7150 C CA . SER A 1 882 ? 68.630 -18.887 21.076 1.00 30.95 882 SER A CA 1
ATOM 7151 C C . SER A 1 882 ? 69.066 -19.902 20.016 1.00 30.95 882 SER A C 1
ATOM 7153 O O . SER A 1 882 ? 68.646 -19.827 18.862 1.00 30.95 882 SER A O 1
ATOM 7155 N N . GLU A 1 883 ? 69.925 -20.838 20.413 1.00 31.38 883 GLU A N 1
ATOM 7156 C CA . GLU A 1 883 ? 70.262 -22.046 19.659 1.00 31.38 883 GLU A CA 1
ATOM 7157 C C . GLU A 1 883 ? 69.690 -23.248 20.415 1.00 31.38 883 GLU A C 1
ATOM 7159 O O . GLU A 1 883 ? 69.846 -23.310 21.632 1.00 31.38 883 GLU A O 1
ATOM 7164 N N . ASP A 1 884 ? 69.142 -24.239 19.708 1.00 29.77 884 ASP A N 1
ATOM 7165 C CA . ASP A 1 884 ? 69.368 -25.638 20.089 1.00 29.77 884 ASP A CA 1
ATOM 7166 C C . ASP A 1 884 ? 69.260 -26.577 18.870 1.00 29.77 884 ASP A C 1
ATOM 7168 O O . ASP A 1 884 ? 68.929 -26.148 17.759 1.00 29.77 884 ASP A O 1
ATOM 7172 N N . SER A 1 885 ? 69.658 -27.841 19.036 1.00 28.77 885 SER A N 1
ATOM 7173 C CA . SER A 1 885 ? 70.051 -28.728 17.933 1.00 28.77 885 SER A CA 1
ATOM 7174 C C . SER A 1 885 ? 69.590 -30.200 18.156 1.00 28.77 885 SER A C 1
ATOM 7176 O O . SER A 1 885 ? 68.562 -30.413 18.788 1.00 28.77 885 SER A O 1
ATOM 7178 N N . PRO A 1 886 ? 70.201 -31.243 17.554 1.00 59.94 886 PRO A N 1
ATOM 7179 C CA . PRO A 1 886 ? 69.865 -31.757 16.216 1.00 59.94 886 PRO A CA 1
ATOM 7180 C C . PRO A 1 886 ? 69.476 -33.254 16.192 1.00 59.94 886 PRO A C 1
ATOM 7182 O O . PRO A 1 886 ? 69.786 -33.981 17.128 1.00 59.94 886 PRO A O 1
ATOM 7185 N N . GLU A 1 887 ? 69.018 -33.793 15.045 1.00 29.67 887 GLU A N 1
ATOM 7186 C CA . GLU A 1 887 ? 69.364 -35.191 14.688 1.00 29.67 887 GLU A CA 1
ATOM 7187 C C . GLU A 1 887 ? 69.328 -35.542 13.178 1.00 29.67 887 GLU A C 1
ATOM 7189 O O . GLU A 1 887 ? 69.070 -34.689 12.328 1.00 29.67 887 GLU A O 1
ATOM 7194 N N . LYS A 1 888 ? 69.718 -36.782 12.818 1.00 34.81 888 LYS A N 1
ATOM 7195 C CA . LYS A 1 888 ? 70.034 -37.241 11.441 1.00 34.81 888 LYS A CA 1
ATOM 7196 C C . LYS A 1 888 ? 69.581 -38.691 11.183 1.00 34.81 888 LYS A C 1
ATOM 7198 O O . LYS A 1 888 ? 70.014 -39.573 11.919 1.00 34.81 888 LYS A O 1
ATOM 7203 N N . ALA A 1 889 ? 68.915 -38.998 10.054 1.00 30.44 889 ALA A N 1
ATOM 7204 C CA . ALA A 1 889 ? 68.804 -40.391 9.567 1.00 30.44 889 ALA A CA 1
ATOM 7205 C C . ALA A 1 889 ? 68.564 -40.595 8.041 1.00 30.44 889 ALA A C 1
ATOM 7207 O O . ALA A 1 889 ? 67.610 -40.107 7.456 1.00 30.44 889 ALA A O 1
ATOM 7208 N N . ASN A 1 890 ? 69.455 -41.393 7.435 1.00 28.45 890 ASN A N 1
ATOM 7209 C CA . ASN A 1 890 ? 69.305 -42.392 6.350 1.00 28.45 890 ASN A CA 1
ATOM 7210 C C . ASN A 1 890 ? 68.205 -42.351 5.235 1.00 28.45 890 ASN A C 1
ATOM 7212 O O . ASN A 1 890 ? 67.059 -42.705 5.460 1.00 28.45 890 ASN A O 1
ATOM 7216 N N . LYS A 1 891 ? 68.692 -42.243 3.979 1.00 31.66 891 LYS A N 1
ATOM 7217 C CA . LYS A 1 891 ? 68.658 -43.251 2.866 1.00 31.66 891 LYS A CA 1
ATOM 7218 C C . LYS A 1 891 ? 67.345 -43.824 2.248 1.00 31.66 891 LYS A C 1
ATOM 7220 O O . LYS A 1 891 ? 66.561 -44.492 2.900 1.00 31.66 891 LYS A O 1
ATOM 7225 N N . ASN A 1 892 ? 67.377 -43.850 0.901 1.00 28.33 892 ASN A N 1
ATOM 7226 C CA . ASN A 1 892 ? 66.932 -44.909 -0.043 1.00 28.33 892 ASN A CA 1
ATOM 7227 C C . ASN A 1 892 ? 65.433 -45.224 -0.298 1.00 28.33 892 ASN A C 1
ATOM 7229 O O . ASN A 1 892 ? 64.829 -46.028 0.403 1.00 28.33 892 ASN A O 1
ATOM 7233 N N . SER A 1 893 ? 64.935 -44.824 -1.480 1.00 30.25 893 SER A N 1
ATOM 7234 C CA . SER A 1 893 ? 64.265 -45.679 -2.507 1.00 30.25 893 SER A CA 1
ATOM 7235 C C . SER A 1 893 ? 64.003 -44.826 -3.777 1.00 30.25 893 SER A C 1
ATOM 7237 O O . SER A 1 893 ? 63.897 -43.608 -3.682 1.00 30.25 893 SER A O 1
ATOM 7239 N N . VAL A 1 894 ? 64.209 -45.311 -5.013 1.00 28.64 894 VAL A N 1
ATOM 7240 C CA . VAL A 1 894 ? 63.230 -46.023 -5.880 1.00 28.64 894 VAL A CA 1
ATOM 7241 C C . VAL A 1 894 ? 61.825 -45.386 -5.788 1.00 28.64 894 VAL A C 1
ATOM 7243 O O . VAL A 1 894 ? 61.233 -45.426 -4.725 1.00 28.64 894 VAL A O 1
ATOM 7246 N N . GLY A 1 895 ? 61.207 -44.767 -6.799 1.00 30.72 895 GLY A N 1
ATOM 7247 C CA . GLY A 1 895 ? 61.435 -44.764 -8.248 1.00 30.72 895 GLY A CA 1
ATOM 7248 C C . GLY A 1 895 ? 60.258 -45.434 -8.973 1.00 30.72 895 GLY A C 1
ATOM 7249 O O . GLY A 1 895 ? 59.994 -46.592 -8.690 1.00 30.72 895 GLY A O 1
ATOM 7250 N N . ILE A 1 896 ? 59.581 -44.729 -9.892 1.00 28.47 896 ILE A N 1
ATOM 7251 C CA . ILE A 1 896 ? 58.693 -45.244 -10.965 1.00 28.47 896 ILE A CA 1
ATOM 7252 C C . ILE A 1 896 ? 58.404 -44.088 -11.946 1.00 28.47 896 ILE A C 1
ATOM 7254 O O . ILE A 1 896 ? 58.597 -42.921 -11.603 1.00 28.47 896 ILE A O 1
ATOM 7258 N N . SER A 1 897 ? 58.024 -44.408 -13.185 1.00 35.78 897 SER A N 1
ATOM 7259 C CA . SER A 1 897 ? 57.932 -43.467 -14.306 1.00 35.78 897 SER A CA 1
ATOM 7260 C C . SER A 1 897 ? 56.654 -43.638 -15.126 1.00 35.78 897 SER A C 1
ATOM 7262 O O . SER A 1 897 ? 56.443 -44.716 -15.673 1.00 35.78 897 SER A O 1
ATOM 7264 N N . GLU A 1 898 ? 55.914 -42.548 -15.336 1.00 31.34 898 GLU A N 1
ATOM 7265 C CA . GLU A 1 898 ? 54.942 -42.373 -16.429 1.00 31.34 898 GLU A CA 1
ATOM 7266 C C . GLU A 1 898 ? 55.095 -40.913 -16.915 1.00 31.34 898 GLU A C 1
ATOM 7268 O O . GLU A 1 898 ? 55.017 -39.995 -16.107 1.00 31.34 898 GLU A O 1
ATOM 7273 N N . SER A 1 899 ? 55.503 -40.542 -18.134 1.00 29.66 899 SER A N 1
ATOM 7274 C CA . SER A 1 899 ? 55.210 -41.003 -19.500 1.00 29.66 899 SER A CA 1
ATOM 7275 C C . SER A 1 899 ? 53.751 -40.811 -19.932 1.00 29.66 899 SER A C 1
ATOM 7277 O O . SER A 1 899 ? 52.959 -41.746 -19.914 1.00 29.66 899 SER A O 1
ATOM 7279 N N . SER A 1 900 ? 53.432 -39.605 -20.416 1.00 31.56 900 SER A N 1
ATOM 7280 C CA . SER A 1 900 ? 52.239 -39.338 -21.229 1.00 31.56 900 SER A CA 1
ATOM 7281 C C . SER A 1 900 ? 52.654 -38.649 -22.541 1.00 31.56 900 SER A C 1
ATOM 7283 O O . SER A 1 900 ? 53.414 -37.676 -22.487 1.00 31.56 900 SER A O 1
ATOM 7285 N N . PRO A 1 901 ? 52.243 -39.154 -23.720 1.00 38.34 901 PRO A N 1
ATOM 7286 C CA . PRO A 1 901 ? 52.644 -38.606 -25.010 1.00 38.34 901 PRO A CA 1
ATOM 7287 C C . PRO A 1 901 ? 51.600 -37.636 -25.579 1.00 38.34 901 PRO A C 1
ATOM 7289 O O . PRO A 1 901 ? 50.421 -37.955 -25.600 1.00 38.34 901 PRO A O 1
ATOM 7292 N N . PHE A 1 902 ? 52.046 -36.520 -26.158 1.00 30.34 902 PHE A N 1
ATOM 7293 C CA . PHE A 1 902 ? 51.547 -36.013 -27.447 1.00 30.34 902 PHE A CA 1
ATOM 7294 C C . PHE A 1 902 ? 52.488 -34.914 -27.950 1.00 30.34 902 PHE A C 1
ATOM 7296 O O . PHE A 1 902 ? 52.710 -33.916 -27.269 1.00 30.34 902 PHE A O 1
ATOM 7303 N N . ALA A 1 903 ? 53.064 -35.104 -29.138 1.00 28.72 903 ALA A N 1
ATOM 7304 C CA . ALA A 1 903 ? 54.039 -34.186 -29.713 1.00 28.72 903 ALA A CA 1
ATOM 7305 C C . ALA A 1 903 ? 53.661 -33.791 -31.144 1.00 28.72 903 ALA A C 1
ATOM 7307 O O . ALA A 1 903 ? 53.444 -34.660 -31.982 1.00 28.72 903 ALA A O 1
ATOM 7308 N N . SER A 1 904 ? 53.709 -32.478 -31.391 1.00 34.94 904 SER A N 1
ATOM 7309 C CA . SER A 1 904 ? 53.965 -31.823 -32.684 1.00 34.94 904 SER A CA 1
ATOM 7310 C C . SER A 1 904 ? 52.973 -31.995 -33.844 1.00 34.94 904 SER A C 1
ATOM 7312 O O . SER A 1 904 ? 52.675 -33.098 -34.278 1.00 34.94 904 SER A O 1
ATOM 7314 N N . LEU A 1 905 ? 52.589 -30.846 -34.422 1.00 31.27 905 LEU A N 1
ATOM 7315 C CA . LEU A 1 905 ? 52.616 -30.468 -35.855 1.00 31.27 905 LEU A CA 1
ATOM 7316 C C . LEU A 1 905 ? 51.896 -29.097 -35.947 1.00 31.27 905 LEU A C 1
ATOM 7318 O O . LEU A 1 905 ? 50.707 -29.015 -35.673 1.00 31.27 905 LEU A O 1
ATOM 7322 N N . SER A 1 906 ? 52.551 -27.937 -36.090 1.00 32.75 906 SER A N 1
ATOM 7323 C CA . SER A 1 906 ? 53.139 -27.366 -37.325 1.00 32.75 906 SER A CA 1
ATOM 7324 C C . SER A 1 906 ? 52.389 -27.755 -38.613 1.00 32.75 906 SER A C 1
ATOM 7326 O O . SER A 1 906 ? 52.369 -28.932 -38.953 1.00 32.75 906 SER A O 1
ATOM 7328 N N . GLY A 1 907 ? 51.791 -26.858 -39.404 1.00 32.66 907 GLY A N 1
ATOM 7329 C CA . GLY A 1 907 ? 51.914 -25.392 -39.467 1.00 32.66 907 GLY A CA 1
ATOM 7330 C C . GLY A 1 907 ? 52.711 -24.961 -40.705 1.00 32.66 907 GLY A C 1
ATOM 7331 O O . GLY A 1 907 ? 53.889 -25.291 -40.808 1.00 32.66 907 GLY A O 1
ATOM 7332 N N . ALA A 1 908 ? 52.070 -24.242 -41.634 1.00 29.56 908 ALA A N 1
ATOM 7333 C CA . ALA A 1 908 ? 52.684 -23.711 -42.853 1.00 29.56 908 ALA A CA 1
ATOM 7334 C C . ALA A 1 908 ? 51.915 -22.484 -43.380 1.00 29.56 908 ALA A C 1
ATOM 7336 O O . ALA A 1 908 ? 50.686 -22.467 -43.383 1.00 29.56 908 ALA A O 1
ATOM 7337 N N . GLU A 1 909 ? 52.656 -21.478 -43.838 1.00 34.66 909 GLU A N 1
ATOM 7338 C CA . GLU A 1 909 ? 52.164 -20.297 -44.561 1.00 34.66 909 GLU A CA 1
ATOM 7339 C C . GLU A 1 909 ? 52.089 -20.588 -46.075 1.00 34.66 909 GLU A C 1
ATOM 7341 O O . GLU A 1 909 ? 52.660 -21.579 -46.532 1.00 34.66 909 GLU A O 1
ATOM 7346 N N . ILE A 1 910 ? 51.518 -19.676 -46.876 1.00 32.03 910 ILE A N 1
ATOM 7347 C CA . ILE A 1 910 ? 52.168 -19.178 -48.109 1.00 32.03 910 ILE A CA 1
ATOM 7348 C C . ILE A 1 910 ? 51.455 -17.929 -48.647 1.00 32.03 910 ILE A C 1
ATOM 7350 O O . ILE A 1 910 ? 50.239 -17.795 -48.580 1.00 32.03 910 ILE A O 1
ATOM 7354 N N . ASN A 1 911 ? 52.248 -17.018 -49.204 1.00 31.06 911 ASN A N 1
ATOM 7355 C CA . ASN A 1 911 ? 51.852 -15.700 -49.693 1.00 31.06 911 ASN A CA 1
ATOM 7356 C C . ASN A 1 911 ? 52.304 -15.559 -51.164 1.00 31.06 911 ASN A C 1
ATOM 7358 O O . ASN A 1 911 ? 53.437 -15.976 -51.438 1.00 31.06 911 ASN A O 1
ATOM 7362 N N . LYS A 1 912 ? 51.487 -15.003 -52.089 1.00 31.05 912 LYS A N 1
ATOM 7363 C CA . LYS A 1 912 ? 51.926 -14.376 -53.374 1.00 31.05 912 LYS A CA 1
ATOM 7364 C C . LYS A 1 912 ? 50.801 -13.901 -54.316 1.00 31.05 912 LYS A C 1
ATOM 7366 O O . LYS A 1 912 ? 49.897 -14.659 -54.650 1.00 31.05 912 LYS A O 1
ATOM 7371 N N . ASN A 1 913 ? 51.003 -12.707 -54.884 1.00 31.86 913 ASN A N 1
ATOM 7372 C CA . ASN A 1 913 ? 50.353 -12.210 -56.111 1.00 31.86 913 ASN A CA 1
ATOM 7373 C C . ASN A 1 913 ? 50.896 -12.934 -57.368 1.00 31.86 913 ASN A C 1
ATOM 7375 O O . ASN A 1 913 ? 51.994 -13.502 -57.320 1.00 31.86 913 ASN A O 1
ATOM 7379 N N . PRO A 1 914 ? 50.205 -12.847 -58.524 1.00 46.16 914 PRO A N 1
ATOM 7380 C CA . PRO A 1 914 ? 50.721 -11.962 -59.586 1.00 46.16 914 PRO A CA 1
ATOM 7381 C C . PRO A 1 914 ? 49.627 -11.242 -60.413 1.00 46.16 914 PRO A C 1
ATOM 7383 O O . PRO A 1 914 ? 48.435 -11.378 -60.157 1.00 46.16 914 PRO A O 1
ATOM 7386 N N . SER A 1 915 ? 50.038 -10.454 -61.415 1.00 30.22 915 SER A N 1
ATOM 7387 C CA . SER A 1 915 ? 49.193 -9.503 -62.156 1.00 30.22 915 SER A CA 1
ATOM 7388 C C . SER A 1 915 ? 48.863 -9.875 -63.620 1.00 30.22 915 SER A C 1
ATOM 7390 O O . SER A 1 915 ? 49.714 -10.342 -64.371 1.00 30.22 915 SER A O 1
ATOM 7392 N N . GLY A 1 916 ? 47.608 -9.582 -63.998 1.00 29.34 916 GLY A N 1
ATOM 7393 C CA . GLY A 1 916 ? 47.030 -9.196 -65.306 1.00 29.34 916 GLY A CA 1
ATOM 7394 C C . GLY A 1 916 ? 47.556 -9.700 -66.668 1.00 29.34 916 GLY A C 1
ATOM 7395 O O . GLY A 1 916 ? 48.723 -9.512 -67.007 1.00 29.34 916 GLY A O 1
ATOM 7396 N N . LYS A 1 917 ? 46.616 -10.120 -67.548 1.00 28.88 917 LYS A N 1
ATOM 7397 C CA . LYS A 1 917 ? 46.640 -9.830 -69.009 1.00 28.88 917 LYS A CA 1
ATOM 7398 C C . LYS A 1 917 ? 45.348 -10.184 -69.790 1.00 28.88 917 LYS A C 1
ATOM 7400 O O . LYS A 1 917 ? 44.850 -11.294 -69.693 1.00 28.88 917 LYS A O 1
ATOM 7405 N N . SER A 1 918 ? 44.927 -9.240 -70.644 1.00 29.17 918 SER A N 1
ATOM 7406 C CA . SER A 1 918 ? 44.267 -9.365 -71.973 1.00 29.17 918 SER A CA 1
ATOM 7407 C C . SER A 1 918 ? 43.011 -10.236 -72.238 1.00 29.17 918 SER A C 1
ATOM 7409 O O . SER A 1 918 ? 43.024 -11.454 -72.111 1.00 29.17 918 SER A O 1
ATOM 7411 N N . LEU A 1 919 ? 42.017 -9.566 -72.846 1.00 31.25 919 LEU A N 1
ATOM 7412 C CA . LEU A 1 919 ? 40.878 -10.044 -73.667 1.00 31.25 919 LEU A CA 1
ATOM 7413 C C . LEU A 1 919 ? 41.163 -11.217 -74.636 1.00 31.25 919 LEU A C 1
ATOM 7415 O O . LEU A 1 919 ? 42.264 -11.318 -75.180 1.00 31.25 919 LEU A O 1
ATOM 7419 N N . PRO A 1 920 ? 40.104 -11.953 -75.041 1.00 39.16 920 PRO A N 1
ATOM 7420 C CA . PRO A 1 920 ? 39.685 -11.884 -76.457 1.00 39.16 920 PRO A CA 1
ATOM 7421 C C . PRO A 1 920 ? 38.169 -11.632 -76.685 1.00 39.16 920 PRO A C 1
ATOM 7423 O O . PRO A 1 920 ? 37.394 -11.477 -75.748 1.00 39.16 920 PRO A O 1
ATOM 7426 N N . LYS A 1 921 ? 37.755 -11.532 -77.963 1.00 31.30 921 LYS A N 1
ATOM 7427 C CA . LYS A 1 921 ? 36.419 -11.093 -78.443 1.00 31.30 921 LYS A CA 1
ATOM 7428 C C . LYS A 1 921 ? 35.567 -12.247 -79.001 1.00 31.30 921 LYS A C 1
ATOM 7430 O O . LYS A 1 921 ? 36.132 -13.128 -79.638 1.00 31.30 921 LYS A O 1
ATOM 7435 N N . ASN A 1 922 ? 34.232 -12.139 -78.922 1.00 29.50 922 ASN A N 1
ATOM 7436 C CA . ASN A 1 922 ? 33.227 -12.690 -79.866 1.00 29.50 922 ASN A CA 1
ATOM 7437 C C . ASN A 1 922 ? 31.799 -12.256 -79.440 1.00 29.50 922 ASN A C 1
ATOM 7439 O O . ASN A 1 922 ? 31.633 -11.821 -78.307 1.00 29.50 922 ASN A O 1
ATOM 7443 N N . LYS A 1 923 ? 30.721 -12.449 -80.222 1.00 30.53 923 LYS A N 1
ATOM 7444 C CA . LYS A 1 923 ? 30.378 -12.004 -81.601 1.00 30.53 923 LYS A CA 1
ATOM 7445 C C . LYS A 1 923 ? 28.858 -12.255 -81.813 1.00 30.53 923 LYS A C 1
ATOM 7447 O O . LYS A 1 923 ? 28.273 -13.023 -81.061 1.00 30.53 923 LYS A O 1
ATOM 7452 N N . LYS A 1 924 ? 28.215 -11.603 -82.795 1.00 34.06 924 LYS A N 1
ATOM 7453 C CA . LYS A 1 924 ? 26.745 -11.631 -83.017 1.00 34.06 924 LYS A CA 1
ATOM 7454 C C . LYS A 1 924 ? 26.179 -12.944 -83.595 1.00 34.06 924 LYS A C 1
ATOM 7456 O O . LYS A 1 924 ? 26.801 -13.522 -84.484 1.00 34.06 924 LYS A O 1
ATOM 7461 N N . SER A 1 925 ? 24.938 -13.271 -83.223 1.00 31.16 925 SER A N 1
ATOM 7462 C CA . SER A 1 925 ? 23.769 -13.652 -84.072 1.00 31.16 925 SER A CA 1
ATOM 7463 C C . SER A 1 925 ? 22.539 -13.674 -83.131 1.00 31.16 925 SER A C 1
ATOM 7465 O O . SER A 1 925 ? 22.722 -14.008 -81.965 1.00 31.16 925 SER A O 1
ATOM 7467 N N . GLU A 1 926 ? 21.317 -13.195 -83.394 1.00 29.44 926 GLU A N 1
ATOM 7468 C CA . GLU A 1 926 ? 20.422 -13.029 -84.565 1.00 29.44 926 GLU A CA 1
ATOM 7469 C C . GLU A 1 926 ? 19.250 -14.041 -84.582 1.00 29.44 926 GLU A C 1
ATOM 7471 O O . GLU A 1 926 ? 19.450 -15.245 -84.646 1.00 29.44 926 GLU A O 1
ATOM 7476 N N . GLU A 1 927 ? 18.041 -13.468 -84.477 1.00 31.14 927 GLU A N 1
ATOM 7477 C CA . GLU A 1 927 ? 16.700 -13.923 -84.898 1.00 31.14 927 GLU A CA 1
ATOM 7478 C C . GLU A 1 927 ? 16.205 -15.358 -84.604 1.00 31.14 927 GLU A C 1
ATOM 7480 O O . GLU A 1 927 ? 16.673 -16.339 -85.176 1.00 31.14 927 GLU A O 1
ATOM 7485 N N . ASN A 1 928 ? 15.074 -15.460 -83.883 1.00 28.95 928 ASN A N 1
ATOM 7486 C CA . ASN A 1 928 ? 13.769 -15.708 -84.530 1.00 28.95 928 ASN A CA 1
ATOM 7487 C C . ASN A 1 928 ? 12.557 -15.514 -83.586 1.00 28.95 928 ASN A C 1
ATOM 7489 O O . ASN A 1 928 ? 12.667 -15.558 -82.364 1.00 28.95 928 ASN A O 1
ATOM 7493 N N . SER A 1 929 ? 11.377 -15.300 -84.172 1.00 30.91 929 SER A N 1
ATOM 7494 C CA . SER A 1 929 ? 10.046 -15.306 -83.531 1.00 30.91 929 SER A CA 1
ATOM 7495 C C . SER A 1 929 ? 9.048 -15.957 -84.500 1.00 30.91 929 SER A C 1
ATOM 7497 O O . SER A 1 929 ? 9.346 -16.012 -85.694 1.00 30.91 929 SER A O 1
ATOM 7499 N N . PRO A 1 930 ? 7.870 -16.434 -84.048 1.00 46.41 930 PRO A N 1
ATOM 7500 C CA . PRO A 1 930 ? 6.670 -15.663 -84.417 1.00 46.41 930 PRO A CA 1
ATOM 7501 C C . PRO A 1 930 ? 5.457 -15.729 -83.453 1.00 46.41 930 PRO A C 1
ATOM 7503 O O . PRO A 1 930 ? 5.248 -16.691 -82.726 1.00 46.41 930 PRO A O 1
ATOM 7506 N N . ASN A 1 931 ? 4.630 -14.679 -83.548 1.00 29.16 931 ASN A N 1
ATOM 7507 C CA . ASN A 1 931 ? 3.163 -14.579 -83.382 1.00 29.16 931 ASN A CA 1
ATOM 7508 C C . ASN A 1 931 ? 2.334 -15.735 -82.772 1.00 29.16 931 ASN A C 1
ATOM 7510 O O . ASN A 1 931 ? 2.329 -16.840 -83.303 1.00 29.16 931 ASN A O 1
ATOM 7514 N N . PHE A 1 932 ? 1.360 -15.361 -81.922 1.00 26.84 932 PHE A N 1
ATOM 7515 C CA . PHE A 1 932 ? -0.064 -15.364 -82.333 1.00 26.84 932 PHE A CA 1
ATOM 7516 C C . PHE A 1 932 ? -0.900 -14.289 -81.588 1.00 26.84 932 PHE A C 1
ATOM 7518 O O . PHE A 1 932 ? -0.384 -13.616 -80.695 1.00 26.84 932 PHE A O 1
ATOM 7525 N N . LYS A 1 933 ? -2.157 -14.054 -82.008 1.00 35.12 933 LYS A N 1
ATOM 7526 C CA . LYS A 1 933 ? -3.064 -12.965 -81.548 1.00 35.12 933 LYS A CA 1
ATOM 7527 C C . LYS A 1 933 ? -4.538 -13.457 -81.361 1.00 35.12 933 LYS A C 1
ATOM 7529 O O . LYS A 1 933 ? -4.768 -14.637 -81.605 1.00 35.12 933 LYS A O 1
ATOM 7534 N N . PRO A 1 934 ? -5.503 -12.640 -80.857 1.00 58.09 934 PRO A N 1
ATOM 7535 C CA . PRO A 1 934 ? -6.546 -13.123 -79.924 1.00 58.09 934 PRO A CA 1
ATOM 7536 C C . PRO A 1 934 ? -8.007 -13.185 -80.435 1.00 58.09 934 PRO A C 1
ATOM 7538 O O . PRO A 1 934 ? -8.346 -12.601 -81.462 1.00 58.09 934 PRO A O 1
ATOM 7541 N N . SER A 1 935 ? -8.870 -13.840 -79.640 1.00 30.38 935 SER A N 1
ATOM 7542 C CA . SER A 1 935 ? -10.360 -13.796 -79.554 1.00 30.38 935 SER A CA 1
ATOM 7543 C C . SER A 1 935 ? -10.786 -14.754 -78.402 1.00 30.38 935 SER A C 1
ATOM 7545 O O . SER A 1 935 ? -9.979 -15.603 -78.032 1.00 30.38 935 SER A O 1
ATOM 7547 N N . ASP A 1 936 ? -11.957 -14.722 -77.744 1.00 34.66 936 ASP A N 1
ATOM 7548 C CA . ASP A 1 936 ? -13.041 -13.724 -77.658 1.00 34.66 936 ASP A CA 1
ATOM 7549 C C . ASP A 1 936 ? -13.885 -13.903 -76.354 1.00 34.66 936 ASP A C 1
ATOM 7551 O O . ASP A 1 936 ? -13.615 -14.795 -75.549 1.00 34.66 936 ASP A O 1
ATOM 7555 N N . LYS A 1 937 ? -14.901 -13.050 -76.126 1.00 42.53 937 LYS A N 1
ATOM 7556 C CA . LYS A 1 937 ? -15.957 -13.161 -75.065 1.00 42.53 937 LYS A CA 1
ATOM 7557 C C . LYS A 1 937 ? -17.185 -13.978 -75.566 1.00 42.53 937 LYS A C 1
ATOM 7559 O O . LYS A 1 937 ? -17.162 -14.292 -76.754 1.00 42.53 937 LYS A O 1
ATOM 7564 N N . PRO A 1 938 ? -18.268 -14.310 -74.791 1.00 51.94 938 PRO A N 1
ATOM 7565 C CA . PRO A 1 938 ? -18.793 -13.772 -73.500 1.00 51.94 938 PRO A CA 1
ATOM 7566 C C . PRO A 1 938 ? -19.186 -14.860 -72.443 1.00 51.94 938 PRO A C 1
ATOM 7568 O O . PRO A 1 938 ? -18.935 -16.034 -72.670 1.00 51.94 938 PRO A O 1
ATOM 7571 N N . GLY A 1 939 ? -19.813 -14.606 -71.274 1.00 32.19 939 GLY A N 1
ATOM 7572 C CA . GLY A 1 939 ? -20.203 -13.384 -70.528 1.00 32.19 939 GLY A CA 1
ATOM 7573 C C . GLY A 1 939 ? -21.362 -13.644 -69.522 1.00 32.19 939 GLY A C 1
ATOM 7574 O O . GLY A 1 939 ? -21.789 -14.785 -69.392 1.00 32.19 939 GLY A O 1
ATOM 7575 N N . ASN A 1 940 ? -21.926 -12.581 -68.903 1.00 34.97 940 ASN A N 1
ATOM 7576 C CA . ASN A 1 940 ? -23.132 -12.562 -68.020 1.00 34.97 940 ASN A CA 1
ATOM 7577 C C . ASN A 1 940 ? -23.004 -13.230 -66.613 1.00 34.97 940 ASN A C 1
ATOM 7579 O O . ASN A 1 940 ? -22.290 -14.210 -66.479 1.00 34.97 940 ASN A O 1
ATOM 7583 N N . LYS A 1 941 ? -23.637 -12.773 -65.505 1.00 33.91 941 LYS A N 1
ATOM 7584 C CA . LYS A 1 941 ? -24.661 -11.722 -65.216 1.00 33.91 941 LYS A CA 1
ATOM 7585 C C . LYS A 1 941 ? -24.398 -11.001 -63.856 1.00 33.91 941 LYS A C 1
ATOM 7587 O O . LYS A 1 941 ? -23.821 -11.602 -62.966 1.00 33.91 941 LYS A O 1
ATOM 7592 N N . ILE A 1 942 ? -24.876 -9.745 -63.743 1.00 32.78 942 ILE A N 1
ATOM 7593 C CA . ILE A 1 942 ? -25.669 -9.081 -62.654 1.00 32.78 942 ILE A CA 1
ATOM 7594 C C . ILE A 1 942 ? -25.492 -9.575 -61.186 1.00 32.78 942 ILE A C 1
ATOM 7596 O O . ILE A 1 942 ? -25.609 -10.765 -60.942 1.00 32.78 942 ILE A O 1
ATOM 7600 N N . GLY A 1 943 ? -25.370 -8.723 -60.149 1.00 29.41 943 GLY A N 1
ATOM 7601 C CA . GLY A 1 943 ? -25.416 -7.246 -60.099 1.00 29.41 943 GLY A CA 1
ATOM 7602 C C . GLY A 1 943 ? -25.360 -6.650 -58.668 1.00 29.41 943 GLY A C 1
ATOM 7603 O O . GLY A 1 943 ? -25.529 -7.363 -57.688 1.00 29.41 943 GLY A O 1
ATOM 7604 N N . LYS A 1 944 ? -25.082 -5.339 -58.570 1.00 41.44 944 LYS A N 1
ATOM 7605 C CA . LYS A 1 944 ? -24.814 -4.547 -57.340 1.00 41.44 944 LYS A CA 1
ATOM 7606 C C . LYS A 1 944 ? -26.086 -3.967 -56.681 1.00 41.44 944 LYS A C 1
ATOM 7608 O O . LYS A 1 944 ? -27.021 -3.693 -57.422 1.00 41.44 944 LYS A O 1
ATOM 7613 N N . ILE A 1 945 ? -26.027 -3.629 -55.379 1.00 30.58 945 ILE A N 1
ATOM 7614 C CA . ILE A 1 945 ? -26.464 -2.366 -54.693 1.00 30.58 945 ILE A CA 1
ATOM 7615 C C . ILE A 1 945 ? -26.393 -2.585 -53.155 1.00 30.58 945 ILE A C 1
ATOM 7617 O O . ILE A 1 945 ? -26.677 -3.701 -52.741 1.00 30.58 945 ILE A O 1
ATOM 7621 N N . SER A 1 946 ? -26.021 -1.698 -52.208 1.00 36.09 946 SER A N 1
ATOM 7622 C CA . SER A 1 946 ? -25.334 -0.377 -52.120 1.00 36.09 946 SER A CA 1
ATOM 7623 C C . SER A 1 946 ? -26.112 0.831 -51.532 1.00 36.09 946 SER A C 1
ATOM 7625 O O . SER A 1 946 ? -26.885 1.458 -52.251 1.00 36.09 946 SER A O 1
ATOM 7627 N N . ASN A 1 947 ? -25.687 1.259 -50.329 1.00 31.52 947 ASN A N 1
ATOM 7628 C CA . ASN A 1 947 ? -25.802 2.592 -49.684 1.00 31.52 947 ASN A CA 1
ATOM 7629 C C . ASN A 1 947 ? -27.103 3.053 -48.970 1.00 31.52 947 ASN A C 1
ATOM 7631 O O . ASN A 1 947 ? -28.208 2.859 -49.454 1.00 31.52 947 ASN A O 1
ATOM 7635 N N . LEU A 1 948 ? -26.855 3.851 -47.909 1.00 30.59 948 LEU A N 1
ATOM 7636 C CA . LEU A 1 948 ? -27.641 4.964 -47.322 1.00 30.59 948 LEU A CA 1
ATOM 7637 C C . LEU A 1 948 ? -28.881 4.702 -46.419 1.00 30.59 948 LEU A C 1
ATOM 7639 O O . LEU A 1 948 ? -30.006 4.655 -46.888 1.00 30.59 948 LEU A O 1
ATOM 7643 N N . ALA A 1 949 ? -28.623 4.700 -45.101 1.00 31.69 949 ALA A N 1
ATOM 7644 C CA . ALA A 1 949 ? -29.020 5.722 -44.101 1.00 31.69 949 ALA A CA 1
ATOM 7645 C C . ALA A 1 949 ? -30.499 6.100 -43.779 1.00 31.69 949 ALA A C 1
ATOM 7647 O O . ALA A 1 949 ? -31.350 6.204 -44.650 1.00 31.69 949 ALA A O 1
ATOM 7648 N N . GLN A 1 950 ? -30.659 6.534 -42.511 1.00 30.80 950 GLN A N 1
ATOM 7649 C CA . GLN A 1 950 ? -31.679 7.419 -41.896 1.00 30.80 950 GLN A CA 1
ATOM 7650 C C . GLN A 1 950 ? -33.004 6.861 -41.308 1.00 30.80 950 GLN A C 1
ATOM 7652 O O . GLN A 1 950 ? -33.900 6.442 -42.029 1.00 30.80 950 GLN A O 1
ATOM 7657 N N . ASN A 1 951 ? -33.148 7.155 -40.001 1.00 30.38 951 ASN A N 1
ATOM 7658 C CA . ASN A 1 951 ? -34.349 7.576 -39.248 1.00 30.38 951 ASN A CA 1
ATOM 7659 C C . ASN A 1 951 ? -35.375 6.543 -38.729 1.00 30.38 951 ASN A C 1
ATOM 7661 O O . ASN A 1 951 ? -35.546 5.469 -39.290 1.00 30.38 951 ASN A O 1
ATOM 7665 N N . LEU A 1 952 ? -36.098 7.011 -37.690 1.00 31.50 952 LEU A N 1
ATOM 7666 C CA . LEU A 1 952 ? -37.197 6.401 -36.912 1.00 31.50 952 LEU A CA 1
ATOM 7667 C C . LEU A 1 952 ? -36.724 5.280 -35.955 1.00 31.50 952 LEU A C 1
ATOM 7669 O O . LEU A 1 952 ? -36.057 4.355 -36.397 1.00 31.50 952 LEU A O 1
ATOM 7673 N N . GLU A 1 953 ? -36.869 5.331 -34.622 1.00 35.38 953 GLU A N 1
ATOM 7674 C CA . GLU A 1 953 ? -37.808 5.992 -33.675 1.00 35.38 953 GLU A CA 1
ATOM 7675 C C . GLU A 1 953 ? -39.142 5.243 -33.466 1.00 35.38 953 GLU A C 1
ATOM 7677 O O . GLU A 1 953 ? -39.811 4.912 -34.440 1.00 35.38 953 GLU A O 1
ATOM 7682 N N . LYS A 1 954 ? -39.509 5.106 -32.174 1.00 32.22 954 LYS A N 1
ATOM 7683 C CA . LYS A 1 954 ? -40.725 4.546 -31.532 1.00 32.22 954 LYS A CA 1
ATOM 7684 C C . LYS A 1 954 ? -40.734 3.070 -31.083 1.00 32.22 954 LYS A C 1
ATOM 7686 O O . LYS A 1 954 ? -40.485 2.161 -31.859 1.00 32.22 954 LYS A O 1
ATOM 7691 N N . GLU A 1 955 ? -41.052 2.940 -29.788 1.00 34.38 955 GLU A N 1
ATOM 7692 C CA . GLU A 1 955 ? -42.078 2.078 -29.159 1.00 34.38 955 GLU A CA 1
ATOM 7693 C C . GLU A 1 955 ? -42.210 0.611 -29.599 1.00 34.38 955 GLU A C 1
ATOM 7695 O O . GLU A 1 955 ? -42.661 0.335 -30.702 1.00 34.38 955 GLU A O 1
ATOM 7700 N N . GLU A 1 956 ? -42.021 -0.307 -28.644 1.00 33.12 956 GLU A N 1
ATOM 7701 C CA . GLU A 1 956 ? -43.161 -1.020 -28.038 1.00 33.12 956 GLU A CA 1
ATOM 7702 C C . GLU A 1 956 ? -42.804 -1.526 -26.623 1.00 33.12 956 GLU A C 1
ATOM 7704 O O . GLU A 1 956 ? -41.636 -1.767 -26.310 1.00 33.12 956 GLU A O 1
ATOM 7709 N N . GLU A 1 957 ? -43.810 -1.611 -25.750 1.00 38.66 957 GLU A N 1
ATOM 7710 C CA . GLU A 1 957 ? -43.745 -2.267 -24.438 1.00 38.66 957 GLU A CA 1
ATOM 7711 C C . GLU A 1 957 ? -44.372 -3.660 -24.592 1.00 38.66 957 GLU A C 1
ATOM 7713 O O . GLU A 1 957 ? -45.497 -3.747 -25.079 1.00 38.66 957 GLU A O 1
ATOM 7718 N N . GLU A 1 958 ? -43.719 -4.733 -24.133 1.00 34.69 958 GLU A N 1
ATOM 7719 C CA . GLU A 1 958 ? -44.439 -5.966 -23.783 1.00 34.69 958 GLU A CA 1
ATOM 7720 C C . GLU A 1 958 ? -44.034 -6.454 -22.389 1.00 34.69 958 GLU A C 1
ATOM 7722 O O . GLU A 1 958 ? -42.879 -6.765 -22.093 1.00 34.69 958 GLU A O 1
ATOM 7727 N N . GLU A 1 959 ? -45.045 -6.485 -21.530 1.00 36.84 959 GLU A N 1
ATOM 7728 C CA . GLU A 1 959 ? -45.082 -7.075 -20.201 1.00 36.84 959 GLU A CA 1
ATOM 7729 C C . GLU A 1 959 ? -45.452 -8.557 -20.343 1.00 36.84 959 GLU A C 1
ATOM 7731 O O . GLU A 1 959 ? -46.408 -8.880 -21.044 1.00 36.84 959 GLU A O 1
ATOM 7736 N N . TYR A 1 960 ? -44.735 -9.462 -19.668 1.00 39.50 960 TYR A N 1
ATOM 7737 C CA . TYR A 1 960 ? -45.201 -10.841 -19.496 1.00 39.50 960 TYR A CA 1
ATOM 7738 C C . TYR A 1 960 ? -44.896 -11.375 -18.098 1.00 39.50 960 TYR A C 1
ATOM 7740 O O . TYR A 1 960 ? -43.746 -11.623 -17.733 1.00 39.50 960 TYR A O 1
ATOM 7748 N N . GLU A 1 961 ? -45.964 -11.591 -17.331 1.00 38.31 961 GLU A N 1
ATOM 7749 C CA . GLU A 1 961 ? -45.964 -12.497 -16.187 1.00 38.31 961 GLU A CA 1
ATOM 7750 C C . GLU A 1 961 ? -45.737 -13.941 -16.658 1.00 38.31 961 GLU A C 1
ATOM 7752 O O . GLU A 1 961 ? -46.300 -14.382 -17.663 1.00 38.31 961 GLU A O 1
ATOM 7757 N N . SER A 1 962 ? -45.002 -14.722 -15.868 1.00 34.28 962 SER A N 1
ATOM 7758 C CA . SER A 1 962 ? -45.178 -16.174 -15.850 1.00 34.28 962 SER A CA 1
ATOM 7759 C C . SER A 1 962 ? -44.840 -16.734 -14.470 1.00 34.28 962 SER A C 1
ATOM 7761 O O . SER A 1 962 ? -43.669 -16.943 -14.145 1.00 34.28 962 SER A O 1
ATOM 7763 N N . ASP A 1 963 ? -45.871 -17.007 -13.671 1.00 33.22 963 ASP A N 1
ATOM 7764 C CA . ASP A 1 963 ? -45.759 -17.954 -12.563 1.00 33.22 963 ASP A CA 1
ATOM 7765 C C . ASP A 1 963 ? -45.304 -19.315 -13.102 1.00 33.22 963 ASP A C 1
ATOM 7767 O O . ASP A 1 963 ? -45.918 -19.847 -14.026 1.00 33.22 963 ASP A O 1
ATOM 7771 N N . TYR A 1 964 ? -44.304 -19.920 -12.462 1.00 39.03 964 TYR A N 1
ATOM 7772 C CA . TYR A 1 964 ? -44.205 -21.376 -12.375 1.00 39.03 964 TYR A CA 1
ATOM 7773 C C . TYR A 1 964 ? -43.699 -21.767 -10.989 1.00 39.03 964 TYR A C 1
ATOM 7775 O O . TYR A 1 964 ? -42.537 -21.562 -10.644 1.00 39.03 964 TYR A O 1
ATOM 7783 N N . ALA A 1 965 ? -44.601 -22.346 -10.200 1.00 34.69 965 ALA A N 1
ATOM 7784 C CA . ALA A 1 965 ? -44.235 -23.198 -9.083 1.00 34.69 965 ALA A CA 1
ATOM 7785 C C . ALA A 1 965 ? -44.113 -24.634 -9.604 1.00 34.69 965 ALA A C 1
ATOM 7787 O O . ALA A 1 965 ? -44.984 -25.090 -10.345 1.00 34.69 965 ALA A O 1
ATOM 7788 N N . GLU A 1 966 ? -43.074 -25.351 -9.186 1.00 37.91 966 GLU A N 1
ATOM 7789 C CA . GLU A 1 966 ? -43.014 -26.805 -9.320 1.00 37.91 966 GLU A CA 1
ATOM 7790 C C . GLU A 1 966 ? -42.385 -27.391 -8.050 1.00 37.91 966 GLU A C 1
ATOM 7792 O O . GLU A 1 966 ? -41.260 -27.051 -7.678 1.00 37.91 966 GLU A O 1
ATOM 7797 N N . ASP A 1 967 ? -43.154 -28.224 -7.348 1.00 33.50 967 ASP A N 1
ATOM 7798 C CA . ASP A 1 967 ? -42.711 -28.946 -6.158 1.00 33.50 967 ASP A CA 1
ATOM 7799 C C . ASP A 1 967 ? -41.812 -30.126 -6.549 1.00 33.50 967 ASP A C 1
ATOM 7801 O O . ASP A 1 967 ? -42.142 -30.867 -7.474 1.00 33.50 967 ASP A O 1
ATOM 7805 N N . TYR A 1 968 ? -40.757 -30.390 -5.774 1.00 35.84 968 TYR A N 1
ATOM 7806 C CA . TYR A 1 968 ? -40.180 -31.736 -5.672 1.00 35.84 968 TYR A CA 1
ATOM 7807 C C . TYR A 1 968 ? -39.707 -32.029 -4.243 1.00 35.84 968 TYR A C 1
ATOM 7809 O O . TYR A 1 968 ? -38.797 -31.382 -3.722 1.00 35.84 968 TYR A O 1
ATOM 7817 N N . GLU A 1 969 ? -40.333 -33.028 -3.619 1.00 33.56 969 GLU A N 1
ATOM 7818 C CA . GLU A 1 969 ? -39.971 -33.559 -2.301 1.00 33.56 969 GLU A CA 1
ATOM 7819 C C . GLU A 1 969 ? -39.017 -34.773 -2.389 1.00 33.56 969 GLU A C 1
ATOM 7821 O O . GLU A 1 969 ? -38.907 -35.439 -3.415 1.00 33.56 969 GLU A O 1
ATOM 7826 N N . GLU A 1 970 ? -38.368 -35.062 -1.255 1.00 34.75 970 GLU A N 1
ATOM 7827 C CA . GLU A 1 970 ? -37.744 -36.335 -0.840 1.00 34.75 970 GLU A CA 1
ATOM 7828 C C . GLU A 1 970 ? -36.790 -37.104 -1.785 1.00 34.75 970 GLU A C 1
ATOM 7830 O O . GLU A 1 970 ? -37.198 -37.972 -2.558 1.00 34.75 970 GLU A O 1
ATOM 7835 N N . GLN A 1 971 ? -35.481 -36.982 -1.507 1.00 30.08 971 GLN A N 1
ATOM 7836 C CA . GLN A 1 971 ? -34.624 -38.071 -0.967 1.00 30.08 971 GLN A CA 1
ATOM 7837 C C . GLN A 1 971 ? -33.182 -37.556 -0.706 1.00 30.08 971 GLN A C 1
ATOM 7839 O O . GLN A 1 971 ? -32.713 -36.659 -1.394 1.00 30.08 971 GLN A O 1
ATOM 7844 N N . GLY A 1 972 ? -32.402 -38.066 0.261 1.00 29.06 972 GLY A N 1
ATOM 7845 C CA . GLY A 1 972 ? -32.734 -39.122 1.228 1.00 29.06 972 GLY A CA 1
ATOM 7846 C C . GLY A 1 972 ? -31.544 -39.887 1.848 1.00 29.06 972 GLY A C 1
ATOM 7847 O O . GLY A 1 972 ? -31.586 -41.112 1.841 1.00 29.06 972 GLY A O 1
ATOM 7848 N N . SER A 1 973 ? -30.474 -39.232 2.335 1.00 31.69 973 SER A N 1
ATOM 7849 C CA . SER A 1 973 ? -29.301 -39.848 3.026 1.00 31.69 973 SER A CA 1
ATOM 7850 C C . SER A 1 973 ? -28.299 -38.773 3.498 1.00 31.69 973 SER A C 1
ATOM 7852 O O . SER A 1 973 ? -28.251 -37.721 2.870 1.00 31.69 973 SER A O 1
ATOM 7854 N N . GLN A 1 974 ? -27.397 -38.962 4.474 1.00 30.42 974 GLN A N 1
ATOM 7855 C CA . GLN A 1 974 ? -27.390 -39.740 5.734 1.00 30.42 974 GLN A CA 1
ATOM 7856 C C . GLN A 1 974 ? -26.197 -39.238 6.605 1.00 30.42 974 GLN A C 1
ATOM 7858 O O . GLN A 1 974 ? -25.352 -38.497 6.105 1.00 30.42 974 GLN A O 1
ATOM 7863 N N . ASP A 1 975 ? -26.129 -39.581 7.898 1.00 33.94 975 ASP A N 1
ATOM 7864 C CA . ASP A 1 975 ? -25.183 -38.998 8.875 1.00 33.94 975 ASP A CA 1
ATOM 7865 C C . ASP A 1 975 ? -23.677 -39.207 8.609 1.00 33.94 975 ASP A C 1
ATOM 7867 O O . ASP A 1 975 ? -23.232 -40.314 8.314 1.00 33.94 975 ASP A O 1
ATOM 7871 N N . SER A 1 976 ? -22.863 -38.197 8.959 1.00 29.86 976 SER A N 1
ATOM 7872 C CA . SER A 1 976 ? -21.546 -38.433 9.579 1.00 29.86 976 SER A CA 1
ATOM 7873 C C . SER A 1 976 ? -21.065 -37.242 10.428 1.00 29.86 976 SER A C 1
ATOM 7875 O O . SER A 1 976 ? -20.489 -36.284 9.911 1.00 29.86 976 SER A O 1
ATOM 7877 N N . SER A 1 977 ? -21.242 -37.303 11.753 1.00 29.41 977 SER A N 1
ATOM 7878 C CA . SER A 1 977 ? -20.597 -36.378 12.700 1.00 29.41 977 SER A CA 1
ATOM 7879 C C . SER A 1 977 ? -19.435 -37.068 13.420 1.00 29.41 977 SER A C 1
ATOM 7881 O O . SER A 1 977 ? -19.669 -37.986 14.209 1.00 29.41 977 SER A O 1
ATOM 7883 N N . ILE A 1 978 ? -18.196 -36.619 13.205 1.00 29.11 978 ILE A N 1
ATOM 7884 C CA . ILE A 1 978 ? -17.016 -37.146 13.910 1.00 29.11 978 ILE A CA 1
ATOM 7885 C C . ILE A 1 978 ? -16.531 -36.115 14.931 1.00 29.11 978 ILE A C 1
ATOM 7887 O O . ILE A 1 978 ? -16.148 -35.002 14.583 1.00 29.11 978 ILE A O 1
ATOM 7891 N N . VAL A 1 979 ? -16.542 -36.506 16.207 1.00 28.55 979 VAL A N 1
ATOM 7892 C CA . VAL A 1 979 ? -16.030 -35.709 17.330 1.00 28.55 979 VAL A CA 1
ATOM 7893 C C . VAL A 1 979 ? -14.738 -36.347 17.820 1.00 28.55 979 VAL A C 1
ATOM 7895 O O . VAL A 1 979 ? -14.775 -37.403 18.452 1.00 28.55 979 VAL A O 1
ATOM 7898 N N . TYR A 1 980 ? -13.602 -35.693 17.583 1.00 29.33 980 TYR A N 1
ATOM 7899 C CA . TYR A 1 980 ? -12.349 -36.098 18.213 1.00 29.33 980 TYR A CA 1
ATOM 7900 C C . TYR A 1 980 ? -12.314 -35.664 19.683 1.00 29.33 980 TYR A C 1
ATOM 7902 O O . TYR A 1 980 ? -12.533 -34.503 20.025 1.00 29.33 980 TYR A O 1
ATOM 7910 N N . LYS A 1 981 ? -12.013 -36.627 20.555 1.00 29.14 981 LYS A N 1
ATOM 7911 C CA . LYS A 1 981 ? -11.558 -36.413 21.930 1.00 29.14 981 LYS A CA 1
ATOM 7912 C C . LYS A 1 981 ? -10.162 -37.002 22.046 1.00 29.14 981 LYS A C 1
ATOM 7914 O O . LYS A 1 981 ? -9.957 -38.124 21.591 1.00 29.14 981 LYS A O 1
ATOM 7919 N N . SER A 1 982 ? -9.278 -36.299 22.740 1.00 30.14 982 SER A N 1
ATOM 7920 C CA . SER A 1 982 ? -7.965 -36.814 23.120 1.00 30.14 982 SER A CA 1
ATOM 7921 C C . SER A 1 982 ? -7.857 -36.874 24.642 1.00 30.14 982 SER A C 1
ATOM 7923 O O . SER A 1 982 ? -8.070 -35.874 25.330 1.00 30.14 982 SER A O 1
ATOM 7925 N N . SER A 1 983 ? -7.552 -38.062 25.153 1.00 28.72 983 SER A N 1
ATOM 7926 C CA . SER A 1 983 ? -6.789 -38.285 26.387 1.00 28.72 983 SER A CA 1
ATOM 7927 C C . SER A 1 983 ? -5.291 -37.979 26.113 1.00 28.72 983 SER A C 1
ATOM 7929 O O . SER A 1 983 ? -4.968 -37.520 25.019 1.00 28.72 983 SER A O 1
ATOM 7931 N N . GLU A 1 984 ? -4.311 -38.081 27.017 1.00 29.09 984 GLU A N 1
ATOM 7932 C CA . GLU A 1 984 ? -4.149 -38.775 28.311 1.00 29.09 984 GLU A CA 1
ATOM 7933 C C . GLU A 1 984 ? -3.297 -37.882 29.258 1.00 29.09 984 GLU A C 1
ATOM 7935 O O . GLU A 1 984 ? -2.446 -37.124 28.806 1.00 29.09 984 GLU A O 1
ATOM 7940 N N . GLU A 1 985 ? -3.659 -37.759 30.538 1.00 30.06 985 GLU A N 1
ATOM 7941 C CA . GLU A 1 985 ? -2.945 -38.331 31.707 1.00 30.06 985 GLU A CA 1
ATOM 7942 C C . GLU A 1 985 ? -1.561 -37.740 32.084 1.00 30.06 985 GLU A C 1
ATOM 7944 O O . GLU A 1 985 ? -0.524 -38.063 31.512 1.00 30.06 985 GLU A O 1
ATOM 7949 N N . GLU A 1 986 ? -1.533 -36.976 33.187 1.00 31.80 986 GLU A N 1
ATOM 7950 C CA . GLU A 1 986 ? -0.322 -36.747 33.991 1.00 31.80 986 GLU A CA 1
ATOM 7951 C C . GLU A 1 986 ? -0.115 -37.890 35.005 1.00 31.80 986 GLU A C 1
ATOM 7953 O O . GLU A 1 986 ? -0.997 -38.165 35.823 1.00 31.80 986 GLU A O 1
ATOM 7958 N N . MET A 1 987 ? 1.087 -38.476 35.064 1.00 30.97 987 MET A N 1
ATOM 7959 C CA . MET A 1 987 ? 1.504 -39.307 36.204 1.00 30.97 987 MET A CA 1
ATOM 7960 C C . MET A 1 987 ? 2.274 -38.487 37.246 1.00 30.97 987 MET A C 1
ATOM 7962 O O . MET A 1 987 ? 3.441 -38.149 37.057 1.00 30.97 987 MET A O 1
ATOM 7966 N N . GLY A 1 988 ? 1.641 -38.228 38.393 1.00 31.62 988 GLY A N 1
ATOM 7967 C CA . GLY A 1 988 ? 2.290 -37.630 39.563 1.00 31.62 988 GLY A CA 1
ATOM 7968 C C . GLY A 1 988 ? 2.817 -38.673 40.558 1.00 31.62 988 GLY A C 1
ATOM 7969 O O . GLY A 1 988 ? 2.100 -39.602 40.929 1.00 31.62 988 GLY A O 1
ATOM 7970 N N . ALA A 1 989 ? 4.034 -38.474 41.073 1.00 30.86 989 ALA A N 1
ATOM 7971 C CA . ALA A 1 989 ? 4.622 -39.270 42.156 1.00 30.86 989 ALA A CA 1
ATOM 7972 C C . ALA A 1 989 ? 4.996 -38.387 43.363 1.00 30.86 989 ALA A C 1
ATOM 7974 O O . ALA A 1 989 ? 5.343 -37.218 43.208 1.00 30.86 989 ALA A O 1
ATOM 7975 N N . LYS A 1 990 ? 4.913 -38.944 44.579 1.00 32.72 990 LYS A N 1
ATOM 7976 C CA . LYS A 1 990 ? 5.142 -38.239 45.855 1.00 32.72 990 LYS A CA 1
ATOM 7977 C C . LYS A 1 990 ? 6.150 -38.987 46.721 1.00 32.72 990 LYS A C 1
ATOM 7979 O O . LYS A 1 990 ? 6.058 -40.206 46.827 1.00 32.72 990 LYS A O 1
ATOM 7984 N N . SER A 1 991 ? 6.934 -38.249 47.501 1.00 28.30 991 SER A N 1
ATOM 7985 C CA . SER A 1 991 ? 7.378 -38.683 48.833 1.00 28.30 991 SER A CA 1
ATOM 7986 C C . SER A 1 991 ? 7.766 -37.470 49.678 1.00 28.30 991 SER A C 1
ATOM 7988 O O . SER A 1 991 ? 8.339 -36.521 49.151 1.00 28.30 991 SER A O 1
ATOM 7990 N N . ALA A 1 992 ? 7.471 -37.514 50.975 1.00 32.03 992 ALA A N 1
ATOM 7991 C CA . ALA A 1 992 ? 7.901 -36.526 51.963 1.00 32.03 992 ALA A CA 1
ATOM 7992 C C . ALA A 1 992 ? 8.811 -37.197 53.008 1.00 32.03 992 ALA A C 1
ATOM 7994 O O . ALA A 1 992 ? 8.784 -38.420 53.146 1.00 32.03 992 ALA A O 1
ATOM 7995 N N . GLY A 1 993 ? 9.578 -36.400 53.750 1.00 30.70 993 GLY A N 1
ATOM 7996 C CA . GLY A 1 993 ? 10.410 -36.853 54.866 1.00 30.70 993 GLY A CA 1
ATOM 7997 C C . GLY A 1 993 ? 11.104 -35.667 55.538 1.00 30.70 993 GLY A C 1
ATOM 7998 O O . GLY A 1 993 ? 11.649 -34.809 54.850 1.00 30.70 993 GLY A O 1
ATOM 7999 N N . GLU A 1 994 ? 11.027 -35.596 56.864 1.00 34.78 994 GLU A N 1
ATOM 8000 C CA . GLU A 1 994 ? 11.579 -34.515 57.696 1.00 34.78 994 GLU A CA 1
ATOM 8001 C C . GLU A 1 994 ? 12.988 -34.863 58.214 1.00 34.78 994 GLU A C 1
ATOM 8003 O O . GLU A 1 994 ? 13.352 -36.038 58.228 1.00 34.78 994 GLU A O 1
ATOM 8008 N N . VAL A 1 995 ? 13.734 -33.864 58.713 1.00 30.83 995 VAL A N 1
ATOM 8009 C CA . VAL A 1 995 ? 14.355 -33.829 60.066 1.00 30.83 995 VAL A CA 1
ATOM 8010 C C . VAL A 1 995 ? 15.116 -32.498 60.269 1.00 30.83 995 VAL A C 1
ATOM 8012 O O . VAL A 1 995 ? 15.488 -31.833 59.306 1.00 30.83 995 VAL A O 1
ATOM 8015 N N . ASN A 1 996 ? 15.267 -32.070 61.529 1.00 34.66 996 ASN A N 1
ATOM 8016 C CA . ASN A 1 996 ? 15.912 -30.813 61.946 1.00 34.66 996 ASN A CA 1
ATOM 8017 C C . ASN A 1 996 ? 17.450 -30.908 61.997 1.00 34.66 996 ASN A C 1
ATOM 8019 O O . ASN A 1 996 ? 17.960 -32.003 62.201 1.00 34.66 996 ASN A O 1
ATOM 8023 N N . GLU A 1 997 ? 18.129 -29.748 61.958 1.00 33.41 997 GLU A N 1
ATOM 8024 C CA . GLU A 1 997 ? 19.258 -29.278 62.814 1.00 33.41 997 GLU A CA 1
ATOM 8025 C C . GLU A 1 997 ? 20.124 -28.235 62.049 1.00 33.41 997 GLU A C 1
ATOM 8027 O O . GLU A 1 997 ? 20.032 -28.159 60.829 1.00 33.41 997 GLU A O 1
ATOM 8032 N N . SER A 1 998 ? 21.012 -27.414 62.636 1.00 33.34 998 SER A N 1
ATOM 8033 C CA . SER A 1 998 ? 21.060 -26.708 63.938 1.00 33.34 998 SER A CA 1
ATOM 8034 C C . SER A 1 998 ? 22.406 -25.955 64.054 1.00 33.34 998 SER A C 1
ATOM 8036 O O . SER A 1 998 ? 23.443 -26.608 64.050 1.00 33.34 998 SER A O 1
ATOM 8038 N N . TYR A 1 999 ? 22.390 -24.626 64.259 1.00 33.31 999 TYR A N 1
ATOM 8039 C CA . TYR A 1 999 ? 23.550 -23.769 64.617 1.00 33.31 999 TYR A CA 1
ATOM 8040 C C . TYR A 1 999 ? 24.745 -23.676 63.629 1.00 33.31 999 TYR A C 1
ATOM 8042 O O . TYR A 1 999 ? 24.972 -24.535 62.787 1.00 33.31 999 TYR A O 1
ATOM 8050 N N . GLY A 1 1000 ? 25.530 -22.594 63.762 1.00 32.16 1000 GLY A N 1
ATOM 8051 C CA . GLY A 1 1000 ? 26.802 -22.375 63.053 1.00 32.16 1000 GLY A CA 1
ATOM 8052 C C . GLY A 1 1000 ? 27.085 -20.891 62.788 1.00 32.16 1000 GLY A C 1
ATOM 8053 O O . GLY A 1 1000 ? 26.425 -20.286 61.948 1.00 32.16 1000 GLY A O 1
ATOM 8054 N N . SER A 1 1001 ? 28.043 -20.294 63.504 1.00 38.75 1001 SER A N 1
ATOM 8055 C CA . SER A 1 1001 ? 28.390 -18.868 63.388 1.00 38.75 1001 SER A CA 1
ATOM 8056 C C . SER A 1 1001 ? 29.867 -18.601 63.689 1.00 38.75 1001 SER A C 1
ATOM 8058 O O . SER A 1 1001 ? 30.288 -18.876 64.805 1.00 38.75 1001 SER A O 1
ATOM 8060 N N . GLU A 1 1002 ? 30.587 -17.988 62.751 1.00 39.56 1002 GLU A N 1
ATOM 8061 C CA . GLU A 1 1002 ? 31.854 -17.242 62.914 1.00 39.56 1002 GLU A CA 1
ATOM 8062 C C . GLU A 1 1002 ? 32.033 -16.410 61.612 1.00 39.56 1002 GLU A C 1
ATOM 8064 O O . GLU A 1 1002 ? 31.584 -16.877 60.564 1.00 39.56 1002 GLU A O 1
ATOM 8069 N N . TYR A 1 1003 ? 32.443 -15.133 61.537 1.00 35.19 1003 TYR A N 1
ATOM 8070 C CA . TYR A 1 1003 ? 33.376 -14.225 62.251 1.00 35.19 1003 TYR A CA 1
ATOM 8071 C C . TYR A 1 1003 ? 34.809 -14.140 61.682 1.00 35.19 1003 TYR A C 1
ATOM 8073 O O . TYR A 1 1003 ? 35.321 -15.109 61.137 1.00 35.19 1003 TYR A O 1
ATOM 8081 N N . GLU A 1 1004 ? 35.396 -12.941 61.854 1.00 36.91 1004 GLU A N 1
ATOM 8082 C CA . GLU A 1 1004 ? 36.764 -12.482 61.507 1.00 36.91 1004 GLU A CA 1
ATOM 8083 C C . GLU A 1 1004 ? 37.025 -12.271 59.985 1.00 36.91 1004 GLU A C 1
ATOM 8085 O O . GLU A 1 1004 ? 36.545 -13.032 59.151 1.00 36.91 1004 GLU A O 1
ATOM 8090 N N . GLU A 1 1005 ? 37.520 -11.121 59.485 1.00 38.59 1005 GLU A N 1
ATOM 8091 C CA . GLU A 1 1005 ? 38.740 -10.308 59.776 1.00 38.59 1005 GLU A CA 1
ATOM 8092 C C . GLU A 1 1005 ? 40.004 -10.879 59.076 1.00 38.59 1005 GLU A C 1
ATOM 8094 O O . GLU A 1 1005 ? 40.110 -12.086 58.899 1.00 38.59 1005 GLU A O 1
ATOM 8099 N N . GLU A 1 1006 ? 40.981 -10.121 58.549 1.00 35.12 1006 GLU A N 1
ATOM 8100 C CA . GLU A 1 1006 ? 41.252 -8.665 58.468 1.00 35.12 1006 GLU A CA 1
ATOM 8101 C C . GLU A 1 1006 ? 42.028 -8.343 57.138 1.00 35.12 1006 GLU A C 1
ATOM 8103 O O . GLU A 1 1006 ? 42.373 -9.256 56.393 1.00 35.12 1006 GLU A O 1
ATOM 8108 N N . GLN A 1 1007 ? 42.127 -7.102 56.620 1.00 33.66 1007 GLN A N 1
ATOM 8109 C CA . GLN A 1 1007 ? 43.263 -6.137 56.741 1.00 33.66 1007 GLN A CA 1
ATOM 8110 C C . GLN A 1 1007 ? 44.702 -6.740 56.669 1.00 33.66 1007 GLN A C 1
ATOM 8112 O O . GLN A 1 1007 ? 44.944 -7.801 57.218 1.00 33.66 1007 GLN A O 1
ATOM 8117 N N . SER A 1 1008 ? 45.760 -6.136 56.084 1.00 36.97 1008 SER A N 1
ATOM 8118 C CA . SER A 1 1008 ? 46.009 -4.836 55.399 1.00 36.97 1008 SER A CA 1
ATOM 8119 C C . SER A 1 1008 ? 47.402 -4.817 54.686 1.00 36.97 1008 SER A C 1
ATOM 8121 O O . SER A 1 1008 ? 48.121 -5.810 54.732 1.00 36.97 1008 SER A O 1
ATOM 8123 N N . GLY A 1 1009 ? 47.812 -3.676 54.088 1.00 33.16 1009 GLY A N 1
ATOM 8124 C CA . GLY A 1 1009 ? 49.203 -3.362 53.662 1.00 33.16 1009 GLY A CA 1
ATOM 8125 C C . GLY A 1 1009 ? 49.532 -3.690 52.189 1.00 33.16 1009 GLY A C 1
ATOM 8126 O O . GLY A 1 1009 ? 49.380 -4.833 51.786 1.00 33.16 1009 GLY A O 1
ATOM 8127 N N . SER A 1 1010 ? 49.925 -2.800 51.260 1.00 42.44 1010 SER A N 1
ATOM 8128 C CA . SER A 1 1010 ? 50.420 -1.399 51.211 1.00 42.44 1010 SER A CA 1
ATOM 8129 C C . SER A 1 1010 ? 51.945 -1.169 51.293 1.00 42.44 1010 SER A C 1
ATOM 8131 O O . SER A 1 1010 ? 52.563 -1.593 52.263 1.00 42.44 1010 SER A O 1
ATOM 8133 N N . SER A 1 1011 ? 52.459 -0.341 50.361 1.00 38.50 1011 SER A N 1
ATOM 8134 C CA . SER A 1 1011 ? 53.797 0.303 50.311 1.00 38.50 1011 SER A CA 1
ATOM 8135 C C . SER A 1 1011 ? 55.035 -0.574 50.023 1.00 38.50 1011 SER A C 1
ATOM 8137 O O . SER A 1 1011 ? 55.079 -1.723 50.441 1.00 38.50 1011 SER A O 1
ATOM 8139 N N . VAL A 1 1012 ? 56.121 -0.076 49.400 1.00 43.47 1012 VAL A N 1
ATOM 8140 C CA . VAL A 1 1012 ? 56.344 1.012 48.398 1.00 43.47 1012 VAL A CA 1
ATOM 8141 C C . VAL A 1 1012 ? 57.814 0.925 47.917 1.00 43.47 1012 VAL A C 1
ATOM 8143 O O . VAL A 1 1012 ? 58.631 0.470 48.710 1.00 43.47 1012 VAL A O 1
ATOM 8146 N N . ASP A 1 1013 ? 58.152 1.338 46.682 1.00 44.62 1013 ASP A N 1
ATOM 8147 C CA . ASP A 1 1013 ? 59.263 2.277 46.345 1.00 44.62 1013 ASP A CA 1
ATOM 8148 C C . ASP A 1 1013 ? 59.635 2.327 44.840 1.00 44.62 1013 ASP A C 1
ATOM 8150 O O . ASP A 1 1013 ? 59.489 1.335 44.127 1.00 44.62 1013 ASP A O 1
ATOM 8154 N N . VAL A 1 1014 ? 60.182 3.491 44.438 1.00 43.09 1014 VAL A N 1
ATOM 8155 C CA . VAL A 1 1014 ? 60.704 3.922 43.107 1.00 43.09 1014 VAL A CA 1
ATOM 8156 C C . VAL A 1 1014 ? 59.679 4.063 41.971 1.00 43.09 1014 VAL A C 1
ATOM 8158 O O . VAL A 1 1014 ? 59.433 3.085 41.234 1.00 43.09 1014 VAL A O 1
#

Organism: NCBI:txid1481888

InterPro domains:
  IPR011992 EF-hand domain pair [SSF47473] (387-456)
  IPR011992 EF-hand domain pair [SSF47473] (667-836)

Sequence (1014 aa):
MSFPQMKPDPKSPASHYDEEISKESDEHLFEKKVYRQSSNRPHSAKAADFQISKTSNRKTGRPISAHKQAQVSRLRGKTKRDSDVTFLARLRPRGIPMDKERLYEDNMALKLKMNMINEEMVKLRTKLNQYEREIIKRDDLIEELRNPAEKIPGQNIKQTHLVANLKQSIKELRMDLQAKDEEINKLKKNIKSTRSSEMEIEIQAYIDECTRLRHHLEEVMRQRDSPRSSQGFANAEDRNYQQEVQMNNLHNENQQLTKVLAEVQEEASRWKEKALENEKNKKNAAPKKGEANNLKNEIQKLKAQLDAGQKNLAVKEADLKMISEKSKKEAQDLVSKLEMSEEKIREQNLLIEQLRNQLSGQGKAENSKQNKMEESKVQPKKSKLKNPNKFLKKIHSILAKKKIDIETFSRLIDKKMTGTIDIDDFVSETKKIGKKIKKKHVEQALKEISDKGKIHLGKLIQYYENYEFEDKNSSSSSSDEEVEKQNNKENQKQANQPFPDKIDIEVPAASQAAPPKQKQEVKPQPKDSKPVEPKIKTVKPNQLSDTFKHISLRMQLHRLPKQSLMLALFESLPNKEKPITKPELSVLFERPPFSLTDKAEIDLISRFLLEPDDPEISQSQANILKSTPKEIVAKLGKNLEDWDIFTTEDEEDYDKQLALAINKNKVTLKEACKLYDDKETGVIKLSQFKDALKQADILFPSKLFAYMSLLFYSHNYELDSVPYRHFLKAYGSPMDGEEEYEEDEDISDEERAKVVRHYLGVMAQIMIKLKKTVKEVFKFDKNGLISPDNFIEGLQTLGMNNIEQDHVVLILEALQYEESENDVCISADELEEILVHYGVPALRDSERDQSSSRRSKTSSESSTGHIKKVSLLESPENYEYSEDSPEKANKNSVGISESSPFASLSGAEINKNPSGKSLPKNKKSEENSPNFKPSDKPGNKIGKISNLAQNLEKEEEEEYESDYAEDYEEQGSQDSSIVYKSSEEEMGAKSAGEVNESYGSEYEEEQSGSSVDV

Foldseek 3Di:
DDDDDDDDDDDDDDDDDDDDDDDDDDPDDDPVDPDPDDDDDPDDDDDDDDDDDDDDDDDDDDDDDDDDDDDDDDDDDDDDDPPVVVVVVVPPDPDDPDDPVVVVVVVVVVVVVVVVVVVVVVVVVVVVVVVVVVVVVVVVVVVVVVPPPPDDPDDDPVVVVVVVVVVVVVVVVVVVVVVVVVVVVVVVVVVVVVVVVVVVVVVVVVVVVVVVVVVVVVVVVVVVPPDPDPPVPVVVVVVVVVVVVVVVVVVVVVVVVVVVVVVVVVVVVVVVVVVVVVVVVVVPPDDDPPVVVVVVVVVVVVVVVVVVVVVVVVVVVVVVVVVVVVVVVVVVVVVVVVVVVVVVVVVVVVVVVVVVVVVVVVPPDDDDDDDDDDDDDDPPPLDQDEDDAPQLLVVVVLCVVVVHDLVVVLVQLPPPPPLKAALVSNQVSSVVSPDRDDSVSVVVVCVVQHDPRIHRSVSVNVSSVSHDDDPPPDDDDDDDDDDDDDDDDDDDDDDDDDDDDDDDDDDDDDDDDDDDDDDDDDDDDDDDDDPDFDKDFAADLVVCLVVLVLQVLLCLVVLHFLVCVLCLQPVPPPDQFDWDDLVRNLVSCCDPSNVDDDPVSSSNLSQNLQDDPDGIDGPVVSRVGTDGSVSSSVSSSVSHDGDDHADPVNVVVLLVVLLVLCQVQVVQLVVQVVVQCPPPPLKHFLVSSVVSCVSSVHDDDPVSSVVQQSVQCVPPVDHRIHNNVVSCVSSNDDPPPPPPPPPPPPPDPVRLVVLLVVVLLVLLVLCVVVLHALCRQFDDDPVQKGALVSVQSSCVSSVVPPDDVVSSVSNLVVQADPVCPDGSIHGSVVSRVSSVVSVRDRPDPVVVVVPPPDDDDDDDDDDDDDDDDDDDDDDDDDDDDDDDDDDDDDDDDDDDDDDDDDDDDDDDDDDDDDDDDDDDDDDDDDDDDDDDDDDDDDDDDDDDDDDDDDDDDDDDDDDDDDDDDDDDDDDDDDDDDDDDDDDDDDDDDDDDDDDDDDDDDDDDDDDDDDDDDD

Solvent-accessible surface area (backbone atoms only — not comparable to full-atom values): 66780 Å² total; per-residue (Å²): 131,82,87,84,91,82,89,83,87,87,83,86,88,80,89,78,90,81,89,88,85,83,90,87,85,82,89,75,84,77,82,78,72,86,72,85,75,76,88,81,72,93,83,84,84,81,88,80,90,75,83,89,79,87,80,88,79,90,84,87,83,88,84,93,82,89,86,89,86,83,88,83,89,83,85,89,80,92,73,90,74,78,67,55,68,65,51,58,69,69,67,61,77,88,79,70,96,65,56,70,64,60,55,47,50,54,48,50,54,50,50,52,51,50,49,53,54,50,49,49,51,50,54,50,51,52,51,49,62,47,51,54,52,52,49,50,56,50,51,54,50,48,54,59,67,69,57,71,84,80,73,67,99,71,80,76,57,72,62,53,53,52,53,49,51,52,53,49,51,57,49,49,54,52,50,52,49,51,53,46,52,52,49,50,56,48,49,57,52,48,52,57,52,47,55,49,54,51,51,54,50,52,52,47,51,51,52,52,49,55,50,52,51,48,54,51,49,54,48,53,47,52,66,65,70,52,71,88,67,94,52,82,62,61,64,48,52,56,48,52,50,52,49,50,53,49,51,51,50,53,49,51,49,52,51,49,53,52,50,51,52,51,50,54,52,47,51,55,48,54,52,53,48,53,52,53,48,52,56,55,60,56,71,72,59,86,71,68,80,64,64,58,52,53,54,48,53,48,53,52,49,54,48,54,51,48,61,47,49,52,52,54,47,54,50,51,52,52,52,52,49,54,51,50,56,50,52,52,50,56,49,51,58,47,50,59,52,48,54,61,46,51,52,52,49,52,53,50,51,52,51,52,48,51,53,52,51,54,57,62,60,69,70,70,82,84,83,91,77,89,86,89,80,84,92,75,98,65,85,78,75,76,74,51,40,74,77,56,51,86,43,55,54,50,51,52,60,45,27,71,75,66,78,46,57,69,64,60,52,49,57,72,60,38,86,78,74,64,60,53,42,46,62,66,61,50,43,52,40,42,38,70,80,68,54,80,61,57,65,71,41,53,61,53,52,35,75,79,69,36,93,77,74,38,48,43,46,69,55,50,47,56,63,51,70,48,36,47,81,83,81,81,86,66,82,83,86,85,85,84,89,82,87,85,83,88,88,86,83,88,86,88,80,89,79,92,84,89,87,84,90,88,88,80,90,89,82,91,82,89,83,86,89,84,86,84,89,79,84,91,84,83,88,81,89,79,81,88,74,72,84,77,74,59,69,41,75,56,72,56,70,82,81,38,52,62,63,36,49,54,46,52,52,32,31,38,75,68,62,47,52,80,84,46,49,62,48,66,65,42,65,91,45,98,53,78,74,55,64,44,41,51,73,63,48,34,62,42,40,51,29,78,64,54,50,53,79,58,64,66,59,40,53,51,50,33,43,45,54,32,51,72,96,57,72,63,44,46,57,78,52,68,81,66,41,52,37,38,56,66,56,34,44,54,56,48,64,72,70,37,81,89,76,79,67,76,49,75,68,52,49,54,55,43,48,56,50,44,31,56,58,33,46,78,37,39,68,53,38,54,53,37,46,50,78,63,25,93,76,74,72,46,49,36,40,50,65,56,50,56,49,16,30,56,75,46,72,54,87,71,57,75,66,54,49,51,51,50,53,49,54,36,24,70,74,76,73,44,81,63,42,30,49,53,48,63,50,44,60,68,32,37,58,70,91,77,82,67,81,72,77,70,82,71,80,75,65,48,73,74,49,48,50,48,54,39,52,47,52,53,50,49,52,22,55,48,31,52,73,71,70,46,39,58,83,77,50,36,54,56,57,97,87,39,40,22,43,60,68,32,47,51,51,18,35,47,70,71,67,54,75,84,63,57,69,68,62,52,48,52,40,50,65,77,44,45,39,86,87,46,88,87,51,80,27,28,42,52,65,57,55,35,55,57,33,36,75,66,63,25,62,70,88,68,74,72,72,64,74,74,68,77,83,80,86,80,90,88,87,87,88,81,90,86,80,86,90,83,87,93,84,84,89,85,88,84,91,86,90,88,88,87,85,86,86,88,90,88,86,84,85,90,78,87,89,87,88,83,91,83,91,88,80,90,79,82,89,84,87,89,87,85,85,89,83,89,83,85,84,88,88,87,82,93,84,83,88,89,84,84,89,88,86,93,87,84,88,88,80,91,80,89,86,89,88,86,87,84,88,86,83,82,88,83,87,85,88,85,88,79,90,77,92,79,88,81,92,85,81,91,85,90,83,80,94,85,87,87,82,91,80,80,86,82,87,87,89,86,86,88,88,86,87,88,86,88,88,80,90,87,90,85,85,85,88,79,91,84,88,84,91,88,86,137

Mean predicted aligned error: 23.29 Å

Secondary structure (DSSP, 8-state):
---------------------------------------------------------------------------------SHHHHHHTT-S-S-----HHHHHHHHHHHHHHHHHHHHHHHHHHHHHHHHHHHHHHHHHHHHHHH-TTSS-S-SSHHHHHHHHHHHHHHHHHHHHHHHHHHHHHHHHHHHHHHHHHHHHHHHHHHHHHHHHHHHHHHHHHHHHHS---S-TTHHHHHHHHHHHHHHHHHHHHHHHHHHHHHHHHHHHHHHHHHHHHHHHHHTTS---TTHHHHHHHHHHHHHHHHHHHHHHHHHHHHHHHHHHHHHHHHHHHHHHHHHHHHHHHHHHHHHHHHHHHHHHHHTTSS-----------------PBSS--TTHHHHHHHHHHHT--HHHHHHHH-TT--SEEEHHHHHHHHHHHT----HHHHHHHHHHH-SSSEEEHHHHHHHHHTB------SS---------------------------------------------------------PPEEEPPPGGGSHHHHHHHHHHHHHTT--GGGHHHHHHTT-S-TTSPEEHHHHHHHHTSTTT----HHHHHHHHHHHHS-S-SEEEHHHHTT-EE-HHHHHHHHHHHSPP-PPPPHHHHHHHHHHHHHHHHHTHHHHHHHHHTT-TT--S-EEHHHHHHHHHHTT----HHHHHHHHHHHHHHHS-TTEE-HHHHHHHH---TTS-----------HHHHHHHHHHHHHHHHHHHHHHT--GGGTS---SSSEE-HHHHHHHHHHTT-TT--HHHHHHHHHTT--TT-TTS--EEHHHHHHHHHHTT------TTTGGGSS-----------------------------------------------------------------------------------------------------------------------------------------------------------------

Radius of gyration: 52.09 Å; Cα contacts (8 Å, |Δi|>4): 430; chains: 1; bounding box: 158×128×154 Å

Nearest PDB structures (foldseek):
  8g2z-assembly1_2L  TM=1.860E-01  e=5.271E-08  Tetrahymena thermophila CU428
  8g3d-assembly1_2L  TM=1.909E-01  e=1.037E-06  Tetrahymena thermophila
  8g3d-assembly1_1L  TM=1.880E-01  e=1.553E-06  Tetrahymena thermophila